Protein AF-A0A168G0G1-F1 (afdb_monomer_lite)

Structure (mmCIF, N/CA/C/O backbone):
data_AF-A0A168G0G1-F1
#
_entry.id   AF-A0A168G0G1-F1
#
loop_
_atom_site.group_PDB
_atom_site.id
_atom_site.type_symbol
_atom_site.label_atom_id
_atom_site.label_alt_id
_atom_site.label_comp_id
_atom_site.label_asym_id
_atom_site.label_entity_id
_atom_site.label_seq_id
_atom_sit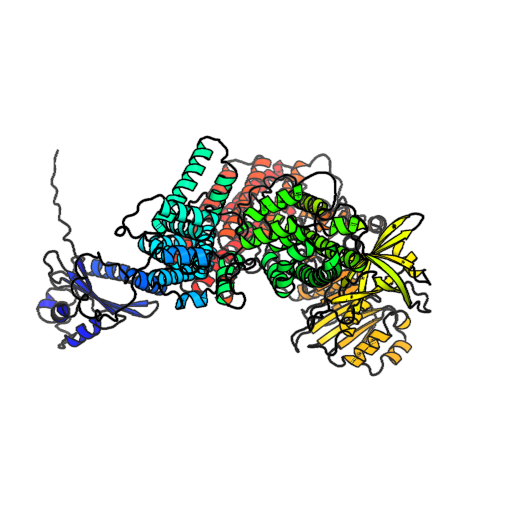e.pdbx_PDB_ins_code
_atom_site.Cartn_x
_atom_site.Cartn_y
_atom_site.Cartn_z
_atom_site.occupancy
_atom_site.B_iso_or_equiv
_atom_site.auth_seq_id
_atom_site.auth_comp_id
_atom_site.auth_asym_id
_atom_site.auth_atom_id
_atom_site.pdbx_PDB_model_num
ATOM 1 N N . MET A 1 1 ? 37.933 11.933 -66.669 1.00 27.14 1 MET A N 1
ATOM 2 C CA . MET A 1 1 ? 37.604 11.924 -68.113 1.00 27.14 1 MET A CA 1
ATOM 3 C C . MET A 1 1 ? 37.054 10.544 -68.442 1.00 27.14 1 MET A C 1
ATOM 5 O O . MET A 1 1 ? 37.749 9.592 -68.142 1.00 27.14 1 MET A O 1
ATOM 9 N N . THR A 1 2 ? 35.866 10.287 -68.979 1.00 25.62 2 THR A N 1
ATOM 10 C CA . THR A 1 2 ? 34.643 11.060 -69.248 1.00 25.62 2 THR A CA 1
ATOM 11 C C . THR A 1 2 ? 33.603 10.017 -69.683 1.00 25.62 2 THR A C 1
ATOM 13 O O . THR A 1 2 ? 33.910 9.177 -70.519 1.00 25.62 2 THR A O 1
ATOM 16 N N . ALA A 1 3 ? 32.422 10.091 -69.071 1.00 26.16 3 ALA A N 1
ATOM 17 C CA . ALA A 1 3 ? 31.083 9.671 -69.495 1.00 26.16 3 ALA A CA 1
ATOM 18 C C . ALA A 1 3 ? 30.875 8.621 -70.615 1.00 26.16 3 ALA A C 1
ATOM 20 O O . ALA A 1 3 ? 31.293 8.806 -71.754 1.00 26.16 3 ALA A O 1
ATOM 21 N N . LYS A 1 4 ? 29.937 7.698 -70.350 1.00 27.09 4 LYS A N 1
ATOM 22 C CA . LYS A 1 4 ? 28.613 7.762 -71.003 1.00 27.09 4 LYS A CA 1
ATOM 23 C C . LYS A 1 4 ? 27.512 7.196 -70.099 1.00 27.09 4 LYS A C 1
ATOM 25 O O . LYS A 1 4 ? 27.395 5.993 -69.898 1.00 27.09 4 LYS A O 1
ATOM 30 N N . SER A 1 5 ? 26.719 8.122 -69.563 1.00 26.33 5 SER A N 1
ATOM 31 C CA . SER A 1 5 ? 25.403 7.898 -68.977 1.00 26.33 5 SER A CA 1
ATOM 32 C C . SER A 1 5 ? 24.413 7.430 -70.046 1.00 26.33 5 SER A C 1
ATOM 34 O O . SER A 1 5 ? 24.292 8.067 -71.093 1.00 26.33 5 SER A O 1
ATOM 36 N N . ALA A 1 6 ? 23.641 6.395 -69.737 1.00 26.19 6 ALA A N 1
ATOM 37 C CA . ALA A 1 6 ? 22.281 6.256 -70.239 1.00 26.19 6 ALA A CA 1
ATOM 38 C C . ALA A 1 6 ? 21.349 6.387 -69.031 1.00 26.19 6 ALA A C 1
ATOM 40 O O . ALA A 1 6 ? 21.063 5.422 -68.331 1.00 26.19 6 ALA A O 1
ATOM 41 N N . THR A 1 7 ? 20.943 7.619 -68.743 1.00 27.58 7 THR A N 1
ATOM 42 C CA . THR A 1 7 ? 19.862 7.932 -67.815 1.00 27.58 7 THR A CA 1
ATOM 43 C C . THR A 1 7 ? 18.568 7.425 -68.451 1.00 27.58 7 THR A C 1
ATOM 45 O O . THR A 1 7 ? 18.030 8.057 -69.356 1.00 27.58 7 THR A O 1
ATOM 48 N N . GLN A 1 8 ? 18.083 6.257 -68.029 1.00 31.52 8 GLN A N 1
ATOM 49 C CA . GLN A 1 8 ? 16.680 5.900 -68.221 1.00 31.52 8 GLN A CA 1
ATOM 50 C C . GLN A 1 8 ? 15.910 6.650 -67.134 1.00 31.52 8 GLN A C 1
ATOM 52 O O . GLN A 1 8 ? 15.997 6.319 -65.955 1.00 31.52 8 GLN A O 1
ATOM 57 N N . THR A 1 9 ? 15.234 7.726 -67.520 1.00 31.45 9 THR A N 1
ATOM 58 C CA . THR A 1 9 ? 14.276 8.426 -66.667 1.00 31.45 9 THR A CA 1
ATOM 59 C C . THR A 1 9 ? 13.228 7.423 -66.180 1.00 31.45 9 THR A C 1
ATOM 61 O O . THR A 1 9 ? 12.534 6.796 -66.982 1.00 31.45 9 THR A O 1
ATOM 64 N N . ALA A 1 10 ? 13.135 7.230 -64.862 1.00 40.91 10 ALA A N 1
ATOM 65 C CA . ALA A 1 10 ? 12.029 6.506 -64.253 1.00 40.91 10 ALA A CA 1
ATOM 66 C C . ALA A 1 10 ? 10.748 7.299 -64.540 1.00 40.91 10 ALA A C 1
ATOM 68 O O . ALA A 1 10 ? 10.565 8.391 -64.010 1.00 40.91 10 ALA A O 1
ATOM 69 N N . LYS A 1 11 ? 9.907 6.778 -65.438 1.00 53.34 11 LYS A N 1
ATOM 70 C CA . LYS A 1 11 ? 8.572 7.321 -65.712 1.00 53.34 11 LYS A CA 1
ATOM 71 C C . LYS A 1 11 ? 7.777 7.345 -64.409 1.00 53.34 11 LYS A C 1
ATOM 73 O O . LYS A 1 11 ? 7.678 6.306 -63.753 1.00 53.34 11 LYS A O 1
ATOM 78 N N . SER A 1 12 ? 7.238 8.498 -64.031 1.00 69.75 12 SER A N 1
ATOM 79 C CA . SER A 1 12 ? 6.425 8.616 -62.820 1.00 69.75 12 SER A CA 1
ATOM 80 C C . SER A 1 12 ? 5.049 7.973 -63.041 1.00 69.75 12 SER A C 1
ATOM 82 O O . SER A 1 12 ? 4.397 8.198 -64.059 1.00 69.75 12 SER A O 1
ATOM 84 N N . LEU A 1 13 ? 4.636 7.104 -62.117 1.00 85.94 13 LEU A N 1
ATOM 85 C CA . LEU A 1 13 ? 3.293 6.519 -62.071 1.00 85.94 13 LEU A CA 1
ATOM 86 C C . LEU A 1 13 ? 2.493 7.258 -60.999 1.00 85.94 13 LEU A C 1
ATOM 88 O O . LEU A 1 13 ? 3.020 7.489 -59.908 1.00 85.94 13 LEU A O 1
ATOM 92 N N . SER A 1 14 ? 1.234 7.591 -61.279 1.00 87.75 14 SER A N 1
ATOM 93 C CA . SER A 1 14 ? 0.319 8.161 -60.287 1.00 87.75 14 SER A CA 1
ATOM 94 C C . SER A 1 14 ? -0.768 7.149 -59.910 1.00 87.75 14 SER A C 1
ATOM 96 O O . SER A 1 14 ? -1.278 6.417 -60.758 1.00 87.75 14 SER A O 1
ATOM 98 N N . PHE A 1 15 ? -1.103 7.083 -58.619 1.00 90.12 15 PHE A N 1
ATOM 99 C CA . PHE A 1 15 ? -2.137 6.201 -58.069 1.00 90.12 15 PHE A CA 1
ATOM 100 C C . PHE A 1 15 ? -3.303 7.056 -57.582 1.00 90.12 15 PHE A C 1
ATOM 102 O O . PHE A 1 15 ? -3.091 8.025 -56.851 1.00 90.12 15 PHE A O 1
ATOM 109 N N . ARG A 1 16 ? -4.526 6.736 -58.008 1.00 89.00 16 ARG A N 1
ATOM 110 C CA . ARG A 1 16 ? -5.733 7.507 -57.669 1.00 89.00 16 ARG A CA 1
ATOM 111 C C . ARG A 1 16 ? -6.898 6.572 -57.373 1.00 89.00 16 ARG A C 1
ATOM 113 O O . ARG A 1 16 ? -6.976 5.494 -57.951 1.00 89.00 16 ARG A O 1
ATOM 120 N N . THR A 1 17 ? -7.832 7.000 -56.532 1.00 89.62 17 THR A N 1
ATOM 121 C CA . THR A 1 17 ? -9.110 6.297 -56.357 1.00 89.62 17 THR A CA 1
ATOM 122 C C . THR A 1 17 ? -10.018 6.576 -57.558 1.00 89.62 17 THR A C 1
ATOM 124 O O . THR A 1 17 ? -10.165 7.721 -57.995 1.00 89.62 17 THR A O 1
ATOM 127 N N . ALA A 1 18 ? -10.615 5.528 -58.119 1.00 89.88 18 ALA A N 1
ATOM 128 C CA . ALA A 1 18 ? -11.538 5.605 -59.236 1.00 89.88 18 ALA A CA 1
ATOM 129 C C . ALA A 1 18 ? -12.870 6.215 -58.792 1.00 89.88 18 ALA A C 1
ATOM 131 O O . ALA A 1 18 ? -13.473 5.809 -57.804 1.00 89.88 18 ALA A O 1
ATOM 132 N N . THR A 1 19 ? -13.349 7.176 -59.569 1.00 91.31 19 THR A N 1
ATOM 133 C CA . THR A 1 19 ? -14.693 7.757 -59.443 1.00 91.31 19 THR A CA 1
ATOM 134 C C . THR A 1 19 ? -15.633 7.175 -60.501 1.00 91.31 19 THR A C 1
ATOM 136 O O . THR A 1 19 ? -15.188 6.512 -61.440 1.00 91.31 19 THR A O 1
ATOM 139 N N . LEU A 1 20 ? -16.931 7.487 -60.419 1.00 90.62 20 LEU A N 1
ATOM 140 C CA . LEU A 1 20 ? -17.934 7.027 -61.392 1.00 90.62 20 LEU A CA 1
ATOM 141 C C . LEU A 1 20 ? -17.609 7.401 -62.849 1.00 90.62 20 LEU A C 1
ATOM 143 O O . LEU A 1 20 ? -17.970 6.671 -63.766 1.00 90.62 20 LEU A O 1
ATOM 147 N N . THR A 1 21 ? -16.852 8.479 -63.082 1.00 90.69 21 THR A N 1
ATOM 148 C CA . THR A 1 21 ? -16.410 8.869 -64.434 1.00 90.69 21 THR A CA 1
ATOM 149 C C . THR A 1 21 ? -15.403 7.892 -65.046 1.00 90.69 21 THR A C 1
ATOM 151 O O . THR A 1 21 ? -15.191 7.910 -66.254 1.00 90.69 21 THR A O 1
ATOM 154 N N . HIS A 1 22 ? -14.781 7.033 -64.235 1.00 93.62 22 HIS A N 1
ATOM 155 C CA . HIS A 1 22 ? -13.780 6.063 -64.674 1.00 93.62 22 HIS A CA 1
ATOM 156 C C . HIS A 1 22 ? -14.367 4.679 -64.974 1.00 93.62 22 HIS A C 1
ATOM 158 O O . HIS A 1 22 ? -13.637 3.825 -65.468 1.00 93.62 22 HIS A O 1
ATOM 164 N N . VAL A 1 23 ? -15.661 4.444 -64.722 1.00 94.56 23 VAL A N 1
ATOM 165 C CA . VAL A 1 23 ? -16.312 3.126 -64.864 1.00 94.56 23 VAL A CA 1
ATOM 166 C C . VAL A 1 23 ? -16.059 2.504 -66.240 1.00 94.56 23 VAL A C 1
ATOM 168 O O . VAL A 1 23 ? -15.570 1.376 -66.327 1.00 94.56 23 VAL A O 1
ATOM 171 N N . ALA A 1 24 ? -16.303 3.260 -67.315 1.00 90.88 24 ALA A N 1
ATOM 172 C CA . ALA A 1 24 ? -16.098 2.783 -68.682 1.00 90.88 24 ALA A CA 1
ATOM 173 C C . ALA A 1 24 ? -14.617 2.471 -68.978 1.00 90.88 24 ALA A C 1
ATOM 175 O O . ALA A 1 24 ? -14.305 1.451 -69.592 1.00 90.88 24 ALA A O 1
ATOM 176 N N . ALA A 1 25 ? -13.692 3.311 -68.499 1.00 90.75 25 ALA A N 1
ATOM 177 C CA . ALA A 1 25 ? -12.255 3.139 -68.716 1.00 90.75 25 ALA A CA 1
ATOM 178 C C . ALA A 1 25 ? -11.681 1.951 -67.924 1.00 90.75 25 ALA A C 1
ATOM 180 O O . ALA A 1 25 ? -10.909 1.162 -68.467 1.00 90.75 25 ALA A O 1
ATOM 181 N N . VAL A 1 26 ? -12.092 1.781 -66.664 1.00 94.56 26 VAL A N 1
ATOM 182 C CA . VAL A 1 26 ? -11.693 0.655 -65.805 1.00 94.56 26 VAL A CA 1
ATOM 183 C C . VAL A 1 26 ? -12.243 -0.654 -66.355 1.00 94.56 26 VAL A C 1
ATOM 185 O O . VAL A 1 26 ? -11.495 -1.624 -66.463 1.00 94.56 26 VAL A O 1
ATOM 188 N N . ARG A 1 27 ? -13.508 -0.685 -66.793 1.00 93.69 27 ARG A N 1
ATOM 189 C CA . ARG A 1 27 ? -14.059 -1.857 -67.484 1.00 93.69 27 ARG A CA 1
ATOM 190 C C . ARG A 1 27 ? -13.256 -2.182 -68.737 1.00 93.69 27 ARG A C 1
ATOM 192 O O . ARG A 1 27 ? -12.849 -3.327 -68.900 1.00 93.69 27 ARG A O 1
ATOM 199 N N . ALA A 1 28 ? -13.006 -1.198 -69.604 1.00 89.31 28 ALA A N 1
ATOM 200 C CA . ALA A 1 28 ? -12.239 -1.410 -70.829 1.00 89.31 28 ALA A CA 1
ATOM 201 C C . ALA A 1 28 ? -10.836 -1.963 -70.530 1.00 89.31 28 ALA A C 1
ATOM 203 O O . ALA A 1 28 ? -10.389 -2.889 -71.205 1.00 89.31 28 ALA A O 1
ATOM 204 N N . LEU A 1 29 ? -10.176 -1.468 -69.477 1.00 92.62 29 LEU A N 1
ATOM 205 C CA . LEU A 1 29 ? -8.893 -1.989 -69.013 1.00 92.62 29 LEU A CA 1
ATOM 206 C C . LEU A 1 29 ? -9.009 -3.448 -68.545 1.00 92.62 29 LEU A C 1
ATOM 208 O O . LEU A 1 29 ? -8.246 -4.283 -69.025 1.00 92.62 29 LEU A O 1
ATOM 212 N N . VAL A 1 30 ? -9.949 -3.768 -67.649 1.00 91.56 30 VAL A N 1
ATOM 213 C CA . VAL A 1 30 ? -10.149 -5.131 -67.118 1.00 91.56 30 VAL A CA 1
ATOM 214 C C . VAL A 1 30 ? -10.479 -6.109 -68.245 1.00 91.56 30 VAL A C 1
ATOM 216 O O . VAL A 1 30 ? -9.885 -7.181 -68.322 1.00 91.56 30 VAL A O 1
ATOM 219 N N . VAL A 1 31 ? -11.370 -5.730 -69.162 1.00 87.81 31 VAL A N 1
ATOM 220 C CA . VAL A 1 31 ? -11.681 -6.533 -70.348 1.00 87.81 31 VAL A CA 1
ATOM 221 C C . VAL A 1 31 ? -10.423 -6.703 -71.191 1.00 87.81 31 VAL A C 1
ATOM 223 O O . VAL A 1 31 ? -10.058 -7.833 -71.479 1.00 87.81 31 VAL A O 1
ATOM 226 N N . SER A 1 32 ? -9.689 -5.634 -71.507 1.00 88.00 32 SER A N 1
ATOM 227 C CA . SER A 1 32 ? -8.469 -5.746 -72.317 1.00 88.00 32 SER A CA 1
ATOM 228 C C . SER A 1 32 ? -7.370 -6.585 -71.659 1.00 88.00 32 SER A C 1
ATOM 230 O O . SER A 1 32 ? -6.617 -7.231 -72.372 1.00 88.00 32 SER A O 1
ATOM 232 N N . ALA A 1 33 ? -7.279 -6.621 -70.325 1.00 86.62 33 ALA A N 1
ATOM 233 C CA . ALA A 1 33 ? -6.267 -7.378 -69.588 1.00 86.62 33 ALA A CA 1
ATOM 234 C C . ALA A 1 33 ? -6.498 -8.899 -69.624 1.00 86.62 33 ALA A C 1
ATOM 236 O O . ALA A 1 33 ? -5.539 -9.664 -69.523 1.00 86.62 33 ALA A O 1
ATOM 237 N N . PHE A 1 34 ? -7.752 -9.336 -69.776 1.00 82.81 34 PHE A N 1
ATOM 238 C CA . PHE A 1 34 ? -8.139 -10.745 -69.629 1.00 82.81 34 PHE A CA 1
ATOM 239 C C . PHE A 1 34 ? -8.947 -11.317 -70.814 1.00 82.81 34 PHE A C 1
ATOM 241 O O . PHE A 1 34 ? -9.057 -12.535 -70.929 1.00 82.81 34 PHE A O 1
ATOM 248 N N . ARG A 1 35 ? -9.536 -10.488 -71.687 1.00 82.12 35 ARG A N 1
ATOM 249 C CA . ARG A 1 35 ? -10.478 -10.869 -72.761 1.00 82.12 35 ARG A CA 1
ATOM 250 C C . ARG A 1 35 ? -10.161 -10.167 -74.091 1.00 82.12 35 ARG A C 1
ATOM 252 O O . ARG A 1 35 ? -9.553 -9.099 -74.134 1.00 82.12 35 ARG A O 1
ATOM 259 N N . GLY A 1 36 ? -10.626 -10.764 -75.191 1.00 78.88 36 GLY A N 1
ATOM 260 C CA . GLY A 1 36 ? -10.452 -10.243 -76.552 1.00 78.88 36 GLY A CA 1
ATOM 261 C C . GLY A 1 36 ? -9.007 -10.299 -77.061 1.00 78.88 36 GLY A C 1
ATOM 262 O O . GLY A 1 36 ? -8.073 -10.581 -76.308 1.00 78.88 36 GLY A O 1
ATOM 263 N N . ASP A 1 37 ? -8.809 -10.008 -78.349 1.00 76.38 37 ASP A N 1
ATOM 264 C CA . ASP A 1 37 ? -7.496 -10.142 -79.003 1.00 76.38 37 ASP A CA 1
ATOM 265 C C . ASP A 1 37 ? -6.418 -9.232 -78.396 1.00 76.38 37 ASP A C 1
ATOM 267 O O . ASP A 1 37 ? -5.247 -9.607 -78.358 1.00 76.38 37 ASP A O 1
ATOM 271 N N . ALA A 1 38 ? -6.803 -8.080 -77.835 1.00 78.88 38 ALA A N 1
ATOM 272 C CA . ALA A 1 38 ? -5.882 -7.172 -77.147 1.00 78.88 38 ALA A CA 1
ATOM 273 C C . ALA A 1 38 ? -5.214 -7.811 -75.913 1.00 78.88 38 ALA A C 1
ATOM 275 O O . ALA A 1 38 ? -4.056 -7.508 -75.621 1.00 78.88 38 ALA A O 1
ATOM 276 N N . SER A 1 39 ? -5.902 -8.731 -75.221 1.00 79.56 39 SER A N 1
ATOM 277 C CA . SER A 1 39 ? -5.350 -9.423 -74.049 1.00 79.56 39 SER A CA 1
ATOM 278 C C . SER A 1 39 ? -4.205 -10.371 -74.396 1.00 79.56 39 SER A C 1
ATOM 280 O O . SER A 1 39 ? -3.326 -10.573 -73.561 1.00 79.56 39 SER A O 1
ATOM 282 N N . ARG A 1 40 ? -4.148 -10.888 -75.636 1.00 81.50 40 ARG A N 1
ATOM 283 C CA . ARG A 1 40 ? -3.087 -11.802 -76.108 1.00 81.50 40 ARG A CA 1
ATOM 284 C C . ARG A 1 40 ? -1.696 -11.163 -76.119 1.00 81.50 40 ARG A C 1
ATOM 286 O O . ARG A 1 40 ? -0.701 -11.875 -76.187 1.00 81.50 40 ARG A O 1
ATOM 293 N N . ALA A 1 41 ? -1.619 -9.831 -76.060 1.00 80.12 41 ALA A N 1
ATOM 294 C CA . ALA A 1 41 ? -0.358 -9.108 -75.917 1.00 80.12 41 ALA A CA 1
ATOM 295 C C . ALA A 1 41 ? 0.223 -9.171 -74.487 1.00 80.12 41 ALA A C 1
ATOM 297 O O . ALA A 1 41 ? 1.375 -8.791 -74.290 1.00 80.12 41 ALA A O 1
ATOM 298 N N . GLY A 1 42 ? -0.563 -9.621 -73.502 1.00 76.69 42 GLY A N 1
ATOM 299 C CA . GLY A 1 42 ? -0.168 -9.819 -72.107 1.00 76.69 42 GLY A CA 1
ATOM 300 C C . GLY A 1 42 ? -0.154 -11.300 -71.711 1.00 76.69 42 GLY A C 1
ATOM 301 O O . GLY A 1 42 ? -0.610 -12.167 -72.451 1.00 76.69 42 GLY A O 1
ATOM 302 N N . TRP A 1 43 ? 0.359 -11.604 -70.518 1.00 79.00 43 TRP A N 1
ATOM 303 C CA . TRP A 1 43 ? 0.475 -12.977 -70.001 1.00 79.00 43 TRP A CA 1
ATOM 304 C C . TRP A 1 43 ? -0.737 -13.422 -69.165 1.00 79.00 43 TRP A C 1
ATOM 306 O O . TRP A 1 43 ? -0.803 -14.577 -68.756 1.00 79.00 43 TRP A O 1
ATOM 316 N N . THR A 1 44 ? -1.707 -12.530 -68.931 1.00 79.31 44 THR A N 1
ATOM 317 C CA . THR A 1 44 ? -2.944 -12.800 -68.172 1.00 79.31 44 THR A CA 1
ATOM 318 C C . THR A 1 44 ? -4.168 -13.062 -69.060 1.00 79.31 44 THR A C 1
ATOM 320 O O . THR A 1 44 ? -5.297 -12.928 -68.596 1.00 79.31 44 THR A O 1
ATOM 323 N N . THR A 1 45 ? -3.986 -13.379 -70.348 1.00 78.62 45 THR A N 1
ATOM 324 C CA . THR A 1 45 ? -5.116 -13.611 -71.262 1.00 78.62 45 THR A CA 1
ATOM 325 C C . THR A 1 45 ? -5.901 -14.870 -70.899 1.00 78.62 45 THR A C 1
ATOM 327 O O . THR A 1 45 ? -5.342 -15.932 -70.643 1.00 78.62 45 THR A O 1
ATOM 330 N N . GLU A 1 46 ? -7.222 -14.754 -70.926 1.00 83.38 46 GLU A N 1
ATOM 331 C CA . GLU A 1 46 ? -8.172 -15.857 -70.784 1.00 83.38 46 GLU A CA 1
ATOM 332 C C . GLU A 1 46 ? -9.140 -15.884 -71.988 1.00 83.38 46 GLU A C 1
ATOM 334 O O . GLU A 1 46 ? -10.225 -16.461 -71.910 1.00 83.38 46 GLU A O 1
ATOM 339 N N . ALA A 1 47 ? -8.774 -15.236 -73.104 1.00 77.31 47 ALA A N 1
ATOM 340 C CA . ALA A 1 47 ? -9.635 -15.067 -74.279 1.00 77.31 47 ALA A CA 1
ATOM 341 C C . ALA A 1 47 ? -10.073 -16.398 -74.920 1.00 77.31 47 ALA A C 1
ATOM 343 O O . ALA A 1 47 ? -11.111 -16.444 -75.572 1.00 77.31 47 ALA A O 1
ATOM 344 N N . ASP A 1 48 ? -9.305 -17.470 -74.702 1.00 77.12 48 ASP A N 1
ATOM 345 C CA . ASP A 1 48 ? -9.587 -18.818 -75.208 1.00 77.12 48 ASP A CA 1
ATOM 346 C C . ASP A 1 48 ? -10.396 -19.687 -74.215 1.00 77.12 48 ASP A C 1
ATOM 348 O O . ASP A 1 48 ? -10.761 -20.813 -74.546 1.00 77.12 48 ASP A O 1
ATOM 352 N N . LEU A 1 49 ? -10.674 -19.192 -72.999 1.00 76.56 49 LEU A N 1
ATOM 353 C CA . LEU A 1 49 ? -11.302 -19.967 -71.915 1.00 76.56 49 LEU A CA 1
ATOM 354 C C . LEU A 1 49 ? -12.743 -19.547 -71.608 1.00 76.56 49 LEU A C 1
ATOM 356 O O . LEU A 1 49 ? -13.549 -20.382 -71.200 1.00 76.56 49 LEU A O 1
ATOM 360 N N . PHE A 1 50 ? -13.081 -18.270 -71.796 1.00 71.81 50 PHE A N 1
ATOM 361 C CA . PHE A 1 50 ? -14.383 -17.722 -71.415 1.00 71.81 50 PHE A CA 1
ATOM 362 C C . PHE A 1 50 ? -14.849 -16.662 -72.420 1.00 71.81 50 PHE A C 1
ATOM 364 O O . PHE A 1 50 ? -14.085 -15.774 -72.794 1.00 71.81 50 PHE A O 1
ATOM 371 N N . THR A 1 51 ? -16.122 -16.726 -72.821 1.00 64.69 51 THR A N 1
ATOM 372 C CA . THR A 1 51 ? -16.747 -15.795 -73.784 1.00 64.69 51 THR A CA 1
ATOM 373 C C . THR A 1 51 ? -17.672 -14.765 -73.122 1.00 64.69 51 THR A C 1
ATOM 375 O O . THR A 1 51 ? -18.464 -14.124 -73.808 1.00 64.69 51 THR A O 1
ATOM 378 N N . ASP A 1 52 ? -17.618 -14.628 -71.794 1.00 72.81 52 ASP A N 1
ATOM 379 C CA . ASP A 1 52 ? -18.416 -13.679 -71.012 1.00 72.81 52 ASP A CA 1
ATOM 380 C C . ASP A 1 52 ? -17.704 -12.329 -70.792 1.00 72.81 52 ASP A C 1
ATOM 382 O O . ASP A 1 52 ? -16.499 -12.185 -71.018 1.00 72.81 52 ASP A O 1
ATOM 386 N N . GLU A 1 53 ? -18.447 -11.313 -70.336 1.00 65.44 53 GLU A N 1
ATOM 387 C CA . GLU A 1 53 ? -17.941 -9.935 -70.226 1.00 65.44 53 GLU A CA 1
ATOM 388 C C . GLU A 1 53 ? -16.929 -9.698 -69.080 1.00 65.44 53 GLU A C 1
ATOM 390 O O . GLU A 1 53 ? -16.409 -8.590 -68.975 1.00 65.44 53 GLU A O 1
ATOM 395 N N . ARG A 1 54 ? -16.603 -10.706 -68.248 1.00 77.06 54 ARG A N 1
ATOM 396 C CA . ARG A 1 54 ? -15.805 -10.664 -66.990 1.00 77.06 54 ARG A CA 1
ATOM 397 C C . ARG A 1 54 ? -16.302 -9.675 -65.924 1.00 77.06 54 ARG A C 1
ATOM 399 O O . ARG A 1 54 ? -16.404 -10.050 -64.760 1.00 77.06 54 ARG A O 1
ATOM 406 N N . ILE A 1 55 ? -16.602 -8.432 -66.290 1.00 88.56 55 ILE A N 1
ATOM 407 C CA . ILE A 1 55 ? -17.227 -7.417 -65.447 1.00 88.56 55 ILE A CA 1
ATOM 408 C C . ILE A 1 55 ? -18.061 -6.445 -66.301 1.00 88.56 55 ILE A C 1
ATOM 410 O O . ILE A 1 55 ? -17.615 -5.955 -67.340 1.00 88.56 55 ILE A O 1
ATOM 414 N N . SER A 1 56 ? -19.285 -6.154 -65.861 1.00 89.50 56 SER A N 1
ATOM 415 C CA . SER A 1 56 ? -20.143 -5.136 -66.478 1.00 89.50 56 SER A CA 1
ATOM 416 C C . SER A 1 56 ? -19.841 -3.743 -65.914 1.00 89.50 56 SER A C 1
ATOM 418 O O . SER A 1 56 ? -19.231 -3.615 -64.853 1.00 89.50 56 SER A O 1
ATOM 420 N N . GLU A 1 57 ? -20.297 -2.679 -66.584 1.00 89.12 57 GLU A N 1
ATOM 421 C CA . GLU A 1 57 ? -20.160 -1.304 -66.062 1.00 89.12 57 GLU A CA 1
ATOM 422 C C . GLU A 1 57 ? -20.864 -1.146 -64.714 1.00 89.12 57 GLU A C 1
ATOM 424 O O . GLU A 1 57 ? -20.269 -0.622 -63.778 1.00 89.12 57 GLU A O 1
ATOM 429 N N . ALA A 1 58 ? -22.060 -1.727 -64.576 1.00 87.81 58 ALA A N 1
ATOM 430 C CA . ALA A 1 58 ? -22.778 -1.795 -63.305 1.00 87.81 58 ALA A CA 1
ATOM 431 C C . ALA A 1 58 ? -21.982 -2.543 -62.215 1.00 87.81 58 ALA A C 1
ATOM 433 O O . ALA A 1 58 ? -22.050 -2.189 -61.043 1.00 87.81 58 ALA A O 1
ATOM 434 N N . GLY A 1 59 ? -21.197 -3.562 -62.587 1.00 88.25 59 GLY A N 1
ATOM 435 C CA . GLY A 1 59 ? -20.325 -4.289 -61.663 1.00 88.25 59 GLY A CA 1
ATOM 436 C C . GLY A 1 59 ? -19.131 -3.462 -61.179 1.00 88.25 59 GLY A C 1
ATOM 437 O O . GLY A 1 59 ? -18.778 -3.541 -60.007 1.00 88.25 59 GLY A O 1
ATOM 438 N N . VAL A 1 60 ? -18.528 -2.646 -62.049 1.00 91.81 60 VAL A N 1
ATOM 439 C CA . VAL A 1 60 ? -17.468 -1.699 -61.654 1.00 91.81 60 VAL A CA 1
ATOM 440 C C . VAL A 1 60 ? -18.050 -0.567 -60.806 1.00 91.81 60 VAL A C 1
ATOM 442 O O . VAL A 1 60 ? -17.483 -0.221 -59.774 1.00 91.81 60 VAL A O 1
ATOM 445 N N . GLU A 1 61 ? -19.203 -0.024 -61.198 1.00 93.00 61 GLU A N 1
ATOM 446 C CA . GLU A 1 61 ? -19.921 1.006 -60.445 1.00 93.00 61 GLU A CA 1
ATOM 447 C C . GLU A 1 61 ? -20.266 0.534 -59.027 1.00 93.00 61 GLU A C 1
ATOM 449 O O . GLU A 1 61 ? -19.950 1.228 -58.062 1.00 93.00 61 GLU A O 1
ATOM 454 N N . ALA A 1 62 ? -20.808 -0.679 -58.881 1.00 90.06 62 ALA A N 1
ATOM 455 C CA . ALA A 1 62 ? -21.124 -1.258 -57.577 1.00 90.06 62 ALA A CA 1
ATOM 456 C C . ALA A 1 62 ? -19.886 -1.399 -56.673 1.00 90.06 62 ALA A C 1
ATOM 458 O O . ALA A 1 62 ? -19.993 -1.240 -55.460 1.00 90.06 62 ALA A O 1
ATOM 459 N N . LYS A 1 63 ? -18.706 -1.667 -57.246 1.00 90.81 63 LYS A N 1
ATOM 460 C CA . LYS A 1 63 ? -17.438 -1.762 -56.502 1.00 90.81 63 LYS A CA 1
ATOM 461 C C . LYS A 1 63 ? -16.880 -0.403 -56.090 1.00 90.81 63 LYS A C 1
ATOM 463 O O . LYS A 1 63 ? -16.289 -0.303 -55.020 1.00 90.81 63 LYS A O 1
ATOM 468 N N . ILE A 1 64 ? -17.087 0.626 -56.915 1.00 90.19 64 ILE A N 1
ATOM 469 C CA . ILE A 1 64 ? -16.721 2.018 -56.606 1.00 90.19 64 ILE A CA 1
ATOM 470 C C . ILE A 1 64 ? -17.651 2.611 -55.537 1.00 90.19 64 ILE A C 1
ATOM 472 O O . ILE A 1 64 ? -17.207 3.399 -54.712 1.00 90.19 64 ILE A O 1
ATOM 476 N N . GLN A 1 65 ? -18.938 2.254 -55.548 1.00 84.88 65 GLN A N 1
ATOM 477 C CA . GLN A 1 65 ? -19.939 2.787 -54.612 1.00 84.88 65 GLN A CA 1
ATOM 478 C C . GLN A 1 65 ? -20.026 2.018 -53.286 1.00 84.88 65 GLN A C 1
ATOM 480 O O . GLN A 1 65 ? -20.728 2.449 -52.370 1.00 84.88 65 GLN A O 1
ATOM 485 N N . ARG A 1 66 ? -19.357 0.867 -53.174 1.00 82.50 66 ARG A N 1
ATOM 486 C CA . ARG A 1 66 ? -19.412 0.020 -51.983 1.00 82.50 66 ARG A CA 1
ATOM 487 C C . ARG A 1 66 ? -18.659 0.693 -50.808 1.00 82.50 66 ARG A C 1
ATOM 489 O O . ARG A 1 66 ? -17.481 0.988 -50.971 1.00 82.50 66 ARG A O 1
ATOM 496 N N . PRO A 1 67 ? -19.286 0.908 -49.629 1.00 69.00 67 PRO A N 1
ATOM 497 C CA . PRO A 1 67 ? -18.716 1.730 -48.545 1.00 69.00 67 PRO A CA 1
ATOM 498 C C . PRO A 1 67 ? -17.397 1.221 -47.947 1.00 69.00 67 PRO A C 1
ATOM 500 O O . PRO A 1 67 ? -16.606 2.005 -47.439 1.00 69.00 67 PRO A O 1
ATOM 503 N N . ASP A 1 68 ? -17.181 -0.091 -47.986 1.00 77.94 68 ASP A N 1
ATOM 504 C CA . ASP A 1 68 ? -16.014 -0.806 -47.463 1.00 77.94 68 ASP A CA 1
ATOM 505 C C . ASP A 1 68 ? -15.001 -1.177 -48.564 1.00 77.94 68 ASP A C 1
ATOM 507 O O . ASP A 1 68 ? -14.127 -2.011 -48.335 1.00 77.94 68 ASP A O 1
ATOM 511 N N . SER A 1 69 ? -15.122 -0.594 -49.762 1.00 83.00 69 SER A N 1
ATOM 512 C CA . SER A 1 69 ? -14.313 -0.915 -50.942 1.00 83.00 69 SER A CA 1
ATOM 513 C C . SER A 1 69 ? -13.746 0.340 -51.601 1.00 83.00 69 SER A C 1
ATOM 515 O O . SER A 1 69 ? -14.451 1.325 -51.797 1.00 83.00 69 SER A O 1
ATOM 517 N N . GLU A 1 70 ? -12.489 0.278 -52.035 1.00 86.25 70 GLU A N 1
ATOM 518 C CA . GLU A 1 70 ? -11.884 1.282 -52.907 1.00 86.25 70 GLU A CA 1
ATOM 519 C C . GLU A 1 70 ? -11.360 0.630 -54.188 1.00 86.25 70 GLU A C 1
ATOM 521 O O . GLU A 1 70 ? -10.733 -0.427 -54.164 1.00 86.25 70 GLU A O 1
ATOM 526 N N . VAL A 1 71 ? -11.578 1.279 -55.333 1.00 92.12 71 VAL A N 1
ATOM 527 C CA . VAL A 1 71 ? -10.960 0.879 -56.603 1.00 92.12 71 VAL A CA 1
ATOM 528 C C . VAL A 1 71 ? -9.831 1.851 -56.906 1.00 92.12 71 VAL A C 1
ATOM 530 O O . VAL A 1 71 ? -10.077 3.022 -57.168 1.00 92.12 71 VAL A O 1
ATOM 533 N N . ILE A 1 72 ? -8.592 1.380 -56.890 1.00 93.94 72 ILE A N 1
ATOM 534 C CA . ILE A 1 72 ? -7.400 2.156 -57.224 1.00 93.94 72 ILE A CA 1
ATOM 535 C C . ILE A 1 72 ? -7.091 2.005 -58.710 1.00 93.94 72 ILE A C 1
ATOM 537 O O . ILE A 1 72 ? -7.140 0.903 -59.252 1.00 93.94 72 ILE A O 1
ATOM 541 N N . ILE A 1 73 ? -6.737 3.109 -59.361 1.00 95.31 73 ILE A N 1
ATOM 542 C CA . ILE A 1 73 ? -6.268 3.185 -60.744 1.00 95.31 73 ILE A CA 1
ATOM 543 C C . ILE A 1 73 ? -4.836 3.720 -60.804 1.00 95.31 73 ILE A C 1
ATOM 545 O O . ILE A 1 73 ? -4.434 4.550 -59.990 1.00 95.31 73 ILE A O 1
ATOM 549 N N . VAL A 1 74 ? -4.075 3.243 -61.787 1.00 94.81 74 VAL A N 1
ATOM 550 C CA . VAL A 1 74 ? -2.700 3.666 -62.073 1.00 94.81 74 VAL A CA 1
ATOM 551 C C . VAL A 1 74 ? -2.681 4.419 -63.388 1.00 94.81 74 VAL A C 1
ATOM 553 O O . VAL A 1 74 ? -3.085 3.856 -64.407 1.00 94.81 74 VAL A O 1
ATOM 556 N N . LEU A 1 75 ? -2.185 5.651 -63.378 1.00 92.62 75 LEU A N 1
ATOM 557 C CA . LEU A 1 75 ? -2.055 6.492 -64.564 1.00 92.62 75 LEU A CA 1
ATOM 558 C C . LEU A 1 75 ? -0.579 6.786 -64.865 1.00 92.62 75 LEU A C 1
ATOM 560 O O . LEU A 1 75 ? 0.275 6.728 -63.975 1.00 92.62 75 LEU A O 1
ATOM 564 N N . ASP A 1 76 ? -0.277 7.090 -66.126 1.00 86.44 76 ASP A N 1
ATOM 565 C CA . ASP A 1 76 ? 1.005 7.687 -66.513 1.00 86.44 76 ASP A CA 1
ATOM 566 C C . ASP A 1 76 ? 0.964 9.223 -66.541 1.00 86.44 76 ASP A C 1
ATOM 568 O O . ASP A 1 76 ? -0.053 9.850 -66.253 1.00 86.44 76 ASP A O 1
ATOM 572 N N . GLU A 1 77 ? 2.095 9.833 -66.902 1.00 80.44 77 GLU A N 1
ATOM 573 C CA . GLU A 1 77 ? 2.302 11.289 -66.967 1.00 80.44 77 GLU A CA 1
ATOM 574 C C . GLU A 1 77 ? 1.353 12.027 -67.924 1.00 80.44 77 GLU A C 1
ATOM 576 O O . GLU A 1 77 ? 1.225 13.246 -67.832 1.00 80.44 77 GLU A O 1
ATOM 581 N N . ILE A 1 78 ? 0.691 11.312 -68.839 1.00 81.81 78 ILE A N 1
ATOM 582 C CA . ILE A 1 78 ? -0.305 11.867 -69.765 1.00 81.81 78 ILE A CA 1
ATOM 583 C C . ILE A 1 78 ? -1.734 11.410 -69.415 1.00 81.81 78 ILE A C 1
ATOM 585 O O . ILE A 1 78 ? -2.611 11.441 -70.274 1.00 81.81 78 ILE A O 1
ATOM 589 N N . GLU A 1 79 ? -1.968 10.995 -68.161 1.00 83.38 79 GLU A N 1
ATOM 590 C CA . GLU A 1 79 ? -3.257 10.541 -67.604 1.00 83.38 79 GLU A CA 1
ATOM 591 C C . GLU A 1 79 ? -3.853 9.308 -68.319 1.00 83.38 79 GLU A C 1
ATOM 593 O O . GLU A 1 79 ? -5.065 9.079 -68.307 1.00 83.38 79 GLU A O 1
ATOM 598 N N . THR A 1 80 ? -3.015 8.463 -68.931 1.00 87.06 80 THR A N 1
ATOM 599 C CA . THR A 1 80 ? -3.475 7.207 -69.542 1.00 87.06 80 THR A CA 1
ATOM 600 C C . THR A 1 80 ? -3.599 6.113 -68.488 1.00 87.06 80 THR A C 1
ATOM 602 O O . THR A 1 80 ? -2.655 5.844 -67.748 1.00 87.06 80 THR A O 1
ATOM 605 N N . LEU A 1 81 ? -4.744 5.426 -68.452 1.00 92.62 81 LEU A N 1
ATOM 606 C CA . LEU A 1 81 ? -5.007 4.334 -67.516 1.00 92.62 81 LEU A CA 1
ATOM 607 C C . LEU A 1 81 ? -4.180 3.080 -67.841 1.00 92.62 81 LEU A C 1
ATOM 609 O O . LEU A 1 81 ? -4.378 2.428 -68.866 1.00 92.62 81 LEU A O 1
ATOM 613 N N . LEU A 1 82 ? -3.265 2.726 -66.937 1.00 93.19 82 LEU A N 1
ATOM 614 C CA . LEU A 1 82 ? -2.325 1.616 -67.091 1.00 93.19 82 LEU A CA 1
ATOM 615 C C . LEU A 1 82 ? -2.643 0.400 -66.214 1.00 93.19 82 LEU A C 1
ATOM 617 O O . LEU A 1 82 ? -2.241 -0.712 -66.566 1.00 93.19 82 LEU A O 1
ATOM 621 N N . GLY A 1 83 ? -3.335 0.583 -65.089 1.00 93.50 83 GLY A N 1
ATOM 622 C CA . GLY A 1 83 ? -3.671 -0.498 -64.161 1.00 93.50 83 GLY A CA 1
ATOM 623 C C . GLY A 1 83 ? -4.836 -0.155 -63.234 1.00 93.50 83 GLY A C 1
ATOM 624 O O . GLY A 1 83 ? -5.156 1.017 -63.065 1.00 93.50 83 GLY A O 1
ATOM 625 N N . CYS A 1 84 ? -5.462 -1.162 -62.628 1.00 95.31 84 CYS A N 1
ATOM 626 C CA . CYS A 1 84 ? -6.445 -0.991 -61.562 1.00 95.31 84 CYS A CA 1
ATOM 627 C C . CYS A 1 84 ? -6.445 -2.167 -60.576 1.00 95.31 84 CYS A C 1
ATOM 629 O O . CYS A 1 84 ? -5.989 -3.257 -60.919 1.00 95.31 84 CYS A O 1
ATOM 631 N N . ALA A 1 85 ? -6.957 -1.949 -59.368 1.00 94.19 85 ALA A N 1
ATOM 632 C CA . ALA A 1 85 ? -7.217 -2.978 -58.364 1.00 94.19 85 ALA A CA 1
ATOM 633 C C . ALA A 1 85 ? -8.307 -2.516 -57.391 1.00 94.19 85 ALA A C 1
ATOM 635 O O . ALA A 1 85 ? -8.422 -1.333 -57.107 1.00 94.19 85 ALA A O 1
ATOM 636 N N . GLU A 1 86 ? -9.088 -3.447 -56.869 1.00 92.94 86 GLU A N 1
ATOM 637 C CA . GLU A 1 86 ? -10.050 -3.237 -55.788 1.00 92.94 86 GLU A CA 1
ATOM 638 C C . GLU A 1 86 ? -9.425 -3.665 -54.458 1.00 92.94 86 GLU A C 1
ATOM 640 O O . GLU A 1 86 ? -8.714 -4.670 -54.396 1.00 92.94 86 GLU A O 1
ATOM 645 N N . ILE A 1 87 ? -9.720 -2.932 -53.394 1.00 87.31 87 ILE A N 1
ATOM 646 C CA . ILE A 1 87 ? -9.343 -3.258 -52.025 1.00 87.31 87 ILE A CA 1
ATOM 647 C C . ILE A 1 87 ? -10.587 -3.165 -51.144 1.00 87.31 87 ILE A C 1
ATOM 649 O O . ILE A 1 87 ? -11.263 -2.144 -51.143 1.00 87.31 87 ILE A O 1
ATOM 653 N N . VAL A 1 88 ? -10.917 -4.245 -50.435 1.00 84.94 88 VAL A N 1
ATOM 654 C CA . VAL A 1 88 ? -12.125 -4.356 -49.606 1.00 84.94 88 VAL A CA 1
ATOM 655 C C . VAL A 1 88 ? -11.728 -4.629 -48.162 1.00 84.94 88 VAL A C 1
ATOM 657 O O . VAL A 1 88 ? -11.010 -5.593 -47.889 1.00 84.94 88 VAL A O 1
ATOM 660 N N . SER A 1 89 ? -12.207 -3.800 -47.240 1.00 75.81 89 SER A N 1
ATOM 661 C CA . SER A 1 89 ? -11.982 -3.961 -45.804 1.00 75.81 89 SER A CA 1
ATOM 662 C C . SER A 1 89 ? -12.962 -4.978 -45.213 1.00 75.81 89 SER A C 1
ATOM 664 O O . SER A 1 89 ? -14.174 -4.814 -45.322 1.00 75.81 89 SER A O 1
ATOM 666 N N . GLN A 1 90 ? -12.453 -6.038 -44.581 1.00 72.62 90 GLN A N 1
ATOM 667 C CA . GLN A 1 90 ? -13.244 -7.059 -43.883 1.00 72.62 90 GLN A CA 1
ATOM 668 C C . GLN A 1 90 ? -12.731 -7.220 -42.447 1.00 72.62 90 GLN A C 1
ATOM 670 O O . GLN A 1 90 ? -12.098 -8.214 -42.088 1.00 72.62 90 GLN A O 1
ATOM 675 N N . GLY A 1 91 ? -12.985 -6.208 -41.615 1.00 61.72 91 GLY A N 1
ATOM 676 C CA . GLY A 1 91 ? -12.510 -6.183 -40.230 1.00 61.72 91 GLY A CA 1
ATOM 677 C C . GLY A 1 91 ? -10.983 -6.110 -40.165 1.00 61.72 91 GLY A C 1
ATOM 678 O O . GLY A 1 91 ? -10.395 -5.119 -40.585 1.00 61.72 91 GLY A O 1
ATOM 679 N N . ALA A 1 92 ? -10.338 -7.161 -39.653 1.00 52.78 92 ALA A N 1
ATOM 680 C CA . ALA A 1 92 ? -8.880 -7.237 -39.505 1.00 52.78 92 ALA A CA 1
ATOM 681 C C . ALA A 1 92 ? -8.134 -7.703 -40.774 1.00 52.78 92 ALA A C 1
ATOM 683 O O . ALA A 1 92 ? -6.906 -7.767 -40.777 1.00 52.78 92 ALA A O 1
ATOM 684 N N . VAL A 1 93 ? -8.853 -8.061 -41.846 1.00 58.78 93 VAL A N 1
ATOM 685 C CA . VAL A 1 93 ? -8.266 -8.551 -43.102 1.00 58.78 93 VAL A CA 1
ATOM 686 C C . VAL A 1 93 ? -8.695 -7.657 -44.257 1.00 58.78 93 VAL A C 1
ATOM 688 O O . VAL A 1 93 ? -9.842 -7.222 -44.338 1.00 58.78 93 VAL A O 1
ATOM 691 N N . VAL A 1 94 ? -7.770 -7.411 -45.181 1.00 73.25 94 VAL A N 1
ATOM 692 C CA . VAL A 1 94 ? -8.039 -6.670 -46.410 1.00 73.25 94 VAL A CA 1
ATOM 693 C C . VAL A 1 94 ? -8.004 -7.623 -47.599 1.00 73.25 94 VAL A C 1
ATOM 695 O O . VAL A 1 94 ? -7.016 -8.323 -47.825 1.00 73.25 94 VAL A O 1
ATOM 698 N N . GLN A 1 95 ? -9.088 -7.652 -48.370 1.00 81.25 95 GLN A N 1
ATOM 699 C CA . GLN A 1 95 ? -9.197 -8.460 -49.578 1.00 81.25 95 GLN A CA 1
ATOM 700 C C . GLN A 1 95 ? -8.855 -7.614 -50.809 1.00 81.25 95 GLN A C 1
ATOM 702 O O . GLN A 1 95 ? -9.481 -6.588 -51.054 1.00 81.25 95 GLN A O 1
ATOM 707 N N . ILE A 1 96 ? -7.897 -8.071 -51.619 1.00 87.44 96 ILE A N 1
ATOM 708 C CA . ILE A 1 96 ? -7.552 -7.442 -52.901 1.00 87.44 96 ILE A CA 1
ATOM 709 C C . ILE A 1 96 ? -8.273 -8.181 -54.035 1.00 87.44 96 ILE A C 1
ATOM 711 O O . ILE A 1 96 ? -8.192 -9.406 -54.145 1.00 87.44 96 ILE A O 1
ATOM 715 N N . GLY A 1 97 ? -8.968 -7.431 -54.886 1.00 84.75 97 GLY A N 1
ATOM 716 C CA . GLY A 1 97 ? -9.733 -7.922 -56.032 1.00 84.75 97 GLY A CA 1
ATOM 717 C C . GLY A 1 97 ? -9.456 -7.112 -57.299 1.00 84.75 97 GLY A C 1
ATOM 718 O O . GLY A 1 97 ? -8.698 -6.151 -57.283 1.00 84.75 97 GLY A O 1
ATOM 719 N N . MET A 1 98 ? -10.051 -7.508 -58.428 1.00 90.31 98 MET A N 1
ATOM 720 C CA . MET A 1 98 ? -10.052 -6.741 -59.692 1.00 90.31 98 MET A CA 1
ATOM 721 C C . MET A 1 98 ? -8.679 -6.196 -60.148 1.00 90.31 98 MET A C 1
ATOM 723 O O . MET A 1 98 ? -8.587 -5.107 -60.715 1.00 90.31 98 MET A O 1
ATOM 727 N N . VAL A 1 99 ? -7.597 -6.942 -59.908 1.00 92.44 99 VAL A N 1
ATOM 728 C CA . VAL A 1 99 ? -6.248 -6.512 -60.296 1.00 92.44 99 VAL A CA 1
ATOM 729 C C . VAL A 1 99 ? -6.078 -6.683 -61.803 1.00 92.44 99 VAL A C 1
ATOM 731 O O . VAL A 1 99 ? -6.089 -7.805 -62.305 1.00 92.44 99 VAL A O 1
ATOM 734 N N . ALA A 1 100 ? -5.904 -5.583 -62.530 1.00 92.38 100 ALA A N 1
ATOM 735 C CA . ALA A 1 100 ? -5.683 -5.576 -63.971 1.00 92.38 100 ALA A CA 1
ATOM 736 C C . ALA A 1 100 ? -4.569 -4.594 -64.345 1.00 92.38 100 ALA A C 1
ATOM 738 O O . ALA A 1 100 ? -4.464 -3.507 -63.787 1.00 92.38 100 ALA A O 1
ATOM 739 N N . VAL A 1 101 ? -3.741 -4.964 -65.319 1.00 92.56 101 VAL A N 1
ATOM 740 C CA . VAL A 1 101 ? -2.710 -4.096 -65.908 1.00 92.56 101 VAL A CA 1
ATOM 741 C C . VAL A 1 101 ? -2.818 -4.207 -67.420 1.00 92.56 101 VAL A C 1
ATOM 743 O O . VAL A 1 101 ? -3.010 -5.310 -67.937 1.00 92.56 101 VAL A O 1
ATOM 746 N N . SER A 1 102 ? -2.675 -3.079 -68.117 1.00 91.06 102 SER A N 1
ATOM 747 C CA . SER A 1 102 ? -2.742 -3.005 -69.579 1.00 91.06 102 SER A CA 1
ATOM 748 C C . SER A 1 102 ? -1.822 -4.061 -70.216 1.00 91.06 102 SER A C 1
ATOM 750 O O . SER A 1 102 ? -0.634 -4.080 -69.873 1.00 91.06 102 SER A O 1
ATOM 752 N N . PRO A 1 103 ? -2.318 -4.927 -71.127 1.00 86.81 103 PRO A N 1
ATOM 753 C CA . PRO A 1 103 ? -1.576 -6.075 -71.667 1.00 86.81 103 PRO A CA 1
ATOM 754 C C . PRO A 1 103 ? -0.172 -5.739 -72.162 1.00 86.81 103 PRO A C 1
ATOM 756 O O . PRO A 1 103 ? 0.801 -6.389 -71.794 1.00 86.81 103 PRO A O 1
ATOM 759 N N . THR A 1 104 ? -0.048 -4.650 -72.921 1.00 86.69 104 THR A N 1
ATOM 760 C CA . THR A 1 104 ? 1.208 -4.197 -73.541 1.00 86.69 104 THR A CA 1
ATOM 761 C C . THR A 1 104 ? 2.201 -3.584 -72.548 1.00 86.69 104 THR A C 1
ATOM 763 O O . THR A 1 104 ? 3.318 -3.223 -72.922 1.00 86.69 104 THR A O 1
ATOM 766 N N . ARG A 1 105 ? 1.802 -3.432 -71.282 1.00 85.56 105 ARG A N 1
ATOM 767 C CA . ARG A 1 105 ? 2.607 -2.874 -70.187 1.00 85.56 105 ARG A CA 1
ATOM 768 C C . ARG A 1 105 ? 2.867 -3.883 -69.065 1.00 85.56 105 ARG A C 1
ATOM 770 O O . ARG A 1 105 ? 3.550 -3.559 -68.089 1.00 85.56 105 ARG A O 1
ATOM 777 N N . GLN A 1 106 ? 2.343 -5.101 -69.185 1.00 84.69 106 GLN A N 1
ATOM 778 C CA . GLN A 1 106 ? 2.621 -6.176 -68.238 1.00 84.69 106 GLN A CA 1
ATOM 779 C C . GLN A 1 106 ? 4.114 -6.542 -68.259 1.00 84.69 106 GLN A C 1
ATOM 781 O O . GLN A 1 106 ? 4.799 -6.374 -69.262 1.00 84.69 106 GLN A O 1
ATOM 786 N N . GLY A 1 107 ? 4.652 -6.975 -67.115 1.00 77.06 107 GLY A N 1
ATOM 787 C CA . GLY A 1 107 ? 6.095 -7.204 -66.948 1.00 77.06 107 GLY A CA 1
ATOM 788 C C . GLY A 1 107 ? 6.932 -5.931 -66.732 1.00 77.06 107 GLY A C 1
ATOM 789 O O . GLY A 1 107 ? 8.089 -6.032 -66.341 1.00 77.06 107 GLY A O 1
ATOM 790 N N . GLY A 1 108 ? 6.348 -4.735 -66.885 1.00 80.38 108 GLY A N 1
ATOM 791 C CA . GLY A 1 108 ? 7.015 -3.439 -66.679 1.00 80.38 108 GLY A CA 1
ATOM 792 C C . GLY A 1 108 ? 7.021 -2.905 -65.237 1.00 80.38 108 GLY A C 1
ATOM 793 O O . GLY A 1 108 ? 7.233 -1.715 -65.037 1.00 80.38 108 GLY A O 1
ATOM 794 N N . GLY A 1 109 ? 6.731 -3.737 -64.229 1.00 82.94 109 GLY A N 1
ATOM 795 C CA . GLY A 1 109 ? 6.753 -3.349 -62.806 1.00 82.94 109 GLY A CA 1
ATOM 796 C C . GLY A 1 109 ? 5.492 -2.655 -62.260 1.00 82.94 109 GLY A C 1
ATOM 797 O O . GLY A 1 109 ? 5.362 -2.532 -61.045 1.00 82.94 109 GLY A O 1
ATOM 798 N N . ILE A 1 110 ? 4.528 -2.286 -63.111 1.00 87.19 110 ILE A N 1
ATOM 799 C CA . ILE A 1 110 ? 3.289 -1.577 -62.718 1.00 87.19 110 ILE A CA 1
ATOM 800 C C . ILE A 1 110 ? 2.449 -2.384 -61.722 1.00 87.19 110 ILE A C 1
ATOM 802 O O . ILE A 1 110 ? 2.016 -1.846 -60.711 1.00 87.19 110 ILE A O 1
ATOM 806 N N . GLY A 1 111 ? 2.258 -3.686 -61.964 1.00 84.56 111 GLY A N 1
ATOM 807 C CA . GLY A 1 111 ? 1.508 -4.548 -61.044 1.00 84.56 111 GLY A CA 1
ATOM 808 C C . GLY A 1 111 ? 2.168 -4.651 -59.666 1.00 84.56 111 GLY A C 1
ATOM 809 O O . GLY A 1 111 ? 1.481 -4.617 -58.654 1.00 84.56 111 GLY A O 1
ATOM 810 N N . LYS A 1 112 ? 3.507 -4.688 -59.614 1.00 83.31 112 LYS A N 1
ATOM 811 C CA . LYS A 1 112 ? 4.256 -4.678 -58.349 1.00 83.31 112 LYS A CA 1
ATOM 812 C C . LYS A 1 112 ? 4.059 -3.355 -57.609 1.00 83.31 112 LYS A C 1
ATOM 814 O O . LYS A 1 112 ? 3.760 -3.377 -56.424 1.00 83.31 112 LYS A O 1
ATOM 819 N N . ALA A 1 113 ? 4.173 -2.229 -58.315 1.00 86.12 113 ALA A N 1
ATOM 820 C CA . ALA A 1 113 ? 3.962 -0.906 -57.736 1.00 86.12 113 ALA A CA 1
ATOM 821 C C . ALA A 1 113 ? 2.521 -0.722 -57.220 1.00 86.12 113 ALA A C 1
ATOM 823 O O . ALA A 1 113 ? 2.325 -0.176 -56.140 1.00 86.12 113 ALA A O 1
ATOM 824 N N . LEU A 1 114 ? 1.530 -1.253 -57.945 1.00 86.50 114 LEU A N 1
ATOM 825 C CA . LEU A 1 114 ? 0.129 -1.262 -57.525 1.00 86.50 114 LEU A CA 1
ATOM 826 C C . LEU A 1 114 ? -0.090 -2.098 -56.259 1.00 86.50 114 LEU A C 1
ATOM 828 O O . LEU A 1 114 ? -0.697 -1.603 -55.321 1.00 86.50 114 LEU A O 1
ATOM 832 N N . ILE A 1 115 ? 0.441 -3.322 -56.181 1.00 84.62 115 ILE A N 1
ATOM 833 C CA . ILE A 1 115 ? 0.317 -4.151 -54.970 1.00 84.62 115 ILE A CA 1
ATOM 834 C C . ILE A 1 115 ? 1.015 -3.504 -53.767 1.00 84.62 115 ILE A C 1
ATOM 836 O O . ILE A 1 115 ? 0.443 -3.494 -52.681 1.00 84.62 115 ILE A O 1
ATOM 840 N N . THR A 1 116 ? 2.204 -2.920 -53.948 1.00 82.56 116 THR A N 1
ATOM 841 C CA . THR A 1 116 ? 2.892 -2.181 -52.875 1.00 82.56 116 THR A CA 1
ATOM 842 C C . THR A 1 116 ? 2.052 -1.001 -52.383 1.00 82.56 116 THR A C 1
ATOM 844 O O . THR A 1 116 ? 1.877 -0.841 -51.180 1.00 82.56 116 THR A O 1
ATOM 847 N N . HIS A 1 117 ? 1.443 -0.235 -53.292 1.00 81.25 117 HIS A N 1
ATOM 848 C CA . HIS A 1 117 ? 0.550 0.859 -52.913 1.00 81.25 117 HIS A CA 1
ATOM 849 C C . HIS A 1 117 ? -0.675 0.369 -52.117 1.00 81.25 117 HIS A C 1
ATOM 851 O O . HIS A 1 117 ? -1.059 0.990 -51.130 1.00 81.25 117 HIS A O 1
ATOM 857 N N . LEU A 1 118 ? -1.266 -0.771 -52.492 1.00 81.00 118 LEU A N 1
ATOM 858 C CA . LEU A 1 118 ? -2.395 -1.361 -51.759 1.00 81.00 118 LEU A CA 1
ATOM 859 C C . LEU A 1 118 ? -1.999 -1.874 -50.366 1.00 81.00 118 LEU A C 1
ATOM 861 O O . LEU A 1 118 ? -2.797 -1.783 -49.437 1.00 81.00 118 LEU A O 1
ATOM 865 N N . GLN A 1 119 ? -0.773 -2.379 -50.198 1.00 74.69 119 GLN A N 1
ATOM 866 C CA . GLN A 1 119 ? -0.235 -2.764 -48.887 1.00 74.69 119 GLN A CA 1
ATOM 867 C C . GLN A 1 119 ? -0.079 -1.545 -47.965 1.00 74.69 119 GLN A C 1
ATOM 869 O O . GLN A 1 119 ? -0.459 -1.613 -46.798 1.00 74.69 119 GLN A O 1
ATOM 874 N N . ASP A 1 120 ? 0.391 -0.413 -48.494 1.00 72.75 120 ASP A N 1
ATOM 875 C CA . ASP A 1 120 ? 0.497 0.844 -47.738 1.00 72.75 120 ASP A CA 1
ATOM 876 C C . ASP A 1 120 ? -0.877 1.405 -47.329 1.00 72.75 120 ASP A C 1
ATOM 878 O O . ASP A 1 120 ? -1.018 2.013 -46.263 1.00 72.75 120 ASP A O 1
ATOM 882 N N . VAL A 1 121 ? -1.907 1.191 -48.155 1.00 66.25 121 VAL A N 1
ATOM 883 C CA . VAL A 1 121 ? -3.300 1.544 -47.830 1.00 66.25 121 VAL A CA 1
ATOM 884 C C . VAL A 1 121 ? -3.878 0.601 -46.763 1.00 66.25 121 VAL A C 1
ATOM 886 O O . VAL A 1 121 ? -4.533 1.076 -45.835 1.00 66.25 121 VAL A O 1
ATOM 889 N N . GLY A 1 122 ? -3.597 -0.705 -46.842 1.00 57.66 122 GLY A N 1
ATOM 890 C CA . GLY A 1 122 ? -4.090 -1.725 -45.905 1.00 57.66 122 GLY A CA 1
ATOM 891 C C . GLY A 1 122 ? -3.424 -1.738 -44.519 1.00 57.66 122 GLY A C 1
ATOM 892 O O . GLY A 1 122 ? -4.049 -2.171 -43.559 1.00 57.66 122 GLY A O 1
ATOM 893 N N . ASN A 1 123 ? -2.196 -1.222 -44.378 1.00 54.19 123 ASN A N 1
ATOM 894 C CA . ASN A 1 123 ? -1.433 -1.199 -43.115 1.00 54.19 123 ASN A CA 1
ATOM 895 C C . ASN A 1 123 ? -1.821 -0.061 -42.140 1.00 54.19 123 ASN A C 1
ATOM 897 O O . ASN A 1 123 ? -1.114 0.193 -41.163 1.00 54.19 123 ASN A O 1
ATOM 901 N N . ARG A 1 124 ? -2.918 0.665 -42.386 1.00 48.59 124 ARG A N 1
ATOM 902 C CA . ARG A 1 124 ? -3.394 1.737 -41.494 1.00 48.59 124 ARG A CA 1
ATOM 903 C C . ARG A 1 124 ? -4.368 1.152 -40.455 1.00 48.59 124 ARG A C 1
ATOM 905 O O . ARG A 1 124 ? -5.345 0.533 -40.870 1.00 48.59 124 ARG A O 1
ATOM 912 N N . PRO A 1 125 ? -4.160 1.346 -39.133 1.00 44.94 125 PRO A N 1
ATOM 913 C CA . PRO A 1 125 ? -4.998 0.727 -38.103 1.00 44.94 125 PRO A CA 1
ATOM 914 C C . PRO A 1 125 ? -6.478 1.141 -38.257 1.00 44.94 125 PRO A C 1
ATOM 916 O O . PRO A 1 125 ? -6.736 2.330 -38.475 1.00 44.94 125 PRO A O 1
ATOM 919 N N . PRO A 1 126 ? -7.453 0.213 -38.158 1.00 43.47 126 PRO A N 1
ATOM 920 C CA . PRO A 1 126 ? -8.849 0.502 -38.492 1.00 43.47 126 PRO A CA 1
ATOM 921 C C . PRO A 1 126 ? -9.514 1.540 -37.578 1.00 43.47 126 PRO A C 1
ATOM 923 O O . PRO A 1 126 ? -10.105 2.469 -38.109 1.00 43.47 126 PRO A O 1
ATOM 926 N N . GLU A 1 127 ? -9.342 1.480 -36.249 1.00 45.12 127 GLU A N 1
ATOM 927 C CA . GLU A 1 127 ? -10.157 2.283 -35.309 1.00 45.12 127 GLU A CA 1
ATOM 928 C C . GLU A 1 127 ? -9.554 3.644 -34.926 1.00 45.12 127 GLU A C 1
ATOM 930 O O . GLU A 1 127 ? -10.202 4.667 -35.134 1.00 45.12 127 GLU A O 1
ATOM 935 N N . LEU A 1 128 ? -8.284 3.732 -34.502 1.00 35.31 128 LEU A N 1
ATOM 936 C CA . LEU A 1 128 ? -7.631 5.046 -34.363 1.00 35.31 128 LEU A CA 1
ATOM 937 C C . LEU A 1 128 ? -7.462 5.702 -35.736 1.00 35.31 128 LEU A C 1
ATOM 939 O O . LEU A 1 128 ? -7.466 6.916 -35.850 1.00 35.31 128 LEU A O 1
ATOM 943 N N . GLY A 1 129 ? -7.356 4.910 -36.803 1.00 35.09 129 GLY A N 1
ATOM 944 C CA . GLY A 1 129 ? -7.394 5.413 -38.161 1.00 35.09 129 GLY A CA 1
ATOM 945 C C . GLY A 1 129 ? -8.779 5.874 -38.582 1.00 35.09 129 GLY A C 1
ATOM 946 O O . GLY A 1 129 ? -8.795 6.752 -39.412 1.00 35.09 129 GLY A O 1
ATOM 947 N N . GLU A 1 130 ? -9.904 5.359 -38.082 1.00 37.97 130 GLU A N 1
ATOM 948 C CA . GLU A 1 130 ? -11.261 5.877 -38.350 1.00 37.97 130 GLU A CA 1
ATOM 949 C C . GLU A 1 130 ? -11.599 7.094 -37.494 1.00 37.97 130 GLU A C 1
ATOM 951 O O . GLU A 1 130 ? -12.228 8.018 -37.996 1.00 37.97 130 GLU A O 1
ATOM 956 N N . VAL A 1 131 ? -11.117 7.166 -36.252 1.00 35.12 131 VAL A N 1
ATOM 957 C CA . VAL A 1 131 ? -11.264 8.358 -35.408 1.00 35.12 131 VAL A CA 1
ATOM 958 C C . VAL A 1 131 ? -10.288 9.454 -35.842 1.00 35.12 131 VAL A C 1
ATOM 960 O O . VAL A 1 131 ? -10.704 10.587 -36.078 1.00 35.12 131 VAL A O 1
ATOM 963 N N . LEU A 1 132 ? -9.027 9.126 -36.132 1.00 34.03 132 LEU A N 1
ATOM 964 C CA . LEU A 1 132 ? -8.092 10.044 -36.784 1.00 34.03 132 LEU A CA 1
ATOM 965 C C . LEU A 1 132 ? -8.410 10.257 -38.265 1.00 34.03 132 LEU A C 1
ATOM 967 O O . LEU A 1 132 ? -7.977 11.272 -38.774 1.00 34.03 132 LEU A O 1
ATOM 971 N N . ARG A 1 133 ? -9.163 9.396 -38.975 1.00 36.19 133 ARG A N 1
ATOM 972 C CA . ARG A 1 133 ? -9.788 9.715 -40.284 1.00 36.19 133 ARG A CA 1
ATOM 973 C C . ARG A 1 133 ? -11.074 10.499 -40.084 1.00 36.19 133 ARG A C 1
ATOM 975 O O . ARG A 1 133 ? -11.397 11.261 -40.960 1.00 36.19 133 ARG A O 1
ATOM 982 N N . SER A 1 134 ? -11.767 10.471 -38.958 1.00 33.69 134 SER A N 1
ATOM 983 C CA . SER A 1 134 ? -12.822 11.454 -38.682 1.00 33.69 134 SER A CA 1
ATOM 984 C C . SER A 1 134 ? -12.215 12.831 -38.356 1.00 33.69 134 SER A C 1
ATOM 986 O O . SER A 1 134 ? -12.790 13.853 -38.717 1.00 33.69 134 SER A O 1
ATOM 988 N N . LEU A 1 135 ? -10.984 12.858 -37.818 1.00 32.09 135 LEU A N 1
ATOM 989 C CA . LEU A 1 135 ? -10.158 14.055 -37.595 1.00 32.09 135 LEU A CA 1
ATOM 990 C C . LEU A 1 135 ? -9.276 14.445 -38.814 1.00 32.09 135 LEU A C 1
ATOM 992 O O . LEU A 1 135 ? -8.918 15.607 -38.945 1.00 32.09 135 LEU A O 1
ATOM 996 N N . LYS A 1 136 ? -8.959 13.523 -39.745 1.00 30.28 136 LYS A N 1
ATOM 997 C CA . LYS A 1 136 ? -8.186 13.747 -41.000 1.00 30.28 136 LYS A CA 1
ATOM 998 C C . LYS A 1 136 ? -9.044 13.727 -42.278 1.00 30.28 136 LYS A C 1
ATOM 1000 O O . LYS A 1 136 ? -8.609 14.239 -43.295 1.00 30.28 136 LYS A O 1
ATOM 1005 N N . MET A 1 137 ? -10.263 13.197 -42.270 1.00 28.88 137 MET A N 1
ATOM 1006 C CA . MET A 1 137 ? -11.315 13.489 -43.267 1.00 28.88 137 MET A CA 1
ATOM 1007 C C . MET A 1 137 ? -12.043 14.782 -42.900 1.00 28.88 137 MET A C 1
ATOM 1009 O O . MET A 1 137 ? -12.625 15.416 -43.772 1.00 28.88 137 MET A O 1
ATOM 1013 N N . ALA A 1 138 ? -11.886 15.256 -41.660 1.00 28.14 138 ALA A N 1
ATOM 1014 C CA . ALA A 1 138 ? -11.841 16.681 -41.364 1.00 28.14 138 ALA A CA 1
ATOM 1015 C C . ALA A 1 138 ? -10.459 17.261 -41.734 1.00 28.14 138 ALA A C 1
ATOM 1017 O O . ALA A 1 138 ? -9.804 17.920 -40.933 1.00 28.14 138 ALA A O 1
ATOM 1018 N N . HIS A 1 139 ? -9.977 17.036 -42.962 1.00 28.88 139 HIS A N 1
ATOM 1019 C CA . HIS A 1 139 ? -9.018 17.984 -43.518 1.00 28.88 139 HIS A CA 1
ATOM 1020 C C . HIS A 1 139 ? -9.794 19.265 -43.770 1.00 28.88 139 HIS A C 1
ATOM 1022 O O . HIS A 1 139 ? -10.547 19.363 -44.736 1.00 28.88 139 HIS A O 1
ATOM 1028 N N . TRP A 1 140 ? -9.609 20.203 -42.840 1.00 30.22 140 TRP A N 1
ATOM 1029 C CA . TRP A 1 140 ? -9.485 21.633 -43.089 1.00 30.22 140 TRP A CA 1
ATOM 1030 C C . TRP A 1 140 ? -9.014 21.846 -44.541 1.00 30.22 140 TRP A C 1
ATOM 1032 O O . TRP A 1 140 ? -7.813 21.754 -44.813 1.00 30.22 140 TRP A O 1
ATOM 1042 N N . PRO A 1 141 ? -9.915 21.985 -45.534 1.00 23.97 141 PRO A N 1
ATOM 1043 C CA . PRO A 1 141 ? -9.475 22.059 -46.916 1.00 23.97 141 PRO A CA 1
ATOM 1044 C C . PRO A 1 141 ? -8.849 23.433 -47.049 1.00 23.97 141 PRO A C 1
ATOM 1046 O O . PRO A 1 141 ? -9.440 24.381 -46.539 1.00 23.97 141 PRO A O 1
ATOM 1049 N N . SER A 1 142 ? -7.686 23.558 -47.702 1.00 33.53 142 SER A N 1
ATOM 1050 C CA . SER A 1 142 ? -7.049 24.853 -47.981 1.00 33.53 142 SER A CA 1
ATOM 1051 C C . SER A 1 142 ? -8.128 25.880 -48.344 1.00 33.53 142 SER A C 1
ATOM 1053 O O . SER A 1 142 ? -8.736 25.793 -49.417 1.00 33.53 142 SER A O 1
ATOM 1055 N N . ALA A 1 143 ? -8.444 26.759 -47.390 1.00 29.52 143 ALA A N 1
ATOM 1056 C CA . ALA A 1 143 ? -9.778 27.343 -47.228 1.00 29.52 143 ALA A CA 1
ATOM 1057 C C . ALA A 1 143 ? -10.017 28.530 -48.170 1.00 29.52 143 ALA A C 1
ATOM 1059 O O . ALA A 1 143 ? -10.552 29.558 -47.773 1.00 29.52 143 ALA A O 1
ATOM 1060 N N . ALA A 1 144 ? -9.577 28.414 -49.424 1.00 29.28 144 ALA A N 1
ATOM 1061 C CA . ALA A 1 144 ? -9.480 29.543 -50.332 1.00 29.28 144 ALA A CA 1
ATOM 1062 C C . ALA A 1 144 ? -10.525 29.560 -51.454 1.00 29.28 144 ALA A C 1
ATOM 1064 O O . ALA A 1 144 ? -10.866 30.653 -51.886 1.00 29.28 144 ALA A O 1
ATOM 1065 N N . GLN A 1 145 ? -11.041 28.437 -51.979 1.00 31.81 145 GLN A N 1
ATOM 1066 C CA . GLN A 1 145 ? -11.733 28.529 -53.287 1.00 31.81 145 GLN A CA 1
ATOM 1067 C C . GLN A 1 145 ? -13.028 27.741 -53.498 1.00 31.81 145 GLN A C 1
ATOM 1069 O O . GLN A 1 145 ? -13.636 27.882 -54.554 1.00 31.81 145 GLN A O 1
ATOM 1074 N N . THR A 1 146 ? -13.560 27.045 -52.492 1.00 30.22 146 THR A N 1
ATOM 1075 C CA . THR A 1 146 ? -14.930 26.487 -52.588 1.00 30.22 146 THR A CA 1
ATOM 1076 C C . THR A 1 146 ? -15.788 26.836 -51.365 1.00 30.22 146 THR A C 1
ATOM 1078 O O . THR A 1 146 ? -16.682 26.098 -50.981 1.00 30.22 146 THR A O 1
ATOM 1081 N N . PHE A 1 147 ? -15.551 28.014 -50.772 1.00 28.38 147 PHE A N 1
ATOM 1082 C CA . PHE A 1 147 ? -16.505 28.715 -49.892 1.00 28.38 147 PHE A CA 1
ATOM 1083 C C . PHE A 1 147 ? -17.443 29.660 -50.678 1.00 28.38 147 PHE A C 1
ATOM 1085 O O . PHE A 1 147 ? -18.228 30.399 -50.094 1.00 28.38 147 PHE A O 1
ATOM 1092 N N . GLY A 1 148 ? -17.400 29.622 -52.017 1.00 31.38 148 GLY A N 1
ATOM 1093 C CA . GLY A 1 148 ? -18.172 30.511 -52.892 1.00 31.38 148 GLY A CA 1
ATOM 1094 C C . GLY A 1 148 ? -19.614 30.087 -53.209 1.00 31.38 148 GLY A C 1
ATOM 1095 O O . GLY A 1 148 ? -20.338 30.888 -53.787 1.00 31.38 148 GLY A O 1
ATOM 1096 N N . ALA A 1 149 ? -20.068 28.875 -52.863 1.00 30.59 149 ALA A N 1
ATOM 1097 C CA . ALA A 1 149 ? -21.379 28.383 -53.334 1.00 30.59 149 ALA A CA 1
ATOM 1098 C C . ALA A 1 149 ? -22.337 27.858 -52.248 1.00 30.59 149 ALA A C 1
ATOM 1100 O O . ALA A 1 149 ? -23.535 27.759 -52.501 1.00 30.59 149 ALA A O 1
ATOM 1101 N N . ILE A 1 150 ? -21.872 27.618 -51.015 1.00 30.12 150 ILE A N 1
ATOM 1102 C CA . ILE A 1 150 ? -22.745 27.320 -49.853 1.00 30.12 150 ILE A CA 1
ATOM 1103 C C . ILE A 1 150 ? -22.969 28.602 -49.016 1.00 30.12 150 ILE A C 1
ATOM 1105 O O . ILE A 1 150 ? -23.346 28.579 -47.853 1.00 30.12 150 ILE A O 1
ATOM 1109 N N . ALA A 1 151 ? -22.783 29.762 -49.651 1.00 28.64 151 ALA A N 1
ATOM 1110 C CA . ALA A 1 151 ? -23.103 31.086 -49.126 1.00 28.64 151 ALA A CA 1
ATOM 1111 C C . ALA A 1 151 ? -24.561 31.519 -49.408 1.00 28.64 151 ALA A C 1
ATOM 1113 O O . ALA A 1 151 ? -24.906 32.668 -49.149 1.00 28.64 151 ALA A O 1
ATOM 1114 N N . HIS A 1 152 ? -25.437 30.640 -49.928 1.00 31.20 152 HIS A N 1
ATOM 1115 C CA . HIS A 1 152 ? -26.760 31.066 -50.422 1.00 31.20 152 HIS A CA 1
ATOM 1116 C C . HIS A 1 152 ? -28.013 30.393 -49.830 1.00 31.20 152 HIS A C 1
ATOM 1118 O O . HIS A 1 152 ? -29.112 30.776 -50.227 1.00 31.20 152 HIS A O 1
ATOM 1124 N N . ALA A 1 153 ? -27.913 29.468 -48.863 1.00 27.45 153 ALA A N 1
ATOM 1125 C CA . ALA A 1 153 ? -29.101 28.745 -48.364 1.00 27.45 153 ALA A CA 1
ATOM 1126 C C . ALA A 1 153 ? -29.386 28.812 -46.847 1.00 27.45 153 ALA A C 1
ATOM 1128 O O . ALA A 1 153 ? -30.429 28.319 -46.427 1.00 27.45 153 ALA A O 1
ATOM 1129 N N . ALA A 1 154 ? -28.549 29.455 -46.024 1.00 27.50 154 ALA A N 1
ATOM 1130 C CA . ALA A 1 154 ? -28.797 29.585 -44.575 1.00 27.50 154 ALA A CA 1
ATOM 1131 C C . ALA A 1 154 ? -28.905 31.042 -44.078 1.00 27.50 154 ALA A C 1
ATOM 1133 O O . ALA A 1 154 ? -28.817 31.305 -42.883 1.00 27.50 154 ALA A O 1
ATOM 1134 N N . LEU A 1 155 ? -29.143 31.991 -44.989 1.00 27.41 155 LEU A N 1
ATOM 1135 C CA . LEU A 1 155 ? -29.532 33.363 -44.663 1.00 27.41 155 LEU A CA 1
ATOM 1136 C C . LEU A 1 155 ? -31.047 33.522 -44.847 1.00 27.41 155 LEU A C 1
ATOM 1138 O O . LEU A 1 155 ? -31.533 33.862 -45.925 1.00 27.41 155 LEU A O 1
ATOM 1142 N N . ARG A 1 156 ? -31.804 33.321 -43.767 1.00 24.00 156 ARG A N 1
ATOM 1143 C CA . ARG A 1 156 ? -32.958 34.183 -43.488 1.00 24.00 156 ARG A CA 1
ATOM 1144 C C . ARG A 1 156 ? -32.741 34.811 -42.113 1.00 24.00 156 ARG A C 1
ATOM 1146 O O . ARG A 1 156 ? -32.538 34.070 -41.154 1.00 24.00 156 ARG A O 1
ATOM 1153 N N . PRO A 1 157 ? -32.750 36.148 -42.015 1.00 27.09 157 PRO A N 1
ATOM 1154 C CA . PRO A 1 157 ? -32.560 36.837 -40.755 1.00 27.09 157 PRO A CA 1
ATOM 1155 C C . PRO A 1 157 ? -33.806 36.621 -39.897 1.00 27.09 157 PRO A C 1
ATOM 1157 O O . PRO A 1 157 ? -34.897 37.053 -40.261 1.00 27.09 157 PRO A O 1
ATOM 1160 N N . THR A 1 158 ? -33.655 35.977 -38.745 1.00 24.02 158 THR A N 1
ATOM 1161 C CA . THR A 1 158 ? -34.435 36.417 -37.589 1.00 24.02 158 THR A CA 1
ATOM 1162 C C . THR A 1 158 ? -33.620 37.516 -36.942 1.00 24.02 158 THR A C 1
ATOM 1164 O O . THR A 1 158 ? -32.564 37.274 -36.358 1.00 24.02 158 THR A O 1
ATOM 1167 N N . GLU A 1 159 ? -34.081 38.738 -37.175 1.00 28.48 159 GLU A N 1
ATOM 1168 C CA . GLU A 1 159 ? -33.577 39.958 -36.575 1.00 28.48 159 GLU A CA 1
ATOM 1169 C C . GLU A 1 159 ? -33.487 39.848 -35.042 1.00 28.48 159 GLU A C 1
ATOM 1171 O O . GLU A 1 159 ? -34.216 39.099 -34.396 1.00 28.48 159 GLU A O 1
ATOM 1176 N N . SER A 1 160 ? -32.600 40.683 -34.497 1.00 29.58 160 SER A N 1
ATOM 1177 C CA . SER A 1 160 ? -32.344 40.983 -33.084 1.00 29.58 160 SER A CA 1
ATOM 1178 C C . SER A 1 160 ? -31.434 40.020 -32.308 1.00 29.58 160 SER A C 1
ATOM 1180 O O . SER A 1 160 ? -31.878 39.200 -31.515 1.00 29.58 160 SER A O 1
ATOM 1182 N N . CYS A 1 161 ? -30.126 40.261 -32.402 1.00 26.50 161 CYS A N 1
ATOM 1183 C CA . CYS A 1 161 ? -29.329 40.423 -31.187 1.00 26.50 161 CYS A CA 1
ATOM 1184 C C . CYS A 1 161 ? -28.323 41.554 -31.423 1.00 26.50 161 CYS A C 1
ATOM 1186 O O . CYS A 1 161 ? -27.258 41.389 -32.008 1.00 26.50 161 CYS A O 1
ATOM 1188 N N . SER A 1 162 ? -28.756 42.759 -31.071 1.00 28.19 162 SER A N 1
ATOM 1189 C CA . SER A 1 162 ? -27.969 43.981 -31.125 1.00 28.19 162 SER A CA 1
ATOM 1190 C C . SER A 1 162 ? -26.856 43.968 -30.077 1.00 28.19 162 SER A C 1
ATOM 1192 O O . SER A 1 162 ? -27.143 43.680 -28.920 1.00 28.19 162 SER A O 1
ATOM 1194 N N . LYS A 1 163 ? -25.668 44.437 -30.481 1.00 30.52 163 LYS A N 1
ATOM 1195 C CA . LYS A 1 163 ? -24.651 45.105 -29.648 1.00 30.52 163 LYS A CA 1
ATOM 1196 C C . LYS A 1 163 ? -24.162 44.310 -28.425 1.00 30.52 163 LYS A C 1
ATOM 1198 O O . LYS A 1 163 ? -24.714 44.454 -27.339 1.00 30.52 163 LYS A O 1
ATOM 1203 N N . GLY A 1 164 ? -23.038 43.607 -28.575 1.00 32.59 164 GLY A N 1
ATOM 1204 C CA . GLY A 1 164 ? -22.144 43.331 -27.446 1.00 32.59 164 GLY A CA 1
ATOM 1205 C C . GLY A 1 164 ? -21.466 44.639 -27.039 1.00 32.59 164 GLY A C 1
ATOM 1206 O O . GLY A 1 164 ? -20.428 45.004 -27.580 1.00 32.59 164 GLY A O 1
ATOM 1207 N N . SER A 1 165 ? -22.136 45.425 -26.195 1.00 33.16 165 SER A N 1
ATOM 1208 C CA . SER A 1 165 ? -21.563 46.616 -25.571 1.00 33.16 165 SER A CA 1
ATOM 1209 C C . SER A 1 165 ? -20.555 46.195 -24.495 1.00 33.16 165 SER A C 1
ATOM 1211 O O . SER A 1 165 ? -20.455 45.023 -24.130 1.00 33.16 165 SER A O 1
ATOM 1213 N N . SER A 1 166 ? -19.875 47.172 -23.897 1.00 37.09 166 SER A N 1
ATOM 1214 C CA . SER A 1 166 ? -19.120 47.042 -22.641 1.00 37.09 166 SER A CA 1
ATOM 1215 C C . SER A 1 166 ? -19.852 46.290 -21.507 1.00 37.09 166 SER A C 1
ATOM 1217 O O . SER A 1 166 ? -19.236 45.980 -20.488 1.00 37.09 166 SER A O 1
ATOM 1219 N N . ASP A 1 167 ? -21.150 45.993 -21.653 1.00 32.56 167 ASP A N 1
ATOM 1220 C CA . ASP A 1 167 ? -21.897 45.128 -20.749 1.00 32.56 167 ASP A CA 1
ATOM 1221 C C . ASP A 1 167 ? -21.451 43.663 -20.774 1.00 32.56 167 ASP A C 1
ATOM 1223 O O . ASP A 1 167 ? -21.589 43.035 -19.736 1.00 32.56 167 ASP A O 1
ATOM 1227 N N . ASP A 1 168 ? -20.882 43.101 -21.849 1.00 38.50 168 ASP A N 1
ATOM 1228 C CA . ASP A 1 168 ? -20.438 41.691 -21.828 1.00 38.50 168 ASP A CA 1
ATOM 1229 C C . ASP A 1 168 ? -19.162 41.501 -20.987 1.00 38.50 168 ASP A C 1
ATOM 1231 O O . ASP A 1 168 ? -19.078 40.559 -20.201 1.00 38.50 168 ASP A O 1
ATOM 1235 N N . ILE A 1 169 ? -18.239 42.470 -21.008 1.00 37.59 169 ILE A N 1
ATOM 1236 C CA . ILE A 1 169 ? -17.079 42.530 -20.096 1.00 37.59 169 ILE A CA 1
ATOM 1237 C C . ILE A 1 169 ? -17.541 42.822 -18.657 1.00 37.59 169 ILE A C 1
ATOM 1239 O O . ILE A 1 169 ? -17.066 42.200 -17.706 1.00 37.59 169 ILE A O 1
ATOM 1243 N N . ALA A 1 170 ? -18.550 43.682 -18.471 1.00 33.88 170 ALA A N 1
ATOM 1244 C CA . ALA A 1 170 ? -19.165 43.907 -17.161 1.00 33.88 170 ALA A CA 1
ATOM 1245 C C . ALA A 1 170 ? -20.008 42.707 -16.672 1.00 33.88 170 ALA A C 1
ATOM 1247 O O . ALA A 1 170 ? -20.216 42.546 -15.468 1.00 33.88 170 ALA A O 1
ATOM 1248 N N . ARG A 1 171 ? -20.490 41.843 -17.572 1.00 36.03 171 ARG A N 1
ATOM 1249 C CA . ARG A 1 171 ? -21.229 40.608 -17.279 1.00 36.03 171 ARG A CA 1
ATOM 1250 C C . ARG A 1 171 ? -20.271 39.470 -16.937 1.00 36.03 171 ARG A C 1
ATOM 1252 O O . ARG A 1 171 ? -20.562 38.747 -15.991 1.00 36.03 171 ARG A O 1
ATOM 1259 N N . VAL A 1 172 ? -19.097 39.411 -17.571 1.00 39.28 172 VAL A N 1
ATOM 1260 C CA . VAL A 1 172 ? -17.945 38.589 -17.153 1.00 39.28 172 VAL A CA 1
ATOM 1261 C C . VAL A 1 172 ? -17.422 39.055 -15.784 1.00 39.28 172 VAL A C 1
ATOM 1263 O O . VAL A 1 172 ? -17.267 38.232 -14.888 1.00 39.28 172 VAL A O 1
ATOM 1266 N N . SER A 1 173 ? -17.327 40.369 -15.539 1.00 33.28 173 SER A N 1
ATOM 1267 C CA . SER A 1 173 ? -17.009 40.954 -14.220 1.00 33.28 173 SER A CA 1
ATOM 1268 C C . SER A 1 173 ? -18.105 40.712 -13.150 1.00 33.28 173 SER A C 1
ATOM 1270 O O . SER A 1 173 ? -17.832 40.575 -11.954 1.00 33.28 173 SER A O 1
ATOM 1272 N N . ARG A 1 174 ? -19.380 40.580 -13.553 1.00 34.44 174 ARG A N 1
ATOM 1273 C CA . ARG A 1 174 ? -20.478 40.133 -12.666 1.00 34.44 174 ARG A CA 1
ATOM 1274 C C . ARG A 1 174 ? -20.524 38.613 -12.477 1.00 34.44 174 ARG A C 1
ATOM 1276 O O . ARG A 1 174 ? -21.071 38.178 -11.464 1.00 34.44 174 ARG A O 1
ATOM 1283 N N . MET A 1 175 ? -19.968 37.821 -13.397 1.00 33.03 175 MET A N 1
ATOM 1284 C CA . MET A 1 175 ? -19.775 36.369 -13.258 1.00 33.03 175 MET A CA 1
ATOM 1285 C C . MET A 1 175 ? -18.535 36.036 -12.418 1.00 33.03 175 MET A C 1
ATOM 1287 O O . MET A 1 175 ? -18.554 35.032 -11.713 1.00 33.03 175 MET A O 1
ATOM 1291 N N . THR A 1 176 ? -17.550 36.939 -12.332 1.00 34.12 176 THR A N 1
ATOM 1292 C CA . THR A 1 176 ? -16.504 36.938 -11.290 1.00 34.12 176 THR A CA 1
ATOM 1293 C C . THR A 1 176 ? -17.023 37.382 -9.919 1.00 34.12 176 THR A C 1
ATOM 1295 O O . THR A 1 176 ? -16.242 37.732 -9.033 1.00 34.12 176 THR A O 1
ATOM 1298 N N . LYS A 1 177 ? -18.342 37.318 -9.676 1.00 31.86 177 LYS A N 1
ATOM 1299 C CA . LYS A 1 177 ? -18.856 37.221 -8.312 1.00 31.86 177 LYS A CA 1
ATOM 1300 C C . LYS A 1 177 ? -18.363 35.904 -7.712 1.00 31.86 177 LYS A C 1
ATOM 1302 O O . LYS A 1 177 ? -19.092 34.921 -7.623 1.00 31.86 177 LYS A O 1
ATOM 1307 N N . SER A 1 178 ? -17.178 35.972 -7.116 1.00 37.34 178 SER A N 1
ATOM 1308 C CA . SER A 1 178 ? -16.960 35.441 -5.781 1.00 37.34 178 SER A CA 1
ATOM 1309 C C . SER A 1 178 ? -17.961 36.116 -4.827 1.00 37.34 178 SER A C 1
ATOM 1311 O O . SER A 1 178 ? -17.599 36.913 -3.962 1.00 37.34 178 SER A O 1
ATOM 1313 N N . SER A 1 179 ? -19.259 35.842 -4.996 1.00 33.22 179 SER A N 1
ATOM 1314 C CA . SER A 1 179 ? -20.175 35.884 -3.871 1.00 33.22 179 SER A CA 1
ATOM 1315 C C . SER A 1 179 ? -19.539 34.995 -2.818 1.00 33.22 179 SER A C 1
ATOM 1317 O O . SER A 1 179 ? -19.192 33.849 -3.114 1.00 33.22 179 SER A O 1
ATOM 1319 N N . GLU A 1 180 ? -19.297 35.563 -1.645 1.00 40.59 180 GLU A N 1
ATOM 1320 C CA . GLU A 1 180 ? -18.749 34.878 -0.487 1.00 40.59 180 GLU A CA 1
ATOM 1321 C C . GLU A 1 180 ? -19.248 33.423 -0.417 1.00 40.59 180 GLU A C 1
ATOM 1323 O O . GLU A 1 180 ? -20.416 33.168 -0.140 1.00 40.59 180 GLU A O 1
ATOM 1328 N N . GLY A 1 181 ? -18.361 32.458 -0.688 1.00 41.06 181 GLY A N 1
ATOM 1329 C CA . GLY A 1 181 ? -18.561 31.077 -0.246 1.00 41.06 181 GLY A CA 1
ATOM 1330 C C . GLY A 1 181 ? -18.774 29.960 -1.273 1.00 41.06 181 GLY A C 1
ATOM 1331 O O . GLY A 1 181 ? -19.013 28.849 -0.809 1.00 41.06 181 GLY A O 1
ATOM 1332 N N . PHE A 1 182 ? -18.646 30.146 -2.594 1.00 38.09 182 PHE A N 1
ATOM 1333 C CA . PHE A 1 182 ? -18.748 29.003 -3.529 1.00 38.09 182 PHE A CA 1
ATOM 1334 C C . PHE A 1 182 ? -17.400 28.483 -4.061 1.00 38.09 182 PHE A C 1
ATOM 1336 O O . PHE A 1 182 ? -16.545 29.246 -4.504 1.00 38.09 182 PHE A O 1
ATOM 1343 N N . LEU A 1 183 ? -17.219 27.157 -3.972 1.00 44.88 183 LEU A N 1
ATOM 1344 C CA . LEU A 1 183 ? -16.128 26.389 -4.585 1.00 44.88 183 LEU A CA 1
ATOM 1345 C C . LEU A 1 183 ? -16.331 26.331 -6.117 1.00 44.88 183 LEU A C 1
ATOM 1347 O O . LEU A 1 183 ? -17.467 26.384 -6.582 1.00 44.88 183 LEU A O 1
ATOM 1351 N N . ALA A 1 184 ? -15.245 26.181 -6.885 1.00 48.47 184 ALA A N 1
ATOM 1352 C CA . ALA A 1 184 ? -15.275 25.929 -8.330 1.00 48.47 184 ALA A CA 1
ATOM 1353 C C . ALA A 1 184 ? -16.150 24.699 -8.677 1.00 48.47 184 ALA A C 1
ATOM 1355 O O . ALA A 1 184 ? -16.270 23.795 -7.840 1.00 48.47 184 ALA A O 1
ATOM 1356 N N . PRO A 1 185 ? -16.765 24.648 -9.876 1.00 51.97 185 PRO A N 1
ATOM 1357 C CA . PRO A 1 185 ? -17.675 23.572 -10.251 1.00 51.97 185 PRO A CA 1
ATOM 1358 C C . PRO A 1 185 ? -16.964 22.213 -10.324 1.00 51.97 185 PRO A C 1
ATOM 1360 O O . PRO A 1 185 ? -15.848 22.087 -10.823 1.00 51.97 185 PRO A O 1
ATOM 1363 N N . VAL A 1 186 ? -17.642 21.185 -9.820 1.00 58.28 186 VAL A N 1
ATOM 1364 C CA . VAL A 1 186 ? -17.234 19.779 -9.923 1.00 58.28 186 VAL A CA 1
ATOM 1365 C C . VAL A 1 186 ? -17.422 19.321 -11.376 1.00 58.28 186 VAL A C 1
ATOM 1367 O O . VAL A 1 186 ? -18.542 19.372 -11.879 1.00 58.28 186 VAL A O 1
ATOM 1370 N N . VAL A 1 187 ? -16.352 18.868 -12.042 1.00 63.19 187 VAL A N 1
ATOM 1371 C CA . VAL A 1 187 ? -16.367 18.544 -13.485 1.00 63.19 187 VAL A CA 1
ATOM 1372 C C . VAL A 1 187 ? -17.206 17.299 -13.780 1.00 63.19 187 VAL A C 1
ATOM 1374 O O . VAL A 1 187 ? -16.961 16.233 -13.213 1.00 63.19 187 VAL A O 1
ATOM 1377 N N . ARG A 1 188 ? -18.162 17.397 -14.711 1.00 72.38 188 ARG A N 1
ATOM 1378 C CA . ARG A 1 188 ? -18.964 16.269 -15.219 1.00 72.38 188 ARG A CA 1
ATOM 1379 C C . ARG A 1 188 ? -18.543 15.911 -16.642 1.00 72.38 188 ARG A C 1
ATOM 1381 O O . ARG A 1 188 ? -19.207 16.284 -17.610 1.00 72.38 188 ARG A O 1
ATOM 1388 N N . PHE A 1 189 ? -17.455 15.153 -16.772 1.00 74.81 189 PHE A N 1
ATOM 1389 C CA . PHE A 1 189 ? -16.818 14.858 -18.064 1.00 74.81 189 PHE A CA 1
ATOM 1390 C C . PHE A 1 189 ? -17.791 14.312 -19.122 1.00 74.81 189 PHE A C 1
ATOM 1392 O O . PHE A 1 189 ? -17.802 14.801 -20.250 1.00 74.81 189 PHE A O 1
ATOM 1399 N N . ARG A 1 190 ? -18.673 13.368 -18.759 1.00 73.38 190 ARG A N 1
ATOM 1400 C CA . ARG A 1 190 ? -19.652 12.800 -19.706 1.00 73.38 190 ARG A CA 1
ATOM 1401 C C . ARG A 1 190 ? -20.663 13.831 -20.212 1.00 73.38 190 ARG A C 1
ATOM 1403 O O . ARG A 1 190 ? -21.063 13.789 -21.371 1.00 73.38 190 ARG A O 1
ATOM 1410 N N . HIS A 1 191 ? -21.091 14.752 -19.351 1.00 78.75 191 HIS A N 1
ATOM 1411 C CA . HIS A 1 191 ? -22.049 15.786 -19.735 1.00 78.75 191 HIS A CA 1
ATOM 1412 C C . HIS A 1 191 ? -21.429 16.751 -20.754 1.00 78.75 191 HIS A C 1
ATOM 1414 O O . HIS A 1 191 ? -22.038 17.017 -21.792 1.00 78.75 191 HIS A O 1
ATOM 1420 N N . LEU A 1 192 ? -20.190 17.183 -20.498 1.00 80.56 192 LEU A N 1
ATOM 1421 C CA . LEU A 1 192 ? -19.461 18.140 -21.334 1.00 80.56 192 LEU A CA 1
ATOM 1422 C C . LEU A 1 192 ? -19.258 17.656 -22.776 1.00 80.56 192 LEU A C 1
ATOM 1424 O O . LEU A 1 192 ? -19.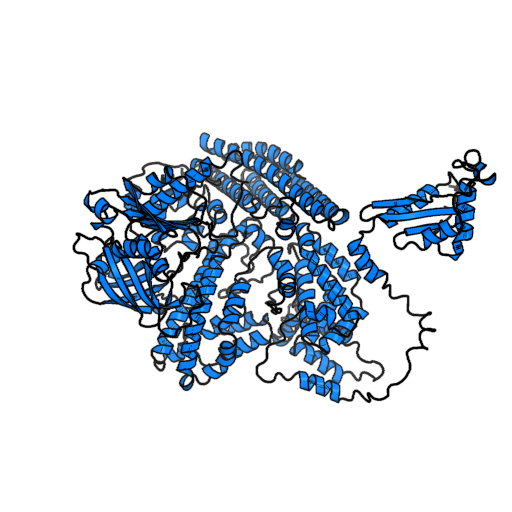343 18.452 -23.706 1.00 80.56 192 LEU A O 1
ATOM 1428 N N . GLN A 1 193 ? -19.097 16.349 -23.005 1.00 76.75 193 GLN A N 1
ATOM 1429 C CA . GLN A 1 193 ? -18.999 15.796 -24.366 1.00 76.75 193 GLN A CA 1
ATOM 1430 C C . GLN A 1 193 ? -20.233 16.095 -25.239 1.00 76.75 193 GLN A C 1
ATOM 1432 O O . GLN A 1 193 ? -20.135 16.089 -26.464 1.00 76.75 193 GLN A O 1
ATOM 1437 N N . THR A 1 194 ? -21.386 16.389 -24.626 1.00 76.56 194 THR A N 1
ATOM 1438 C CA . THR A 1 194 ? -22.653 16.653 -25.330 1.00 76.56 194 THR A CA 1
ATOM 1439 C C . THR A 1 194 ? -23.173 18.084 -25.172 1.00 76.56 194 THR A C 1
ATOM 1441 O O . THR A 1 194 ? -23.959 18.522 -26.009 1.00 76.56 194 THR A O 1
ATOM 1444 N N . SER A 1 195 ? -22.741 18.825 -24.145 1.00 78.56 195 SER A N 1
ATOM 1445 C CA . SER A 1 195 ? -23.280 20.154 -23.810 1.00 78.56 195 SER A CA 1
ATOM 1446 C C . SER A 1 195 ? -22.476 21.338 -24.358 1.00 78.56 195 SER A C 1
ATOM 1448 O O . SER A 1 195 ? -23.000 22.452 -24.415 1.00 78.56 195 SER A O 1
ATOM 1450 N N . ILE A 1 196 ? -21.231 21.126 -24.798 1.00 79.56 196 ILE A N 1
ATOM 1451 C CA . ILE A 1 196 ? -20.402 22.198 -25.364 1.00 79.56 196 ILE A CA 1
ATOM 1452 C C . ILE A 1 196 ? -20.988 22.667 -26.698 1.00 79.56 196 ILE A C 1
ATOM 1454 O O . ILE A 1 196 ? -21.104 21.899 -27.654 1.00 79.56 196 ILE A O 1
ATOM 1458 N N . SER A 1 197 ? -21.324 23.957 -26.762 1.00 75.06 197 SER A N 1
ATOM 1459 C CA . SER A 1 197 ? -21.927 24.577 -27.949 1.00 75.06 197 SER A CA 1
ATOM 1460 C C . SER A 1 197 ? -20.913 24.824 -29.075 1.00 75.06 197 SER A C 1
ATOM 1462 O O . SER A 1 197 ? -21.267 24.747 -30.249 1.00 75.06 197 SER A O 1
ATOM 1464 N N . ASN A 1 198 ? -19.642 25.086 -28.743 1.00 80.38 198 ASN A N 1
ATOM 1465 C CA . ASN A 1 198 ? -18.572 25.248 -29.730 1.00 80.38 198 ASN A CA 1
ATOM 1466 C C . ASN A 1 198 ? -18.140 23.876 -30.287 1.00 80.38 198 ASN A C 1
ATOM 1468 O O . ASN A 1 198 ? -17.573 23.053 -29.567 1.00 80.38 198 ASN A O 1
ATOM 1472 N N . SER A 1 199 ? -18.399 23.634 -31.576 1.00 77.12 199 SER A N 1
ATOM 1473 C CA . SER A 1 199 ? -18.151 22.329 -32.206 1.00 77.12 199 SER A CA 1
ATOM 1474 C C . SER A 1 199 ? -16.677 21.898 -32.204 1.00 77.12 199 SER A C 1
ATOM 1476 O O . SER A 1 199 ? -16.406 20.734 -31.911 1.00 77.12 199 SER A O 1
ATOM 1478 N N . SER A 1 200 ? -15.738 22.824 -32.427 1.00 78.31 200 SER A N 1
ATOM 1479 C CA . SER A 1 200 ? -14.297 22.543 -32.447 1.00 78.31 200 SER A CA 1
ATOM 1480 C C . SER A 1 200 ? -13.760 22.252 -31.044 1.00 78.31 200 SER A C 1
ATOM 1482 O O . SER A 1 200 ? -13.022 21.289 -30.848 1.00 78.31 200 SER A O 1
ATOM 1484 N N . ALA A 1 201 ? -14.196 23.015 -30.033 1.00 80.38 201 ALA A N 1
ATOM 1485 C CA . ALA A 1 201 ? -13.841 22.749 -28.637 1.00 80.38 201 ALA A CA 1
ATOM 1486 C C . ALA A 1 201 ? -14.402 21.398 -28.161 1.00 80.38 201 ALA A C 1
ATOM 1488 O O . ALA A 1 201 ? -13.715 20.645 -27.473 1.00 80.38 201 ALA A O 1
ATOM 1489 N N . ARG A 1 202 ? -15.630 21.050 -28.569 1.00 85.50 202 ARG A N 1
ATOM 1490 C CA . ARG A 1 202 ? -16.243 19.750 -28.266 1.00 85.50 202 ARG A CA 1
ATOM 1491 C C . ARG A 1 202 ? -15.470 18.592 -28.900 1.00 85.50 202 ARG A C 1
ATOM 1493 O O . ARG A 1 202 ? -15.207 17.605 -28.221 1.00 85.50 202 ARG A O 1
ATOM 1500 N N . GLN A 1 203 ? -15.101 18.707 -30.177 1.00 81.69 203 GLN A N 1
ATOM 1501 C CA . GLN A 1 203 ? -14.298 17.694 -30.871 1.00 81.69 203 GLN A CA 1
ATOM 1502 C C . GLN A 1 203 ? -12.926 17.521 -30.217 1.00 81.69 203 GLN A C 1
ATOM 1504 O O . GLN A 1 203 ? -12.517 16.389 -29.965 1.00 81.69 203 GLN A O 1
ATOM 1509 N N . CYS A 1 204 ? -12.262 18.622 -29.853 1.00 85.38 204 CYS A N 1
ATOM 1510 C CA . CYS A 1 204 ? -10.994 18.548 -29.137 1.00 85.38 204 CYS A CA 1
ATOM 1511 C C . CYS A 1 204 ? -11.148 17.883 -27.761 1.00 85.38 204 CYS A C 1
ATOM 1513 O O . CYS A 1 204 ? -10.314 17.061 -27.392 1.00 85.38 204 CYS A O 1
ATOM 1515 N N . LEU A 1 205 ? -12.216 18.183 -27.007 1.00 85.31 205 LEU A N 1
ATOM 1516 C CA . LEU A 1 205 ? -12.475 17.528 -25.720 1.00 85.31 205 LEU A CA 1
ATOM 1517 C C . LEU A 1 205 ? -12.645 16.009 -25.880 1.00 85.31 205 LEU A C 1
ATOM 1519 O O . LEU A 1 205 ? -12.125 15.254 -25.062 1.00 85.31 205 LEU A O 1
ATOM 1523 N N . ILE A 1 206 ? -13.359 15.562 -26.918 1.00 83.06 206 ILE A N 1
ATOM 1524 C CA . ILE A 1 206 ? -13.565 14.135 -27.209 1.00 83.06 206 ILE A CA 1
ATOM 1525 C C . ILE A 1 206 ? -12.233 13.459 -27.556 1.00 83.06 206 ILE A C 1
ATOM 1527 O O . ILE A 1 206 ? -11.904 12.450 -26.938 1.00 83.06 206 ILE A O 1
ATOM 1531 N N . ALA A 1 207 ? -11.444 14.047 -28.460 1.00 80.00 207 ALA A N 1
ATOM 1532 C CA . ALA A 1 207 ? -10.141 13.509 -28.857 1.00 80.00 207 ALA A CA 1
ATOM 1533 C C . ALA A 1 207 ? -9.181 13.388 -27.661 1.00 80.00 207 ALA A C 1
ATOM 1535 O O . ALA A 1 207 ? -8.546 12.356 -27.447 1.00 80.00 207 ALA A O 1
ATOM 1536 N N . VAL A 1 208 ? -9.125 14.422 -26.819 1.00 83.88 208 VAL A N 1
ATOM 1537 C CA . VAL A 1 208 ? -8.331 14.410 -25.586 1.00 83.88 208 VAL A CA 1
ATOM 1538 C C . VAL A 1 208 ? -8.830 13.328 -24.618 1.00 83.88 208 VAL A C 1
ATOM 1540 O O . VAL A 1 208 ? -8.021 12.588 -24.060 1.00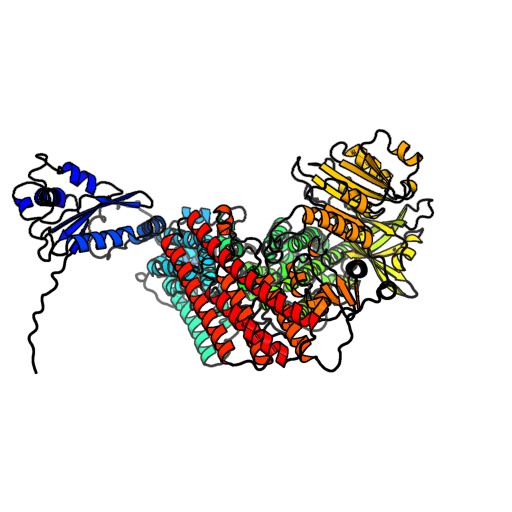 83.88 208 VAL A O 1
ATOM 1543 N N . ALA A 1 209 ? -10.147 13.195 -24.434 1.00 79.75 209 ALA A N 1
ATOM 1544 C CA . ALA A 1 209 ? -10.734 12.181 -23.556 1.00 79.75 209 ALA A CA 1
ATOM 1545 C C . ALA A 1 209 ? -10.456 10.743 -24.032 1.00 79.75 209 ALA A C 1
ATOM 1547 O O . ALA A 1 209 ? -10.309 9.844 -23.201 1.00 79.75 209 ALA A O 1
ATOM 1548 N N . GLU A 1 210 ? -10.363 10.521 -25.343 1.00 79.56 210 GLU A N 1
ATOM 1549 C CA . GLU A 1 210 ? -10.024 9.234 -25.960 1.00 79.56 210 GLU A CA 1
ATOM 1550 C C . GLU A 1 210 ? -8.537 8.889 -25.819 1.00 79.56 210 GLU A C 1
ATOM 1552 O O . GLU A 1 210 ? -8.177 7.767 -25.464 1.00 79.56 210 GLU A O 1
ATOM 1557 N N . VAL A 1 211 ? -7.649 9.870 -25.981 1.00 82.44 211 VAL A N 1
ATOM 1558 C CA . VAL A 1 211 ? -6.218 9.680 -25.704 1.00 82.44 211 VAL A CA 1
ATOM 1559 C C . VAL A 1 211 ? -5.997 9.345 -24.234 1.00 82.44 211 VAL A C 1
ATOM 1561 O O . VAL A 1 211 ? -5.305 8.377 -23.916 1.00 82.44 211 VAL A O 1
ATOM 1564 N N . VAL A 1 212 ? -6.641 10.087 -23.326 1.00 77.81 212 VAL A N 1
ATOM 1565 C CA . VAL A 1 212 ? -6.631 9.751 -21.897 1.00 77.81 212 VAL A CA 1
ATOM 1566 C C . VAL A 1 212 ? -7.224 8.360 -21.681 1.00 77.81 212 VAL A C 1
ATOM 1568 O O . VAL A 1 212 ? -6.717 7.623 -20.837 1.00 77.81 212 VAL A O 1
ATOM 1571 N N . HIS A 1 213 ? -8.227 7.954 -22.473 1.00 76.62 213 HIS A N 1
ATOM 1572 C CA . HIS A 1 213 ? -8.826 6.631 -22.369 1.00 76.62 213 HIS A CA 1
ATOM 1573 C C . HIS A 1 213 ? -7.797 5.508 -22.595 1.00 76.62 213 HIS A C 1
ATOM 1575 O O . HIS A 1 213 ? -7.681 4.600 -21.769 1.00 76.62 213 HIS A O 1
ATOM 1581 N N . HIS A 1 214 ? -7.011 5.589 -23.664 1.00 78.69 214 HIS A N 1
ATOM 1582 C CA . HIS A 1 214 ? -6.041 4.548 -24.030 1.00 78.69 214 HIS A CA 1
ATOM 1583 C C . HIS A 1 214 ? -4.664 4.698 -23.378 1.00 78.69 214 HIS A C 1
ATOM 1585 O O . HIS A 1 214 ? -3.802 3.829 -23.540 1.00 78.69 214 HIS A O 1
ATOM 1591 N N . LEU A 1 215 ? -4.465 5.764 -22.602 1.00 78.38 215 LEU A N 1
ATOM 1592 C CA . LEU A 1 215 ? -3.200 6.073 -21.947 1.00 78.38 215 LEU A CA 1
ATOM 1593 C C . LEU A 1 215 ? -2.684 4.919 -21.074 1.00 78.38 215 LEU A C 1
ATOM 1595 O O . LEU A 1 215 ? -1.481 4.715 -20.993 1.00 78.38 215 LEU A O 1
ATOM 1599 N N . GLY A 1 216 ? -3.583 4.124 -20.487 1.00 77.25 216 GLY A N 1
ATOM 1600 C CA . GLY A 1 216 ? -3.253 2.961 -19.655 1.00 77.25 216 GLY A CA 1
ATOM 1601 C C . GLY A 1 216 ? -2.488 1.872 -20.322 1.00 77.25 216 GLY A C 1
ATOM 1602 O O . GLY A 1 216 ? -1.325 1.626 -20.000 1.00 77.25 216 GLY A O 1
ATOM 1603 N N . ARG A 1 217 ? -3.139 1.266 -21.295 1.00 80.81 217 ARG A N 1
ATOM 1604 C CA . ARG A 1 217 ? -2.529 0.255 -22.134 1.00 80.81 217 ARG A CA 1
ATOM 1605 C C . ARG A 1 217 ? -1.262 0.787 -22.811 1.00 80.81 217 ARG A C 1
ATOM 1607 O O . ARG A 1 217 ? -0.280 0.063 -22.924 1.00 80.81 217 ARG A O 1
ATOM 1614 N N . ALA A 1 218 ? -1.241 2.064 -23.213 1.00 81.94 218 ALA A N 1
ATOM 1615 C CA . ALA A 1 218 ? -0.052 2.668 -23.816 1.00 81.94 218 ALA A CA 1
ATOM 1616 C C . ALA A 1 218 ? 1.110 2.769 -22.816 1.00 81.94 218 ALA A C 1
ATOM 1618 O O . ALA A 1 218 ? 2.235 2.414 -23.155 1.00 81.94 218 ALA A O 1
ATOM 1619 N N . THR A 1 219 ? 0.845 3.184 -21.574 1.00 80.56 219 THR A N 1
ATOM 1620 C CA . THR A 1 219 ? 1.831 3.189 -20.486 1.00 80.56 219 THR A CA 1
ATOM 1621 C C . THR A 1 219 ? 2.313 1.782 -20.153 1.00 80.56 219 THR A C 1
ATOM 1623 O O . THR A 1 219 ? 3.500 1.615 -19.910 1.00 80.56 219 THR A O 1
ATOM 1626 N N . GLN A 1 220 ? 1.451 0.762 -20.190 1.00 82.75 220 GLN A N 1
ATOM 1627 C CA . GLN A 1 220 ? 1.856 -0.623 -19.914 1.00 82.75 220 GLN A CA 1
ATOM 1628 C C . GLN A 1 220 ? 2.900 -1.164 -20.897 1.00 82.75 220 GLN A C 1
ATOM 1630 O O . GLN A 1 220 ? 3.706 -2.030 -20.546 1.00 82.75 220 GLN A O 1
ATOM 1635 N N . LEU A 1 221 ? 2.890 -0.640 -22.121 1.00 84.81 221 LEU A N 1
ATOM 1636 C CA . LEU A 1 221 ? 3.837 -0.965 -23.182 1.00 84.81 221 LEU A CA 1
ATOM 1637 C C . LEU A 1 221 ? 4.978 0.058 -23.319 1.00 84.81 221 LEU A C 1
ATOM 1639 O O . LEU A 1 221 ? 5.813 -0.122 -24.196 1.00 84.81 221 LEU A O 1
ATOM 1643 N N . GLY A 1 222 ? 4.992 1.149 -22.546 1.00 81.88 222 GLY A N 1
ATOM 1644 C CA . GLY A 1 222 ? 5.996 2.217 -22.690 1.00 81.88 222 GLY A CA 1
ATOM 1645 C C . GLY A 1 222 ? 5.795 3.178 -23.850 1.00 81.88 222 GLY A C 1
ATOM 1646 O O . GLY A 1 222 ? 6.697 3.945 -24.177 1.00 81.88 222 GLY A O 1
ATOM 1647 N N . GLN A 1 223 ? 4.625 3.149 -24.484 1.00 85.62 223 GLN A N 1
ATOM 1648 C CA . GLN A 1 223 ? 4.334 3.825 -25.754 1.00 85.62 223 GLN A CA 1
ATOM 1649 C C . GLN A 1 223 ? 3.377 5.016 -25.579 1.00 85.62 223 GLN A C 1
ATOM 1651 O O . GLN A 1 223 ? 2.825 5.560 -26.535 1.00 85.62 223 GLN A O 1
ATOM 1656 N N . HIS A 1 224 ? 3.174 5.464 -24.339 1.00 84.06 224 HIS A N 1
ATOM 1657 C CA . HIS A 1 224 ? 2.352 6.632 -24.007 1.00 84.06 224 HIS A CA 1
ATOM 1658 C C . HIS A 1 224 ? 2.893 7.934 -24.610 1.00 84.06 224 HIS A C 1
ATOM 1660 O O . HIS A 1 224 ? 2.089 8.792 -24.960 1.00 84.06 224 HIS A O 1
ATOM 1666 N N . ARG A 1 225 ? 4.219 8.093 -24.773 1.00 85.94 225 ARG A N 1
ATOM 1667 C CA . ARG A 1 225 ? 4.802 9.277 -25.440 1.00 85.94 225 ARG A CA 1
ATOM 1668 C C . ARG A 1 225 ? 4.343 9.367 -26.893 1.00 85.94 225 ARG A C 1
ATOM 1670 O O . ARG A 1 225 ? 3.795 10.393 -27.274 1.00 85.94 225 ARG A O 1
ATOM 1677 N N . THR A 1 226 ? 4.446 8.267 -27.637 1.00 84.69 226 THR A N 1
ATOM 1678 C CA . THR A 1 226 ? 3.988 8.169 -29.030 1.00 84.69 226 THR A CA 1
ATOM 1679 C C . THR A 1 226 ? 2.496 8.463 -29.167 1.00 84.69 226 THR A C 1
ATOM 1681 O O . THR A 1 226 ? 2.087 9.181 -30.077 1.00 84.69 226 THR A O 1
ATOM 1684 N N . LEU A 1 227 ? 1.671 7.974 -28.234 1.00 84.88 227 LEU A N 1
ATOM 1685 C CA . LEU A 1 227 ? 0.236 8.275 -28.224 1.00 84.88 227 LEU A CA 1
ATOM 1686 C C . LEU A 1 227 ? -0.049 9.775 -28.004 1.00 84.88 227 LEU A C 1
ATOM 1688 O O . LEU A 1 227 ? -0.955 10.329 -28.621 1.00 84.88 227 LEU A O 1
ATOM 1692 N N . ILE A 1 228 ? 0.709 10.433 -27.123 1.00 85.94 228 ILE A N 1
ATOM 1693 C CA . ILE A 1 228 ? 0.547 11.862 -26.815 1.00 85.94 228 ILE A CA 1
ATOM 1694 C C . ILE A 1 228 ? 1.090 12.744 -27.946 1.00 85.94 228 ILE A C 1
ATOM 1696 O O . ILE A 1 228 ? 0.473 13.755 -28.261 1.00 85.94 228 ILE A O 1
ATOM 1700 N N . GLU A 1 229 ? 2.199 12.365 -28.581 1.00 87.69 229 GLU A N 1
ATOM 1701 C CA . GLU A 1 229 ? 2.728 13.043 -29.776 1.00 87.69 229 GLU A CA 1
ATOM 1702 C C . GLU A 1 229 ? 1.706 13.013 -30.919 1.00 87.69 229 GLU A C 1
ATOM 1704 O O . GLU A 1 229 ? 1.446 14.039 -31.539 1.00 87.69 229 GLU A O 1
ATOM 1709 N N . ALA A 1 230 ? 1.026 11.879 -31.120 1.00 83.94 230 ALA A N 1
ATOM 1710 C CA . ALA A 1 230 ? -0.042 11.778 -32.112 1.00 83.94 230 ALA A CA 1
ATOM 1711 C C . ALA A 1 230 ? -1.231 12.718 -31.827 1.00 83.94 230 ALA A C 1
ATOM 1713 O O . ALA A 1 230 ? -1.884 13.169 -32.765 1.00 83.94 230 ALA A O 1
ATOM 1714 N N . LEU A 1 231 ? -1.520 13.021 -30.554 1.00 86.94 231 LEU A N 1
ATOM 1715 C CA . LEU A 1 231 ? -2.497 14.049 -30.180 1.00 86.94 231 LEU A CA 1
ATOM 1716 C C . LEU A 1 231 ? -1.952 15.456 -30.440 1.00 86.94 231 LEU A C 1
ATOM 1718 O O . LEU A 1 231 ? -2.683 16.289 -30.970 1.00 86.94 231 LEU A O 1
ATOM 1722 N N . ASP A 1 232 ? -0.697 15.721 -30.071 1.00 89.88 232 ASP A N 1
ATOM 1723 C CA . ASP A 1 232 ? -0.040 17.019 -30.268 1.00 89.88 232 ASP A CA 1
ATOM 1724 C C . ASP A 1 232 ? -0.084 17.460 -31.735 1.00 89.88 232 ASP A C 1
ATOM 1726 O O . ASP A 1 232 ? -0.437 18.604 -32.017 1.00 89.88 232 ASP A O 1
ATOM 1730 N N . ASP A 1 233 ? 0.142 16.521 -32.658 1.00 84.75 233 ASP A N 1
ATOM 1731 C CA . ASP A 1 233 ? 0.064 16.735 -34.109 1.00 84.75 233 ASP A CA 1
ATOM 1732 C C . ASP A 1 233 ? -1.326 17.196 -34.595 1.00 84.75 233 ASP A C 1
ATOM 1734 O O . ASP A 1 233 ? -1.455 17.737 -35.695 1.00 84.75 233 ASP A O 1
ATOM 1738 N N . THR A 1 234 ? -2.384 16.981 -33.802 1.00 82.00 234 THR A N 1
ATOM 1739 C CA . THR A 1 234 ? -3.756 17.429 -34.114 1.00 82.00 234 THR A CA 1
ATOM 1740 C C . THR A 1 234 ? -4.117 18.774 -33.487 1.00 82.00 234 THR A C 1
ATOM 1742 O O . THR A 1 234 ? -5.119 19.378 -33.871 1.00 82.00 234 THR A O 1
ATOM 1745 N N . LEU A 1 235 ? -3.322 19.254 -32.528 1.00 85.50 235 LEU A N 1
ATOM 1746 C CA . LEU A 1 235 ? -3.554 20.518 -31.842 1.00 85.50 235 LEU A CA 1
ATOM 1747 C C . LEU A 1 235 ? -3.044 21.675 -32.706 1.00 85.50 235 LEU A C 1
ATOM 1749 O O . LEU A 1 235 ? -1.863 21.755 -33.045 1.00 85.50 235 LEU A O 1
ATOM 1753 N N . SER A 1 236 ? -3.938 22.602 -33.038 1.00 86.50 236 SER A N 1
ATOM 1754 C CA . SER A 1 236 ? -3.669 23.740 -33.912 1.00 86.50 236 SER A CA 1
ATOM 1755 C C . SER A 1 236 ? -3.980 25.071 -33.229 1.00 86.50 236 SER A C 1
ATOM 1757 O O . SER A 1 236 ? -4.480 25.152 -32.107 1.00 86.50 236 SER A O 1
ATOM 1759 N N . HIS A 1 237 ? -3.695 26.153 -33.940 1.00 84.25 237 HIS A N 1
ATOM 1760 C CA . HIS A 1 237 ? -4.107 27.489 -33.535 1.00 84.25 237 HIS A CA 1
ATOM 1761 C C . HIS A 1 237 ? -5.640 27.621 -33.415 1.00 84.25 237 HIS A C 1
ATOM 1763 O O . HIS A 1 237 ? -6.154 28.296 -32.528 1.00 84.25 237 HIS A O 1
ATOM 1769 N N . GLU A 1 238 ? -6.396 26.945 -34.281 1.00 82.88 238 GLU A N 1
ATOM 1770 C CA . GLU A 1 238 ? -7.862 27.009 -34.282 1.00 82.88 238 GLU A CA 1
ATOM 1771 C C . GLU A 1 238 ? -8.463 26.270 -33.085 1.00 82.88 238 GLU A C 1
ATOM 1773 O O . GLU A 1 238 ? -9.438 26.736 -32.491 1.00 82.88 238 GLU A O 1
ATOM 1778 N N . THR A 1 239 ? -7.877 25.131 -32.695 1.00 87.25 239 THR A N 1
ATOM 1779 C CA . THR A 1 239 ? -8.309 24.409 -31.490 1.00 87.25 239 THR A CA 1
ATOM 1780 C C . THR A 1 239 ? -8.002 25.213 -30.232 1.00 87.25 239 THR A C 1
ATOM 1782 O O . THR A 1 239 ? -8.835 25.257 -29.325 1.00 87.25 239 THR A O 1
ATOM 1785 N N . LEU A 1 240 ? -6.860 25.905 -30.204 1.00 88.50 240 LEU A N 1
ATOM 1786 C CA . LEU A 1 240 ? -6.446 26.770 -29.102 1.00 88.50 240 LEU A CA 1
ATOM 1787 C C . LEU A 1 240 ? -7.467 27.891 -28.858 1.00 88.50 240 LEU A C 1
ATOM 1789 O O . LEU A 1 240 ? -7.938 28.059 -27.731 1.00 88.50 240 LEU A O 1
ATOM 1793 N N . GLU A 1 241 ? -7.885 28.592 -29.915 1.00 85.94 241 GLU A N 1
ATOM 1794 C CA . GLU A 1 241 ? -8.890 29.661 -29.822 1.00 85.94 241 GLU A CA 1
ATOM 1795 C C . GLU A 1 241 ? -10.289 29.155 -29.471 1.00 85.94 241 GLU A C 1
ATOM 1797 O O . GLU A 1 241 ? -11.002 29.756 -28.658 1.00 85.94 241 GLU A O 1
ATOM 1802 N N . ALA A 1 242 ? -10.689 28.017 -30.042 1.00 84.50 242 ALA A N 1
ATOM 1803 C CA . ALA A 1 242 ? -11.974 27.405 -29.732 1.00 84.50 242 ALA A CA 1
ATOM 1804 C C . ALA A 1 242 ? -12.071 27.020 -28.246 1.00 84.50 242 ALA A C 1
ATOM 1806 O O . ALA A 1 242 ? -13.101 27.264 -27.608 1.00 84.50 242 ALA A O 1
ATOM 1807 N N . ILE A 1 243 ? -10.997 26.453 -27.685 1.00 87.62 243 ILE A N 1
ATOM 1808 C CA . ILE A 1 243 ? -10.911 26.086 -26.267 1.00 87.62 243 ILE A CA 1
ATOM 1809 C C . ILE A 1 243 ? -10.901 27.325 -25.381 1.00 87.62 243 ILE A C 1
ATOM 1811 O O . ILE A 1 243 ? -11.623 27.344 -24.383 1.00 87.62 243 ILE A O 1
ATOM 1815 N N . ALA A 1 244 ? -10.126 28.354 -25.732 1.00 84.75 244 ALA A N 1
ATOM 1816 C CA . ALA A 1 244 ? -10.077 29.603 -24.978 1.00 84.75 244 ALA A CA 1
ATOM 1817 C C . ALA A 1 244 ? -11.468 30.246 -24.883 1.00 84.75 244 ALA A C 1
ATOM 1819 O O . ALA A 1 244 ? -11.959 30.525 -23.789 1.00 84.75 244 ALA A O 1
ATOM 1820 N N . SER A 1 245 ? -12.151 30.367 -26.022 1.00 81.75 245 SER A N 1
ATOM 1821 C CA . SER A 1 245 ? -13.504 30.924 -26.109 1.00 81.75 245 SER A CA 1
ATOM 1822 C C . SER A 1 245 ? -14.517 30.130 -25.279 1.00 81.75 245 SER A C 1
ATOM 1824 O O . SER A 1 245 ? -15.305 30.707 -24.530 1.00 81.75 245 SER A O 1
ATOM 1826 N N . ALA A 1 246 ? -14.488 28.795 -25.370 1.00 81.44 246 ALA A N 1
ATOM 1827 C CA . ALA A 1 246 ? -15.376 27.937 -24.586 1.00 81.44 246 ALA A CA 1
ATOM 1828 C C . ALA A 1 246 ? -15.077 28.009 -23.076 1.00 81.44 246 ALA A C 1
ATOM 1830 O O . ALA A 1 246 ? -16.001 28.010 -22.267 1.00 81.44 246 ALA A O 1
ATOM 1831 N N . SER A 1 247 ? -13.801 28.113 -22.701 1.00 83.06 247 SER A N 1
ATOM 1832 C CA . SER A 1 247 ? -13.347 28.171 -21.305 1.00 83.06 247 SER A CA 1
ATOM 1833 C C . SER A 1 247 ? -13.701 29.490 -20.616 1.00 83.06 247 SER A C 1
ATOM 1835 O O . SER A 1 247 ? -13.995 29.488 -19.426 1.00 83.06 247 SER A O 1
ATOM 1837 N N . ILE A 1 248 ? -13.713 30.605 -21.354 1.00 78.75 248 ILE A N 1
ATOM 1838 C CA . ILE A 1 248 ? -14.178 31.909 -20.848 1.00 78.75 248 ILE A CA 1
ATOM 1839 C C . ILE A 1 248 ? -15.693 31.888 -20.599 1.00 78.75 248 ILE A C 1
ATOM 1841 O O . ILE A 1 248 ? -16.178 32.498 -19.647 1.00 78.75 248 ILE A O 1
ATOM 1845 N N . ALA A 1 249 ? -16.445 31.183 -21.448 1.00 75.38 249 ALA A N 1
ATOM 1846 C CA . ALA A 1 249 ? -17.898 31.087 -21.338 1.00 75.38 249 ALA A CA 1
ATOM 1847 C C . ALA A 1 249 ? -18.364 30.116 -20.236 1.00 75.38 249 ALA A C 1
ATOM 1849 O O . ALA A 1 249 ? -19.449 30.304 -19.682 1.00 75.38 249 ALA A O 1
ATOM 1850 N N . ASP A 1 250 ? -17.568 29.089 -19.918 1.00 75.50 250 ASP A N 1
ATOM 1851 C CA . ASP A 1 250 ? -17.925 28.041 -18.960 1.00 75.50 250 ASP A CA 1
ATOM 1852 C C . ASP A 1 250 ? -16.710 27.535 -18.157 1.00 75.50 250 ASP A C 1
ATOM 1854 O O . ASP A 1 250 ? -15.811 26.848 -18.658 1.00 75.50 250 ASP A O 1
ATOM 1858 N N . ASN A 1 251 ? -16.731 27.813 -16.851 1.00 72.75 251 ASN A N 1
ATOM 1859 C CA . ASN A 1 251 ? -15.694 27.392 -15.912 1.00 72.75 251 ASN A CA 1
ATOM 1860 C C . ASN A 1 251 ? -15.603 25.863 -15.741 1.00 72.75 251 ASN A C 1
ATOM 1862 O O . ASN A 1 251 ? -14.539 25.361 -15.369 1.00 72.75 251 ASN A O 1
ATOM 1866 N N . GLU A 1 252 ? -16.677 25.104 -15.992 1.00 75.81 252 GLU A N 1
ATOM 1867 C CA . GLU A 1 252 ? -16.652 23.635 -15.944 1.00 75.81 252 GLU A CA 1
ATOM 1868 C C . GLU A 1 252 ? -15.847 23.068 -17.128 1.00 75.81 252 GLU A C 1
ATOM 1870 O O . GLU A 1 252 ? -15.050 22.146 -16.938 1.00 75.81 252 GLU A O 1
ATOM 1875 N N . ILE A 1 253 ? -15.960 23.679 -18.318 1.00 81.56 253 ILE A N 1
ATOM 1876 C CA . ILE A 1 253 ? -15.141 23.356 -19.504 1.00 81.56 253 ILE A CA 1
ATOM 1877 C C . ILE A 1 253 ? -13.670 23.699 -19.254 1.00 81.56 253 ILE A C 1
ATOM 1879 O O . ILE A 1 253 ? -12.793 22.861 -19.477 1.00 81.56 253 ILE A O 1
ATOM 1883 N N . CYS A 1 254 ? -13.400 24.909 -18.752 1.00 80.00 254 CYS A N 1
ATOM 1884 C CA . CYS A 1 254 ? -12.047 25.359 -18.412 1.00 80.00 254 CYS A CA 1
ATOM 1885 C C . CYS A 1 254 ? -11.366 24.388 -17.428 1.00 80.00 254 CYS A C 1
ATOM 1887 O O . CYS A 1 254 ? -10.227 23.955 -17.625 1.00 80.00 254 CYS A O 1
ATOM 1889 N N . SER A 1 255 ? -12.111 23.957 -16.405 1.00 75.19 255 SER A N 1
ATOM 1890 C CA . SER A 1 255 ? -11.654 22.964 -15.428 1.00 75.19 255 SER A CA 1
ATOM 1891 C C . SER A 1 255 ? -11.361 21.603 -16.071 1.00 75.19 255 SER A C 1
ATOM 1893 O O . SER A 1 255 ? -10.357 20.977 -15.734 1.00 75.19 255 SER A O 1
ATOM 1895 N N . ALA A 1 256 ? -12.192 21.145 -17.015 1.00 77.31 256 ALA A N 1
ATOM 1896 C CA . ALA A 1 256 ? -11.999 19.866 -17.701 1.00 77.31 256 ALA A CA 1
ATOM 1897 C C . ALA A 1 256 ? -10.708 19.835 -18.538 1.00 77.31 256 ALA A C 1
ATOM 1899 O O . ALA A 1 256 ? -9.903 18.913 -18.386 1.00 77.31 256 ALA A O 1
ATOM 1900 N N . PHE A 1 257 ? -10.462 20.859 -19.365 1.00 84.69 257 PHE A N 1
ATOM 1901 C CA . PHE A 1 257 ? -9.225 20.949 -20.151 1.00 84.69 257 PHE A CA 1
ATOM 1902 C C . PHE A 1 257 ? -7.984 21.108 -19.271 1.00 84.69 257 PHE A C 1
ATOM 1904 O O . PHE A 1 257 ? -6.950 20.500 -19.552 1.00 84.69 257 PHE A O 1
ATOM 1911 N N . SER A 1 258 ? -8.096 21.863 -18.174 1.00 78.75 258 SER A N 1
ATOM 1912 C CA . SER A 1 258 ? -7.012 22.016 -17.199 1.00 78.75 258 SER A CA 1
ATOM 1913 C C . SER A 1 258 ? -6.589 20.657 -16.630 1.00 78.75 258 SER A C 1
ATOM 1915 O O . SER A 1 258 ? -5.394 20.347 -16.585 1.00 78.75 258 SER A O 1
ATOM 1917 N N . VAL A 1 259 ? -7.558 19.801 -16.277 1.00 72.81 259 VAL A N 1
ATOM 1918 C CA . VAL A 1 259 ? -7.303 18.435 -15.790 1.00 72.81 259 VAL A CA 1
ATOM 1919 C C . VAL A 1 259 ? -6.679 17.560 -16.877 1.00 72.81 259 VAL A C 1
ATOM 1921 O O . VAL A 1 259 ? -5.661 16.908 -16.624 1.00 72.81 259 VAL A O 1
ATOM 1924 N N . TYR A 1 260 ? -7.245 17.545 -18.085 1.00 80.44 260 TYR A N 1
ATOM 1925 C CA . TYR A 1 260 ? -6.760 16.665 -19.143 1.00 80.44 260 TYR A CA 1
ATOM 1926 C C . TYR A 1 260 ? -5.352 17.007 -19.628 1.00 80.44 260 TYR A C 1
ATOM 1928 O O . TYR A 1 260 ? -4.487 16.131 -19.624 1.00 80.44 260 TYR A O 1
ATOM 1936 N N . PHE A 1 261 ? -5.077 18.263 -19.984 1.00 83.81 261 PHE A N 1
ATOM 1937 C CA . PHE A 1 261 ? -3.750 18.642 -20.478 1.00 83.81 261 PHE A CA 1
ATOM 1938 C C . PHE A 1 261 ? -2.667 18.475 -19.414 1.00 83.81 261 PHE A C 1
ATOM 1940 O O . PHE A 1 261 ? -1.550 18.057 -19.719 1.00 83.81 261 PHE A O 1
ATOM 1947 N N . THR A 1 262 ? -3.005 18.714 -18.146 1.00 73.88 262 THR A N 1
ATOM 1948 C CA . THR A 1 262 ? -2.084 18.434 -17.042 1.00 73.88 262 THR A CA 1
ATOM 1949 C C . THR A 1 262 ? -1.815 16.935 -16.915 1.00 73.88 262 THR A C 1
ATOM 1951 O O . THR A 1 262 ? -0.657 16.548 -16.781 1.00 73.88 262 THR A O 1
ATOM 1954 N N . THR A 1 263 ? -2.842 16.085 -17.021 1.00 73.25 263 THR A N 1
ATOM 1955 C CA . THR A 1 263 ? -2.696 14.617 -16.974 1.00 73.25 263 THR A CA 1
ATOM 1956 C C . THR A 1 263 ? -1.796 14.100 -18.095 1.00 73.25 263 THR A C 1
ATOM 1958 O O . THR A 1 263 ? -0.871 13.331 -17.831 1.00 73.25 263 THR A O 1
ATOM 1961 N N . LEU A 1 264 ? -2.021 14.564 -19.326 1.00 79.31 264 LEU A N 1
ATOM 1962 C CA . LEU A 1 264 ? -1.230 14.179 -20.495 1.00 79.31 264 LEU A CA 1
ATOM 1963 C C . LEU A 1 264 ? 0.230 14.596 -20.351 1.00 79.31 264 LEU A C 1
ATOM 1965 O O . LEU A 1 264 ? 1.126 13.786 -20.556 1.00 79.31 264 LEU A O 1
ATOM 1969 N N . GLU A 1 265 ? 0.493 15.819 -19.905 1.00 78.50 265 GLU A N 1
ATOM 1970 C CA . GLU A 1 265 ? 1.862 16.247 -19.643 1.00 78.50 265 GLU A CA 1
ATOM 1971 C C . GLU A 1 265 ? 2.538 15.423 -18.533 1.00 78.50 265 GLU A C 1
ATOM 1973 O O . GLU A 1 265 ? 3.708 15.052 -18.657 1.00 78.50 265 GLU A O 1
ATOM 1978 N N . GLN A 1 266 ? 1.821 15.111 -17.443 1.00 73.12 266 GLN A N 1
ATOM 1979 C CA . GLN A 1 266 ? 2.376 14.280 -16.371 1.00 73.12 266 GLN A CA 1
ATOM 1980 C C . GLN A 1 266 ? 2.744 12.879 -16.870 1.00 73.12 266 GLN A C 1
ATOM 1982 O O . GLN A 1 266 ? 3.767 12.340 -16.437 1.00 73.12 266 GLN A O 1
ATOM 1987 N N . ALA A 1 267 ? 1.925 12.312 -17.758 1.00 75.25 267 ALA A N 1
ATOM 1988 C CA . ALA A 1 267 ? 2.187 11.031 -18.396 1.00 75.25 267 ALA A CA 1
ATOM 1989 C C . ALA A 1 267 ? 3.356 11.122 -19.384 1.00 75.25 267 ALA A C 1
ATOM 1991 O O . ALA A 1 267 ? 4.230 10.266 -19.372 1.00 75.25 267 ALA A O 1
ATOM 1992 N N . TYR A 1 268 ? 3.441 12.190 -20.176 1.00 79.50 268 TYR A N 1
ATOM 1993 C CA . TYR A 1 268 ? 4.528 12.392 -21.134 1.00 79.50 268 TYR A CA 1
ATOM 1994 C C . TYR A 1 268 ? 5.905 12.470 -20.460 1.00 79.50 268 TYR A C 1
ATOM 1996 O O . TYR A 1 268 ? 6.880 11.861 -20.906 1.00 79.50 268 TYR A O 1
ATOM 2004 N N . ALA A 1 269 ? 5.968 13.161 -19.319 1.00 71.19 269 ALA A N 1
ATOM 2005 C CA . ALA A 1 269 ? 7.170 13.247 -18.500 1.00 71.19 269 ALA A CA 1
ATOM 2006 C C . ALA A 1 269 ? 7.555 11.906 -17.841 1.00 71.19 269 ALA A C 1
ATOM 2008 O O . ALA A 1 269 ? 8.610 11.814 -17.216 1.00 71.19 269 ALA A O 1
ATOM 2009 N N . TRP A 1 270 ? 6.718 10.868 -17.922 1.00 70.75 270 TRP A N 1
ATOM 2010 C CA . TRP A 1 270 ? 7.001 9.542 -17.383 1.00 70.75 270 TRP A CA 1
ATOM 2011 C C . TRP A 1 270 ? 7.757 8.652 -18.403 1.00 70.75 270 TRP A C 1
ATOM 2013 O O . TRP A 1 270 ? 7.544 8.793 -19.606 1.00 70.75 270 TRP A O 1
ATOM 2023 N N . PRO A 1 271 ? 8.654 7.745 -17.963 1.00 62.69 271 PRO A N 1
ATOM 2024 C CA . PRO A 1 271 ? 9.314 7.765 -16.665 1.00 62.69 271 PRO A CA 1
ATOM 2025 C C . PRO A 1 271 ? 10.203 9.013 -16.565 1.00 62.69 271 PRO A C 1
ATOM 2027 O O . PRO A 1 271 ? 10.946 9.345 -17.482 1.00 62.69 271 PRO A O 1
ATOM 2030 N N . ARG A 1 272 ? 10.180 9.694 -15.414 1.00 55.28 272 ARG A N 1
ATOM 2031 C CA . ARG A 1 272 ? 10.887 10.976 -15.182 1.00 55.28 272 ARG A CA 1
ATOM 2032 C C . ARG A 1 272 ? 12.415 10.832 -15.036 1.00 55.28 272 ARG A C 1
ATOM 2034 O O . ARG A 1 272 ? 13.020 11.487 -14.191 1.00 55.28 272 ARG A O 1
ATOM 2041 N N . LYS A 1 273 ? 13.024 9.861 -15.728 1.00 50.31 273 LYS A N 1
ATOM 2042 C CA . LYS A 1 273 ? 14.481 9.643 -15.809 1.00 50.31 273 LYS A CA 1
ATOM 2043 C C . LYS A 1 273 ? 15.121 10.629 -16.789 1.00 50.31 273 LYS A C 1
ATOM 2045 O O . LYS A 1 273 ? 16.209 11.120 -16.505 1.00 50.31 273 LYS A O 1
ATOM 2050 N N . ASP A 1 274 ? 14.401 10.953 -17.857 1.00 52.12 274 ASP A N 1
ATOM 2051 C CA . ASP A 1 274 ? 14.874 11.807 -18.940 1.00 52.12 274 ASP A CA 1
ATOM 2052 C C . ASP A 1 274 ? 14.322 13.224 -18.770 1.00 52.12 274 ASP A C 1
ATOM 2054 O O . ASP A 1 274 ? 13.171 13.419 -18.368 1.00 52.12 274 ASP A O 1
ATOM 2058 N N . VAL A 1 275 ? 15.135 14.234 -19.082 1.00 58.09 275 VAL A N 1
ATOM 2059 C CA . VAL A 1 275 ? 14.655 15.616 -19.186 1.00 58.09 275 VAL A CA 1
ATOM 2060 C C . VAL A 1 275 ? 13.997 15.761 -20.554 1.00 58.09 275 VAL A C 1
ATOM 2062 O O . VAL A 1 275 ? 14.664 16.091 -21.530 1.00 58.09 275 VAL A O 1
ATOM 2065 N N . VAL A 1 276 ? 12.699 15.471 -20.627 1.00 67.19 276 VAL A N 1
ATOM 2066 C CA . VAL A 1 276 ? 11.904 15.621 -21.853 1.00 67.19 276 VAL A CA 1
ATOM 2067 C C . VAL A 1 276 ? 11.034 16.869 -21.740 1.00 67.19 276 VAL A C 1
ATOM 2069 O O . VAL A 1 276 ? 10.388 17.088 -20.714 1.00 67.19 276 VAL A O 1
ATOM 2072 N N . SER A 1 277 ? 11.028 17.703 -22.778 1.00 76.12 277 SER A N 1
ATOM 2073 C CA . SER A 1 277 ? 10.098 18.827 -22.892 1.00 76.12 277 SER A CA 1
ATOM 2074 C C . SER A 1 277 ? 8.736 18.340 -23.373 1.00 76.12 277 SER A C 1
ATOM 2076 O O . SER A 1 277 ? 8.675 17.567 -24.327 1.00 76.12 277 SER A O 1
ATOM 2078 N N . THR A 1 278 ? 7.662 18.825 -22.749 1.00 81.50 278 THR A N 1
ATOM 2079 C CA . THR A 1 278 ? 6.287 18.633 -23.227 1.00 81.50 278 THR A CA 1
ATOM 2080 C C . THR A 1 278 ? 6.179 19.027 -24.708 1.00 81.50 278 THR A C 1
ATOM 2082 O O . THR A 1 278 ? 6.777 20.043 -25.086 1.00 81.50 278 THR A O 1
ATOM 2085 N N . PRO A 1 279 ? 5.432 18.273 -25.539 1.00 89.69 279 PRO A N 1
ATOM 2086 C CA . PRO A 1 279 ? 5.155 18.653 -26.919 1.00 89.69 279 PRO A CA 1
ATOM 2087 C C . PRO A 1 279 ? 4.575 20.070 -27.002 1.00 89.69 279 PRO A C 1
ATOM 2089 O O . PRO A 1 279 ? 3.868 20.524 -26.094 1.00 89.69 279 PRO A O 1
ATOM 2092 N N . LYS A 1 280 ? 4.961 20.808 -28.048 1.00 90.50 280 LYS A N 1
ATOM 2093 C CA . LYS A 1 280 ? 4.791 22.264 -28.090 1.00 90.50 280 LYS A CA 1
ATOM 2094 C C . LYS A 1 280 ? 3.319 22.664 -28.087 1.00 90.50 280 LYS A C 1
ATOM 2096 O O . LYS A 1 280 ? 2.951 23.550 -27.317 1.00 90.50 280 LYS A O 1
ATOM 2101 N N . SER A 1 281 ? 2.493 22.035 -28.918 1.00 91.25 281 SER A N 1
ATOM 2102 C CA . SER A 1 281 ? 1.091 22.429 -29.046 1.00 91.25 281 SER A CA 1
ATOM 2103 C C . SER A 1 281 ? 0.321 22.125 -27.759 1.00 91.25 281 SER A C 1
ATOM 2105 O O . SER A 1 281 ? -0.411 22.982 -27.269 1.00 91.25 281 SER A O 1
ATOM 2107 N N . LEU A 1 282 ? 0.557 20.970 -27.138 1.00 90.00 282 LEU A N 1
ATOM 2108 C CA . LEU A 1 282 ? 0.015 20.571 -25.843 1.00 90.00 282 LEU A CA 1
ATOM 2109 C C . LEU A 1 282 ? 0.424 21.555 -24.741 1.00 90.00 282 LEU A C 1
ATOM 2111 O O . LEU A 1 282 ? -0.409 21.948 -23.921 1.00 90.00 282 LEU A O 1
ATOM 2115 N N . HIS A 1 283 ? 1.692 21.973 -24.726 1.00 88.06 283 HIS A N 1
ATOM 2116 C CA . HIS A 1 283 ? 2.190 22.964 -23.778 1.00 88.06 283 HIS A CA 1
ATOM 2117 C C . HIS A 1 283 ? 1.488 24.317 -23.953 1.00 88.06 283 HIS A C 1
ATOM 2119 O O . HIS A 1 283 ? 0.987 24.877 -22.978 1.00 88.06 283 HIS A O 1
ATOM 2125 N N . ASP A 1 284 ? 1.391 24.810 -25.188 1.00 92.31 284 ASP A N 1
ATOM 2126 C CA . ASP A 1 284 ? 0.766 26.097 -25.500 1.00 92.31 284 ASP A CA 1
ATOM 2127 C C . ASP A 1 284 ? -0.729 26.096 -25.113 1.00 92.31 284 ASP A C 1
ATOM 2129 O O . ASP A 1 284 ? -1.193 26.998 -24.410 1.00 92.31 284 ASP A O 1
ATOM 2133 N N . HIS A 1 285 ? -1.471 25.036 -25.461 1.00 92.00 285 HIS A N 1
ATOM 2134 C CA . HIS A 1 285 ? -2.883 24.868 -25.085 1.00 92.00 285 HIS A CA 1
ATOM 2135 C C . HIS A 1 285 ? -3.076 24.841 -23.568 1.00 92.00 285 HIS A C 1
ATOM 2137 O O . HIS A 1 285 ? -4.005 25.451 -23.031 1.00 92.00 285 HIS A O 1
ATOM 2143 N N . LYS A 1 286 ? -2.176 24.162 -22.853 1.00 89.00 286 LYS A N 1
ATOM 2144 C CA . LYS A 1 286 ? -2.201 24.134 -21.396 1.00 89.00 286 LYS A CA 1
ATOM 2145 C C . LYS A 1 286 ? -2.013 25.530 -20.801 1.00 89.00 286 LYS A C 1
ATOM 2147 O O . LYS A 1 286 ? -2.768 25.895 -19.901 1.00 89.00 286 LYS A O 1
ATOM 2152 N N . LEU A 1 287 ? -1.019 26.293 -21.261 1.00 87.81 287 LEU A N 1
ATOM 2153 C CA . LEU A 1 287 ? -0.742 27.637 -20.740 1.00 87.81 287 LEU A CA 1
ATOM 2154 C C . LEU A 1 287 ? -1.949 28.564 -20.903 1.00 87.81 287 LEU A C 1
ATOM 2156 O O . LEU A 1 287 ? -2.305 29.268 -19.959 1.00 87.81 287 LEU A O 1
ATOM 2160 N N . VAL A 1 288 ? -2.608 28.511 -22.063 1.00 90.44 288 VAL A N 1
ATOM 2161 C CA . VAL A 1 288 ? -3.836 29.272 -22.337 1.00 90.44 288 VAL A CA 1
ATOM 2162 C C . VAL A 1 288 ? -4.927 28.938 -21.328 1.00 90.44 288 VAL A C 1
ATOM 2164 O O . VAL A 1 288 ? -5.488 29.835 -20.699 1.00 90.44 288 VAL A O 1
ATOM 2167 N N . VAL A 1 289 ? -5.181 27.647 -21.105 1.00 87.62 289 VAL A N 1
ATOM 2168 C CA . VAL A 1 289 ? -6.178 27.210 -20.124 1.00 87.62 289 VAL A CA 1
ATOM 2169 C C . VAL A 1 289 ? -5.802 27.664 -18.709 1.00 87.62 289 VAL A C 1
ATOM 2171 O O . VAL A 1 289 ? -6.674 28.138 -17.990 1.00 87.62 289 VAL A O 1
ATOM 2174 N N . GLN A 1 290 ? -4.525 27.611 -18.302 1.00 82.75 290 GLN A N 1
ATOM 2175 C CA . GLN A 1 290 ? -4.101 28.091 -16.974 1.00 82.75 290 GLN A CA 1
ATOM 2176 C C . GLN A 1 290 ? -4.275 29.605 -16.799 1.00 82.75 290 GLN A C 1
ATOM 2178 O O . GLN A 1 290 ? -4.680 30.050 -15.722 1.00 82.75 290 GLN A O 1
ATOM 2183 N N . MET A 1 291 ? -4.006 30.392 -17.845 1.00 84.88 291 MET A N 1
ATOM 2184 C CA . MET A 1 291 ? -4.224 31.841 -17.824 1.00 84.88 291 MET A CA 1
ATOM 2185 C C . MET A 1 291 ? -5.700 32.198 -17.635 1.00 84.88 291 MET A C 1
ATOM 2187 O O . MET A 1 291 ? -6.005 33.143 -16.914 1.00 84.88 291 MET A O 1
ATOM 2191 N N . ILE A 1 292 ? -6.608 31.427 -18.240 1.00 82.38 292 ILE A N 1
ATOM 2192 C CA . ILE A 1 292 ? -8.058 31.622 -18.100 1.00 82.38 292 ILE A CA 1
ATOM 2193 C C . ILE A 1 292 ? -8.555 31.112 -16.743 1.00 82.38 292 ILE A C 1
ATOM 2195 O O . ILE A 1 292 ? -9.404 31.728 -16.109 1.00 82.38 292 ILE A O 1
ATOM 2199 N N . TYR A 1 293 ? -8.011 29.988 -16.282 1.00 77.44 293 TYR A N 1
ATOM 2200 C CA . TYR A 1 293 ? -8.483 29.278 -15.097 1.00 77.44 293 TYR A CA 1
ATOM 2201 C C . TYR A 1 293 ? -8.194 30.006 -13.772 1.00 77.44 293 TYR A C 1
ATOM 2203 O O . TYR A 1 293 ? -8.941 29.863 -12.803 1.00 77.44 293 TYR A O 1
ATOM 2211 N N . HIS A 1 294 ? -7.093 30.756 -13.687 1.00 73.50 294 HIS A N 1
ATOM 2212 C CA . HIS A 1 294 ? -6.656 31.392 -12.446 1.00 73.50 294 HIS A CA 1
ATOM 2213 C C . HIS A 1 294 ? -7.022 32.865 -12.370 1.00 73.50 294 HIS A C 1
ATOM 2215 O O . HIS A 1 294 ? -6.452 33.645 -13.115 1.00 73.50 294 HIS A O 1
ATOM 2221 N N . ASP A 1 295 ? -7.800 33.272 -11.361 1.00 70.88 295 ASP A N 1
ATOM 2222 C CA . ASP A 1 295 ? -8.202 34.675 -11.153 1.00 70.88 295 ASP A CA 1
ATOM 2223 C C . ASP A 1 295 ? -7.045 35.675 -11.316 1.00 70.88 295 ASP A C 1
ATOM 2225 O O . ASP A 1 295 ? -7.153 36.631 -12.075 1.00 70.88 295 ASP A O 1
ATOM 2229 N N . LYS A 1 296 ? -5.900 35.435 -10.657 1.00 74.88 296 LYS A N 1
ATOM 2230 C CA . LYS A 1 296 ? -4.729 36.328 -10.743 1.00 74.88 296 LYS A CA 1
ATOM 2231 C C . LYS A 1 296 ? -4.132 36.415 -12.151 1.00 74.88 296 LYS A C 1
ATOM 2233 O O . LYS A 1 296 ? -3.633 37.471 -12.514 1.00 74.88 296 LYS A O 1
ATOM 2238 N N . LEU A 1 297 ? -4.137 35.317 -12.906 1.00 80.81 297 LEU A N 1
ATOM 2239 C CA . LEU A 1 297 ? -3.643 35.291 -14.285 1.00 80.81 297 LEU A CA 1
ATOM 2240 C C . LEU A 1 297 ? -4.684 35.870 -15.251 1.00 80.81 297 LEU A C 1
ATOM 2242 O O . LEU A 1 297 ? -4.329 36.611 -16.160 1.00 80.81 297 LEU A O 1
ATOM 2246 N N . PHE A 1 298 ? -5.965 35.609 -15.002 1.00 79.25 298 PHE A N 1
ATOM 2247 C CA . PHE A 1 298 ? -7.076 36.135 -15.778 1.00 79.25 298 PHE A CA 1
ATOM 2248 C C . PHE A 1 298 ? -7.160 37.660 -15.668 1.00 79.25 298 PHE A C 1
ATOM 2250 O O . PHE A 1 298 ? -7.373 38.325 -16.676 1.00 79.25 298 PHE A O 1
ATOM 2257 N N . MET A 1 299 ? -6.891 38.237 -14.488 1.00 77.75 299 MET A N 1
ATOM 2258 C CA . MET A 1 299 ? -6.784 39.695 -14.337 1.00 77.75 299 MET A CA 1
ATOM 2259 C C . MET A 1 299 ? -5.683 40.295 -15.224 1.00 77.75 299 MET A C 1
ATOM 2261 O O . MET A 1 299 ? -5.895 41.354 -15.795 1.00 77.75 299 MET A O 1
ATOM 2265 N N . ILE A 1 300 ? -4.553 39.602 -15.429 1.00 82.25 300 ILE A N 1
ATOM 2266 C CA . ILE A 1 300 ? -3.501 40.065 -16.356 1.00 82.25 300 ILE A CA 1
ATOM 2267 C C . ILE A 1 300 ? -4.034 40.123 -17.792 1.00 82.25 300 ILE A C 1
ATOM 2269 O O . ILE A 1 300 ? -3.698 41.049 -18.530 1.00 82.25 300 ILE A O 1
ATOM 2273 N N . LEU A 1 301 ? -4.880 39.164 -18.191 1.00 78.19 301 LEU A N 1
ATOM 2274 C CA . LEU A 1 301 ? -5.532 39.191 -19.503 1.00 78.19 301 LEU A CA 1
ATOM 2275 C C . LEU A 1 301 ? -6.460 40.399 -19.629 1.00 78.19 301 LEU A C 1
ATOM 2277 O O . LEU A 1 301 ? -6.374 41.116 -20.622 1.00 78.19 301 LEU A O 1
ATOM 2281 N N . ILE A 1 302 ? -7.294 40.648 -18.614 1.00 74.00 302 ILE A N 1
ATOM 2282 C CA . ILE A 1 302 ? -8.206 41.799 -18.581 1.00 74.00 302 ILE A CA 1
ATOM 2283 C C . ILE A 1 302 ? -7.409 43.107 -18.680 1.00 74.00 302 ILE A C 1
ATOM 2285 O O . ILE A 1 302 ? -7.637 43.889 -19.603 1.00 74.00 302 ILE A O 1
ATOM 2289 N N . ASP A 1 303 ? -6.405 43.303 -17.825 1.00 75.50 303 ASP A N 1
ATOM 2290 C CA . ASP A 1 303 ? -5.562 44.505 -17.825 1.00 75.50 303 ASP A CA 1
ATOM 2291 C C . ASP A 1 303 ? -4.868 44.716 -19.187 1.00 75.50 303 ASP A C 1
ATOM 2293 O O . ASP A 1 303 ? -4.752 45.839 -19.690 1.00 75.50 303 ASP A O 1
ATOM 2297 N N . SER A 1 304 ? -4.435 43.626 -19.829 1.00 73.19 304 SER A N 1
ATOM 2298 C CA . SER A 1 304 ? -3.799 43.657 -21.153 1.00 73.19 304 SER A CA 1
ATOM 2299 C C . SER A 1 304 ? -4.781 44.033 -22.267 1.00 73.19 304 SER A C 1
ATOM 2301 O O . SER A 1 304 ? -4.397 44.741 -23.204 1.00 73.19 304 SER A O 1
ATOM 2303 N N . THR A 1 305 ? -6.048 43.613 -22.164 1.00 67.44 305 THR A N 1
ATOM 2304 C CA . THR A 1 305 ? -7.111 44.038 -23.092 1.00 67.44 305 THR A CA 1
ATOM 2305 C C . THR A 1 305 ? -7.505 45.503 -22.912 1.00 67.44 305 THR A C 1
ATOM 2307 O O . THR A 1 305 ? -7.785 46.172 -23.900 1.00 67.44 305 THR A O 1
ATOM 2310 N N . GLU A 1 306 ? -7.471 46.035 -21.686 1.00 64.44 306 GLU A N 1
ATOM 2311 C CA . GLU A 1 306 ? -7.804 47.441 -21.409 1.00 64.44 306 GLU A CA 1
ATOM 2312 C C . GLU A 1 306 ? -6.691 48.414 -21.839 1.00 64.44 306 GLU A C 1
ATOM 2314 O O . GLU A 1 306 ? -6.957 49.544 -22.256 1.00 64.44 306 GLU A O 1
ATOM 2319 N N . THR A 1 307 ? -5.429 47.984 -21.759 1.00 61.12 307 THR A N 1
ATOM 2320 C CA . THR A 1 307 ? -4.252 48.800 -22.113 1.00 61.12 307 THR A CA 1
ATOM 2321 C C . THR A 1 307 ? -3.906 48.770 -23.603 1.00 61.12 307 THR A C 1
ATOM 2323 O O . THR A 1 307 ? -3.352 49.739 -24.135 1.00 61.12 307 THR A O 1
ATOM 2326 N N . SER A 1 308 ? -4.251 47.689 -24.301 1.00 54.62 308 SER A N 1
ATOM 2327 C CA . SER A 1 308 ? -4.057 47.546 -25.742 1.00 54.62 308 SER A CA 1
ATOM 2328 C C . SER A 1 308 ? -5.271 48.142 -26.461 1.00 54.62 308 SER A C 1
ATOM 2330 O O . SER A 1 308 ? -6.357 47.589 -26.380 1.00 54.62 308 SER A O 1
ATOM 2332 N N . LYS A 1 309 ? -5.129 49.265 -27.178 1.00 47.00 309 LYS A N 1
ATOM 2333 C CA . LYS A 1 309 ? -6.191 49.834 -28.041 1.00 47.00 309 LYS A CA 1
ATOM 2334 C C . LYS A 1 309 ? -6.483 48.915 -29.244 1.00 47.00 309 LYS A C 1
ATOM 2336 O O . LYS A 1 309 ? -6.150 49.260 -30.375 1.00 47.00 309 LYS A O 1
ATOM 2341 N N . ILE A 1 310 ? -7.026 47.729 -28.993 1.00 47.22 310 ILE A N 1
ATOM 2342 C CA . ILE A 1 310 ? -7.362 46.716 -29.994 1.00 47.22 310 ILE A CA 1
ATOM 2343 C C . ILE A 1 310 ? -8.562 47.240 -30.795 1.00 47.22 310 ILE A C 1
ATOM 2345 O O . ILE A 1 310 ? -9.542 47.705 -30.212 1.00 47.22 310 ILE A O 1
ATOM 2349 N N . SER A 1 311 ? -8.453 47.265 -32.127 1.00 40.53 311 SER A N 1
ATOM 2350 C CA . SER A 1 311 ? -9.516 47.780 -32.997 1.00 40.53 311 SER A CA 1
ATOM 2351 C C . SER A 1 311 ? -10.713 46.821 -33.014 1.00 40.53 311 SER A C 1
ATOM 2353 O O . SER A 1 311 ? -10.533 45.616 -32.877 1.00 40.53 311 SER A O 1
ATOM 2355 N N . GLU A 1 312 ? -11.938 47.320 -33.222 1.00 38.53 312 GLU A N 1
ATOM 2356 C CA . GLU A 1 312 ? -13.156 46.484 -33.307 1.00 38.53 312 GLU A CA 1
ATOM 2357 C C . GLU A 1 312 ? -13.117 45.437 -34.447 1.00 38.53 312 GLU A C 1
ATOM 2359 O O . GLU A 1 312 ? -13.934 44.522 -34.448 1.00 38.53 312 GLU A O 1
ATOM 2364 N N . ASN A 1 313 ? -12.165 45.532 -35.389 1.00 37.66 313 ASN A N 1
ATOM 2365 C CA . ASN A 1 313 ? -11.930 44.524 -36.433 1.00 37.66 313 ASN A CA 1
ATOM 2366 C C . ASN A 1 313 ? -10.860 43.478 -36.060 1.00 37.66 313 ASN A C 1
ATOM 2368 O O . ASN A 1 313 ? -10.755 42.466 -36.747 1.00 37.66 313 ASN A O 1
ATOM 2372 N N . ASP A 1 314 ? -10.103 43.693 -34.982 1.00 41.22 314 ASP A N 1
ATOM 2373 C CA . ASP A 1 314 ? -9.154 42.738 -34.395 1.00 41.22 314 ASP A CA 1
ATOM 2374 C C . ASP A 1 314 ? -9.814 42.023 -33.205 1.00 41.22 314 ASP A C 1
ATOM 2376 O O . ASP A 1 314 ? -9.269 41.995 -32.099 1.00 41.22 314 ASP A O 1
ATOM 2380 N N . CYS A 1 315 ? -11.039 41.510 -33.380 1.00 39.03 315 CYS A N 1
ATOM 2381 C CA . CYS A 1 315 ? -11.732 40.767 -32.328 1.00 39.03 315 CYS A CA 1
ATOM 2382 C C . CYS A 1 315 ? -10.853 39.609 -31.818 1.00 39.03 315 CYS A C 1
ATOM 2384 O O . CYS A 1 315 ? -10.722 38.583 -32.472 1.00 39.03 315 CYS A O 1
ATOM 2386 N N . CYS A 1 316 ? -10.266 39.843 -30.641 1.00 49.56 316 CYS A N 1
ATOM 2387 C CA . CYS A 1 316 ? -9.515 38.967 -29.747 1.00 49.56 316 CYS A CA 1
ATOM 2388 C C . CYS A 1 316 ? -9.479 37.477 -30.120 1.00 49.56 316 CYS A C 1
ATOM 2390 O O . CYS A 1 316 ? -10.391 36.722 -29.785 1.00 49.56 316 CYS A O 1
ATOM 2392 N N . GLU A 1 317 ? -8.333 37.038 -30.631 1.00 69.19 317 GLU A N 1
ATOM 2393 C CA . GLU A 1 317 ? -7.827 35.691 -30.374 1.00 69.19 317 GLU A CA 1
ATOM 2394 C C . GLU A 1 317 ? -7.443 35.611 -28.884 1.00 69.19 317 GLU A C 1
ATOM 2396 O O . GLU A 1 317 ? -6.306 35.878 -28.478 1.00 69.19 317 GLU A O 1
ATOM 2401 N N . ALA A 1 318 ? -8.446 35.390 -28.027 1.00 71.69 318 ALA A N 1
ATOM 2402 C CA . ALA A 1 318 ? -8.285 35.366 -26.575 1.00 71.69 318 ALA A CA 1
ATOM 2403 C C . ALA A 1 318 ? -7.255 34.311 -26.141 1.00 71.69 318 ALA A C 1
ATOM 2405 O O . ALA A 1 318 ? -6.543 34.513 -25.153 1.00 71.69 318 ALA A O 1
ATOM 2406 N N . GLY A 1 319 ? -7.140 33.216 -26.894 1.00 80.44 319 GLY A N 1
ATOM 2407 C CA . GLY A 1 319 ? -6.110 32.210 -26.689 1.00 80.44 319 GLY A CA 1
ATOM 2408 C C . GLY A 1 319 ? -4.705 32.728 -27.008 1.00 80.44 319 GLY A C 1
ATOM 2409 O O . GLY A 1 319 ? -3.801 32.553 -26.197 1.00 80.44 319 GLY A O 1
ATOM 2410 N N . CYS A 1 320 ? -4.503 33.433 -28.116 1.00 84.06 320 CYS A N 1
ATOM 2411 C CA . CYS A 1 320 ? -3.226 34.026 -28.506 1.00 84.06 320 CYS A CA 1
ATOM 2412 C C . CYS A 1 320 ? -2.766 35.106 -27.539 1.00 84.06 320 CYS A C 1
ATOM 2414 O O . CYS A 1 320 ? -1.583 35.158 -27.189 1.00 84.06 320 CYS A O 1
ATOM 2416 N N . LEU A 1 321 ? -3.690 35.945 -27.061 1.00 82.19 321 LEU A N 1
ATOM 2417 C CA . LEU A 1 321 ? -3.385 36.912 -26.012 1.00 82.19 321 LEU A CA 1
ATOM 2418 C C . LEU A 1 321 ? -2.960 36.192 -24.727 1.00 82.19 321 LEU A C 1
ATOM 2420 O O . LEU A 1 321 ? -1.924 36.526 -24.150 1.00 82.19 321 LEU A O 1
ATOM 2424 N N . ALA A 1 322 ? -3.704 35.160 -24.322 1.00 85.75 322 ALA A N 1
ATOM 2425 C CA . ALA A 1 322 ? -3.357 34.358 -23.158 1.00 85.75 322 ALA A CA 1
ATOM 2426 C C . ALA A 1 322 ? -1.993 33.674 -23.294 1.00 85.75 322 ALA A C 1
ATOM 2428 O O . ALA A 1 322 ? -1.177 33.728 -22.373 1.00 85.75 322 ALA A O 1
ATOM 2429 N N . LEU A 1 323 ? -1.701 33.100 -24.459 1.00 90.38 323 LEU A N 1
ATOM 2430 C CA . LEU A 1 323 ? -0.426 32.459 -24.748 1.00 90.38 323 LEU A CA 1
ATOM 2431 C C . LEU A 1 323 ? 0.730 33.466 -24.739 1.00 90.38 323 LEU A C 1
ATOM 2433 O O . LEU A 1 323 ? 1.812 33.169 -24.227 1.00 90.38 323 LEU A O 1
ATOM 2437 N N . ARG A 1 324 ? 0.525 34.668 -25.285 1.00 90.50 324 ARG A N 1
ATOM 2438 C CA . ARG A 1 324 ? 1.520 35.746 -25.275 1.00 90.50 324 ARG A CA 1
ATOM 2439 C C . ARG A 1 324 ? 1.864 36.169 -23.848 1.00 90.50 324 ARG A C 1
ATOM 2441 O O . ARG A 1 324 ? 3.047 36.203 -23.506 1.00 90.50 324 ARG A O 1
ATOM 2448 N N . GLU A 1 325 ? 0.858 36.467 -23.029 1.00 88.81 325 GLU A N 1
ATOM 2449 C CA . GLU A 1 325 ? 1.064 36.897 -21.641 1.00 88.81 325 GLU A CA 1
ATOM 2450 C C . GLU A 1 325 ? 1.692 35.787 -20.790 1.00 88.81 325 GLU A C 1
ATOM 2452 O O . GLU A 1 325 ? 2.631 36.038 -20.027 1.00 88.81 325 GLU A O 1
ATOM 2457 N N . ALA A 1 326 ? 1.281 34.532 -21.001 1.00 89.25 326 ALA A N 1
ATOM 2458 C CA . ALA A 1 326 ? 1.943 33.385 -20.392 1.00 89.25 326 ALA A CA 1
ATOM 2459 C C . ALA A 1 326 ? 3.435 33.343 -20.759 1.00 89.25 326 ALA A C 1
ATOM 2461 O O . ALA A 1 326 ? 4.295 33.306 -19.879 1.00 89.25 326 ALA A O 1
ATOM 2462 N N . ASN A 1 327 ? 3.772 33.429 -22.048 1.00 89.12 327 ASN A N 1
ATOM 2463 C CA . ASN A 1 327 ? 5.160 33.406 -22.511 1.00 89.12 327 ASN A CA 1
ATOM 2464 C C . ASN A 1 327 ? 6.001 34.572 -21.965 1.00 89.12 327 ASN A C 1
ATOM 2466 O O . ASN A 1 327 ? 7.182 34.381 -21.668 1.00 89.12 327 ASN A O 1
ATOM 2470 N N . LEU A 1 328 ? 5.421 35.762 -21.776 1.00 89.19 328 LEU A N 1
ATOM 2471 C CA . LEU A 1 328 ? 6.103 36.898 -21.143 1.00 89.19 328 LEU A CA 1
ATOM 2472 C C . LEU A 1 328 ? 6.456 36.613 -19.675 1.00 89.19 328 LEU A C 1
ATOM 2474 O O . LEU A 1 328 ? 7.580 36.899 -19.240 1.00 89.19 328 LEU A O 1
ATOM 2478 N N . LEU A 1 329 ? 5.539 35.999 -18.924 1.00 84.00 329 LEU A N 1
ATOM 2479 C CA . LEU A 1 329 ? 5.789 35.561 -17.549 1.00 84.00 329 LEU A CA 1
ATOM 2480 C C . LEU A 1 329 ? 6.886 34.485 -17.493 1.00 84.00 329 LEU A C 1
ATOM 2482 O O . LEU A 1 329 ? 7.831 34.610 -16.707 1.00 84.00 329 LEU A O 1
ATOM 2486 N N . LEU A 1 330 ? 6.823 33.468 -18.361 1.00 81.75 330 LEU A N 1
ATOM 2487 C CA . LEU A 1 330 ? 7.831 32.399 -18.418 1.00 81.75 330 LEU A CA 1
ATOM 2488 C C . LEU A 1 330 ? 9.208 32.922 -18.845 1.00 81.75 330 LEU A C 1
ATOM 2490 O O . LEU A 1 330 ? 10.224 32.507 -18.281 1.00 81.75 330 LEU A O 1
ATOM 2494 N N . LYS A 1 331 ? 9.258 33.863 -19.793 1.00 84.00 331 LYS A N 1
ATOM 2495 C CA . LYS A 1 331 ? 10.496 34.520 -20.224 1.00 84.00 331 LYS A CA 1
ATOM 2496 C C . LYS A 1 331 ? 11.128 35.310 -19.084 1.00 84.00 331 LYS A C 1
ATOM 2498 O O . LYS A 1 331 ? 12.304 35.114 -18.804 1.00 84.00 331 LYS A O 1
ATOM 2503 N N . THR A 1 332 ? 10.336 36.106 -18.363 1.00 80.50 332 THR A N 1
ATOM 2504 C CA . THR A 1 332 ? 10.804 36.839 -17.173 1.00 80.50 332 THR A CA 1
ATOM 2505 C C . THR A 1 332 ? 11.419 35.886 -16.145 1.00 80.50 332 THR A C 1
ATOM 2507 O O . THR A 1 332 ? 12.464 36.177 -15.559 1.00 80.50 332 THR A O 1
ATOM 2510 N N . ALA A 1 333 ? 10.798 34.719 -15.950 1.00 72.50 333 ALA A N 1
ATOM 2511 C CA . ALA A 1 333 ? 11.316 33.706 -15.044 1.00 72.50 333 ALA A CA 1
ATOM 2512 C C . ALA A 1 333 ? 12.628 33.076 -15.532 1.00 72.50 333 ALA A C 1
ATOM 2514 O O . ALA A 1 333 ? 13.563 32.875 -14.751 1.00 72.50 333 ALA A O 1
ATOM 2515 N N . SER A 1 334 ? 12.702 32.780 -16.830 1.00 73.69 334 SER A N 1
ATOM 2516 C CA . SER A 1 334 ? 13.904 32.268 -17.482 1.00 73.69 334 SER A CA 1
ATOM 2517 C C . SER A 1 334 ? 15.060 33.262 -17.370 1.00 73.69 334 SER A C 1
ATOM 2519 O O . SER A 1 334 ? 16.153 32.876 -16.958 1.00 73.69 334 SER A O 1
ATOM 2521 N N . ASP A 1 335 ? 14.824 34.541 -17.653 1.00 79.50 335 ASP A N 1
ATOM 2522 C CA . ASP A 1 335 ? 15.838 35.597 -17.602 1.00 79.50 335 ASP A CA 1
ATOM 2523 C C . ASP A 1 335 ? 16.388 35.772 -16.178 1.00 79.50 335 ASP A C 1
ATOM 2525 O O . ASP A 1 335 ? 17.603 35.831 -15.981 1.00 79.50 335 ASP A O 1
ATOM 2529 N N . ALA A 1 336 ? 15.519 35.747 -15.160 1.00 73.94 336 ALA A N 1
ATOM 2530 C CA . ALA A 1 336 ? 15.931 35.781 -13.756 1.00 73.94 336 ALA A CA 1
ATOM 2531 C C . ALA A 1 336 ? 16.799 34.565 -13.372 1.00 73.94 336 ALA A C 1
ATOM 2533 O O . ALA A 1 336 ? 17.850 34.717 -12.741 1.00 73.94 336 ALA A O 1
ATOM 2534 N N . LYS A 1 337 ? 16.418 33.359 -13.823 1.00 69.12 337 LYS A N 1
ATOM 2535 C CA . LYS A 1 337 ? 17.201 32.128 -13.622 1.00 69.12 337 LYS A CA 1
ATOM 2536 C C . LYS A 1 337 ? 18.582 32.219 -14.279 1.00 69.12 337 LYS A C 1
ATOM 2538 O O . LYS A 1 337 ? 19.575 31.873 -13.637 1.00 69.12 337 LYS A O 1
ATOM 2543 N N . HIS A 1 338 ? 18.663 32.695 -15.523 1.00 74.81 338 HIS A N 1
ATOM 2544 C CA . HIS A 1 338 ? 19.934 32.890 -16.233 1.00 74.81 338 HIS A CA 1
ATOM 2545 C C . HIS A 1 338 ? 20.802 33.963 -15.562 1.00 74.81 338 HIS A C 1
ATOM 2547 O O . HIS A 1 338 ? 22.011 33.777 -15.422 1.00 74.81 338 HIS A O 1
ATOM 2553 N N . GLY A 1 339 ? 20.184 35.035 -15.064 1.00 76.19 339 GLY A N 1
ATOM 2554 C CA . GLY A 1 339 ? 20.842 36.098 -14.306 1.00 76.19 339 GLY A CA 1
ATOM 2555 C C . GLY A 1 339 ? 21.228 35.729 -12.868 1.00 76.19 339 GLY A C 1
ATOM 2556 O O . GLY A 1 339 ? 21.805 36.563 -12.176 1.00 76.19 339 GLY A O 1
ATOM 2557 N N . ARG A 1 340 ? 20.919 34.506 -12.400 1.00 75.81 340 ARG A N 1
ATOM 2558 C CA . ARG A 1 340 ? 21.089 34.052 -11.002 1.00 75.81 340 ARG A CA 1
ATOM 2559 C C . ARG A 1 340 ? 20.458 35.000 -9.969 1.00 75.81 340 ARG A C 1
ATOM 2561 O O . ARG A 1 340 ? 20.918 35.066 -8.830 1.00 75.81 340 ARG A O 1
ATOM 2568 N N . ALA A 1 341 ? 19.405 35.715 -10.360 1.00 77.00 341 ALA A N 1
ATOM 2569 C CA . ALA A 1 341 ? 18.658 36.617 -9.497 1.00 77.00 341 ALA A CA 1
ATOM 2570 C C . ALA A 1 341 ? 17.310 35.972 -9.128 1.00 77.00 341 ALA A C 1
ATOM 2572 O O . ALA A 1 341 ? 16.638 35.429 -10.008 1.00 77.00 341 ALA A O 1
ATOM 2573 N N . PRO A 1 342 ? 16.890 35.994 -7.853 1.00 69.31 342 PRO A N 1
ATOM 2574 C CA . PRO A 1 342 ? 15.574 35.492 -7.479 1.00 69.31 342 PRO A CA 1
ATOM 2575 C C . PRO A 1 342 ? 14.476 36.399 -8.051 1.00 69.31 342 PRO A C 1
ATOM 2577 O O . PRO A 1 342 ? 14.594 37.626 -8.007 1.00 69.31 342 PRO A O 1
ATOM 2580 N N . LEU A 1 343 ? 13.393 35.808 -8.568 1.00 71.12 343 LEU A N 1
ATOM 2581 C CA . LEU A 1 343 ? 12.182 36.578 -8.855 1.00 71.12 343 LEU A CA 1
ATOM 2582 C C . LEU A 1 343 ? 11.584 37.104 -7.543 1.00 71.12 343 LEU A C 1
ATOM 2584 O O . LEU A 1 343 ? 11.628 36.392 -6.539 1.00 71.12 343 LEU A O 1
ATOM 2588 N N . PRO A 1 344 ? 10.964 38.298 -7.552 1.00 77.25 344 PRO A N 1
ATOM 2589 C CA . PRO A 1 344 ? 10.086 38.714 -6.464 1.00 77.25 344 PRO A CA 1
ATOM 2590 C C . PRO A 1 344 ? 9.007 37.654 -6.211 1.00 77.25 344 PRO A C 1
ATOM 2592 O O . PRO A 1 344 ? 8.447 37.127 -7.176 1.00 77.25 344 PRO A O 1
ATOM 2595 N N . ASP A 1 345 ? 8.689 37.383 -4.941 1.00 66.69 345 ASP A N 1
ATOM 2596 C CA . ASP A 1 345 ? 7.752 36.320 -4.535 1.00 66.69 345 ASP A CA 1
ATOM 2597 C C . ASP A 1 345 ? 6.412 36.397 -5.283 1.00 66.69 345 ASP A C 1
ATOM 2599 O O . ASP A 1 345 ? 5.902 35.387 -5.756 1.00 66.69 345 ASP A O 1
ATOM 2603 N N . GLU A 1 346 ? 5.886 37.606 -5.492 1.00 70.00 346 GLU A N 1
ATOM 2604 C CA . GLU A 1 346 ? 4.637 37.836 -6.224 1.00 70.00 346 GLU A CA 1
ATOM 2605 C C . GLU A 1 346 ? 4.710 37.400 -7.699 1.00 70.00 346 GLU A C 1
ATOM 2607 O O . GLU A 1 346 ? 3.791 36.759 -8.209 1.00 70.00 346 GLU A O 1
ATOM 2612 N N . LYS A 1 347 ? 5.825 37.678 -8.389 1.00 70.25 347 LYS A N 1
ATOM 2613 C CA . LYS A 1 347 ? 6.034 37.238 -9.780 1.00 70.25 347 LYS A CA 1
ATOM 2614 C C . LYS A 1 347 ? 6.328 35.746 -9.859 1.00 70.25 347 LYS A C 1
ATOM 2616 O O . LYS A 1 347 ? 5.865 35.081 -10.782 1.00 70.25 347 LYS A O 1
ATOM 2621 N N . GLN A 1 348 ? 7.072 35.215 -8.891 1.00 67.44 348 GLN A N 1
ATOM 2622 C CA . GLN A 1 348 ? 7.313 33.780 -8.780 1.00 67.44 348 GLN A CA 1
ATOM 2623 C C . GLN A 1 348 ? 5.999 33.018 -8.564 1.00 67.44 348 GLN A C 1
ATOM 2625 O O . GLN A 1 348 ? 5.819 31.951 -9.146 1.00 67.44 348 GLN A O 1
ATOM 2630 N N . ASP A 1 349 ? 5.068 33.572 -7.788 1.00 65.88 349 ASP A N 1
ATOM 2631 C CA . ASP A 1 349 ? 3.744 32.994 -7.565 1.00 65.88 349 ASP A CA 1
ATOM 2632 C C . ASP A 1 349 ? 2.913 32.934 -8.856 1.00 65.88 349 ASP A C 1
ATOM 2634 O O . ASP A 1 349 ? 2.320 31.895 -9.135 1.00 65.88 349 ASP A O 1
ATOM 2638 N N . LEU A 1 350 ? 2.912 33.988 -9.681 1.00 73.00 350 LEU A N 1
ATOM 2639 C CA . LEU A 1 350 ? 2.239 33.974 -10.991 1.00 73.00 350 LEU A CA 1
ATOM 2640 C C . LEU A 1 350 ? 2.849 32.928 -11.936 1.00 73.00 350 LEU A C 1
ATOM 2642 O O . LEU A 1 350 ? 2.137 32.163 -12.582 1.00 73.00 350 LEU A O 1
ATOM 2646 N N . VAL A 1 351 ? 4.179 32.837 -11.962 1.00 69.44 351 VAL A N 1
ATOM 2647 C CA . VAL A 1 351 ? 4.917 31.833 -12.741 1.00 69.44 351 VAL A CA 1
ATOM 2648 C C . VAL A 1 351 ? 4.603 30.411 -12.260 1.00 69.44 351 VAL A C 1
ATOM 2650 O O . VAL A 1 351 ? 4.470 29.505 -13.078 1.00 69.44 351 VAL A O 1
ATOM 2653 N N . ASN A 1 352 ? 4.433 30.203 -10.952 1.00 64.88 352 ASN A N 1
ATOM 2654 C CA . ASN A 1 352 ? 4.046 28.907 -10.391 1.00 64.88 352 ASN A CA 1
ATOM 2655 C C . ASN A 1 352 ? 2.607 28.508 -10.768 1.00 64.88 352 ASN A C 1
ATOM 2657 O O . ASN A 1 352 ? 2.340 27.317 -10.907 1.00 64.88 352 ASN A O 1
ATOM 2661 N N . LEU A 1 353 ? 1.693 29.471 -10.951 1.00 68.69 353 LEU A N 1
ATOM 2662 C CA . LEU A 1 353 ? 0.339 29.199 -11.455 1.00 68.69 353 LEU A CA 1
ATOM 2663 C C . LEU A 1 353 ? 0.360 28.722 -12.920 1.00 68.69 353 LEU A C 1
ATOM 2665 O O . LEU A 1 353 ? -0.418 27.846 -13.279 1.00 68.69 353 LEU A O 1
ATOM 2669 N N . LEU A 1 354 ? 1.281 29.237 -13.746 1.00 66.94 354 LEU A N 1
ATOM 2670 C CA . LEU A 1 354 ? 1.478 28.806 -15.140 1.00 66.94 354 LEU A CA 1
ATOM 2671 C C . LEU A 1 354 ? 2.192 27.457 -15.261 1.00 66.94 354 LEU A C 1
ATOM 2673 O O . LEU A 1 354 ? 1.715 26.550 -15.943 1.00 66.94 354 LEU A O 1
ATOM 2677 N N . TYR A 1 355 ? 3.318 27.299 -14.557 1.00 57.75 355 TYR A N 1
ATOM 2678 C CA . TYR A 1 355 ? 4.070 26.044 -14.449 1.00 57.75 355 TYR A CA 1
ATOM 2679 C C . TYR A 1 355 ? 3.393 25.043 -13.511 1.00 57.75 355 TYR A C 1
ATOM 2681 O O . TYR A 1 355 ? 4.050 24.204 -12.896 1.00 57.75 355 TYR A O 1
ATOM 2689 N N . ARG A 1 356 ? 2.063 24.976 -13.530 1.00 54.16 356 ARG A N 1
ATOM 2690 C CA . ARG A 1 356 ? 1.310 23.781 -13.123 1.00 54.16 356 ARG A CA 1
ATOM 2691 C C . ARG A 1 356 ? 1.656 22.535 -13.947 1.00 54.16 356 ARG A C 1
ATOM 2693 O O . ARG A 1 356 ? 0.939 21.543 -13.975 1.00 54.16 356 ARG A O 1
ATOM 2700 N N . THR A 1 357 ? 2.777 22.558 -14.658 1.00 39.97 357 THR A N 1
ATOM 2701 C CA . THR A 1 357 ? 3.554 21.422 -15.109 1.00 39.97 357 THR A CA 1
ATOM 2702 C C . THR A 1 357 ? 4.423 20.913 -13.944 1.00 39.97 357 THR A C 1
ATOM 2704 O O . THR A 1 357 ? 5.406 21.538 -13.546 1.00 39.97 357 THR A O 1
ATOM 2707 N N . CYS A 1 358 ? 4.092 19.723 -13.436 1.00 38.38 358 CYS A N 1
ATOM 2708 C CA . CYS A 1 358 ? 5.023 18.774 -12.799 1.00 38.38 358 CYS A CA 1
ATOM 2709 C C . CYS A 1 358 ? 5.155 18.704 -11.268 1.00 38.38 358 CYS A C 1
ATOM 2711 O O . CYS A 1 358 ? 5.813 17.759 -10.820 1.00 38.38 358 CYS A O 1
ATOM 2713 N N . VAL A 1 359 ? 4.533 19.560 -10.445 1.00 39.22 359 VAL A N 1
ATOM 2714 C CA . VAL A 1 359 ? 4.622 19.404 -8.975 1.00 39.22 359 VAL A CA 1
ATOM 2715 C C . VAL A 1 359 ? 3.322 19.824 -8.265 1.00 39.22 359 VAL A C 1
ATOM 2717 O O . VAL A 1 359 ? 3.081 21.006 -8.067 1.00 39.22 359 VAL A O 1
ATOM 2720 N N . GLN A 1 360 ? 2.541 18.836 -7.808 1.00 44.78 360 GLN A N 1
ATOM 2721 C CA . GLN A 1 360 ? 1.496 18.964 -6.769 1.00 44.78 360 GLN A CA 1
ATOM 2722 C C . GLN A 1 360 ? 0.178 19.678 -7.122 1.00 44.78 360 GLN A C 1
ATOM 2724 O O . GLN A 1 360 ? -0.416 20.287 -6.234 1.00 44.78 360 GLN A O 1
ATOM 2729 N N . ASP A 1 361 ? -0.362 19.544 -8.336 1.00 37.97 361 ASP A N 1
ATOM 2730 C CA . ASP A 1 361 ? -1.789 19.843 -8.510 1.00 37.97 361 ASP A CA 1
ATOM 2731 C C . ASP A 1 361 ? -2.617 18.751 -7.834 1.00 37.97 361 ASP A C 1
ATOM 2733 O O . ASP A 1 361 ? -2.779 17.635 -8.328 1.00 37.97 361 ASP A O 1
ATOM 2737 N N . TRP A 1 362 ? -3.144 19.088 -6.663 1.00 44.22 362 TRP A N 1
ATOM 2738 C CA . TRP A 1 362 ? -4.166 18.306 -5.990 1.00 44.22 362 TRP A CA 1
ATOM 2739 C C . TRP A 1 362 ? -5.485 18.504 -6.732 1.00 44.22 362 TRP A C 1
ATOM 2741 O O . TRP A 1 362 ? -6.333 19.289 -6.317 1.00 44.22 362 TRP A O 1
ATOM 2751 N N . PHE A 1 363 ? -5.586 17.819 -7.873 1.00 47.84 363 PHE A N 1
ATOM 2752 C CA . PHE A 1 363 ? -6.774 17.125 -8.347 1.00 47.84 363 PHE A CA 1
ATOM 2753 C C . PHE A 1 363 ? -8.100 17.830 -8.025 1.00 47.84 363 PHE A C 1
ATOM 2755 O O . PHE A 1 363 ? -8.726 17.590 -6.988 1.00 47.84 363 PHE A O 1
ATOM 2762 N N . LEU A 1 364 ? -8.550 18.684 -8.949 1.00 43.97 364 LEU A N 1
ATOM 2763 C CA . LEU A 1 364 ? -9.945 19.117 -8.973 1.00 43.97 364 LEU A CA 1
ATOM 2764 C C . LEU A 1 364 ? -10.819 17.875 -9.088 1.00 43.97 364 LEU A C 1
ATOM 2766 O O . LEU A 1 364 ? -10.647 17.045 -9.980 1.00 43.97 364 LEU A O 1
ATOM 2770 N N . GLN A 1 365 ? -11.724 17.731 -8.135 1.00 48.88 365 GLN A N 1
ATOM 2771 C CA . GLN A 1 365 ? -12.561 16.556 -8.047 1.00 48.88 365 GLN A CA 1
ATOM 2772 C C . GLN A 1 365 ? -13.650 16.635 -9.116 1.00 48.88 365 GLN A C 1
ATOM 2774 O O . GLN A 1 365 ? -14.452 17.570 -9.125 1.00 48.88 365 GLN A O 1
ATOM 2779 N N . GLY A 1 366 ? -13.656 15.658 -10.024 1.00 50.84 366 GLY A N 1
ATOM 2780 C CA . GLY A 1 366 ? -14.794 15.412 -10.902 1.00 50.84 366 GLY A CA 1
ATOM 2781 C C . GLY A 1 366 ? -16.004 14.933 -10.102 1.00 50.84 366 GLY A C 1
ATOM 2782 O O . GLY A 1 366 ? -15.914 14.635 -8.907 1.00 50.84 366 GLY A O 1
ATOM 2783 N N . ASN A 1 367 ? -17.163 14.862 -10.746 1.00 55.53 367 ASN A N 1
ATOM 2784 C CA . ASN A 1 367 ? -18.366 14.373 -10.092 1.00 55.53 367 ASN A CA 1
ATOM 2785 C C . ASN A 1 367 ? -18.194 12.886 -9.775 1.00 55.53 367 ASN A C 1
ATOM 2787 O O . ASN A 1 367 ? -18.285 12.054 -10.667 1.00 55.53 367 ASN A O 1
ATOM 2791 N N . TYR A 1 368 ? -17.986 12.537 -8.504 1.00 52.19 368 TYR A N 1
ATOM 2792 C CA . TYR A 1 368 ? -17.784 11.144 -8.085 1.00 52.19 368 TYR A CA 1
ATOM 2793 C C . TYR A 1 368 ? -18.990 10.229 -8.325 1.00 52.19 368 TYR A C 1
ATOM 2795 O O . TYR A 1 368 ? -18.834 9.011 -8.314 1.00 52.19 368 TYR A O 1
ATOM 2803 N N . SER A 1 369 ? -20.182 10.789 -8.563 1.00 53.38 369 SER A N 1
ATOM 2804 C CA . SER A 1 369 ? -21.338 10.003 -9.018 1.00 53.38 369 SER A CA 1
ATOM 2805 C C . SER A 1 369 ? -21.286 9.652 -10.513 1.00 53.38 369 SER A C 1
ATOM 2807 O O . SER A 1 369 ? -22.030 8.783 -10.962 1.00 53.38 369 SER A O 1
ATOM 2809 N N . ASP A 1 370 ? -20.398 10.283 -11.289 1.00 57.81 370 ASP A N 1
ATOM 2810 C CA . ASP A 1 370 ? -20.154 9.966 -12.693 1.00 57.81 370 ASP A CA 1
ATOM 2811 C C . ASP A 1 370 ? -19.020 8.936 -12.835 1.00 57.81 370 ASP A C 1
ATOM 2813 O O . ASP A 1 370 ? -17.843 9.206 -12.590 1.00 57.81 370 ASP A O 1
ATOM 2817 N N . SER A 1 371 ? -19.386 7.742 -13.303 1.00 58.50 371 SER A N 1
ATOM 2818 C CA . SER A 1 371 ? -18.459 6.642 -13.599 1.00 58.50 371 SER A CA 1
ATOM 2819 C C . SER A 1 371 ? -17.310 7.014 -14.548 1.00 58.50 371 SER A C 1
ATOM 2821 O O . SER A 1 371 ? -16.230 6.444 -14.423 1.00 58.50 371 SER A O 1
ATOM 2823 N N . GLU A 1 372 ? -17.508 7.948 -15.487 1.00 59.62 372 GLU A N 1
ATOM 2824 C CA . GLU A 1 372 ? -16.439 8.337 -16.415 1.00 59.62 372 GLU A CA 1
ATOM 2825 C C . GLU A 1 372 ? -15.461 9.304 -15.747 1.00 59.62 372 GLU A C 1
ATOM 2827 O O . GLU A 1 372 ? -14.255 9.158 -15.909 1.00 59.62 372 GLU A O 1
ATOM 2832 N N . SER A 1 373 ? -15.955 10.209 -14.899 1.00 56.69 373 SER A N 1
ATOM 2833 C CA . SER A 1 373 ? -15.113 11.080 -14.072 1.00 56.69 373 SER A CA 1
ATOM 2834 C C . SER A 1 373 ? -14.138 10.279 -13.200 1.00 56.69 373 SER A C 1
ATOM 2836 O O . SER A 1 373 ? -12.977 10.658 -13.082 1.00 56.69 373 SER A O 1
ATOM 2838 N N . HIS A 1 374 ? -14.574 9.133 -12.664 1.00 55.25 374 HIS A N 1
ATOM 2839 C CA . HIS A 1 374 ? -13.716 8.190 -11.937 1.00 55.25 374 HIS A CA 1
ATOM 2840 C C . HIS A 1 374 ? -12.573 7.663 -12.815 1.00 55.25 374 HIS A C 1
ATOM 2842 O O . HIS A 1 374 ? -11.417 7.747 -12.418 1.00 55.25 374 HIS A O 1
ATOM 2848 N N . ARG A 1 375 ? -12.879 7.181 -14.026 1.00 58.22 375 ARG A N 1
ATOM 2849 C CA . ARG A 1 375 ? -11.877 6.639 -14.959 1.00 58.22 375 ARG A CA 1
ATOM 2850 C C . ARG A 1 375 ? -10.917 7.715 -15.461 1.00 58.22 375 ARG A C 1
ATOM 2852 O O . ARG A 1 375 ? -9.729 7.470 -15.597 1.00 58.22 375 ARG A O 1
ATOM 2859 N N . GLN A 1 376 ? -11.416 8.909 -15.756 1.00 55.31 376 GLN A N 1
ATOM 2860 C CA . GLN A 1 376 ? -10.626 10.009 -16.320 1.00 55.31 376 GLN A CA 1
ATOM 2861 C C . GLN A 1 376 ? -9.688 10.642 -15.279 1.00 55.31 376 GLN A C 1
ATOM 2863 O O . GLN A 1 376 ? -8.540 10.949 -15.584 1.00 55.31 376 GLN A O 1
ATOM 2868 N N . PHE A 1 377 ? -10.149 10.759 -14.031 1.00 53.91 377 PHE A N 1
ATOM 2869 C CA . PHE A 1 377 ? -9.330 11.109 -12.865 1.00 53.91 377 PHE A CA 1
ATOM 2870 C C . PHE A 1 377 ? -8.303 10.024 -12.529 1.00 53.91 377 PHE A C 1
ATOM 2872 O O . PHE A 1 377 ? -7.183 10.293 -12.094 1.00 53.91 377 PHE A O 1
ATOM 2879 N N . GLY A 1 378 ? -8.747 8.785 -12.711 1.00 50.88 378 GLY A N 1
ATOM 2880 C CA . GLY A 1 378 ? -8.080 7.575 -12.315 1.00 50.88 378 GLY A CA 1
ATOM 2881 C C . GLY A 1 378 ? -6.902 7.218 -13.187 1.00 50.88 378 GLY A C 1
ATOM 2882 O O . GLY A 1 378 ? -5.867 6.909 -12.630 1.00 50.88 378 GLY A O 1
ATOM 2883 N N . ARG A 1 379 ? -7.005 7.291 -14.518 1.00 53.56 379 ARG A N 1
ATOM 2884 C CA . ARG A 1 379 ? -6.101 6.576 -15.432 1.00 53.56 379 ARG A CA 1
ATOM 2885 C C . ARG A 1 379 ? -4.620 6.678 -15.051 1.00 53.56 379 ARG A C 1
ATOM 2887 O O . ARG A 1 379 ? -4.106 5.662 -14.618 1.00 53.56 379 ARG A O 1
ATOM 2894 N N . LEU A 1 380 ? -3.914 7.814 -15.026 1.00 47.22 380 LEU A N 1
ATOM 2895 C CA . LEU A 1 380 ? -2.469 7.769 -14.674 1.00 47.22 380 LEU A CA 1
ATOM 2896 C C . LEU A 1 380 ? -2.177 7.213 -13.254 1.00 47.22 380 LEU A C 1
ATOM 2898 O O . LEU A 1 380 ? -1.132 6.620 -13.029 1.00 47.22 380 LEU A O 1
ATOM 2902 N N . HIS A 1 381 ? -3.096 7.352 -12.297 1.00 47.88 381 HIS A N 1
ATOM 2903 C CA . HIS A 1 381 ? -2.959 6.882 -10.910 1.00 47.88 381 HIS A CA 1
ATOM 2904 C C . HIS A 1 381 ? -3.520 5.453 -10.666 1.00 47.88 381 HIS A C 1
ATOM 2906 O O . HIS A 1 381 ? -3.100 4.765 -9.733 1.00 47.88 381 HIS A O 1
ATOM 2912 N N . GLU A 1 382 ? -4.445 4.997 -11.515 1.00 47.22 382 GLU A N 1
ATOM 2913 C CA . GLU A 1 382 ? -5.174 3.720 -11.501 1.00 47.22 382 GLU A CA 1
ATOM 2914 C C . GLU A 1 382 ? -4.539 2.692 -12.441 1.00 47.22 382 GLU A C 1
ATOM 2916 O O . GLU A 1 382 ? -4.470 1.537 -12.054 1.00 47.22 382 GLU A O 1
ATOM 2921 N N . ILE A 1 383 ? -3.953 3.103 -13.574 1.00 42.16 383 ILE A N 1
ATOM 2922 C CA . ILE A 1 383 ? -3.027 2.291 -14.401 1.00 42.16 383 ILE A CA 1
ATOM 2923 C C . ILE A 1 383 ? -1.844 1.811 -13.546 1.00 42.16 383 ILE A C 1
ATOM 2925 O O . ILE A 1 383 ? -1.278 0.743 -13.745 1.00 42.16 383 ILE A O 1
ATOM 2929 N N . ILE A 1 384 ? -1.481 2.627 -12.557 1.00 43.81 384 ILE A N 1
ATOM 2930 C CA . ILE A 1 384 ? -0.416 2.394 -11.584 1.00 43.81 384 ILE A CA 1
ATOM 2931 C C . ILE A 1 384 ? -0.974 1.788 -10.265 1.00 43.81 384 ILE A C 1
ATOM 2933 O O . ILE A 1 384 ? -0.229 1.526 -9.321 1.00 43.81 384 ILE A O 1
ATOM 2937 N N . HIS A 1 385 ? -2.293 1.553 -10.189 1.00 49.06 385 HIS A N 1
ATOM 2938 C CA . HIS A 1 385 ? -3.040 1.016 -9.044 1.00 49.06 385 HIS A CA 1
ATOM 2939 C C . HIS A 1 385 ? -2.508 1.446 -7.674 1.00 49.06 385 HIS A C 1
ATOM 2941 O O . HIS A 1 385 ? -2.342 0.650 -6.747 1.00 49.06 385 HIS A O 1
ATOM 2947 N N . THR A 1 386 ? -2.338 2.755 -7.498 1.00 44.50 386 THR A N 1
ATOM 2948 C CA . THR A 1 386 ? -2.352 3.319 -6.155 1.00 44.50 386 THR A CA 1
ATOM 2949 C C . THR A 1 386 ? -3.795 3.649 -5.830 1.00 44.50 386 THR A C 1
ATOM 2951 O O . THR A 1 386 ? -4.330 4.685 -6.217 1.00 44.50 386 THR A O 1
ATOM 2954 N N . ALA A 1 387 ? -4.480 2.740 -5.137 1.00 42.56 387 ALA A N 1
ATOM 2955 C CA . ALA A 1 387 ? -5.661 3.124 -4.376 1.00 42.56 387 ALA A CA 1
ATOM 2956 C C . ALA A 1 387 ? -5.166 4.115 -3.309 1.00 42.56 387 ALA A C 1
ATOM 2958 O O . ALA A 1 387 ? -4.682 3.740 -2.240 1.00 42.56 387 ALA A O 1
ATOM 2959 N N . GLY A 1 388 ? -5.106 5.391 -3.683 1.00 50.06 388 GLY A N 1
ATOM 2960 C CA . GLY A 1 388 ? -4.408 6.396 -2.904 1.00 50.06 388 GLY A CA 1
ATOM 2961 C C . GLY A 1 388 ? -5.179 6.679 -1.631 1.00 50.06 388 GLY A C 1
ATOM 2962 O O . GLY A 1 388 ? -6.339 7.075 -1.700 1.00 50.06 388 GLY A O 1
ATOM 2963 N N . THR A 1 389 ? -4.491 6.593 -0.490 1.00 51.19 389 THR A N 1
ATOM 2964 C CA . THR A 1 389 ? -4.918 7.122 0.819 1.00 51.19 389 THR A CA 1
ATOM 2965 C C . THR A 1 389 ? -5.719 8.415 0.692 1.00 51.19 389 THR A C 1
ATOM 2967 O O . THR A 1 389 ? -6.713 8.618 1.369 1.00 51.19 389 THR A O 1
ATOM 2970 N N . GLN A 1 390 ? -5.261 9.306 -0.178 1.00 54.03 390 GLN A N 1
ATOM 2971 C CA . GLN A 1 390 ? -5.800 10.643 -0.360 1.00 54.03 390 GLN A CA 1
ATOM 2972 C C . GLN A 1 390 ? -7.252 10.633 -0.830 1.00 54.03 390 GLN A C 1
ATOM 2974 O O . GLN A 1 390 ? -8.061 11.354 -0.263 1.00 54.03 390 GLN A O 1
ATOM 2979 N N . ARG A 1 391 ? -7.572 9.810 -1.834 1.00 53.56 391 ARG A N 1
ATOM 2980 C CA . ARG A 1 391 ? -8.885 9.767 -2.482 1.00 53.56 391 ARG A CA 1
ATOM 2981 C C . ARG A 1 391 ? -9.964 9.340 -1.495 1.00 53.56 391 ARG A C 1
ATOM 2983 O O . ARG A 1 391 ? -10.941 10.038 -1.277 1.00 53.56 391 ARG A O 1
ATOM 2990 N N . SER A 1 392 ? -9.705 8.225 -0.854 1.00 55.28 392 SER A N 1
ATOM 2991 C CA . SER A 1 392 ? -10.527 7.594 0.161 1.00 55.28 392 SER A CA 1
ATOM 2992 C C . SER A 1 392 ? -10.744 8.441 1.410 1.00 55.28 392 SER A C 1
ATOM 2994 O O . SER A 1 392 ? -11.876 8.701 1.815 1.00 55.28 392 SER A O 1
ATOM 2996 N N . VAL A 1 393 ? -9.660 9.011 1.950 1.00 57.88 393 VAL A N 1
ATOM 2997 C CA . VAL A 1 393 ? -9.748 10.004 3.027 1.00 57.88 393 VAL A CA 1
ATOM 2998 C C . VAL A 1 393 ? -10.591 11.195 2.561 1.00 57.88 393 VAL A C 1
ATOM 3000 O O . VAL A 1 393 ? -11.447 11.673 3.293 1.00 57.88 393 VAL A O 1
ATOM 3003 N N . GLN A 1 394 ? -10.406 11.687 1.339 1.00 58.41 394 GLN A N 1
ATOM 3004 C CA . GLN A 1 394 ? -11.162 12.833 0.847 1.00 58.41 394 GLN A CA 1
ATOM 3005 C C . GLN A 1 394 ? -12.657 12.521 0.677 1.00 58.41 394 GLN A C 1
ATOM 3007 O O . GLN A 1 394 ? -13.478 13.308 1.142 1.00 58.41 394 GLN A O 1
ATOM 3012 N N . GLU A 1 395 ? -13.015 11.366 0.113 1.00 58.66 395 GLU A N 1
ATOM 3013 C CA . GLU A 1 395 ? -14.400 10.899 -0.038 1.00 58.66 395 GLU A CA 1
ATOM 3014 C C . GLU A 1 395 ? -15.102 10.761 1.327 1.00 58.66 395 GLU A C 1
ATOM 3016 O O . GLU A 1 395 ? -16.202 11.290 1.517 1.00 58.66 395 GLU A O 1
ATOM 3021 N N . LEU A 1 396 ? -14.441 10.150 2.317 1.00 60.75 396 LEU A N 1
ATOM 3022 C CA . LEU A 1 396 ? -14.971 10.017 3.679 1.00 60.75 396 LEU A CA 1
ATOM 3023 C C . LEU A 1 396 ? -15.243 11.375 4.334 1.00 60.75 396 LEU A C 1
ATOM 3025 O O . LEU A 1 396 ? -16.301 11.592 4.932 1.00 60.75 396 LEU A O 1
ATOM 3029 N N . PHE A 1 397 ? -14.309 12.320 4.222 1.00 59.12 397 PHE A N 1
ATOM 3030 C CA . PHE A 1 397 ? -14.483 13.649 4.811 1.00 59.12 397 PHE A CA 1
ATOM 3031 C C . PHE A 1 397 ? -15.526 14.488 4.069 1.00 59.12 397 PHE A C 1
ATOM 3033 O O . PHE A 1 397 ? -16.231 15.278 4.707 1.00 59.12 397 PHE A O 1
ATOM 3040 N N . GLN A 1 398 ? -15.669 14.286 2.756 1.00 59.50 398 GLN A N 1
ATOM 3041 C CA . GLN A 1 398 ? -16.685 14.961 1.959 1.00 59.50 398 GLN A CA 1
ATOM 3042 C C . GLN A 1 398 ? -18.106 14.577 2.348 1.00 59.50 398 GLN A C 1
ATOM 3044 O O . GLN A 1 398 ? -18.982 15.436 2.444 1.00 59.50 398 GLN A O 1
ATOM 3049 N N . GLN A 1 399 ? -18.312 13.299 2.648 1.00 58.28 399 GLN A N 1
ATOM 3050 C CA . GLN A 1 399 ? -19.590 12.794 3.140 1.00 58.28 399 GLN A CA 1
ATOM 3051 C C . GLN A 1 399 ? -19.894 13.275 4.569 1.00 58.28 399 GLN A C 1
ATOM 3053 O O . GLN A 1 399 ? -21.058 13.427 4.934 1.00 58.28 399 GLN A O 1
ATOM 3058 N N . SER A 1 400 ? -18.859 13.531 5.379 1.00 55.41 400 SER A N 1
ATOM 3059 C CA . SER A 1 400 ? -19.004 13.679 6.834 1.00 55.41 400 SER A CA 1
ATOM 3060 C C . SER A 1 400 ? -19.091 15.123 7.345 1.00 55.41 400 SER A C 1
ATOM 3062 O O . SER A 1 400 ? -19.711 15.346 8.386 1.00 55.41 400 SER A O 1
ATOM 3064 N N . ALA A 1 401 ? -18.444 16.105 6.693 1.00 55.47 401 ALA A N 1
ATOM 3065 C CA . ALA A 1 401 ? -18.261 17.425 7.320 1.00 55.47 401 ALA A CA 1
ATOM 3066 C C . ALA A 1 401 ? -18.095 18.644 6.387 1.00 55.47 401 ALA A C 1
ATOM 3068 O O . ALA A 1 401 ? -17.926 19.752 6.900 1.00 55.47 401 ALA A O 1
ATOM 3069 N N . THR A 1 402 ? -18.154 18.516 5.055 1.00 60.34 402 THR A N 1
ATOM 3070 C CA . THR A 1 402 ? -17.818 19.630 4.133 1.00 60.34 402 THR A CA 1
ATOM 3071 C C . THR A 1 402 ? -18.609 20.910 4.390 1.00 60.34 402 THR A C 1
ATOM 3073 O O . THR A 1 402 ? -18.015 21.983 4.473 1.00 60.34 402 THR A O 1
ATOM 3076 N N . ALA A 1 403 ? -19.925 20.810 4.592 1.00 61.34 403 ALA A N 1
ATOM 3077 C CA . ALA A 1 403 ? -20.770 21.978 4.848 1.00 61.34 403 ALA A CA 1
ATOM 3078 C C . ALA A 1 403 ? -20.445 22.681 6.184 1.00 61.34 403 ALA A C 1
ATOM 3080 O O . ALA A 1 403 ? -20.583 23.899 6.286 1.00 61.34 403 ALA A O 1
ATOM 3081 N N . MET A 1 404 ? -19.988 21.944 7.206 1.00 63.28 404 MET A N 1
ATOM 3082 C CA . MET A 1 404 ? -19.564 22.536 8.483 1.00 63.28 404 MET A CA 1
ATOM 3083 C C . MET A 1 404 ? -18.138 23.094 8.416 1.00 63.28 404 MET A C 1
ATOM 3085 O O . MET A 1 404 ? -17.893 24.182 8.933 1.00 63.28 404 MET A O 1
ATOM 3089 N N . LEU A 1 405 ? -17.215 22.418 7.721 1.00 66.81 405 LEU A N 1
ATOM 3090 C CA . LEU A 1 405 ? -15.852 22.919 7.496 1.00 66.81 405 LEU A CA 1
ATOM 3091 C C . LEU A 1 405 ? -15.851 24.262 6.744 1.00 66.81 405 LEU A C 1
ATOM 3093 O O . LEU A 1 405 ? -15.010 25.113 7.018 1.00 66.81 405 LEU A O 1
ATOM 3097 N N . GLN A 1 406 ? -16.829 24.495 5.864 1.00 67.31 406 GLN A N 1
ATOM 3098 C CA . GLN A 1 406 ? -17.027 25.785 5.190 1.00 67.31 406 GLN A CA 1
ATOM 3099 C C . GLN A 1 406 ? -17.449 26.918 6.143 1.00 67.31 406 GLN A C 1
ATOM 3101 O O . GLN A 1 406 ? -17.070 28.070 5.933 1.00 67.31 406 GLN A O 1
ATOM 3106 N N . ARG A 1 407 ? -18.217 26.611 7.198 1.00 75.06 407 ARG A N 1
ATOM 3107 C CA . ARG A 1 407 ? -18.697 27.593 8.193 1.00 75.06 407 ARG A CA 1
ATOM 3108 C C . ARG A 1 407 ? -17.691 27.845 9.314 1.00 75.06 407 ARG A C 1
ATOM 3110 O O . ARG A 1 407 ? -17.781 28.863 10.003 1.00 75.06 407 ARG A O 1
ATOM 3117 N N . LEU A 1 408 ? -16.715 26.951 9.466 1.00 78.94 408 LEU A N 1
ATOM 3118 C CA . LEU A 1 408 ? -15.737 26.971 10.546 1.00 78.94 408 LEU A CA 1
ATOM 3119 C C . LEU A 1 408 ? -15.022 28.323 10.724 1.00 78.94 408 LEU A C 1
ATOM 3121 O O . LEU A 1 408 ? -14.969 28.785 11.861 1.00 78.94 408 LEU A O 1
ATOM 3125 N N . PRO A 1 409 ? -14.541 29.032 9.678 1.00 81.44 409 PRO A N 1
ATOM 3126 C CA . PRO A 1 409 ? -13.893 30.329 9.882 1.00 81.44 409 PRO A CA 1
ATOM 3127 C C . PRO A 1 409 ? -14.781 31.366 10.584 1.00 81.44 409 PRO A C 1
ATOM 3129 O O . PRO A 1 409 ? -14.282 32.191 11.344 1.00 81.44 409 PRO A O 1
ATOM 3132 N N . ALA A 1 410 ? -16.094 31.344 10.332 1.00 81.69 410 ALA A N 1
ATOM 3133 C CA . ALA A 1 410 ? -17.036 32.243 10.994 1.00 81.69 410 ALA A CA 1
ATOM 3134 C C . ALA A 1 410 ? -17.273 31.834 12.455 1.00 81.69 410 ALA A C 1
ATOM 3136 O O . ALA A 1 410 ? -17.278 32.696 13.331 1.00 81.69 410 ALA A O 1
ATOM 3137 N N . MET A 1 411 ? -17.390 30.529 12.722 1.00 87.12 411 MET A N 1
ATOM 3138 C CA . MET A 1 411 ? -17.516 29.985 14.080 1.00 87.12 411 MET A CA 1
ATOM 3139 C C . MET A 1 411 ? -16.282 30.316 14.930 1.00 87.12 411 MET A C 1
ATOM 3141 O O . MET A 1 411 ? -16.418 30.766 16.063 1.00 87.12 411 MET A O 1
ATOM 3145 N N . LEU A 1 412 ? -15.079 30.177 14.361 1.00 84.00 412 LEU A N 1
ATOM 3146 C CA . LEU A 1 412 ? -13.816 30.463 15.047 1.00 84.00 412 LEU A CA 1
ATOM 3147 C C . LEU A 1 412 ? -13.624 31.953 15.376 1.00 84.00 412 LEU A C 1
ATOM 3149 O O . LEU A 1 412 ? -12.973 32.288 16.359 1.00 84.00 412 LEU A O 1
ATOM 3153 N N . ARG A 1 413 ? -14.205 32.878 14.604 1.00 85.44 413 ARG A N 1
ATOM 3154 C CA . ARG A 1 413 ? -14.179 34.307 14.970 1.00 85.44 413 ARG A CA 1
ATOM 3155 C C . ARG A 1 413 ? -15.017 34.614 16.213 1.00 85.44 413 ARG A C 1
ATOM 3157 O O . ARG A 1 413 ? -14.707 35.567 16.916 1.00 85.44 413 ARG A O 1
ATOM 3164 N N . ASN A 1 414 ? -16.019 33.783 16.501 1.00 87.00 414 ASN A N 1
ATOM 3165 C CA . ASN A 1 414 ? -16.966 33.953 17.601 1.00 87.00 414 ASN A CA 1
ATOM 3166 C C . ASN A 1 414 ? -16.993 32.721 18.531 1.00 87.00 414 ASN A C 1
ATOM 3168 O O . ASN A 1 414 ? -18.071 32.301 18.962 1.00 87.00 414 ASN A O 1
ATOM 3172 N N . VAL A 1 415 ? -15.821 32.137 18.837 1.00 85.62 415 VAL A N 1
ATOM 3173 C CA . VAL A 1 415 ? -15.675 30.862 19.584 1.00 85.62 415 VAL A CA 1
ATOM 3174 C C . VAL A 1 415 ? -16.510 30.813 20.860 1.00 85.62 415 VAL A C 1
ATOM 3176 O O . VAL A 1 415 ? -17.129 29.791 21.126 1.00 85.62 415 VAL A O 1
ATOM 3179 N N . THR A 1 416 ? -16.584 31.910 21.615 1.00 85.56 416 THR A N 1
ATOM 3180 C CA . THR A 1 416 ? -17.341 31.983 22.877 1.00 85.56 416 THR A CA 1
ATOM 3181 C C . THR A 1 416 ? -18.834 31.707 22.698 1.00 85.56 416 THR A C 1
ATOM 3183 O O . THR A 1 416 ? -19.456 31.088 23.552 1.00 85.56 416 THR A O 1
ATOM 3186 N N . THR A 1 417 ? -19.419 32.147 21.582 1.00 88.62 417 THR A N 1
ATOM 3187 C CA . THR A 1 417 ? -20.843 31.934 21.268 1.00 88.62 417 THR A CA 1
ATOM 3188 C C . THR A 1 417 ? -21.093 30.671 20.447 1.00 88.62 417 THR A C 1
ATOM 3190 O O . THR A 1 417 ? -22.192 30.129 20.486 1.00 88.62 417 THR A O 1
ATOM 3193 N N . ALA A 1 418 ? -20.077 30.191 19.724 1.00 90.00 418 ALA A N 1
ATOM 3194 C CA . ALA A 1 418 ? -20.158 29.028 18.841 1.00 90.00 418 ALA A CA 1
ATOM 3195 C C . ALA A 1 418 ? -19.562 27.750 19.464 1.00 90.00 418 ALA A C 1
ATOM 3197 O O . ALA A 1 418 ? -19.381 26.754 18.765 1.00 90.00 418 ALA A O 1
ATOM 3198 N N . GLU A 1 419 ? -19.236 27.755 20.761 1.00 91.62 419 GLU A N 1
ATOM 3199 C CA . GLU A 1 419 ? -18.523 26.660 21.429 1.00 91.62 419 GLU A CA 1
ATOM 3200 C C . GLU A 1 419 ? -19.211 25.299 21.236 1.00 91.62 419 GLU A C 1
ATOM 3202 O O . GLU A 1 419 ? -18.556 24.312 20.895 1.00 91.62 419 GLU A O 1
ATOM 3207 N N . GLY A 1 420 ? -20.535 25.249 21.414 1.00 90.12 420 GLY A N 1
ATOM 3208 C CA . GLY A 1 420 ? -21.317 24.021 21.252 1.00 90.12 420 GLY A CA 1
ATOM 3209 C C . GLY A 1 420 ? -21.260 23.461 19.829 1.00 90.12 420 GLY A C 1
ATOM 3210 O O . GLY A 1 420 ? -21.086 22.255 19.650 1.00 90.12 420 GLY A O 1
ATOM 3211 N N . ASP A 1 421 ? -21.331 24.335 18.825 1.00 88.12 421 ASP A N 1
ATOM 3212 C CA . ASP A 1 421 ? -21.253 23.953 17.413 1.00 88.12 421 ASP A CA 1
ATOM 3213 C C . ASP A 1 421 ? -19.840 23.488 17.032 1.00 88.12 421 ASP A C 1
ATOM 3215 O O . ASP A 1 421 ? -19.675 22.542 16.261 1.00 88.12 421 ASP A O 1
ATOM 3219 N N . ILE A 1 422 ? -18.800 24.114 17.597 1.00 88.50 422 ILE A N 1
ATOM 3220 C CA . ILE A 1 422 ? -17.403 23.704 17.397 1.00 88.50 422 ILE A CA 1
ATOM 3221 C C . ILE A 1 422 ? -17.156 22.330 18.037 1.00 88.50 422 ILE A C 1
ATOM 3223 O O . ILE A 1 422 ? -16.533 21.464 17.419 1.00 88.50 422 ILE A O 1
ATOM 3227 N N . ALA A 1 423 ? -17.667 22.095 19.250 1.00 89.88 423 ALA A N 1
ATOM 3228 C CA . ALA A 1 423 ? -17.581 20.791 19.903 1.00 89.88 423 ALA A CA 1
ATOM 3229 C C . ALA A 1 423 ? -18.284 19.703 19.073 1.00 89.88 423 ALA A C 1
ATOM 3231 O O . ALA A 1 423 ? -17.707 18.642 18.832 1.00 89.88 423 ALA A O 1
ATOM 3232 N N . TYR A 1 424 ? -19.483 20.001 18.561 1.00 85.56 424 TYR A N 1
ATOM 3233 C CA . TYR A 1 424 ? -20.228 19.110 17.672 1.00 85.56 424 TYR A CA 1
ATOM 3234 C C . TYR A 1 424 ? -19.475 18.806 16.367 1.00 85.56 424 TYR A C 1
ATOM 3236 O O . TYR A 1 424 ? -19.463 17.665 15.903 1.00 85.56 424 TYR A O 1
ATOM 3244 N N . LEU A 1 425 ? -18.791 19.796 15.786 1.00 84.25 425 LEU A N 1
ATOM 3245 C CA . LEU A 1 425 ? -17.937 19.572 14.622 1.00 84.25 425 LEU A CA 1
ATOM 3246 C C . LEU A 1 425 ? -16.813 18.576 14.935 1.00 84.25 425 LEU A C 1
ATOM 3248 O O . LEU A 1 425 ? -16.601 17.646 14.157 1.00 84.25 425 LEU A O 1
ATOM 3252 N N . PHE A 1 426 ? -16.109 18.733 16.061 1.00 86.88 426 PHE A N 1
ATOM 3253 C CA . PHE A 1 426 ? -15.069 17.778 16.452 1.00 86.88 426 PHE A CA 1
ATOM 3254 C C . PHE A 1 426 ? -15.640 16.382 16.657 1.00 86.88 426 PHE A C 1
ATOM 3256 O O . PHE A 1 426 ? -15.111 15.435 16.087 1.00 86.88 426 PHE A O 1
ATOM 3263 N N . GLU A 1 427 ? -16.747 16.266 17.389 1.00 84.81 427 GLU A N 1
ATOM 3264 C CA . GLU A 1 427 ? -17.508 15.027 17.576 1.00 84.81 427 GLU A CA 1
ATOM 3265 C C . GLU A 1 427 ? -17.817 14.335 16.229 1.00 84.81 427 GLU A C 1
ATOM 3267 O O . GLU A 1 427 ? -17.590 13.133 16.082 1.00 84.81 427 GLU A O 1
ATOM 3272 N N . LYS A 1 428 ? -18.244 15.082 15.201 1.00 79.25 428 LYS A N 1
ATOM 3273 C CA . LYS A 1 428 ? -18.487 14.536 13.854 1.00 79.25 428 LYS A CA 1
ATOM 3274 C C . LYS A 1 428 ? -17.213 14.143 13.112 1.00 79.25 428 LYS A C 1
ATOM 3276 O O . LYS A 1 428 ? -17.175 13.079 12.491 1.00 79.25 428 LYS A O 1
ATOM 3281 N N . LEU A 1 429 ? -16.164 14.960 13.190 1.00 81.00 429 LEU A N 1
ATOM 3282 C CA . LEU A 1 429 ? -14.887 14.670 12.538 1.00 81.00 429 LEU A CA 1
ATOM 3283 C C . LEU A 1 429 ? -14.228 13.400 13.089 1.00 81.00 429 LEU A C 1
ATOM 3285 O O . LEU A 1 429 ? -13.547 12.716 12.330 1.00 81.00 429 LEU A O 1
ATOM 3289 N N . GLN A 1 430 ? -14.456 13.040 14.359 1.00 85.31 430 GLN A N 1
ATOM 3290 C CA . GLN A 1 430 ? -13.922 11.800 14.940 1.00 85.31 430 GLN A CA 1
ATOM 3291 C C . GLN A 1 430 ? -14.296 10.556 14.120 1.00 85.31 430 GLN A C 1
ATOM 3293 O O . GLN A 1 430 ? -13.443 9.691 13.921 1.00 85.31 430 GLN A O 1
ATOM 3298 N N . ILE A 1 431 ? -15.530 10.467 13.606 1.00 79.62 431 ILE A N 1
ATOM 3299 C CA . ILE A 1 431 ? -15.969 9.334 12.774 1.00 79.62 431 ILE A CA 1
ATOM 3300 C C . ILE A 1 431 ? -15.182 9.314 11.461 1.00 79.62 431 ILE A C 1
ATOM 3302 O O . ILE A 1 431 ? -14.564 8.301 11.139 1.00 79.62 431 ILE A O 1
ATOM 3306 N N . GLY A 1 432 ? -15.140 10.444 10.745 1.00 78.38 432 GLY A N 1
ATOM 3307 C CA . GLY A 1 432 ? -14.421 10.560 9.473 1.00 78.38 432 GLY A CA 1
ATOM 3308 C C . GLY A 1 432 ? -12.927 10.251 9.605 1.00 78.38 432 GLY A C 1
ATOM 3309 O O . GLY A 1 432 ? -12.393 9.477 8.817 1.00 78.38 432 GLY A O 1
ATOM 3310 N N . VAL A 1 433 ? -12.265 10.770 10.649 1.00 82.12 433 VAL A N 1
ATOM 3311 C CA . VAL A 1 433 ? -10.852 10.468 10.953 1.00 82.12 433 VAL A CA 1
ATOM 3312 C C . VAL A 1 433 ? -10.663 8.979 11.262 1.00 82.12 433 VAL A C 1
ATOM 3314 O O . VAL A 1 433 ? -9.694 8.376 10.804 1.00 82.12 433 VAL A O 1
ATOM 3317 N N . SER A 1 434 ? -11.579 8.365 12.016 1.00 82.62 434 SER A N 1
ATOM 3318 C CA . SER A 1 434 ? -11.466 6.955 12.409 1.00 82.62 434 SER A CA 1
ATOM 3319 C C . SER A 1 434 ? -11.693 5.992 11.239 1.00 82.62 434 SER A C 1
ATOM 3321 O O . SER A 1 434 ? -11.012 4.969 11.168 1.00 82.62 434 SER A O 1
ATOM 3323 N N . LEU A 1 435 ? -12.605 6.322 10.318 1.00 78.50 435 LEU A N 1
ATOM 3324 C CA . LEU A 1 435 ? -12.798 5.593 9.059 1.00 78.50 435 LEU A CA 1
ATOM 3325 C C . LEU A 1 435 ? -11.584 5.770 8.139 1.00 78.50 435 LEU A C 1
ATOM 3327 O O . LEU A 1 435 ? -11.037 4.794 7.637 1.00 78.50 435 LEU A O 1
ATOM 3331 N N . ALA A 1 436 ? -11.087 7.002 8.005 1.00 76.62 436 ALA A N 1
ATOM 3332 C CA . ALA A 1 436 ? -9.898 7.312 7.216 1.00 76.62 436 ALA A CA 1
ATOM 3333 C C . ALA A 1 436 ? -8.656 6.561 7.718 1.00 76.62 436 ALA A C 1
ATOM 3335 O O . ALA A 1 436 ? -7.817 6.134 6.926 1.00 76.62 436 ALA A O 1
ATOM 3336 N N . ARG A 1 437 ? -8.542 6.378 9.038 1.00 79.69 437 ARG A N 1
ATOM 3337 C CA . ARG A 1 437 ? -7.477 5.594 9.673 1.00 79.69 437 ARG A CA 1
ATOM 3338 C C . ARG A 1 437 ? -7.556 4.112 9.303 1.00 79.69 437 ARG A C 1
ATOM 3340 O O . ARG A 1 437 ? -6.516 3.505 9.065 1.00 79.69 437 ARG A O 1
ATOM 3347 N N . GLU A 1 438 ? -8.758 3.538 9.277 1.00 74.75 438 GLU A N 1
ATOM 3348 C CA . GLU A 1 438 ? -8.988 2.146 8.868 1.00 74.75 438 GLU A CA 1
ATOM 3349 C C . GLU A 1 438 ? -8.676 1.950 7.387 1.00 74.75 438 GLU A C 1
ATOM 3351 O O . GLU A 1 438 ? -7.893 1.078 7.025 1.00 74.75 438 GLU A O 1
ATOM 3356 N N . GLU A 1 439 ? -9.188 2.828 6.534 1.00 73.06 439 GLU A N 1
ATOM 3357 C CA . GLU A 1 439 ? -8.979 2.730 5.097 1.00 73.06 439 GLU A CA 1
ATOM 3358 C C . GLU A 1 439 ? -7.511 2.926 4.701 1.00 73.06 439 GLU A C 1
ATOM 3360 O O . GLU A 1 439 ? -6.964 2.147 3.925 1.00 73.06 439 GLU A O 1
ATOM 3365 N N . LEU A 1 440 ? -6.817 3.894 5.310 1.00 71.25 440 LEU A N 1
ATOM 3366 C CA . LEU A 1 440 ? -5.377 4.094 5.125 1.00 71.25 440 LEU A CA 1
ATOM 3367 C C . LEU A 1 440 ? -4.577 2.807 5.371 1.00 71.25 440 LEU A C 1
ATOM 3369 O O . LEU A 1 440 ? -3.560 2.586 4.701 1.00 71.25 440 LEU A O 1
ATOM 3373 N N . PHE A 1 441 ? -5.031 2.005 6.332 1.00 67.31 441 PHE A N 1
ATOM 3374 C CA . PHE A 1 441 ? -4.425 0.744 6.709 1.00 67.31 441 PHE A CA 1
ATOM 3375 C C . PHE A 1 441 ? -4.788 -0.402 5.750 1.00 67.31 441 PHE A C 1
ATOM 3377 O O . PHE A 1 441 ? -3.900 -1.147 5.343 1.00 67.31 441 PHE A O 1
ATOM 3384 N N . GLU A 1 442 ? -6.054 -0.515 5.346 1.00 63.56 442 GLU A N 1
ATOM 3385 C CA . GLU A 1 442 ? -6.500 -1.527 4.376 1.00 63.56 442 GLU A CA 1
ATOM 3386 C C . GLU A 1 442 ? -5.977 -1.292 2.960 1.00 63.56 442 GLU A C 1
ATOM 3388 O O . GLU A 1 442 ? -5.923 -2.217 2.154 1.00 63.56 442 GLU A O 1
ATOM 3393 N N . MET A 1 443 ? -5.594 -0.058 2.648 1.00 61.53 443 MET A N 1
ATOM 3394 C CA . MET A 1 443 ? -5.012 0.308 1.370 1.00 61.53 443 MET A CA 1
ATOM 3395 C C . MET A 1 443 ? -3.584 -0.197 1.246 1.00 61.53 443 MET A C 1
ATOM 3397 O O . MET A 1 443 ? -2.624 0.444 1.698 1.00 61.53 443 MET A O 1
ATOM 3401 N N . VAL A 1 444 ? -3.446 -1.319 0.560 1.00 60.06 444 VAL A N 1
ATOM 3402 C CA . VAL A 1 444 ? -2.168 -1.941 0.257 1.00 60.06 444 VAL A CA 1
ATOM 3403 C C . VAL A 1 444 ? -1.925 -1.761 -1.256 1.00 60.06 444 VAL A C 1
ATOM 3405 O O . VAL A 1 444 ? -2.852 -1.842 -2.059 1.00 60.06 444 VAL A O 1
ATOM 3408 N N . VAL A 1 445 ? -0.705 -1.387 -1.638 1.00 63.72 445 VAL A N 1
ATOM 3409 C CA . VAL A 1 445 ? -0.258 -1.237 -3.036 1.00 63.72 445 VAL A CA 1
ATOM 3410 C C . VAL A 1 445 ? 1.025 -2.043 -3.189 1.00 63.72 445 VAL A C 1
ATOM 3412 O O . VAL A 1 445 ? 1.765 -2.162 -2.205 1.00 63.72 445 VAL A O 1
ATOM 3415 N N . ASP A 1 446 ? 1.309 -2.554 -4.388 1.00 75.75 446 ASP A N 1
ATOM 3416 C CA . ASP A 1 446 ? 2.647 -3.067 -4.690 1.00 75.75 446 ASP A CA 1
ATOM 3417 C C . ASP A 1 446 ? 3.618 -1.882 -4.685 1.00 75.75 446 ASP A C 1
ATOM 3419 O O . ASP A 1 446 ? 3.545 -0.991 -5.526 1.00 75.75 446 ASP A O 1
ATOM 3423 N N . GLU A 1 447 ? 4.505 -1.831 -3.699 1.00 76.19 447 GLU A N 1
ATOM 3424 C CA . GLU A 1 447 ? 5.379 -0.689 -3.448 1.00 76.19 447 GLU A CA 1
ATOM 3425 C C . GLU A 1 447 ? 6.402 -0.459 -4.544 1.00 76.19 447 GLU A C 1
ATOM 3427 O O . GLU A 1 447 ? 6.824 0.678 -4.769 1.00 76.19 447 GLU A O 1
ATOM 3432 N N . VAL A 1 448 ? 6.850 -1.534 -5.189 1.00 76.44 448 VAL A N 1
ATOM 3433 C CA . VAL A 1 448 ? 7.846 -1.412 -6.247 1.00 76.44 448 VAL A CA 1
ATOM 3434 C C . VAL A 1 448 ? 7.182 -0.828 -7.478 1.00 76.44 448 VAL A C 1
ATOM 3436 O O . VAL A 1 448 ? 7.682 0.171 -7.993 1.00 76.44 448 VAL A O 1
ATOM 3439 N N . VAL A 1 449 ? 6.019 -1.369 -7.861 1.00 76.38 449 VAL A N 1
ATOM 3440 C CA . VAL A 1 449 ? 5.185 -0.786 -8.919 1.00 76.38 449 VAL A CA 1
ATOM 3441 C C . VAL A 1 449 ? 4.896 0.664 -8.570 1.00 76.38 449 VAL A C 1
ATOM 3443 O O . VAL A 1 449 ? 5.267 1.546 -9.336 1.00 76.38 449 VAL A O 1
ATOM 3446 N N . TRP A 1 450 ? 4.363 0.931 -7.375 1.00 71.75 450 TRP A N 1
ATOM 3447 C CA . TRP A 1 450 ? 4.044 2.273 -6.903 1.00 71.75 450 TRP A CA 1
ATOM 3448 C C . TRP A 1 450 ? 5.220 3.232 -7.051 1.00 71.75 450 TRP A C 1
ATOM 3450 O O . TRP A 1 450 ? 5.108 4.220 -7.759 1.00 71.75 450 TRP A O 1
ATOM 3460 N N . GLY A 1 451 ? 6.366 2.982 -6.421 1.00 66.44 451 GLY A N 1
ATOM 3461 C CA . GLY A 1 451 ? 7.420 3.997 -6.394 1.00 66.44 451 GLY A CA 1
ATOM 3462 C C . GLY A 1 451 ? 8.256 4.082 -7.673 1.00 66.44 451 GLY A C 1
ATOM 3463 O O . GLY A 1 451 ? 8.764 5.159 -7.984 1.00 66.44 451 GLY A O 1
ATOM 3464 N N . GLN A 1 452 ? 8.356 3.013 -8.471 1.00 68.38 452 GLN A N 1
ATOM 3465 C CA . GLN A 1 452 ? 8.992 3.106 -9.791 1.00 68.38 452 GLN A CA 1
ATOM 3466 C C . GLN A 1 452 ? 8.115 3.845 -10.810 1.00 68.38 452 GLN A C 1
ATOM 3468 O O . GLN A 1 452 ? 8.648 4.466 -11.733 1.00 68.38 452 GLN A O 1
ATOM 3473 N N . THR A 1 453 ? 6.793 3.818 -10.632 1.00 63.31 453 THR A N 1
ATOM 3474 C CA . THR A 1 453 ? 5.848 4.453 -11.555 1.00 63.31 453 THR A CA 1
ATOM 3475 C C . THR A 1 453 ? 5.339 5.823 -11.067 1.00 63.31 453 THR A C 1
ATOM 3477 O O . THR A 1 453 ? 5.011 6.678 -11.887 1.00 63.31 453 THR A O 1
ATOM 3480 N N . PHE A 1 454 ? 5.353 6.102 -9.759 1.00 56.31 454 PHE A N 1
ATOM 3481 C CA . PHE A 1 454 ? 4.936 7.383 -9.179 1.00 56.31 454 PHE A CA 1
ATOM 3482 C C . PHE A 1 454 ? 5.968 8.502 -9.423 1.00 56.31 454 PHE A C 1
ATOM 3484 O O . PHE A 1 454 ? 7.177 8.289 -9.534 1.00 56.31 454 PHE A O 1
ATOM 3491 N N . ALA A 1 455 ? 5.486 9.742 -9.512 1.00 46.81 455 ALA A N 1
ATOM 3492 C CA . ALA A 1 455 ? 6.258 10.922 -9.897 1.00 46.81 455 ALA A CA 1
ATOM 3493 C C . ALA A 1 455 ? 7.544 11.161 -9.062 1.00 46.81 455 ALA A C 1
ATOM 3495 O O . ALA A 1 455 ? 7.488 11.389 -7.855 1.00 46.81 455 ALA A O 1
ATOM 3496 N N . LYS A 1 456 ? 8.709 11.221 -9.734 1.00 43.94 456 LYS A N 1
ATOM 3497 C CA . LYS A 1 456 ? 10.037 11.525 -9.146 1.00 43.94 456 LYS A CA 1
ATOM 3498 C C . LYS A 1 456 ? 10.259 12.978 -8.705 1.00 43.94 456 LYS A C 1
ATOM 3500 O O . LYS A 1 456 ? 11.163 13.231 -7.913 1.00 43.94 456 LYS A O 1
ATOM 3505 N N . TYR A 1 457 ? 9.495 13.941 -9.224 1.00 37.62 457 TYR A N 1
ATOM 3506 C CA . TYR A 1 457 ? 9.695 15.356 -8.893 1.00 37.62 457 TYR A CA 1
ATOM 3507 C C . TYR A 1 457 ? 8.817 15.777 -7.727 1.00 37.62 457 TYR A C 1
ATOM 3509 O O . TYR A 1 457 ? 7.780 16.410 -7.898 1.00 37.62 457 TYR A O 1
ATOM 3517 N N . SER A 1 458 ? 9.314 15.514 -6.530 1.00 40.75 458 SER A N 1
ATOM 3518 C CA . SER A 1 458 ? 9.033 16.401 -5.416 1.00 40.75 458 SER A CA 1
ATOM 3519 C C . SER A 1 458 ? 10.335 17.053 -5.017 1.00 40.75 458 SER A C 1
ATOM 3521 O O . SER A 1 458 ? 11.290 16.369 -4.646 1.00 40.75 458 SER A O 1
ATOM 3523 N N . LYS A 1 459 ? 10.402 18.382 -5.118 1.00 36.78 459 LYS A N 1
ATOM 3524 C CA . LYS A 1 459 ? 11.542 19.124 -4.579 1.00 36.78 459 LYS A CA 1
ATOM 3525 C C . LYS A 1 459 ? 11.754 18.731 -3.104 1.00 36.78 459 LYS A C 1
ATOM 3527 O O . LYS A 1 459 ? 10.763 18.541 -2.393 1.00 36.78 459 LYS A O 1
ATOM 3532 N N . PRO A 1 460 ? 13.011 18.628 -2.634 1.00 34.25 460 PRO A N 1
ATOM 3533 C CA . PRO A 1 460 ? 13.287 18.495 -1.212 1.00 34.25 460 PRO A CA 1
ATOM 3534 C C . PRO A 1 460 ? 12.658 19.672 -0.479 1.00 34.25 460 PRO A C 1
ATOM 3536 O O . PRO A 1 460 ? 12.807 20.827 -0.884 1.00 34.25 460 PRO A O 1
ATOM 3539 N N . VAL A 1 461 ? 11.926 19.365 0.584 1.00 38.91 461 VAL A N 1
ATOM 3540 C CA . VAL A 1 461 ? 11.361 20.381 1.467 1.00 38.91 461 VAL A CA 1
ATOM 3541 C C . VAL A 1 461 ? 12.186 20.399 2.748 1.00 38.91 461 VAL A C 1
ATOM 3543 O O . VAL A 1 461 ? 12.750 19.378 3.133 1.00 38.91 461 VAL A O 1
ATOM 3546 N N . GLY A 1 462 ? 12.367 21.589 3.320 1.00 39.66 462 GLY A N 1
ATOM 3547 C CA . GLY A 1 462 ? 13.354 21.866 4.361 1.00 39.66 462 GLY A CA 1
ATOM 3548 C C . GLY A 1 462 ? 13.207 21.058 5.661 1.00 39.66 462 GLY A C 1
ATOM 3549 O O . GLY A 1 462 ? 12.355 20.191 5.823 1.00 39.66 462 GLY A O 1
ATOM 3550 N N . LEU A 1 463 ? 14.061 21.388 6.635 1.00 33.50 463 LEU A N 1
ATOM 3551 C CA . LEU A 1 463 ? 14.308 20.652 7.891 1.00 33.50 463 LEU A CA 1
ATOM 3552 C C . LEU A 1 463 ? 13.088 20.375 8.805 1.00 33.50 463 LEU A C 1
ATOM 3554 O O . LEU A 1 463 ? 13.239 19.653 9.793 1.00 33.50 463 LEU A O 1
ATOM 3558 N N . SER A 1 464 ? 11.904 20.911 8.498 1.00 35.94 464 SER A N 1
ATOM 3559 C CA . SER A 1 464 ? 10.687 20.820 9.318 1.00 35.94 464 SER A CA 1
ATOM 3560 C C . SER A 1 464 ? 9.431 20.339 8.576 1.00 35.94 464 SER A C 1
ATOM 3562 O O . SER A 1 464 ? 8.355 20.350 9.163 1.00 35.94 464 SER A O 1
ATOM 3564 N N . THR A 1 465 ? 9.520 19.923 7.310 1.00 45.44 465 THR A N 1
ATOM 3565 C CA . THR A 1 465 ? 8.342 19.823 6.428 1.00 45.44 465 THR A CA 1
ATOM 3566 C C . THR A 1 465 ? 7.991 18.380 6.025 1.00 45.44 465 THR A C 1
ATOM 3568 O O . THR A 1 465 ? 8.858 17.621 5.600 1.00 45.44 465 THR A O 1
ATOM 3571 N N . VAL A 1 466 ? 6.705 17.994 6.101 1.00 45.59 466 VAL A N 1
ATOM 3572 C CA . VAL A 1 466 ? 6.199 16.687 5.610 1.00 45.59 466 VAL A CA 1
ATOM 3573 C C . VAL A 1 466 ? 6.382 16.625 4.098 1.00 45.59 466 VAL A C 1
ATOM 3575 O O . VAL A 1 466 ? 5.754 17.407 3.406 1.00 45.59 466 VAL A O 1
ATOM 3578 N N . GLY A 1 467 ? 7.226 15.754 3.546 1.00 47.06 467 GLY A N 1
ATOM 3579 C CA . GLY A 1 467 ? 7.408 15.639 2.088 1.00 47.06 467 GLY A CA 1
ATOM 3580 C C . GLY A 1 467 ? 6.096 15.533 1.291 1.00 47.06 467 GLY A C 1
ATOM 3581 O O . GLY A 1 467 ? 5.061 15.180 1.848 1.00 47.06 467 GLY A O 1
ATOM 3582 N N . ALA A 1 468 ? 6.121 15.868 0.000 1.00 48.72 468 ALA A N 1
ATOM 3583 C CA . ALA A 1 468 ? 4.937 15.868 -0.863 1.00 48.72 468 ALA A CA 1
ATOM 3584 C C . ALA A 1 468 ? 4.437 14.441 -1.150 1.00 48.72 468 ALA A C 1
ATOM 3586 O O . ALA A 1 468 ? 4.736 13.835 -2.179 1.00 48.72 468 ALA A O 1
ATOM 3587 N N . GLY A 1 469 ? 3.729 13.871 -0.179 1.00 53.72 469 GLY A N 1
ATOM 3588 C CA . GLY A 1 469 ? 3.147 12.533 -0.220 1.00 53.72 469 GLY A CA 1
ATOM 3589 C C . GLY A 1 469 ? 1.672 12.538 0.182 1.00 53.72 469 GLY A C 1
ATOM 3590 O O . GLY A 1 469 ? 1.027 13.582 0.219 1.00 53.72 469 GLY A O 1
ATOM 3591 N N . GLY A 1 470 ? 1.147 11.357 0.527 1.00 56.19 470 GLY A N 1
ATOM 3592 C CA . GLY A 1 470 ? -0.231 11.120 0.990 1.00 56.19 470 GLY A CA 1
ATOM 3593 C C . GLY A 1 470 ? -0.803 12.206 1.910 1.00 56.19 470 GLY A C 1
ATOM 3594 O O . GLY A 1 470 ? -1.881 12.735 1.660 1.00 56.19 470 GLY A O 1
ATOM 3595 N N . ALA A 1 471 ? -0.048 12.562 2.949 1.00 60.25 471 ALA A N 1
ATOM 3596 C CA . ALA A 1 471 ? -0.462 13.502 3.989 1.00 60.25 471 ALA A CA 1
ATOM 3597 C C . ALA A 1 471 ? -0.347 14.997 3.627 1.00 60.25 471 ALA A C 1
ATOM 3599 O O . ALA A 1 471 ? -0.685 15.839 4.458 1.00 60.25 471 ALA A O 1
ATOM 3600 N N . ASP A 1 472 ? 0.122 15.358 2.431 1.00 61.81 472 ASP A N 1
ATOM 3601 C CA . ASP A 1 472 ? 0.195 16.759 1.980 1.00 61.81 472 ASP A CA 1
ATOM 3602 C C . ASP A 1 472 ? -1.077 17.187 1.220 1.00 61.81 472 ASP A C 1
ATOM 3604 O O . ASP A 1 472 ? -1.067 18.171 0.490 1.00 61.81 472 ASP A O 1
ATOM 3608 N N . CYS A 1 473 ? -2.182 16.441 1.382 1.00 66.31 473 CYS A N 1
ATOM 3609 C CA . CYS A 1 473 ? -3.442 16.704 0.688 1.00 66.31 473 CYS A CA 1
ATOM 3610 C C . CYS A 1 473 ? -4.232 17.858 1.307 1.00 66.31 473 CYS A C 1
ATOM 3612 O O . CYS A 1 473 ? -4.113 18.091 2.518 1.00 66.31 473 CYS A O 1
ATOM 3614 N N . PRO A 1 474 ? -5.114 18.516 0.526 1.00 66.50 474 PRO A N 1
ATOM 3615 C CA . PRO A 1 474 ? -6.084 19.486 1.016 1.00 66.50 474 PRO A CA 1
ATOM 3616 C C . PRO A 1 474 ? -6.695 19.150 2.370 1.00 66.50 474 PRO A C 1
ATOM 3618 O O . PRO A 1 474 ? -6.677 19.980 3.274 1.00 66.50 474 PRO A O 1
ATOM 3621 N N . MET A 1 475 ? -7.176 17.917 2.543 1.00 72.19 475 MET A N 1
ATOM 3622 C CA . MET A 1 475 ? -7.858 17.516 3.768 1.00 72.19 475 MET A CA 1
ATOM 3623 C C . MET A 1 475 ? -6.923 17.436 4.970 1.00 72.19 475 MET A C 1
ATOM 3625 O O . MET A 1 475 ? -7.254 17.992 6.012 1.00 72.19 475 MET A O 1
ATOM 3629 N N . PHE A 1 476 ? -5.740 16.830 4.841 1.00 74.94 476 PHE A N 1
ATOM 3630 C CA . PHE A 1 476 ? -4.759 16.808 5.933 1.00 74.94 476 PHE A CA 1
ATOM 3631 C C . PHE A 1 476 ? -4.343 18.228 6.339 1.00 74.94 476 PHE A C 1
ATOM 3633 O O . PHE A 1 476 ? -4.230 18.515 7.527 1.00 74.94 476 PHE A O 1
ATOM 3640 N N . ARG A 1 477 ? -4.179 19.142 5.373 1.00 77.88 477 ARG A N 1
ATOM 3641 C CA . ARG A 1 477 ? -3.840 20.544 5.659 1.00 77.88 477 ARG A CA 1
ATOM 3642 C C . ARG A 1 477 ? -4.997 21.329 6.281 1.00 77.88 477 ARG A C 1
ATOM 3644 O O . ARG A 1 477 ? -4.755 22.158 7.152 1.00 77.88 477 ARG A O 1
ATOM 3651 N N . ILE A 1 478 ? -6.242 21.063 5.876 1.00 77.19 478 ILE A N 1
ATOM 3652 C CA . ILE A 1 478 ? -7.431 21.611 6.546 1.00 77.19 478 ILE A CA 1
ATOM 3653 C C . ILE A 1 478 ? -7.452 21.130 7.999 1.00 77.19 478 ILE A C 1
ATOM 3655 O O . ILE A 1 478 ? -7.583 21.955 8.893 1.00 77.19 478 ILE A O 1
ATOM 3659 N N . LEU A 1 479 ? -7.255 19.832 8.258 1.00 79.56 479 LEU A N 1
ATOM 3660 C CA . LEU A 1 479 ? -7.236 19.279 9.619 1.00 79.56 479 LEU A CA 1
ATOM 3661 C C . LEU A 1 479 ? -6.095 19.847 10.468 1.00 79.56 479 LEU A C 1
ATOM 3663 O O . LEU A 1 479 ? -6.314 20.154 11.637 1.00 79.56 479 LEU A O 1
ATOM 3667 N N . ASP A 1 480 ? -4.911 20.042 9.883 1.00 79.81 480 ASP A N 1
ATOM 3668 C CA . ASP A 1 480 ? -3.794 20.729 10.537 1.00 79.81 480 ASP A CA 1
ATOM 3669 C C . ASP A 1 480 ? -4.174 22.169 10.916 1.00 79.81 480 ASP A C 1
ATOM 3671 O O . ASP A 1 480 ? -3.920 22.600 12.043 1.00 79.81 480 ASP A O 1
ATOM 3675 N N . ALA A 1 481 ? -4.829 22.899 10.005 1.00 78.62 481 ALA A N 1
ATOM 3676 C CA . ALA A 1 481 ? -5.318 24.251 10.262 1.00 78.62 481 ALA A CA 1
ATOM 3677 C C . ALA A 1 481 ? -6.390 24.281 11.366 1.00 78.62 481 ALA A C 1
ATOM 3679 O O . ALA A 1 481 ? -6.355 25.169 12.213 1.00 78.62 481 ALA A O 1
ATOM 3680 N N . VAL A 1 482 ? -7.298 23.296 11.401 1.00 77.31 482 VAL A N 1
ATOM 3681 C CA . VAL A 1 482 ? -8.316 23.161 12.459 1.00 77.31 482 VAL A CA 1
ATOM 3682 C C . VAL A 1 482 ? -7.683 22.818 13.817 1.00 77.31 482 VAL A C 1
ATOM 3684 O O . VAL A 1 482 ? -8.109 23.340 14.846 1.00 77.31 482 VAL A O 1
ATOM 3687 N N . CYS A 1 483 ? -6.677 21.940 13.847 1.00 74.81 483 CYS A N 1
ATOM 3688 C CA . CYS A 1 483 ? -6.043 21.468 15.083 1.00 74.81 483 CYS A CA 1
ATOM 3689 C C . CYS A 1 483 ? -5.160 22.539 15.764 1.00 74.81 483 CYS A C 1
ATOM 3691 O O . CYS A 1 483 ? -5.005 22.533 16.990 1.00 74.81 483 CYS A O 1
ATOM 3693 N N . GLY A 1 484 ? -4.577 23.462 14.990 1.00 69.88 484 GLY A N 1
ATOM 3694 C CA . GLY A 1 484 ? -3.703 24.529 15.496 1.00 69.88 484 GLY A CA 1
ATOM 3695 C C . GLY A 1 484 ? -2.334 24.042 16.018 1.00 69.88 484 GLY A C 1
ATOM 3696 O O . GLY A 1 484 ? -2.026 22.852 15.996 1.00 69.88 484 GLY A O 1
ATOM 3697 N N . LYS A 1 485 ? -1.481 24.968 16.490 1.00 66.25 485 LYS A N 1
ATOM 3698 C CA . LYS A 1 485 ? -0.075 24.716 16.905 1.00 66.25 485 LYS A CA 1
ATOM 3699 C C . LYS A 1 485 ? 0.056 24.235 18.354 1.00 66.25 485 LYS A C 1
ATOM 3701 O O . LYS A 1 485 ? -0.599 24.800 19.211 1.00 66.25 485 LYS A O 1
ATOM 3706 N N . ALA A 1 486 ? 0.944 23.281 18.653 1.00 56.72 486 ALA A N 1
ATOM 3707 C CA . ALA A 1 486 ? 1.098 22.711 20.002 1.00 56.72 486 ALA A CA 1
ATOM 3708 C C . ALA A 1 486 ? 1.837 23.592 21.043 1.00 56.72 486 ALA A C 1
ATOM 3710 O O . ALA A 1 486 ? 1.578 23.412 22.230 1.00 56.72 486 ALA A O 1
ATOM 3711 N N . GLU A 1 487 ? 2.719 24.521 20.641 1.00 57.19 487 GLU A N 1
ATOM 3712 C CA . GLU A 1 487 ? 3.485 25.394 21.558 1.00 57.19 487 GLU A CA 1
ATOM 3713 C C . GLU A 1 487 ? 3.299 26.888 21.225 1.00 57.19 487 GLU A C 1
ATOM 3715 O O . GLU A 1 487 ? 3.539 27.311 20.090 1.00 57.19 487 GLU A O 1
ATOM 3720 N N . ASP A 1 488 ? 2.931 27.691 22.230 1.00 52.84 488 ASP A N 1
ATOM 3721 C CA . ASP A 1 488 ? 3.012 29.157 22.203 1.00 52.84 488 ASP A CA 1
ATOM 3722 C C . ASP A 1 488 ? 4.450 29.563 22.555 1.00 52.84 488 ASP A C 1
ATOM 3724 O O . ASP A 1 488 ? 4.851 29.508 23.717 1.00 52.84 488 ASP A O 1
ATOM 3728 N N . GLY A 1 489 ? 5.274 29.953 21.578 1.00 48.69 489 GLY A N 1
ATOM 3729 C CA . GLY A 1 489 ? 6.572 30.523 21.953 1.00 48.69 489 GLY A CA 1
ATOM 3730 C C . GLY A 1 489 ? 7.523 30.927 20.843 1.00 48.69 489 GLY A C 1
ATOM 3731 O O . GLY A 1 489 ? 8.104 32.005 20.931 1.00 48.69 489 GLY A O 1
ATOM 3732 N N . ARG A 1 490 ? 7.725 30.120 19.795 1.00 41.53 490 ARG A N 1
ATOM 3733 C CA . ARG A 1 490 ? 8.647 30.484 18.702 1.00 41.53 490 ARG A CA 1
ATOM 3734 C C . ARG A 1 490 ? 8.230 29.862 17.376 1.00 41.53 490 ARG A C 1
ATOM 3736 O O . ARG A 1 490 ? 8.481 28.688 17.134 1.00 41.53 490 ARG A O 1
ATOM 3743 N N . GLY A 1 491 ? 7.690 30.690 16.487 1.00 50.19 491 GLY A N 1
ATOM 3744 C CA . GLY A 1 491 ? 7.756 30.435 15.054 1.00 50.19 491 GLY A CA 1
ATOM 3745 C C . GLY A 1 491 ? 6.416 30.414 14.338 1.00 50.19 491 GLY A C 1
ATOM 3746 O O . GLY A 1 491 ? 5.486 29.666 14.644 1.00 50.19 491 GLY A O 1
ATOM 3747 N N . ASP A 1 492 ? 6.385 31.171 13.256 1.00 58.84 492 ASP A N 1
ATOM 3748 C CA . ASP A 1 492 ? 5.381 31.129 12.208 1.00 58.84 492 ASP A CA 1
ATOM 3749 C C . ASP A 1 492 ? 5.336 29.761 11.478 1.00 58.84 492 ASP A C 1
ATOM 3751 O O . ASP A 1 492 ? 4.520 29.542 10.602 1.00 58.84 492 ASP A O 1
ATOM 3755 N N . THR A 1 493 ? 6.134 28.769 11.895 1.00 63.47 493 THR A N 1
ATOM 3756 C CA . THR A 1 493 ? 6.511 27.563 11.142 1.00 63.47 493 THR A CA 1
ATOM 3757 C C . THR A 1 493 ? 5.357 26.728 10.588 1.00 63.47 493 THR A C 1
ATOM 3759 O O . THR A 1 493 ? 5.435 26.367 9.422 1.00 63.47 493 THR A O 1
ATOM 3762 N N . LEU A 1 494 ? 4.289 26.431 11.349 1.00 70.31 494 LEU A N 1
ATOM 3763 C CA . LEU A 1 494 ? 3.132 25.702 10.789 1.00 70.31 494 LEU A CA 1
ATOM 3764 C C . LEU A 1 494 ? 2.320 26.575 9.818 1.00 70.31 494 LEU A C 1
ATOM 3766 O O . LEU A 1 494 ? 1.794 26.053 8.845 1.00 70.31 494 LEU A O 1
ATOM 3770 N N . HIS A 1 495 ? 2.229 27.889 10.043 1.00 71.56 495 HIS A N 1
ATOM 3771 C CA . HIS A 1 495 ? 1.552 28.798 9.112 1.00 71.56 495 HIS A CA 1
ATOM 3772 C C . HIS A 1 495 ? 2.391 29.029 7.861 1.00 71.56 495 HIS A C 1
ATOM 3774 O O . HIS A 1 495 ? 1.852 28.952 6.769 1.00 71.56 495 HIS A O 1
ATOM 3780 N N . THR A 1 496 ? 3.704 29.211 7.995 1.00 69.62 496 THR A N 1
ATOM 3781 C CA . THR A 1 496 ? 4.649 29.241 6.878 1.00 69.62 496 THR A CA 1
ATOM 3782 C C . THR A 1 496 ? 4.632 27.917 6.113 1.00 69.62 496 THR A C 1
ATOM 3784 O O . THR A 1 496 ? 4.638 27.931 4.888 1.00 69.62 496 THR A O 1
ATOM 3787 N N . GLU A 1 497 ? 4.558 26.771 6.805 1.00 71.69 497 GLU A N 1
ATOM 3788 C CA . GLU A 1 497 ? 4.380 25.453 6.180 1.00 71.69 497 GLU A CA 1
ATOM 3789 C C . GLU A 1 497 ? 3.048 25.392 5.428 1.00 71.69 497 GLU A C 1
ATOM 3791 O O . GLU A 1 497 ? 3.044 25.045 4.254 1.00 71.69 497 GLU A O 1
ATOM 3796 N N . LEU A 1 498 ? 1.924 25.740 6.061 1.00 74.50 498 LEU A N 1
ATOM 3797 C CA . LEU A 1 498 ? 0.605 25.707 5.429 1.00 74.50 498 LEU A CA 1
ATOM 3798 C C . LEU A 1 498 ? 0.517 26.681 4.252 1.00 74.50 498 LEU A C 1
ATOM 3800 O O . LEU A 1 498 ? 0.049 26.281 3.192 1.00 74.50 498 LEU A O 1
ATOM 3804 N N . ASP A 1 499 ? 0.999 27.916 4.377 1.00 71.50 499 ASP A N 1
ATOM 3805 C CA . ASP A 1 499 ? 1.049 28.860 3.263 1.00 71.50 499 ASP A CA 1
ATOM 3806 C C . ASP A 1 499 ? 1.891 28.294 2.120 1.00 71.50 499 ASP A C 1
ATOM 3808 O O . ASP A 1 499 ? 1.374 28.178 1.014 1.00 71.50 499 ASP A O 1
ATOM 3812 N N . MET A 1 500 ? 3.122 27.844 2.392 1.00 68.50 500 MET A N 1
ATOM 3813 C CA . MET A 1 500 ? 4.009 27.232 1.396 1.00 68.50 500 MET A CA 1
ATOM 3814 C C . MET A 1 500 ? 3.375 26.010 0.712 1.00 68.50 500 MET A C 1
ATOM 3816 O O . MET A 1 500 ? 3.498 25.850 -0.501 1.00 68.50 500 MET A O 1
ATOM 3820 N N . ARG A 1 501 ? 2.708 25.130 1.467 1.00 67.25 501 ARG A N 1
ATOM 3821 C CA . ARG A 1 501 ? 2.136 23.879 0.939 1.00 67.25 501 ARG A CA 1
ATOM 3822 C C . ARG A 1 501 ? 0.856 24.092 0.164 1.00 67.25 501 ARG A C 1
ATOM 3824 O O . ARG A 1 501 ? 0.674 23.505 -0.897 1.00 67.25 501 ARG A O 1
ATOM 3831 N N . THR A 1 502 ? 0.010 24.992 0.644 1.00 65.06 502 THR A N 1
ATOM 3832 C CA . THR A 1 502 ? -1.256 25.311 -0.014 1.00 65.06 502 THR A CA 1
ATOM 3833 C C . THR A 1 502 ? -1.081 26.135 -1.286 1.00 65.06 502 THR A C 1
ATOM 3835 O O . THR A 1 502 ? -2.053 26.273 -2.025 1.00 65.06 502 THR A O 1
ATOM 3838 N N . ARG A 1 503 ? 0.130 26.638 -1.604 1.00 61.25 503 ARG A N 1
ATOM 3839 C CA . ARG A 1 503 ? 0.392 27.367 -2.865 1.00 61.25 503 ARG A CA 1
ATOM 3840 C C . ARG A 1 503 ? 0.020 26.564 -4.111 1.00 61.25 503 ARG A C 1
ATOM 3842 O O . ARG A 1 503 ? -0.373 27.167 -5.103 1.00 61.25 503 ARG A O 1
ATOM 3849 N N . HIS A 1 504 ? 0.087 25.237 -4.024 1.00 53.59 504 HIS A N 1
ATOM 3850 C CA . HIS A 1 504 ? -0.204 24.305 -5.117 1.00 53.59 504 HIS A CA 1
ATOM 3851 C C . HIS A 1 504 ? -1.635 23.735 -5.060 1.00 53.59 504 HIS A C 1
ATOM 3853 O O . HIS A 1 504 ? -2.016 22.910 -5.880 1.00 53.59 504 HIS A O 1
ATOM 3859 N N . PHE A 1 505 ? -2.458 24.147 -4.089 1.00 58.34 505 PHE A N 1
ATOM 3860 C CA . PHE A 1 505 ? -3.844 23.684 -3.998 1.00 58.34 505 PHE A CA 1
ATOM 3861 C C . PHE A 1 505 ? -4.765 24.494 -4.915 1.00 58.34 505 PHE A C 1
ATOM 3863 O O . PHE A 1 505 ? -4.438 25.630 -5.274 1.00 58.34 505 PHE A O 1
ATOM 3870 N N . PRO A 1 506 ? -5.954 23.963 -5.260 1.00 55.47 506 PRO A N 1
ATOM 3871 C CA . PRO A 1 506 ? -7.014 24.766 -5.855 1.00 55.47 506 PRO A CA 1
ATOM 3872 C C . PRO A 1 506 ? -7.218 26.079 -5.069 1.00 55.47 506 PRO A C 1
ATOM 3874 O O . PRO A 1 506 ? -7.275 26.028 -3.833 1.00 55.47 506 PRO A O 1
ATOM 3877 N N . PRO A 1 507 ? -7.340 27.248 -5.740 1.00 53.50 507 PRO A N 1
ATOM 3878 C CA . PRO A 1 507 ? -7.441 28.556 -5.076 1.00 53.50 507 PRO A CA 1
ATOM 3879 C C . PRO A 1 507 ? -8.509 28.611 -3.977 1.00 53.50 507 PRO A C 1
ATOM 3881 O O . PRO A 1 507 ? -8.317 29.218 -2.923 1.00 53.50 507 PRO A O 1
ATOM 3884 N N . THR A 1 508 ? -9.608 27.895 -4.190 1.00 56.53 508 THR A N 1
ATOM 3885 C CA . THR A 1 508 ? -10.732 27.772 -3.264 1.00 56.53 508 THR A CA 1
ATOM 3886 C C . THR A 1 508 ? -10.362 27.066 -1.955 1.00 56.53 508 THR A C 1
ATOM 3888 O O . THR A 1 508 ? -10.681 27.551 -0.868 1.00 56.53 508 THR A O 1
ATOM 3891 N N . ILE A 1 509 ? -9.631 25.954 -2.041 1.00 64.50 509 ILE A N 1
ATOM 3892 C CA . ILE A 1 509 ? -9.134 25.188 -0.891 1.00 64.50 509 ILE A CA 1
ATOM 3893 C C . ILE A 1 509 ? -8.075 25.997 -0.138 1.00 64.50 509 ILE A C 1
ATOM 3895 O O . ILE A 1 509 ? -8.126 26.089 1.091 1.00 64.50 509 ILE A O 1
ATOM 3899 N N . ARG A 1 510 ? -7.141 26.623 -0.867 1.00 71.00 510 ARG A N 1
ATOM 3900 C CA . ARG A 1 510 ? -6.122 27.506 -0.280 1.00 71.00 510 ARG A CA 1
ATOM 3901 C C . ARG A 1 510 ? -6.773 28.634 0.523 1.00 71.00 510 ARG A C 1
ATOM 3903 O O . ARG A 1 510 ? -6.424 28.834 1.686 1.00 71.00 510 ARG A O 1
ATOM 3910 N N . GLY A 1 511 ? -7.759 29.317 -0.063 1.00 66.31 511 GLY A N 1
ATOM 3911 C CA . GLY A 1 511 ? -8.491 30.402 0.590 1.00 66.31 511 GLY A CA 1
ATOM 3912 C C . GLY A 1 511 ? -9.218 29.966 1.866 1.00 66.31 511 GLY A C 1
ATOM 3913 O O . GLY A 1 511 ? -9.207 30.699 2.855 1.00 66.31 511 GLY A O 1
ATOM 3914 N N . LEU A 1 512 ? -9.807 28.764 1.889 1.00 72.25 512 LEU A N 1
ATOM 3915 C CA . LEU A 1 512 ? -10.419 28.210 3.101 1.00 72.25 512 LEU A CA 1
ATOM 3916 C C . LEU A 1 512 ? -9.379 27.976 4.206 1.00 72.25 512 LEU A C 1
ATOM 3918 O O . LEU A 1 512 ? -9.585 28.423 5.333 1.00 72.25 512 LEU A O 1
ATOM 3922 N N . ILE A 1 513 ? -8.258 27.320 3.889 1.00 76.31 513 ILE A N 1
ATOM 3923 C CA . ILE A 1 513 ? -7.193 27.035 4.865 1.00 76.31 513 ILE A CA 1
ATOM 3924 C C . ILE A 1 513 ? -6.646 28.334 5.460 1.00 76.31 513 ILE A C 1
ATOM 3926 O O . ILE A 1 513 ? -6.515 28.439 6.678 1.00 76.31 513 ILE A O 1
ATOM 3930 N N . HIS A 1 514 ? -6.394 29.344 4.624 1.00 77.56 514 HIS A N 1
ATOM 3931 C CA . HIS A 1 514 ? -5.912 30.658 5.062 1.00 77.56 514 HIS A CA 1
ATOM 3932 C C . HIS A 1 514 ? -6.902 31.347 6.009 1.00 77.56 514 HIS A C 1
ATOM 3934 O O . HIS A 1 514 ? -6.496 31.896 7.030 1.00 77.56 514 HIS A O 1
ATOM 3940 N N . LYS A 1 515 ? -8.210 31.260 5.730 1.00 78.06 515 LYS A N 1
ATOM 3941 C CA . LYS A 1 515 ? -9.260 31.806 6.607 1.00 78.06 515 LYS A CA 1
ATOM 3942 C C . LYS A 1 515 ? -9.365 31.080 7.951 1.00 78.06 515 LYS A C 1
ATOM 3944 O O . LYS A 1 515 ? -9.658 31.736 8.945 1.00 78.06 515 LYS A O 1
ATOM 3949 N N . ILE A 1 516 ? -9.158 29.760 7.988 1.00 80.06 516 ILE A N 1
ATOM 3950 C CA . ILE A 1 516 ? -9.116 28.981 9.241 1.00 80.06 516 ILE A CA 1
ATOM 3951 C C . ILE A 1 516 ? -7.881 29.382 10.052 1.00 80.06 516 ILE A C 1
ATOM 3953 O O . ILE A 1 516 ? -7.995 29.684 11.233 1.00 80.06 516 ILE A O 1
ATOM 3957 N N . VAL A 1 517 ? -6.720 29.441 9.395 1.00 79.88 517 VAL A N 1
ATOM 3958 C CA . VAL A 1 517 ? -5.436 29.843 9.986 1.00 79.88 517 VAL A CA 1
ATOM 3959 C C . VAL A 1 517 ? -5.485 31.247 10.593 1.00 79.88 517 VAL A C 1
ATOM 3961 O O . VAL A 1 517 ? -4.923 31.459 11.662 1.00 79.88 517 VAL A O 1
ATOM 3964 N N . ALA A 1 518 ? -6.147 32.196 9.927 1.00 78.44 518 ALA A N 1
ATOM 3965 C CA . ALA A 1 518 ? -6.272 33.573 10.399 1.00 78.44 518 ALA A CA 1
ATOM 3966 C C . ALA A 1 518 ? -7.289 33.750 11.545 1.00 78.44 518 ALA A C 1
ATOM 3968 O O . ALA A 1 518 ? -7.371 34.832 12.127 1.00 78.44 518 ALA A O 1
ATOM 3969 N N . ALA A 1 519 ? -8.099 32.733 11.851 1.00 80.94 519 ALA A N 1
ATOM 3970 C CA . ALA A 1 519 ? -9.089 32.795 12.918 1.00 80.94 519 ALA A CA 1
ATOM 3971 C C . ALA A 1 519 ? -8.484 32.412 14.292 1.00 80.94 519 ALA A C 1
ATOM 3973 O O . ALA A 1 519 ? -7.441 31.759 14.348 1.00 80.94 519 ALA A O 1
ATOM 3974 N N . PRO A 1 520 ? -9.128 32.786 15.417 1.00 80.88 520 PRO A N 1
ATOM 3975 C CA . PRO A 1 520 ? -8.714 32.361 16.755 1.00 80.88 520 PRO A CA 1
ATOM 3976 C C . PRO A 1 520 ? -8.540 30.839 16.902 1.00 80.88 520 PRO A C 1
ATOM 3978 O O . PRO A 1 520 ? -9.389 30.048 16.490 1.00 80.88 520 PRO A O 1
ATOM 3981 N N . SER A 1 521 ? -7.441 30.433 17.541 1.00 81.19 521 SER A N 1
ATOM 3982 C CA . SER A 1 521 ? -7.083 29.028 17.771 1.00 81.19 521 SER A CA 1
ATOM 3983 C C . SER A 1 521 ? -7.943 28.391 18.868 1.00 81.19 521 SER A C 1
ATOM 3985 O O . SER A 1 521 ? -7.938 28.848 20.014 1.00 81.19 521 SER A O 1
ATOM 3987 N N . VAL A 1 522 ? -8.606 27.270 18.550 1.00 84.69 522 VAL A N 1
ATOM 3988 C CA . VAL A 1 522 ? -9.340 26.448 19.536 1.00 84.69 522 VAL A CA 1
ATOM 3989 C C . VAL A 1 522 ? -8.409 25.974 20.648 1.00 84.69 522 VAL A C 1
ATOM 3991 O O . VAL A 1 522 ? -8.765 26.018 21.822 1.00 84.69 522 VAL A O 1
ATOM 3994 N N . ARG A 1 523 ? -7.192 25.549 20.296 1.00 83.94 523 ARG A N 1
ATOM 3995 C CA . ARG A 1 523 ? -6.215 25.064 21.271 1.00 83.94 523 ARG A CA 1
ATOM 3996 C C . ARG A 1 523 ? -5.811 26.159 22.256 1.00 83.94 523 ARG A C 1
ATOM 3998 O O . ARG A 1 523 ? -5.747 25.886 23.449 1.00 83.94 523 ARG A O 1
ATOM 4005 N N . SER A 1 524 ? -5.572 27.378 21.773 1.00 82.00 524 SER A N 1
ATOM 4006 C CA . SER A 1 524 ? -5.216 28.520 22.626 1.00 82.00 524 SER A CA 1
ATOM 4007 C C . SER A 1 524 ? -6.398 28.931 23.509 1.00 82.00 524 SER A C 1
ATOM 4009 O O . SER A 1 524 ? -6.216 29.224 24.688 1.00 82.00 524 SER A O 1
ATOM 4011 N N . TYR A 1 525 ? -7.626 28.866 22.982 1.00 86.31 525 TYR A N 1
ATOM 4012 C CA . TYR A 1 525 ? -8.839 29.084 23.770 1.00 86.31 525 TYR A CA 1
ATOM 4013 C C . TYR A 1 525 ? -8.993 28.051 24.901 1.00 86.31 525 TYR A C 1
ATOM 4015 O O . TYR A 1 525 ? -9.235 28.434 26.044 1.00 86.31 525 TYR A O 1
ATOM 4023 N N . ILE A 1 526 ? -8.753 26.762 24.629 1.00 88.06 526 ILE A N 1
ATOM 4024 C CA . ILE A 1 526 ? -8.725 25.705 25.657 1.00 88.06 526 ILE A CA 1
ATOM 4025 C C . ILE A 1 526 ? -7.593 25.946 26.666 1.00 88.06 526 ILE A C 1
ATOM 4027 O O . ILE A 1 526 ? -7.822 25.870 27.871 1.00 88.06 526 ILE A O 1
ATOM 4031 N N . ALA A 1 527 ? -6.386 26.275 26.197 1.00 84.38 527 ALA A N 1
ATOM 4032 C CA . ALA A 1 527 ? -5.222 26.525 27.050 1.00 84.38 527 ALA A CA 1
ATOM 4033 C C . ALA A 1 527 ? -5.413 27.728 27.991 1.00 84.38 527 ALA A C 1
ATOM 4035 O O . ALA A 1 527 ? -4.866 27.731 29.090 1.00 84.38 527 ALA A O 1
ATOM 4036 N N . SER A 1 528 ? -6.231 28.713 27.603 1.00 87.44 528 SER A N 1
ATOM 4037 C CA . SER A 1 528 ? -6.597 29.846 28.464 1.00 87.44 528 SER A CA 1
ATOM 4038 C C . SER A 1 528 ? -7.473 29.464 29.667 1.00 87.44 528 SER A C 1
ATOM 4040 O O . SER A 1 528 ? -7.698 30.295 30.542 1.00 87.44 528 SER A O 1
ATOM 4042 N N . GLY A 1 529 ? -8.012 28.238 29.700 1.00 88.25 529 GLY A N 1
ATOM 4043 C CA . GLY A 1 529 ? -8.974 27.785 30.710 1.00 88.25 529 GLY A CA 1
ATOM 4044 C C . GLY A 1 529 ? -10.407 28.285 30.490 1.00 88.25 529 GLY A C 1
ATOM 4045 O O . GLY A 1 529 ? -11.282 27.977 31.291 1.00 88.25 529 GLY A O 1
ATOM 4046 N N . SER A 1 530 ? -10.660 29.032 29.409 1.00 88.25 530 SER A N 1
ATOM 4047 C CA . SER A 1 530 ? -11.976 29.625 29.120 1.00 88.25 530 SER A CA 1
ATOM 4048 C C . SER A 1 530 ? -12.968 28.659 28.464 1.00 88.25 530 SER A C 1
ATOM 4050 O O . SER A 1 530 ? -14.162 28.938 28.461 1.00 88.25 530 SER A O 1
ATOM 4052 N N . ALA A 1 531 ? -12.489 27.558 27.876 1.00 90.88 531 ALA A N 1
ATOM 4053 C CA . ALA A 1 531 ? -13.336 26.581 27.196 1.00 90.88 531 ALA A CA 1
ATOM 4054 C C . ALA A 1 531 ? -14.070 25.672 28.190 1.00 90.88 531 ALA A C 1
ATOM 4056 O O . ALA A 1 531 ? -13.482 25.177 29.154 1.00 90.88 531 ALA A O 1
ATOM 4057 N N . GLY A 1 532 ? -15.330 25.362 27.906 1.00 93.25 532 GLY A N 1
ATOM 4058 C CA . GLY A 1 532 ? -16.097 24.373 28.645 1.00 93.25 532 GLY A CA 1
ATOM 4059 C C . GLY A 1 532 ? -15.561 22.937 28.497 1.00 93.25 532 GLY A C 1
ATOM 4060 O O . GLY A 1 532 ? -14.750 22.616 27.612 1.00 93.25 532 GLY A O 1
ATOM 4061 N N . PRO A 1 533 ? -16.031 22.016 29.362 1.00 91.69 533 PRO A N 1
ATOM 4062 C CA . PRO A 1 533 ? -15.547 20.636 29.402 1.00 91.69 533 PRO A CA 1
ATOM 4063 C C . PRO A 1 533 ? -15.877 19.852 28.126 1.00 91.69 533 PRO A C 1
ATOM 4065 O O . PRO A 1 533 ? -15.075 19.023 27.698 1.00 91.69 533 PRO A O 1
ATOM 4068 N N . ARG A 1 534 ? -17.017 20.137 27.478 1.00 91.62 534 ARG A N 1
ATOM 4069 C CA . ARG A 1 534 ? -17.431 19.451 26.244 1.00 91.62 534 ARG A CA 1
ATOM 4070 C C . ARG A 1 534 ? -16.486 19.754 25.081 1.00 91.62 534 ARG A C 1
ATOM 4072 O O . ARG A 1 534 ? -15.998 18.817 24.454 1.00 91.62 534 ARG A O 1
ATOM 4079 N N . LEU A 1 535 ? -16.188 21.033 24.820 1.00 92.25 535 LEU A N 1
ATOM 4080 C CA . LEU A 1 535 ? -15.246 21.422 23.766 1.00 92.25 535 LEU A CA 1
ATOM 4081 C C . LEU A 1 535 ? -13.848 20.858 24.047 1.00 92.25 535 LEU A C 1
ATOM 4083 O O . LEU A 1 535 ? -13.234 20.261 23.163 1.00 92.25 535 LEU A O 1
ATOM 4087 N N . SER A 1 536 ? -13.376 20.988 25.289 1.00 91.94 536 SER A N 1
ATOM 4088 C CA . SER A 1 536 ? -12.066 20.478 25.709 1.00 91.94 536 SER A CA 1
ATOM 4089 C C . SER A 1 536 ? -11.937 18.964 25.506 1.00 91.94 536 SER A C 1
ATOM 4091 O O . SER A 1 536 ? -10.922 18.488 24.992 1.00 91.94 536 SER A O 1
ATOM 4093 N N . GLY A 1 537 ? -12.974 18.205 25.873 1.00 91.94 537 GLY A N 1
ATOM 4094 C CA . GLY A 1 537 ? -13.043 16.760 25.674 1.00 91.94 537 GLY A CA 1
ATOM 4095 C C . GLY A 1 537 ? -13.071 16.373 24.195 1.00 91.94 537 GLY A C 1
ATOM 4096 O O . GLY A 1 537 ? -12.221 15.601 23.748 1.00 91.94 537 GLY A O 1
ATOM 4097 N N . ALA A 1 538 ? -13.990 16.956 23.418 1.00 91.00 538 ALA A N 1
ATOM 4098 C CA . ALA A 1 538 ? -14.146 16.664 21.992 1.00 91.00 538 ALA A CA 1
ATOM 4099 C C . ALA A 1 538 ? -12.868 16.966 21.190 1.00 91.00 538 ALA A C 1
ATOM 4101 O O . ALA A 1 538 ? -12.456 16.159 20.353 1.00 91.00 538 ALA A O 1
ATOM 4102 N N . PHE A 1 539 ? -12.203 18.088 21.488 1.00 90.44 539 PHE A N 1
ATOM 4103 C CA . PHE A 1 539 ? -10.933 18.460 20.868 1.00 90.44 539 PHE A CA 1
ATOM 4104 C C . PHE A 1 539 ? -9.807 17.476 21.212 1.00 90.44 539 PHE A C 1
ATOM 4106 O O . PHE A 1 539 ? -9.043 17.083 20.329 1.00 90.44 539 PHE A O 1
ATOM 4113 N N . ARG A 1 540 ? -9.711 17.030 22.473 1.00 90.62 540 ARG A N 1
ATOM 4114 C CA . ARG A 1 540 ? -8.670 16.080 22.900 1.00 90.62 540 ARG A CA 1
ATOM 4115 C C . ARG A 1 540 ? -8.811 14.727 22.203 1.00 90.62 540 ARG A C 1
ATOM 4117 O O . ARG A 1 540 ? -7.812 14.185 21.732 1.00 90.62 540 ARG A O 1
ATOM 4124 N N . VAL A 1 541 ? -10.040 14.221 22.082 1.00 91.50 541 VAL A N 1
ATOM 4125 C CA . VAL A 1 541 ? -10.329 12.976 21.352 1.00 91.50 541 VAL A CA 1
ATOM 4126 C C . VAL A 1 541 ? -10.005 13.128 19.867 1.00 91.50 541 VAL A C 1
ATOM 4128 O O . VAL A 1 541 ? -9.313 12.286 19.297 1.00 91.50 541 VAL A O 1
ATOM 4131 N N . PHE A 1 542 ? -10.430 14.228 19.240 1.00 89.31 542 PHE A N 1
ATOM 4132 C CA . PHE A 1 542 ? -10.088 14.519 17.847 1.00 89.31 542 PHE A CA 1
ATOM 4133 C C . PHE A 1 542 ? -8.566 14.566 17.624 1.00 89.31 542 PHE A C 1
ATOM 4135 O O . PHE A 1 542 ? -8.061 13.938 16.694 1.00 89.31 542 PHE A O 1
ATOM 4142 N N . GLN A 1 543 ? -7.819 15.245 18.501 1.00 88.31 543 GLN A N 1
ATOM 4143 C CA . GLN A 1 543 ? -6.360 15.337 18.415 1.00 88.31 543 GLN A CA 1
ATOM 4144 C C . GLN A 1 543 ? -5.680 13.965 18.517 1.00 88.31 543 GLN A C 1
ATOM 4146 O O . GLN A 1 543 ? -4.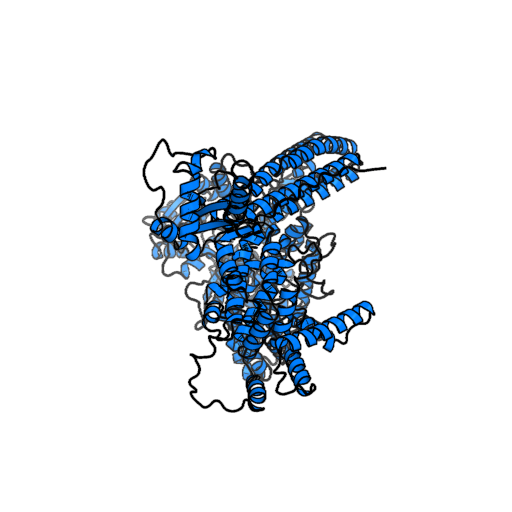698 13.715 17.817 1.00 88.31 543 GLN A O 1
ATOM 4151 N N . GLN A 1 544 ? -6.180 13.077 19.378 1.00 89.88 544 GLN A N 1
ATOM 4152 C CA . GLN A 1 544 ? -5.676 11.711 19.492 1.00 89.88 544 GLN A CA 1
ATOM 4153 C C . GLN A 1 544 ? -5.909 10.900 18.214 1.00 89.88 544 GLN A C 1
ATOM 4155 O O . GLN A 1 544 ? -4.966 10.315 17.684 1.00 89.88 544 GLN A O 1
ATOM 4160 N N . LEU A 1 545 ? -7.135 10.911 17.685 1.00 87.94 545 LEU A N 1
ATOM 4161 C CA . LEU A 1 545 ? -7.466 10.195 16.451 1.00 87.94 545 LEU A CA 1
ATOM 4162 C C . LEU A 1 545 ? -6.651 10.717 15.262 1.00 87.94 545 LEU A C 1
ATOM 4164 O O . LEU A 1 545 ? -6.172 9.934 14.442 1.00 87.94 545 LEU A O 1
ATOM 4168 N N . LEU A 1 546 ? -6.447 12.036 15.190 1.00 86.69 546 LEU A N 1
ATOM 4169 C CA . LEU A 1 546 ? -5.627 12.650 14.152 1.00 86.69 546 LEU A CA 1
ATOM 4170 C C . LEU A 1 546 ? -4.147 12.261 14.300 1.00 86.69 546 LEU A C 1
ATOM 4172 O O . LEU A 1 546 ? -3.511 11.926 13.304 1.00 86.69 546 LEU A O 1
ATOM 4176 N N . TYR A 1 547 ? -3.602 12.240 15.523 1.00 88.12 547 TYR A N 1
ATOM 4177 C CA . TYR A 1 547 ? -2.243 11.745 15.784 1.00 88.12 547 TYR A CA 1
ATOM 4178 C C . TYR A 1 547 ? -2.064 10.306 15.284 1.00 88.12 547 TYR A C 1
ATOM 4180 O O . TYR A 1 547 ? -1.077 9.998 14.618 1.00 88.12 547 TYR A O 1
ATOM 4188 N N . GLU A 1 548 ? -3.039 9.437 15.542 1.00 85.31 548 GLU A N 1
ATOM 4189 C CA . GLU A 1 548 ? -3.001 8.052 15.074 1.00 85.31 548 GLU A CA 1
ATOM 4190 C C . GLU A 1 548 ? -3.106 7.924 13.559 1.00 85.31 548 GLU A C 1
ATOM 4192 O O . GLU A 1 548 ? -2.387 7.114 12.979 1.00 85.31 548 GLU A O 1
ATOM 4197 N N . LEU A 1 549 ? -3.936 8.738 12.899 1.00 83.62 549 LEU A N 1
ATOM 4198 C CA . LEU A 1 549 ? -3.971 8.798 11.436 1.00 83.62 549 LEU A CA 1
ATOM 4199 C C . LEU A 1 549 ? -2.575 9.122 10.868 1.00 83.62 549 LEU A C 1
ATOM 4201 O O . LEU A 1 549 ? -2.125 8.482 9.915 1.00 83.62 549 LEU A O 1
ATOM 4205 N N . TYR A 1 550 ? -1.858 10.065 11.488 1.00 83.00 550 TYR A N 1
ATOM 4206 C CA . TYR A 1 550 ? -0.484 10.407 11.116 1.00 83.00 550 TYR A CA 1
ATOM 4207 C C . TYR A 1 550 ? 0.533 9.298 11.442 1.00 83.00 550 TYR A C 1
ATOM 4209 O O . TYR A 1 550 ? 1.406 9.039 10.612 1.00 83.00 550 TYR A O 1
ATOM 4217 N N . GLU A 1 551 ? 0.426 8.605 12.585 1.00 83.44 551 GLU A N 1
ATOM 4218 C CA . GLU A 1 551 ? 1.293 7.451 12.898 1.00 83.44 551 GLU A CA 1
ATOM 4219 C C . GLU A 1 551 ? 1.081 6.320 11.883 1.00 83.44 551 GLU A C 1
ATOM 4221 O O . GLU A 1 551 ? 2.047 5.739 11.386 1.00 83.44 551 GLU A O 1
ATOM 4226 N N . MET A 1 552 ? -0.172 6.031 11.518 1.00 80.25 552 MET A N 1
ATOM 4227 C CA . MET A 1 552 ? -0.488 5.027 10.501 1.00 80.25 552 MET A CA 1
ATOM 4228 C C . MET A 1 552 ? 0.059 5.432 9.131 1.00 80.25 552 MET A C 1
ATOM 4230 O O . MET A 1 552 ? 0.634 4.599 8.428 1.00 80.25 552 MET A O 1
ATOM 4234 N N . HIS A 1 553 ? -0.019 6.719 8.777 1.00 78.88 553 HIS A N 1
ATOM 4235 C CA . HIS A 1 553 ? 0.597 7.232 7.554 1.00 78.88 553 HIS A CA 1
ATOM 4236 C C . HIS A 1 553 ? 2.122 7.082 7.598 1.00 78.88 553 HIS A C 1
ATOM 4238 O O . HIS A 1 553 ? 2.718 6.651 6.613 1.00 78.88 553 HIS A O 1
ATOM 4244 N N . ARG A 1 554 ? 2.763 7.374 8.738 1.00 81.00 554 ARG A N 1
ATOM 4245 C CA . ARG A 1 554 ? 4.210 7.196 8.926 1.00 81.00 554 ARG A CA 1
ATOM 4246 C C . ARG A 1 554 ? 4.634 5.744 8.740 1.00 81.00 554 ARG A C 1
ATOM 4248 O O . ARG A 1 554 ? 5.579 5.489 8.000 1.00 81.00 554 ARG A O 1
ATOM 4255 N N . LYS A 1 555 ? 3.918 4.799 9.356 1.00 79.25 555 LYS A N 1
ATOM 4256 C CA . LYS A 1 555 ? 4.173 3.358 9.202 1.00 79.25 555 LYS A CA 1
ATOM 4257 C C . LYS A 1 555 ? 3.979 2.905 7.754 1.00 79.25 555 LYS A C 1
ATOM 4259 O O . LYS A 1 555 ? 4.826 2.190 7.230 1.00 79.25 555 LYS A O 1
ATOM 4264 N N . LYS A 1 556 ? 2.930 3.381 7.074 1.00 76.12 556 LYS A N 1
ATOM 4265 C CA . LYS A 1 556 ? 2.704 3.102 5.646 1.00 76.12 556 LYS A CA 1
ATOM 4266 C C . LYS A 1 556 ? 3.820 3.663 4.763 1.00 76.12 556 LYS A C 1
ATOM 4268 O O . LYS A 1 556 ? 4.294 2.967 3.874 1.00 76.12 556 LYS A O 1
ATOM 4273 N N . ALA A 1 557 ? 4.280 4.884 5.030 1.00 73.88 557 ALA A N 1
ATOM 4274 C CA . ALA A 1 557 ? 5.348 5.525 4.266 1.00 73.88 557 ALA A CA 1
ATOM 4275 C C . ALA A 1 557 ? 6.686 4.767 4.343 1.00 73.88 557 ALA A C 1
ATOM 4277 O O . ALA A 1 557 ? 7.510 4.914 3.446 1.00 73.88 557 ALA A O 1
ATOM 4278 N N . MET A 1 558 ? 6.903 3.917 5.357 1.00 75.38 558 MET A N 1
ATOM 4279 C CA . MET A 1 558 ? 8.091 3.050 5.422 1.00 75.38 558 MET A CA 1
ATOM 4280 C C . MET A 1 558 ? 8.163 2.031 4.299 1.00 75.38 558 MET A C 1
ATOM 4282 O O . MET A 1 558 ? 9.255 1.648 3.891 1.00 75.38 558 MET A O 1
ATOM 4286 N N . ARG A 1 559 ? 7.019 1.664 3.729 1.00 74.62 559 ARG A N 1
ATOM 4287 C CA . ARG A 1 559 ? 6.949 0.737 2.605 1.00 74.62 559 ARG A CA 1
ATOM 4288 C C . ARG A 1 559 ? 7.599 1.316 1.328 1.00 74.62 559 ARG A C 1
ATOM 4290 O O . ARG A 1 559 ? 8.121 0.559 0.519 1.00 74.62 559 ARG A O 1
ATOM 4297 N N . ILE A 1 560 ? 7.713 2.650 1.208 1.00 69.88 560 ILE A N 1
ATOM 4298 C CA . ILE A 1 560 ? 8.404 3.357 0.098 1.00 69.88 560 ILE A CA 1
ATOM 4299 C C . ILE A 1 560 ? 9.891 2.981 -0.004 1.00 69.88 560 ILE A C 1
ATOM 4301 O O . ILE A 1 560 ? 10.504 3.107 -1.064 1.00 69.88 560 ILE A O 1
ATOM 4305 N N . VAL A 1 561 ? 10.493 2.495 1.082 1.00 72.06 561 VAL A N 1
ATOM 4306 C CA . VAL A 1 561 ? 11.884 2.025 1.074 1.00 72.06 561 VAL A CA 1
ATOM 4307 C C . VAL A 1 561 ? 12.096 0.954 0.003 1.00 72.06 561 VAL A C 1
ATOM 4309 O O . VAL A 1 561 ? 13.119 0.979 -0.674 1.00 72.06 561 VAL A O 1
ATOM 4312 N N . LEU A 1 562 ? 11.118 0.070 -0.213 1.00 77.25 562 LEU A N 1
ATOM 4313 C CA . LEU A 1 562 ? 11.190 -0.963 -1.248 1.00 77.25 562 LEU A CA 1
ATOM 4314 C C . LEU A 1 562 ? 11.389 -0.360 -2.644 1.00 77.25 562 LEU A C 1
ATOM 4316 O O . LEU A 1 562 ? 12.181 -0.870 -3.433 1.00 77.25 562 LEU A O 1
ATOM 4320 N N . SER A 1 563 ? 10.746 0.771 -2.928 1.00 72.19 563 SER A N 1
ATOM 4321 C CA . SER A 1 563 ? 10.882 1.476 -4.201 1.00 72.19 563 SER A CA 1
ATOM 4322 C C . SER A 1 563 ? 12.273 2.086 -4.393 1.00 72.19 563 SER A C 1
ATOM 4324 O O . SER A 1 563 ? 12.845 1.999 -5.480 1.00 72.19 563 SER A O 1
ATOM 4326 N N . LEU A 1 564 ? 12.853 2.661 -3.331 1.00 71.19 564 LEU A N 1
ATOM 4327 C CA . LEU A 1 564 ? 14.230 3.177 -3.351 1.00 71.19 564 LEU A CA 1
ATOM 4328 C C . LEU A 1 564 ? 15.238 2.067 -3.649 1.00 71.19 564 LEU A C 1
ATOM 4330 O O . LEU A 1 564 ? 16.153 2.250 -4.451 1.00 71.19 564 LEU A O 1
ATOM 4334 N N . ARG A 1 565 ? 15.033 0.894 -3.046 1.00 73.56 565 ARG A N 1
ATOM 4335 C CA . ARG A 1 565 ? 15.868 -0.291 -3.275 1.00 73.56 565 ARG A CA 1
ATOM 4336 C C . ARG A 1 565 ? 15.703 -0.859 -4.684 1.00 73.56 565 ARG A C 1
ATOM 4338 O O . ARG A 1 565 ? 16.676 -1.324 -5.263 1.00 73.56 565 ARG A O 1
ATOM 4345 N N . ALA A 1 566 ? 14.525 -0.704 -5.283 1.00 69.44 566 ALA A N 1
ATOM 4346 C CA . ALA A 1 566 ? 14.268 -1.013 -6.688 1.00 69.44 566 ALA A CA 1
ATOM 4347 C C . ALA A 1 566 ? 14.854 0.029 -7.676 1.00 69.44 566 ALA A C 1
ATOM 4349 O O . ALA A 1 566 ? 14.466 0.076 -8.840 1.00 69.44 566 ALA A O 1
ATOM 4350 N N . GLY A 1 567 ? 15.779 0.896 -7.247 1.00 64.00 567 GLY A N 1
ATOM 4351 C CA . GLY A 1 567 ? 16.488 1.831 -8.130 1.00 64.00 567 GLY A CA 1
ATOM 4352 C C . GLY A 1 567 ? 15.819 3.199 -8.296 1.00 64.00 567 GLY A C 1
ATOM 4353 O O . GLY A 1 567 ? 16.215 3.991 -9.161 1.00 64.00 567 GLY A O 1
ATOM 4354 N N . GLN A 1 568 ? 14.819 3.529 -7.474 1.00 65.06 568 GLN A N 1
ATOM 4355 C CA . GLN A 1 568 ? 14.324 4.899 -7.385 1.00 65.06 568 GLN A CA 1
ATOM 4356 C C . GLN A 1 568 ? 15.362 5.773 -6.666 1.00 65.06 568 GLN A C 1
ATOM 4358 O O . GLN A 1 568 ? 15.650 5.588 -5.490 1.00 65.06 568 GLN A O 1
ATOM 4363 N N . LEU A 1 569 ? 15.918 6.760 -7.373 1.00 55.19 569 LEU A N 1
ATOM 4364 C CA . LEU A 1 569 ? 16.943 7.643 -6.804 1.00 55.19 569 LEU A CA 1
ATOM 4365 C C . LEU A 1 569 ? 16.374 8.581 -5.728 1.00 55.19 569 LEU A C 1
ATOM 4367 O O . LEU A 1 569 ? 17.077 8.896 -4.769 1.00 55.19 569 LEU A O 1
ATOM 4371 N N . TYR A 1 570 ? 15.120 9.028 -5.900 1.00 52.00 570 TYR A N 1
ATOM 4372 C CA . TYR A 1 570 ? 14.483 10.120 -5.152 1.00 52.00 570 TYR A CA 1
ATOM 4373 C C . TYR A 1 570 ? 13.052 9.761 -4.755 1.00 52.00 570 TYR A C 1
ATOM 4375 O O . TYR A 1 570 ? 12.268 9.362 -5.616 1.00 52.00 570 TYR A O 1
ATOM 4383 N N . THR A 1 571 ? 12.678 9.960 -3.490 1.00 51.94 571 THR A N 1
ATOM 4384 C CA . THR A 1 571 ? 11.264 9.898 -3.080 1.00 51.94 571 THR A CA 1
ATOM 4385 C C . THR A 1 571 ? 10.525 11.201 -3.388 1.00 51.94 571 THR A C 1
ATOM 4387 O O . THR A 1 571 ? 11.130 12.266 -3.530 1.00 51.94 571 THR A O 1
ATOM 4390 N N . SER A 1 572 ? 9.191 11.151 -3.331 1.00 48.62 572 SER A N 1
ATOM 4391 C CA . SER A 1 572 ? 8.331 12.338 -3.351 1.00 48.62 572 SER A CA 1
ATOM 4392 C C . SER A 1 572 ? 8.479 13.243 -2.102 1.00 48.62 572 SER A C 1
ATOM 4394 O O . SER A 1 572 ? 7.836 14.283 -1.978 1.00 48.62 572 SER A O 1
ATOM 4396 N N . SER A 1 573 ? 9.337 12.890 -1.145 1.00 48.41 573 SER A N 1
ATOM 4397 C CA . SER A 1 573 ? 9.757 13.774 -0.052 1.00 48.41 573 SER A CA 1
ATOM 4398 C C . SER A 1 573 ? 11.100 14.459 -0.321 1.00 48.41 573 SER A C 1
ATOM 4400 O O . SER A 1 573 ? 11.591 15.185 0.540 1.00 48.41 573 SER A O 1
ATOM 4402 N N . GLY A 1 574 ? 11.698 14.227 -1.495 1.00 49.34 574 GLY A N 1
ATOM 4403 C CA . GLY A 1 574 ? 13.046 14.669 -1.835 1.00 49.34 574 GLY A CA 1
ATOM 4404 C C . GLY A 1 574 ? 14.129 13.938 -1.045 1.00 49.34 574 GLY A C 1
ATOM 4405 O O . GLY A 1 574 ? 15.229 14.465 -0.887 1.00 49.34 574 GLY A O 1
ATOM 4406 N N . THR A 1 575 ? 13.836 12.738 -0.527 1.00 52.88 575 THR A N 1
ATOM 4407 C CA . THR A 1 575 ? 14.845 11.910 0.133 1.00 52.88 575 THR A CA 1
ATOM 4408 C C . THR A 1 575 ? 15.806 11.413 -0.935 1.00 52.88 575 THR A C 1
ATOM 4410 O O . THR A 1 575 ? 15.499 10.517 -1.717 1.00 52.88 575 THR A O 1
ATOM 4413 N N . GLN A 1 576 ? 16.948 12.090 -0.972 1.00 51.44 576 GLN A N 1
ATOM 4414 C CA . GLN A 1 576 ? 18.073 11.877 -1.857 1.00 51.44 576 GLN A CA 1
ATOM 4415 C C . GLN A 1 576 ? 19.231 11.304 -1.063 1.00 51.44 576 GLN A C 1
ATOM 4417 O O . GLN A 1 576 ? 19.590 11.866 -0.029 1.00 51.44 576 GLN A O 1
ATOM 4422 N N . SER A 1 577 ? 19.834 10.218 -1.550 1.00 46.16 577 SER A N 1
ATOM 4423 C CA . SER A 1 577 ? 21.185 9.822 -1.123 1.00 46.16 577 SER A CA 1
ATOM 4424 C C . SER A 1 577 ? 21.342 9.541 0.382 1.00 46.16 577 SER A C 1
ATOM 4426 O O . SER A 1 577 ? 22.451 9.592 0.919 1.00 46.16 577 SER A O 1
ATOM 4428 N N . ALA A 1 578 ? 20.248 9.253 1.097 1.00 49.56 578 ALA A N 1
ATOM 4429 C CA . ALA A 1 578 ? 20.317 8.873 2.500 1.00 49.56 578 ALA A CA 1
ATOM 4430 C C . ALA A 1 578 ? 20.943 7.477 2.603 1.00 49.56 578 ALA A C 1
ATOM 4432 O O . ALA A 1 578 ? 20.426 6.529 2.023 1.00 49.56 578 ALA A O 1
ATOM 4433 N N . LYS A 1 579 ? 22.018 7.333 3.390 1.00 55.16 579 LYS A N 1
ATOM 4434 C CA . LYS A 1 579 ? 22.619 6.016 3.688 1.00 55.16 579 LYS A CA 1
ATOM 4435 C C . LYS A 1 579 ? 21.614 5.031 4.314 1.00 55.16 579 LYS A C 1
ATOM 4437 O O . LYS A 1 579 ? 21.805 3.830 4.206 1.00 55.16 579 LYS A O 1
ATOM 4442 N N . SER A 1 580 ? 20.579 5.552 4.985 1.00 65.12 580 SER A N 1
ATOM 4443 C CA . SER A 1 580 ? 19.444 4.806 5.557 1.00 65.12 580 SER A CA 1
ATOM 4444 C C . SER A 1 580 ? 18.127 5.555 5.288 1.00 65.12 580 SER A C 1
ATOM 4446 O O . SER A 1 580 ? 17.708 6.402 6.091 1.00 65.12 580 SER A O 1
ATOM 4448 N N . PRO A 1 581 ? 17.489 5.332 4.126 1.00 67.75 581 PRO A N 1
ATOM 4449 C CA . PRO A 1 581 ? 16.245 6.008 3.774 1.00 67.75 581 PRO A CA 1
ATOM 4450 C C . PRO A 1 581 ? 15.095 5.760 4.758 1.00 67.75 581 PRO A C 1
ATOM 4452 O O . PRO A 1 581 ? 14.327 6.681 5.032 1.00 67.75 581 PRO A O 1
ATOM 4455 N N . GLU A 1 582 ? 15.022 4.567 5.349 1.00 72.06 582 GLU A N 1
ATOM 4456 C CA . GLU A 1 582 ? 14.064 4.154 6.383 1.00 72.06 582 GLU A CA 1
ATOM 4457 C C . GLU A 1 582 ? 14.099 5.146 7.552 1.00 72.06 582 GLU A C 1
ATOM 4459 O O . GLU A 1 582 ? 13.105 5.784 7.912 1.00 72.06 582 GLU A O 1
ATOM 4464 N N . ARG A 1 583 ? 15.303 5.340 8.103 1.00 71.38 583 ARG A N 1
ATOM 4465 C CA . ARG A 1 583 ? 15.543 6.207 9.254 1.00 71.38 583 ARG A CA 1
ATOM 4466 C C . ARG A 1 583 ? 15.284 7.664 8.906 1.00 71.38 583 ARG A C 1
ATOM 4468 O O . ARG A 1 583 ? 14.744 8.401 9.728 1.00 71.38 583 ARG A O 1
ATOM 4475 N N . HIS A 1 584 ? 15.655 8.090 7.701 1.00 72.44 584 HIS A N 1
ATOM 4476 C CA . HIS A 1 584 ? 15.395 9.449 7.244 1.00 72.44 584 HIS A CA 1
ATOM 4477 C C . HIS A 1 584 ? 13.891 9.736 7.141 1.00 72.44 584 HIS A C 1
ATOM 4479 O O . HIS A 1 584 ? 13.421 10.701 7.742 1.00 72.44 584 HIS A O 1
ATOM 4485 N N . ILE A 1 585 ? 13.131 8.893 6.433 1.00 72.19 585 ILE A N 1
ATOM 4486 C CA . ILE A 1 585 ? 11.681 9.063 6.258 1.00 72.19 585 ILE A CA 1
ATOM 4487 C C . ILE A 1 585 ? 10.983 9.022 7.626 1.00 72.19 585 ILE A C 1
ATOM 4489 O O . ILE A 1 585 ? 10.185 9.910 7.932 1.00 72.19 585 ILE A O 1
ATOM 4493 N N . SER A 1 586 ? 11.335 8.051 8.478 1.00 75.69 586 SER A N 1
ATOM 4494 C CA . SER A 1 586 ? 10.764 7.913 9.821 1.00 75.69 586 SER A CA 1
ATOM 4495 C C . SER A 1 586 ? 11.021 9.165 10.663 1.00 75.69 586 SER A C 1
ATOM 4497 O O . SER A 1 586 ? 10.083 9.765 11.182 1.00 75.69 586 SER A O 1
ATOM 4499 N N . ASN A 1 587 ? 12.272 9.636 10.722 1.00 76.00 587 ASN A N 1
ATOM 4500 C CA . ASN A 1 587 ? 12.642 10.819 11.499 1.00 76.00 587 ASN A CA 1
ATOM 4501 C C . ASN A 1 587 ? 11.955 12.097 11.005 1.00 76.00 587 ASN A C 1
ATOM 4503 O O . ASN A 1 587 ? 11.538 12.918 11.822 1.00 76.00 587 ASN A O 1
ATOM 4507 N N . THR A 1 588 ? 11.858 12.292 9.688 1.00 73.75 588 THR A N 1
ATOM 4508 C CA . THR A 1 588 ? 11.222 13.480 9.100 1.00 73.75 588 THR A CA 1
ATOM 4509 C C . THR A 1 588 ? 9.738 13.534 9.455 1.00 73.75 588 THR A C 1
ATOM 4511 O O . THR A 1 588 ? 9.249 14.569 9.911 1.00 73.75 588 THR A O 1
ATOM 4514 N N . LEU A 1 589 ? 9.030 12.409 9.332 1.00 76.88 589 LEU A N 1
ATOM 4515 C CA . LEU A 1 589 ? 7.615 12.325 9.690 1.00 76.88 589 LEU A CA 1
ATOM 4516 C C . LEU A 1 589 ? 7.399 12.460 11.203 1.00 76.88 589 LEU A C 1
ATOM 4518 O O . LEU A 1 589 ? 6.542 13.236 11.617 1.00 76.88 589 LEU A O 1
ATOM 4522 N N . SER A 1 590 ? 8.225 11.820 12.036 1.00 79.12 590 SER A N 1
ATOM 4523 C CA . SER A 1 590 ? 8.153 11.969 13.498 1.00 79.12 590 SER A CA 1
ATOM 4524 C C . SER A 1 590 ? 8.370 13.418 13.953 1.00 79.12 590 SER A C 1
ATOM 4526 O O . SER A 1 590 ? 7.669 13.903 14.841 1.00 79.12 590 SER A O 1
ATOM 4528 N N . LYS A 1 591 ? 9.292 14.160 13.319 1.00 76.88 591 LYS A N 1
ATOM 4529 C CA . LYS A 1 591 ? 9.480 15.599 13.583 1.00 76.88 591 LYS A CA 1
ATOM 4530 C C . LYS A 1 591 ? 8.244 16.412 13.205 1.00 76.88 591 LYS A C 1
ATOM 4532 O O . LYS A 1 591 ? 7.814 17.255 13.987 1.00 76.88 591 LYS A O 1
ATOM 4537 N N . ALA A 1 592 ? 7.657 16.143 12.043 1.00 75.00 592 ALA A N 1
ATOM 4538 C CA . ALA A 1 592 ? 6.451 16.834 11.601 1.00 75.00 592 ALA A CA 1
ATOM 4539 C C . ALA A 1 592 ? 5.237 16.559 12.506 1.00 75.00 592 ALA A C 1
ATOM 4541 O O . ALA A 1 592 ? 4.410 17.447 12.729 1.00 75.00 592 ALA A O 1
ATOM 4542 N N . MET A 1 593 ? 5.142 15.351 13.061 1.00 81.19 593 MET A N 1
ATOM 4543 C CA . MET A 1 593 ? 4.132 14.999 14.059 1.00 81.19 593 MET A CA 1
ATOM 4544 C C . MET A 1 593 ? 4.375 15.717 15.388 1.00 81.19 593 MET A C 1
ATOM 4546 O O . MET A 1 593 ? 3.428 16.232 15.979 1.00 81.19 593 MET A O 1
ATOM 4550 N N . ALA A 1 594 ? 5.630 15.834 15.829 1.00 80.00 594 ALA A N 1
ATOM 4551 C CA . ALA A 1 594 ? 5.968 16.586 17.036 1.00 80.00 594 ALA A CA 1
ATOM 4552 C C . ALA A 1 594 ? 5.556 18.069 16.939 1.00 80.00 594 ALA A C 1
ATOM 4554 O O . ALA A 1 594 ? 5.069 18.616 17.923 1.00 80.00 594 ALA A O 1
ATOM 4555 N N . VAL A 1 595 ? 5.675 18.694 15.758 1.00 77.06 595 VAL A N 1
ATOM 4556 C CA . VAL A 1 595 ? 5.206 20.076 15.509 1.00 77.06 595 VAL A CA 1
ATOM 4557 C C . VAL A 1 595 ? 3.686 20.212 15.688 1.00 77.06 595 VAL A C 1
ATOM 4559 O O . VAL A 1 595 ? 3.213 21.209 16.229 1.00 77.06 595 VAL A O 1
ATOM 4562 N N . ARG A 1 596 ? 2.914 19.211 15.247 1.00 79.56 596 ARG A N 1
ATOM 4563 C CA . ARG A 1 596 ? 1.439 19.227 15.286 1.00 79.56 596 ARG A CA 1
ATOM 4564 C C . ARG A 1 596 ? 0.876 18.890 16.660 1.00 79.56 596 ARG A C 1
ATOM 4566 O O . ARG A 1 596 ? -0.095 19.493 17.101 1.00 79.56 596 ARG A O 1
ATOM 4573 N N . PHE A 1 597 ? 1.467 17.901 17.322 1.00 81.44 597 PHE A N 1
ATOM 4574 C CA . PHE A 1 597 ? 0.837 17.238 18.463 1.00 81.44 597 PHE A CA 1
ATOM 4575 C C . PHE A 1 597 ? 1.637 17.323 19.762 1.00 81.44 597 PHE A C 1
ATOM 4577 O O . PHE A 1 597 ? 1.167 16.805 20.777 1.00 81.44 597 PHE A O 1
ATOM 4584 N N . GLY A 1 598 ? 2.835 17.912 19.729 1.00 79.56 598 GLY A N 1
ATOM 4585 C CA . GLY A 1 598 ? 3.793 17.854 20.827 1.00 79.56 598 GLY A CA 1
ATOM 4586 C C . GLY A 1 598 ? 4.433 16.470 20.988 1.00 79.56 598 GLY A C 1
ATOM 4587 O O . GLY A 1 598 ? 3.987 15.465 20.417 1.00 79.56 598 GLY A O 1
ATOM 4588 N N . ARG A 1 599 ? 5.511 16.417 21.777 1.00 80.62 599 ARG A N 1
ATOM 4589 C CA . ARG A 1 599 ? 6.230 15.167 22.080 1.00 80.62 599 ARG A CA 1
ATOM 4590 C C . ARG A 1 599 ? 5.631 14.389 23.243 1.00 80.62 599 ARG A C 1
ATOM 4592 O O . ARG A 1 599 ? 5.803 13.179 23.278 1.00 80.62 599 ARG A O 1
ATOM 4599 N N . ASP A 1 600 ? 4.945 15.062 24.163 1.00 80.50 600 ASP A N 1
ATOM 4600 C CA . ASP A 1 600 ? 4.374 14.430 25.350 1.00 80.50 600 ASP A CA 1
ATOM 4601 C C . ASP A 1 600 ? 3.096 13.639 25.001 1.00 80.50 600 ASP A C 1
ATOM 4603 O O . ASP A 1 600 ? 2.081 14.242 24.629 1.00 80.50 600 ASP A O 1
ATOM 4607 N N . PRO A 1 601 ? 3.095 12.297 25.129 1.00 75.62 601 PRO A N 1
ATOM 4608 C CA . PRO A 1 601 ? 1.903 11.489 24.899 1.00 75.62 601 PRO A CA 1
ATOM 4609 C C . PRO A 1 601 ? 0.771 11.785 25.892 1.00 75.62 601 PRO A C 1
ATOM 4611 O O . PRO A 1 601 ? -0.391 11.548 25.557 1.00 75.62 601 PRO A O 1
ATOM 4614 N N . ALA A 1 602 ? 1.071 12.299 27.095 1.00 76.94 602 ALA A N 1
ATOM 4615 C CA . ALA A 1 602 ? 0.075 12.569 28.133 1.00 76.94 602 ALA A CA 1
ATOM 4616 C C . ALA A 1 602 ? -0.959 13.618 27.695 1.00 76.94 602 ALA A C 1
ATOM 4618 O O . ALA A 1 602 ? -2.142 13.479 28.001 1.00 76.94 602 ALA A O 1
ATOM 4619 N N . MET A 1 603 ? -0.543 14.590 26.878 1.00 74.62 603 MET A N 1
ATOM 4620 C CA . MET A 1 603 ? -1.401 15.637 26.299 1.00 74.62 603 MET A CA 1
ATOM 4621 C C . MET A 1 603 ? -2.560 15.090 25.449 1.00 74.62 603 MET A C 1
ATOM 4623 O O . MET A 1 603 ? -3.530 15.800 25.186 1.00 74.62 603 MET A O 1
ATOM 4627 N N . ARG A 1 604 ? -2.457 13.837 24.987 1.00 83.19 604 ARG A N 1
ATOM 4628 C CA . ARG A 1 604 ? -3.435 13.180 24.109 1.00 83.19 604 ARG A CA 1
ATOM 4629 C C . ARG A 1 604 ? -4.224 12.074 24.804 1.00 83.19 604 ARG A C 1
ATOM 4631 O O . ARG A 1 604 ? -5.064 11.459 24.162 1.00 83.19 604 ARG A O 1
ATOM 4638 N N . ARG A 1 605 ? -3.964 11.789 26.083 1.00 89.88 605 ARG A N 1
ATOM 4639 C CA . ARG A 1 605 ? -4.706 10.752 26.811 1.00 89.88 605 ARG A CA 1
ATOM 4640 C C . ARG A 1 605 ? -6.069 11.279 27.242 1.00 89.88 605 ARG A C 1
ATOM 4642 O O . ARG A 1 605 ? -6.196 12.412 27.707 1.00 89.88 605 ARG A O 1
ATOM 4649 N N . ILE A 1 606 ? -7.085 10.440 27.117 1.00 93.00 606 ILE A N 1
ATOM 4650 C CA . ILE A 1 606 ? -8.446 10.743 27.542 1.00 93.00 606 ILE A CA 1
ATOM 4651 C C . ILE A 1 606 ? -8.598 10.256 28.982 1.00 93.00 606 ILE A C 1
ATOM 4653 O O . ILE A 1 606 ? -8.357 9.079 29.252 1.00 93.00 606 ILE A O 1
ATOM 4657 N N . PRO A 1 607 ? -8.920 11.136 29.941 1.00 93.88 607 PRO A N 1
ATOM 4658 C CA . PRO A 1 607 ? -9.198 10.698 31.298 1.00 93.88 607 PRO A CA 1
ATOM 4659 C C . PRO A 1 607 ? -10.413 9.764 31.319 1.00 93.88 607 PRO A C 1
ATOM 4661 O O . PRO A 1 607 ? -11.365 9.950 30.558 1.00 93.88 607 PRO A O 1
ATOM 4664 N N . ALA A 1 608 ? -10.356 8.747 32.170 1.00 95.56 608 ALA A N 1
ATOM 4665 C CA . ALA A 1 608 ? -11.423 7.772 32.307 1.00 95.56 608 ALA A CA 1
ATOM 4666 C C . ALA A 1 608 ? -11.476 7.215 33.734 1.00 95.56 608 ALA A C 1
ATOM 4668 O O . ALA A 1 608 ? -10.535 7.344 34.525 1.00 95.56 608 ALA A O 1
ATOM 4669 N N . THR A 1 609 ? -12.582 6.557 34.052 1.00 96.50 609 THR A N 1
ATOM 4670 C CA . THR A 1 609 ? -12.771 5.830 35.308 1.00 96.50 609 THR A CA 1
ATOM 4671 C C . THR A 1 609 ? -12.847 4.339 35.008 1.00 96.50 609 THR A C 1
ATOM 4673 O O . THR A 1 609 ? -13.687 3.904 34.225 1.00 96.50 609 THR A O 1
ATOM 4676 N N . ALA A 1 610 ? -11.954 3.553 35.606 1.00 95.62 610 ALA A N 1
ATOM 4677 C CA . ALA A 1 610 ? -11.963 2.101 35.505 1.00 95.62 610 ALA A CA 1
ATOM 4678 C C . ALA A 1 610 ? -12.864 1.514 36.599 1.00 95.62 610 ALA A C 1
ATOM 4680 O O . ALA A 1 610 ? -12.675 1.807 37.777 1.00 95.62 610 ALA A O 1
ATOM 4681 N N . VAL A 1 611 ? -13.836 0.692 36.205 1.00 95.19 611 VAL A N 1
ATOM 4682 C CA . VAL A 1 611 ? -14.851 0.078 37.068 1.00 95.19 611 VAL A CA 1
ATOM 4683 C C . VAL A 1 611 ? -14.753 -1.449 36.954 1.00 95.19 611 VAL A C 1
ATOM 4685 O O . VAL A 1 611 ? -14.992 -1.989 35.868 1.00 95.19 611 VAL A O 1
ATOM 4688 N N . PRO A 1 612 ? -14.411 -2.171 38.035 1.00 90.69 612 PRO A N 1
ATOM 4689 C CA . PRO A 1 612 ? -14.446 -3.634 38.049 1.00 90.69 612 PRO A CA 1
ATOM 4690 C C . PRO A 1 612 ? -15.882 -4.161 37.873 1.00 90.69 612 PRO A C 1
ATOM 4692 O O . PRO A 1 612 ? -16.774 -3.769 38.621 1.00 90.69 612 PRO A O 1
ATOM 4695 N N . MET A 1 613 ? -16.126 -5.032 36.882 1.00 85.25 613 MET A N 1
ATOM 4696 C CA . MET A 1 613 ? -17.478 -5.528 36.549 1.00 85.25 613 MET A CA 1
ATOM 4697 C C . MET A 1 613 ? -17.754 -6.948 37.060 1.00 85.25 613 MET A C 1
ATOM 4699 O O . MET A 1 613 ? -18.852 -7.231 37.534 1.00 85.25 613 MET A O 1
ATOM 4703 N N . GLN A 1 614 ? -16.780 -7.858 36.950 1.00 68.31 614 GLN A N 1
ATOM 4704 C CA . GLN A 1 614 ? -16.892 -9.238 37.436 1.00 68.31 614 GLN A CA 1
ATOM 4705 C C . GLN A 1 614 ? -15.551 -9.729 38.000 1.00 68.31 614 GLN A C 1
ATOM 4707 O O . GLN A 1 614 ? -14.580 -9.894 37.261 1.00 68.31 614 GLN A O 1
ATOM 4712 N N . LEU A 1 615 ? -15.540 -10.023 39.302 1.00 58.12 615 LEU A N 1
ATOM 4713 C CA . LEU A 1 615 ? -14.538 -10.833 39.998 1.00 58.12 615 LEU A CA 1
ATOM 4714 C C . LEU A 1 615 ? -15.184 -12.208 40.230 1.00 58.12 615 LEU A C 1
ATOM 4716 O O . LEU A 1 615 ? -15.970 -12.372 41.159 1.00 58.12 615 LEU A O 1
ATOM 4720 N N . LYS A 1 616 ? -14.978 -13.195 39.348 1.00 50.50 616 LYS A N 1
ATOM 4721 C CA . LYS A 1 616 ? -15.563 -14.531 39.582 1.00 50.50 616 LYS A CA 1
ATOM 4722 C C . LYS A 1 616 ? -14.877 -15.208 40.773 1.00 50.50 616 LYS A C 1
ATOM 4724 O O . LYS A 1 616 ? -13.650 -15.228 40.837 1.00 50.50 616 LYS A O 1
ATOM 4729 N N . ASN A 1 617 ? -15.685 -15.885 41.596 1.00 44.19 617 ASN A N 1
ATOM 4730 C CA . ASN A 1 617 ? -15.321 -16.822 42.677 1.00 44.19 617 ASN A CA 1
ATOM 4731 C C . ASN A 1 617 ? -14.580 -18.099 42.204 1.00 44.19 617 ASN A C 1
ATOM 4733 O O . ASN A 1 617 ? -14.700 -19.159 42.815 1.00 44.19 617 ASN A O 1
ATOM 4737 N N . SER A 1 618 ? -13.833 -18.041 41.103 1.00 46.47 618 SER A N 1
ATOM 4738 C CA . SER A 1 618 ? -12.781 -19.025 40.829 1.00 46.47 618 SER A CA 1
ATOM 4739 C C . SER A 1 618 ? -11.455 -18.446 41.352 1.00 46.47 618 SER A C 1
ATOM 4741 O O . SER A 1 618 ? -11.404 -17.251 41.650 1.00 46.47 618 SER A O 1
ATOM 4743 N N . PRO A 1 619 ? -10.366 -19.220 41.467 1.00 49.25 619 PRO A N 1
ATOM 4744 C CA . PRO A 1 619 ? -9.022 -18.684 41.721 1.00 49.25 619 PRO A CA 1
ATOM 4745 C C . PRO A 1 619 ? -8.502 -17.851 40.518 1.00 49.25 619 PRO A C 1
ATOM 4747 O O . PRO A 1 619 ? -7.413 -18.084 39.999 1.00 49.25 619 PRO A O 1
ATOM 4750 N N . SER A 1 620 ? -9.321 -16.928 40.001 1.00 52.16 620 SER A N 1
ATOM 4751 C CA . SER A 1 620 ? -9.268 -16.392 38.645 1.00 52.16 620 SER A CA 1
ATOM 4752 C C . SER A 1 620 ? -8.158 -15.362 38.504 1.00 52.16 620 SER A C 1
ATOM 4754 O O . SER A 1 620 ? -8.270 -14.231 38.964 1.00 52.16 620 SER A O 1
ATOM 4756 N N . GLU A 1 621 ? -7.128 -15.707 37.743 1.00 70.00 621 GLU A N 1
ATOM 4757 C CA . GLU A 1 621 ? -6.107 -14.782 37.252 1.00 70.00 621 GLU A CA 1
ATOM 4758 C C . GLU A 1 621 ? -6.669 -13.727 36.264 1.00 70.00 621 GLU A C 1
ATOM 4760 O O . GLU A 1 621 ? -5.901 -13.197 35.471 1.00 70.00 621 GLU A O 1
ATOM 4765 N N . SER A 1 622 ? -7.979 -13.456 36.166 1.00 79.00 622 SER A N 1
ATOM 4766 C CA . SER A 1 622 ? -8.551 -12.547 35.149 1.00 79.00 622 SER A CA 1
ATOM 4767 C C . SER A 1 622 ? -9.808 -11.805 35.615 1.00 79.00 622 SER A C 1
ATOM 4769 O O . SER A 1 622 ? -10.594 -12.357 36.378 1.00 79.00 622 SER A O 1
ATOM 4771 N N . ALA A 1 623 ? -10.005 -10.580 35.116 1.00 84.00 623 ALA A N 1
ATOM 4772 C CA . ALA A 1 623 ? -11.107 -9.680 35.465 1.00 84.00 623 ALA A CA 1
ATOM 4773 C C . ALA A 1 623 ? -11.637 -8.914 34.237 1.00 84.00 623 ALA A C 1
ATOM 4775 O O . ALA A 1 623 ? -10.869 -8.577 33.330 1.00 84.00 623 ALA A O 1
ATOM 4776 N N . ILE A 1 624 ? -12.938 -8.601 34.234 1.00 90.00 624 ILE A N 1
ATOM 4777 C CA . ILE A 1 624 ? -13.559 -7.686 33.260 1.00 90.00 624 ILE A CA 1
ATOM 4778 C C . ILE A 1 624 ? -13.626 -6.291 33.877 1.00 90.00 624 ILE A C 1
ATOM 4780 O O . ILE A 1 624 ? -14.187 -6.113 34.962 1.00 90.00 624 ILE A O 1
ATOM 4784 N N . ILE A 1 625 ? -13.075 -5.306 33.171 1.00 93.38 625 ILE A N 1
ATOM 4785 C CA . ILE A 1 625 ? -13.026 -3.908 33.605 1.00 93.38 625 ILE A CA 1
ATOM 4786 C C . ILE A 1 625 ? -13.750 -3.048 32.578 1.00 93.38 625 ILE A C 1
ATOM 4788 O O . ILE A 1 625 ? -13.433 -3.110 31.390 1.00 93.38 625 ILE A O 1
ATOM 4792 N N . ARG A 1 626 ? -14.687 -2.217 33.035 1.00 95.69 626 ARG A N 1
ATOM 4793 C CA . ARG A 1 626 ? -15.308 -1.178 32.213 1.00 95.69 626 ARG A CA 1
ATOM 4794 C C . ARG A 1 626 ? -14.528 0.124 32.357 1.00 95.69 626 ARG A C 1
ATOM 4796 O O . ARG A 1 626 ? -14.187 0.522 33.463 1.00 95.69 626 ARG A O 1
ATOM 4803 N N . LEU A 1 627 ? -14.239 0.783 31.247 1.00 96.88 627 LEU A N 1
ATOM 4804 C CA . LEU A 1 627 ? -13.570 2.076 31.185 1.00 96.88 627 LEU A CA 1
ATOM 4805 C C . LEU A 1 627 ? -14.609 3.118 30.776 1.00 96.88 627 LEU A C 1
ATOM 4807 O O . LEU A 1 627 ? -15.047 3.122 29.629 1.00 96.88 627 LEU A O 1
ATOM 4811 N N . ASP A 1 628 ? -15.017 3.968 31.714 1.00 96.00 628 ASP A N 1
ATOM 4812 C CA . ASP A 1 628 ? -15.970 5.057 31.494 1.00 96.00 628 ASP A CA 1
ATOM 4813 C C . ASP A 1 628 ? -15.200 6.333 31.120 1.00 96.00 628 ASP A C 1
ATOM 4815 O O . ASP A 1 628 ? -14.441 6.860 31.935 1.00 96.00 628 ASP A O 1
ATOM 4819 N N . PHE A 1 629 ? -15.341 6.800 29.876 1.00 95.00 629 PHE A N 1
ATOM 4820 C CA . PHE A 1 629 ? -14.573 7.928 29.344 1.00 95.00 629 PHE A CA 1
ATOM 4821 C C . PHE A 1 629 ? -15.162 9.271 29.783 1.00 95.00 629 PHE A C 1
ATOM 4823 O O . PHE A 1 629 ? -16.374 9.474 29.714 1.00 95.00 629 PHE A O 1
ATOM 4830 N N . ASP A 1 630 ? -14.303 10.230 30.139 1.00 93.25 630 ASP A N 1
ATOM 4831 C CA . ASP A 1 630 ? -14.741 11.596 30.461 1.00 93.25 630 ASP A CA 1
ATOM 4832 C C . ASP A 1 630 ? -15.247 12.354 29.211 1.00 93.25 630 ASP A C 1
ATOM 4834 O O . ASP A 1 630 ? -15.988 13.329 29.326 1.00 93.25 630 ASP A O 1
ATOM 4838 N N . ALA A 1 631 ? -14.859 11.909 28.010 1.00 91.94 631 ALA A N 1
ATOM 4839 C CA . ALA A 1 631 ? -15.350 12.409 26.729 1.00 91.94 631 ALA A CA 1
ATOM 4840 C C . ALA A 1 631 ? -15.613 11.234 25.771 1.00 91.94 631 ALA A C 1
ATOM 4842 O O . ALA A 1 631 ? -14.787 10.320 25.720 1.00 91.94 631 ALA A O 1
ATOM 4843 N N . PRO A 1 632 ? -16.715 11.240 24.993 1.00 90.69 632 PRO A N 1
ATOM 4844 C CA . PRO A 1 632 ? -17.000 10.170 24.045 1.00 90.69 632 PRO A CA 1
ATOM 4845 C C . PRO A 1 632 ? -15.882 9.958 23.026 1.00 90.69 632 PRO A C 1
ATOM 4847 O O . PRO A 1 632 ? -15.345 10.922 22.480 1.00 90.69 632 PRO A O 1
ATOM 4850 N N . MET A 1 633 ? -15.582 8.693 22.735 1.00 90.94 633 MET A N 1
ATOM 4851 C CA . MET A 1 633 ? -14.547 8.294 21.781 1.00 90.94 633 MET A CA 1
ATOM 4852 C C . MET A 1 633 ? -15.091 7.327 20.741 1.00 90.94 633 MET A C 1
ATOM 4854 O O . MET A 1 633 ? -15.854 6.417 21.067 1.00 90.94 633 MET A O 1
ATOM 4858 N N . VAL A 1 634 ? -14.661 7.482 19.489 1.00 88.75 634 VAL A N 1
ATOM 4859 C CA . VAL A 1 634 ? -15.006 6.546 18.414 1.00 88.75 634 VAL A CA 1
ATOM 4860 C C . VAL A 1 634 ? -14.123 5.297 18.497 1.00 88.75 634 VAL A C 1
ATOM 4862 O O . VAL A 1 634 ? -12.925 5.362 18.222 1.00 88.75 634 VAL A O 1
ATOM 4865 N N . VAL A 1 635 ? -14.716 4.171 18.901 1.00 89.25 635 VAL A N 1
ATOM 4866 C CA . VAL A 1 635 ? -14.020 2.902 19.187 1.00 89.25 635 VAL A CA 1
ATOM 4867 C C . VAL A 1 635 ? -14.913 1.719 18.798 1.00 89.25 635 VAL A C 1
ATOM 4869 O O . VAL A 1 635 ? -16.137 1.812 18.895 1.00 89.25 635 VAL A O 1
ATOM 4872 N N . ALA A 1 636 ? -14.314 0.606 18.374 1.00 89.00 636 ALA A N 1
ATOM 4873 C CA . ALA A 1 636 ? -15.001 -0.655 18.091 1.00 89.00 636 ALA A CA 1
ATOM 4874 C C . ALA A 1 636 ? -14.441 -1.824 18.926 1.00 89.00 636 ALA A C 1
ATOM 4876 O O . ALA A 1 636 ? -13.336 -1.754 19.468 1.00 89.00 636 ALA A O 1
ATOM 4877 N N . ALA A 1 637 ? -15.195 -2.927 19.014 1.00 89.38 637 ALA A N 1
ATOM 4878 C CA . ALA A 1 637 ? -14.659 -4.182 19.542 1.00 89.38 637 ALA A CA 1
ATOM 4879 C C . ALA A 1 637 ? -13.465 -4.646 18.688 1.00 89.38 637 ALA A C 1
ATOM 4881 O O . ALA A 1 637 ? -13.531 -4.624 17.461 1.00 89.38 637 ALA A O 1
ATOM 4882 N N . GLY A 1 638 ? -12.379 -5.045 19.350 1.00 89.44 638 GLY A N 1
ATOM 4883 C CA . GLY A 1 638 ? -11.112 -5.426 18.725 1.00 89.44 638 GLY A CA 1
ATOM 4884 C C . GLY A 1 638 ? -10.105 -4.284 18.552 1.00 89.44 638 GLY A C 1
ATOM 4885 O O . GLY A 1 638 ? -8.924 -4.556 18.334 1.00 89.44 638 GLY A O 1
ATOM 4886 N N . ASP A 1 639 ? -10.508 -3.021 18.722 1.00 89.25 639 ASP A N 1
ATOM 4887 C CA . ASP A 1 639 ? -9.546 -1.916 18.789 1.00 89.25 639 ASP A CA 1
ATOM 4888 C C . ASP A 1 639 ? -8.637 -2.096 20.028 1.00 89.25 639 ASP A C 1
ATOM 4890 O O . ASP A 1 639 ? -9.076 -2.524 21.102 1.00 89.25 639 ASP A O 1
ATOM 4894 N N . GLY A 1 640 ? -7.348 -1.779 19.888 1.00 89.19 640 GLY A N 1
ATOM 4895 C CA . GLY A 1 640 ? -6.401 -1.797 21.005 1.00 89.19 640 GLY A CA 1
ATOM 4896 C C . GLY A 1 640 ? -6.473 -0.495 21.800 1.00 89.19 640 GLY A C 1
ATOM 4897 O O . GLY A 1 640 ? -6.320 0.580 21.223 1.00 89.19 640 GLY A O 1
ATOM 4898 N N . ILE A 1 641 ? -6.647 -0.573 23.119 1.00 90.69 641 ILE A N 1
ATOM 4899 C CA . ILE A 1 641 ? -6.668 0.578 24.026 1.00 90.69 641 ILE A CA 1
ATOM 4900 C C . ILE A 1 641 ? -5.501 0.506 25.017 1.00 90.69 641 ILE A C 1
ATOM 4902 O O . ILE A 1 641 ? -5.312 -0.469 25.743 1.00 90.69 641 ILE A O 1
ATOM 4906 N N . LEU A 1 642 ? -4.680 1.548 25.023 1.00 90.62 642 LEU A N 1
ATOM 4907 C CA . LEU A 1 642 ? -3.643 1.807 26.008 1.00 90.62 642 LEU A CA 1
ATOM 4908 C C . LEU A 1 642 ? -4.310 2.308 27.287 1.00 90.62 642 LEU A C 1
ATOM 4910 O O . LEU A 1 642 ? -4.972 3.341 27.277 1.00 90.62 642 LEU A O 1
ATOM 4914 N N . VAL A 1 643 ? -4.109 1.598 28.390 1.00 92.00 643 VAL A N 1
ATOM 4915 C CA . VAL A 1 643 ? -4.553 2.006 29.723 1.00 92.00 643 VAL A CA 1
ATOM 4916 C C . VAL A 1 643 ? -3.325 2.382 30.531 1.00 92.00 643 VAL A C 1
ATOM 4918 O O . VAL A 1 643 ? -2.438 1.551 30.755 1.00 92.00 643 VAL A O 1
ATOM 4921 N N . THR A 1 644 ? -3.273 3.639 30.962 1.00 91.44 644 THR A N 1
ATOM 4922 C CA . THR A 1 644 ? -2.228 4.158 31.835 1.00 91.44 644 THR A CA 1
ATOM 4923 C C . THR A 1 644 ? -2.756 4.305 33.257 1.00 91.44 644 THR A C 1
ATOM 4925 O O . THR A 1 644 ? -3.721 5.037 33.499 1.00 91.44 644 THR A O 1
ATOM 4928 N N . VAL A 1 645 ? -2.071 3.652 34.194 1.00 89.94 645 VAL A N 1
ATOM 4929 C CA . VAL A 1 645 ? -2.285 3.774 35.641 1.00 89.94 645 VAL A CA 1
ATOM 4930 C C . VAL A 1 645 ? -1.160 4.597 36.263 1.00 89.94 645 VAL A C 1
ATOM 4932 O O . VAL A 1 645 ? -0.022 4.553 35.787 1.00 89.94 645 VAL A O 1
ATOM 4935 N N . HIS A 1 646 ? -1.475 5.354 37.310 1.00 84.38 646 HIS A N 1
ATOM 4936 C CA . HIS A 1 646 ? -0.476 6.031 38.132 1.00 84.38 646 HIS A CA 1
ATOM 4937 C C . HIS A 1 646 ? -0.184 5.180 39.368 1.00 84.38 646 HIS A C 1
ATOM 4939 O O . HIS A 1 646 ? -1.110 4.772 40.065 1.00 84.38 646 HIS A O 1
ATOM 4945 N N . SER A 1 647 ? 1.092 4.916 39.627 1.00 71.44 647 SER A N 1
ATOM 4946 C CA . SER A 1 647 ? 1.577 4.284 40.853 1.00 71.44 647 SER A CA 1
ATOM 4947 C C . SER A 1 647 ? 2.535 5.243 41.549 1.00 71.44 647 SER A C 1
ATOM 4949 O O . SER A 1 647 ? 3.409 5.807 40.893 1.00 71.44 647 SER A O 1
ATOM 4951 N N . ASP A 1 648 ? 2.405 5.392 42.867 1.00 72.56 648 ASP A N 1
ATOM 4952 C CA . ASP A 1 648 ? 3.269 6.281 43.655 1.00 72.56 648 ASP A CA 1
ATOM 4953 C C . ASP A 1 648 ? 4.749 5.846 43.632 1.00 72.56 648 ASP A C 1
ATOM 4955 O O . ASP A 1 648 ? 5.639 6.683 43.742 1.00 72.56 648 ASP A O 1
ATOM 4959 N N . GLU A 1 649 ? 5.028 4.554 43.419 1.00 68.12 649 GLU A N 1
ATOM 4960 C CA . GLU A 1 649 ? 6.391 3.995 43.395 1.00 68.12 649 GLU A CA 1
ATOM 4961 C C . GLU A 1 649 ? 7.026 3.970 41.994 1.00 68.12 649 GLU A C 1
ATOM 4963 O O . GLU A 1 649 ? 8.238 4.124 41.853 1.00 68.12 649 GLU A O 1
ATOM 4968 N N . LEU A 1 650 ? 6.227 3.752 40.943 1.00 63.38 650 LEU A N 1
ATOM 4969 C CA . LEU A 1 650 ? 6.714 3.496 39.574 1.00 63.38 650 LEU A CA 1
ATOM 4970 C C . LEU A 1 650 ? 6.271 4.554 38.555 1.00 63.38 650 LEU A C 1
ATOM 4972 O O . LEU A 1 650 ? 6.545 4.417 37.358 1.00 63.38 650 LEU A O 1
ATOM 4976 N N . GLY A 1 651 ? 5.566 5.589 39.011 1.00 79.75 651 GLY A N 1
ATOM 4977 C CA . GLY A 1 651 ? 4.984 6.622 38.166 1.00 79.75 651 GLY A CA 1
ATOM 4978 C C . GLY A 1 651 ? 3.928 6.071 37.206 1.00 79.75 651 GLY A C 1
ATOM 4979 O O . GLY A 1 651 ? 3.205 5.116 37.500 1.00 79.75 651 GLY A O 1
ATOM 4980 N N . TYR A 1 652 ? 3.822 6.690 36.030 1.00 82.94 652 TYR A N 1
ATOM 4981 C CA . TYR A 1 652 ? 2.861 6.291 35.004 1.00 82.94 652 TYR A CA 1
ATOM 4982 C C . TYR A 1 652 ? 3.300 5.018 34.278 1.00 82.94 652 TYR A C 1
ATOM 4984 O O . TYR A 1 652 ? 4.323 4.998 33.596 1.00 82.94 652 TYR A O 1
ATOM 4992 N N . GLN A 1 653 ? 2.470 3.980 34.347 1.00 86.12 653 GLN A N 1
ATOM 4993 C CA . GLN A 1 653 ? 2.698 2.699 33.681 1.00 86.12 653 GLN A CA 1
ATOM 4994 C C . GLN A 1 653 ? 1.565 2.428 32.691 1.00 86.12 653 GLN A C 1
ATOM 4996 O O . GLN A 1 653 ? 0.394 2.578 33.031 1.00 86.12 653 GLN A O 1
ATOM 5001 N N . THR A 1 654 ? 1.901 2.042 31.457 1.00 86.06 654 THR A N 1
ATOM 5002 C CA . THR A 1 654 ? 0.925 1.870 30.365 1.00 86.06 654 THR A CA 1
ATOM 5003 C C . THR A 1 654 ? 0.931 0.442 29.845 1.00 86.06 654 THR A C 1
ATOM 5005 O O . THR A 1 654 ? 1.993 -0.160 29.694 1.00 86.06 654 THR A O 1
ATOM 5008 N N . ARG A 1 655 ? -0.250 -0.097 29.534 1.00 86.19 655 ARG A N 1
ATOM 5009 C CA . ARG A 1 655 ? -0.394 -1.392 28.862 1.00 86.19 655 ARG A CA 1
ATOM 5010 C C . ARG A 1 655 ? -1.548 -1.380 27.868 1.00 86.19 655 ARG A C 1
ATOM 5012 O O . ARG A 1 655 ? -2.558 -0.734 28.119 1.00 86.19 655 ARG A O 1
ATOM 5019 N N . THR A 1 656 ? -1.398 -2.112 26.770 1.00 87.75 656 THR A N 1
ATOM 5020 C CA . THR A 1 656 ? -2.450 -2.297 25.764 1.00 87.75 656 THR A CA 1
ATOM 5021 C C . THR A 1 656 ? -3.390 -3.439 26.144 1.00 87.75 656 THR A C 1
ATOM 5023 O O . THR A 1 656 ? -2.938 -4.491 26.602 1.00 87.75 656 THR A O 1
ATOM 5026 N N . TYR A 1 657 ? -4.685 -3.237 25.918 1.00 89.25 657 TYR A N 1
ATOM 5027 C CA . TYR A 1 657 ? -5.742 -4.237 26.040 1.00 89.25 657 TYR A CA 1
ATOM 5028 C C . TYR A 1 657 ? -6.646 -4.193 24.809 1.00 89.25 657 TYR A C 1
ATOM 5030 O O . TYR A 1 657 ? -6.832 -3.134 24.216 1.00 89.25 657 TYR A O 1
ATOM 5038 N N . SER A 1 658 ? -7.243 -5.321 24.440 1.00 90.75 658 SER A N 1
ATOM 5039 C CA . SER A 1 658 ? -8.267 -5.354 23.393 1.00 90.75 658 SER A CA 1
ATOM 5040 C C . SER A 1 658 ? -9.605 -4.888 23.960 1.00 90.75 658 SER A C 1
ATOM 5042 O O . SER A 1 658 ? -10.023 -5.340 25.031 1.00 90.75 658 SER A O 1
ATOM 5044 N N . VAL A 1 659 ? -10.308 -4.032 23.224 1.00 93.06 659 VAL A N 1
ATOM 5045 C CA . VAL A 1 659 ? -11.699 -3.696 23.531 1.00 93.06 659 VAL A CA 1
ATOM 5046 C C . VAL A 1 659 ? -12.573 -4.916 23.257 1.00 93.06 659 VAL A C 1
ATOM 5048 O O . VAL A 1 659 ? -12.648 -5.411 22.136 1.00 93.06 659 VAL A O 1
ATOM 5051 N N . THR A 1 660 ? -13.235 -5.408 24.298 1.00 92.69 660 THR A N 1
ATOM 5052 C CA . THR A 1 660 ? -14.117 -6.581 24.237 1.00 92.69 660 THR A CA 1
ATOM 5053 C C . THR A 1 660 ? -15.576 -6.207 24.058 1.00 92.69 660 THR A C 1
ATOM 5055 O O . THR A 1 660 ? -16.315 -6.986 23.485 1.00 92.69 660 THR A O 1
ATOM 5058 N N . ARG A 1 661 ? -16.005 -5.016 24.491 1.00 91.19 661 ARG A N 1
ATOM 5059 C CA . ARG A 1 661 ? -17.377 -4.525 24.304 1.00 91.19 661 ARG A CA 1
ATOM 5060 C C . ARG A 1 661 ? -17.402 -3.004 24.279 1.00 91.19 661 ARG A C 1
ATOM 5062 O O . ARG A 1 661 ? -16.557 -2.359 24.891 1.00 91.19 661 ARG A O 1
ATOM 5069 N N . THR A 1 662 ? -18.391 -2.436 23.600 1.00 91.19 662 THR A N 1
ATOM 5070 C CA . THR A 1 662 ? -18.591 -0.987 23.459 1.00 91.19 662 THR A CA 1
ATOM 5071 C C . THR A 1 662 ? -19.995 -0.582 23.896 1.00 91.19 662 THR A C 1
ATOM 5073 O O . THR A 1 662 ? -20.967 -1.222 23.488 1.00 91.19 662 THR A O 1
ATOM 5076 N N . CYS A 1 663 ? -20.113 0.521 24.632 1.00 87.44 663 CYS A N 1
ATOM 5077 C CA . CYS A 1 663 ? -21.387 1.126 25.014 1.00 87.44 663 CYS A CA 1
ATOM 5078 C C . CYS A 1 663 ? -21.606 2.431 24.238 1.00 87.44 663 CYS A C 1
ATOM 5080 O O . CYS A 1 663 ? -20.890 3.415 24.449 1.00 87.44 663 CYS A O 1
ATOM 5082 N N . ALA A 1 664 ? -22.615 2.448 23.364 1.00 80.00 664 ALA A N 1
ATOM 5083 C CA . ALA A 1 664 ? -22.929 3.601 22.525 1.00 80.00 664 ALA A CA 1
ATOM 5084 C C . ALA A 1 664 ? -23.411 4.817 23.336 1.00 80.00 664 ALA A C 1
ATOM 5086 O O . ALA A 1 664 ? -24.021 4.680 24.404 1.00 80.00 664 ALA A O 1
ATOM 5087 N N . VAL A 1 665 ? -23.164 6.011 22.796 1.00 78.62 665 VAL A N 1
ATOM 5088 C CA . VAL A 1 665 ? -23.823 7.248 23.237 1.00 78.62 665 VAL A CA 1
ATOM 5089 C C . VAL A 1 665 ? -25.191 7.345 22.543 1.00 78.62 665 VAL A C 1
ATOM 5091 O O . VAL A 1 665 ? -25.226 7.273 21.312 1.00 78.62 665 VAL A O 1
ATOM 5094 N N . PRO A 1 666 ? -26.309 7.495 23.281 1.00 67.81 666 PRO A N 1
ATOM 5095 C CA . PRO A 1 666 ? -27.612 7.791 22.681 1.00 67.81 666 PRO A CA 1
ATOM 5096 C C . PRO A 1 666 ? -27.525 9.042 21.786 1.00 67.81 666 PRO A C 1
ATOM 5098 O O . PRO A 1 666 ? -26.799 9.973 22.119 1.00 67.81 666 PRO A O 1
ATOM 5101 N N . ASP A 1 667 ? -28.220 9.052 20.646 1.00 63.81 667 ASP A N 1
ATOM 5102 C CA . ASP A 1 667 ? -28.296 10.172 19.682 1.00 63.81 667 ASP A CA 1
ATOM 5103 C C . ASP A 1 667 ? -27.044 10.466 18.827 1.00 63.81 667 ASP A C 1
ATOM 5105 O O . ASP A 1 667 ? -27.066 11.353 17.967 1.00 63.81 667 ASP A O 1
ATOM 5109 N N . PHE A 1 668 ? -25.957 9.703 18.976 1.00 66.62 668 PHE A N 1
ATOM 5110 C CA . PHE A 1 668 ? -24.820 9.806 18.059 1.00 66.62 668 PHE A CA 1
ATOM 5111 C C . PHE A 1 668 ? -25.081 9.021 16.766 1.00 66.62 668 PHE A C 1
ATOM 5113 O O . PHE A 1 668 ? -25.604 7.910 16.798 1.00 66.62 668 PHE A O 1
ATOM 5120 N N . TYR A 1 669 ? -24.707 9.588 15.612 1.00 56.38 669 TYR A N 1
ATOM 5121 C CA . TYR A 1 669 ? -24.926 8.940 14.312 1.00 56.38 669 TYR A CA 1
ATOM 5122 C C . TYR A 1 669 ? -24.189 7.597 14.246 1.00 56.38 669 TYR A C 1
ATOM 5124 O O . TYR A 1 669 ? -22.963 7.554 14.363 1.00 56.38 669 TYR A O 1
ATOM 5132 N N . ILE A 1 670 ? -24.944 6.523 14.025 1.00 56.28 670 ILE A N 1
ATOM 5133 C CA . ILE A 1 670 ? -24.431 5.193 13.707 1.00 56.28 670 ILE A CA 1
ATOM 5134 C C . ILE A 1 670 ? -24.704 4.983 12.221 1.00 56.28 670 ILE A C 1
ATOM 5136 O O . ILE A 1 670 ? -25.858 4.937 11.797 1.00 56.28 670 ILE A O 1
ATOM 5140 N N . GLN A 1 671 ? -23.651 4.866 11.416 1.00 54.38 671 GLN A N 1
ATOM 5141 C CA . GLN A 1 671 ? -23.806 4.441 10.029 1.00 54.38 671 GLN A CA 1
ATOM 5142 C C . GLN A 1 671 ? -24.276 2.980 10.039 1.00 54.38 671 GLN A C 1
ATOM 5144 O O . GLN A 1 671 ? -23.628 2.132 10.655 1.00 54.38 671 GLN A O 1
ATOM 5149 N N . GLY A 1 672 ? -25.421 2.690 9.413 1.00 50.47 672 GLY A N 1
ATOM 5150 C CA . GLY A 1 672 ? -26.033 1.359 9.446 1.00 50.47 672 GLY A CA 1
ATOM 5151 C C . GLY A 1 672 ? -25.042 0.260 9.043 1.00 50.47 672 GLY A C 1
ATOM 5152 O O . GLY A 1 672 ? -24.497 0.297 7.943 1.00 50.47 672 GLY A O 1
ATOM 5153 N N . GLY A 1 673 ? -24.794 -0.692 9.950 1.00 53.62 673 GLY A N 1
ATOM 5154 C CA . GLY A 1 673 ? -23.905 -1.846 9.744 1.00 53.62 673 GLY A CA 1
ATOM 5155 C C . GLY A 1 673 ? -22.454 -1.694 10.233 1.00 53.62 673 GLY A C 1
ATOM 5156 O O . GLY A 1 673 ? -21.748 -2.701 10.307 1.00 53.62 673 GLY A O 1
ATOM 5157 N N . SER A 1 674 ? -22.002 -0.488 10.607 1.00 64.50 674 SER A N 1
ATOM 5158 C CA . SER A 1 674 ? -20.641 -0.259 11.127 1.00 64.50 674 SER A CA 1
ATOM 5159 C C . SER A 1 674 ? -20.550 -0.471 12.645 1.00 64.50 674 SER A C 1
ATOM 5161 O O . SER A 1 674 ? -21.353 0.068 13.410 1.00 64.50 674 SER A O 1
ATOM 5163 N N . ASP A 1 675 ? -19.536 -1.215 13.102 1.00 75.06 675 ASP A N 1
ATOM 5164 C CA . ASP A 1 675 ? -19.216 -1.350 14.535 1.00 75.06 675 ASP A CA 1
ATOM 5165 C C . ASP A 1 675 ? -18.484 -0.129 15.098 1.00 75.06 675 ASP A C 1
ATOM 5167 O O . ASP A 1 675 ? -18.385 0.036 16.315 1.00 75.06 675 ASP A O 1
ATOM 5171 N N . LEU A 1 676 ? -18.008 0.756 14.224 1.00 79.94 676 LEU A N 1
ATOM 5172 C CA . LEU A 1 676 ? -17.319 1.979 14.591 1.00 79.94 676 LEU A CA 1
ATOM 5173 C C . LEU A 1 676 ? -18.330 3.088 14.899 1.00 79.94 676 LEU A C 1
ATOM 5175 O O . LEU A 1 676 ? -19.046 3.562 14.019 1.00 79.94 676 LEU A O 1
ATOM 5179 N N . HIS A 1 677 ? -18.383 3.517 16.157 1.00 81.56 677 HIS A N 1
ATOM 5180 C CA . HIS A 1 677 ? -19.321 4.537 16.627 1.00 81.56 677 HIS A CA 1
ATOM 5181 C C . HIS A 1 677 ? -18.762 5.254 17.856 1.00 81.56 677 HIS A C 1
ATOM 5183 O O . HIS A 1 677 ? -17.814 4.777 18.479 1.00 81.56 677 HIS A O 1
ATOM 5189 N N . ALA A 1 678 ? -19.344 6.399 18.217 1.00 85.75 678 ALA A N 1
ATOM 5190 C CA . ALA A 1 678 ? -18.986 7.076 19.457 1.00 85.75 678 ALA A CA 1
ATOM 5191 C C . ALA A 1 678 ? -19.476 6.281 20.673 1.00 85.75 678 ALA A C 1
ATOM 5193 O O . ALA A 1 678 ? -20.647 5.901 20.779 1.00 85.75 678 ALA A O 1
ATOM 5194 N N . THR A 1 679 ? -18.560 6.065 21.607 1.00 89.69 679 THR A N 1
ATOM 5195 C CA . THR A 1 679 ? -18.754 5.262 22.811 1.00 89.69 679 THR A CA 1
ATOM 5196 C C . THR A 1 679 ? -18.521 6.117 24.047 1.00 89.69 679 THR A C 1
ATOM 5198 O O . THR A 1 679 ? -17.599 6.932 24.081 1.00 89.69 679 THR A O 1
ATOM 5201 N N . LYS A 1 680 ? -19.369 5.943 25.066 1.00 92.12 680 LYS A N 1
ATOM 5202 C CA . LYS A 1 680 ? -19.150 6.536 26.400 1.00 92.12 680 LYS A CA 1
ATOM 5203 C C . LYS A 1 680 ? -18.281 5.652 27.287 1.00 92.12 680 LYS A C 1
ATOM 5205 O O . LYS A 1 680 ? -17.668 6.136 28.231 1.00 92.12 680 LYS A O 1
ATOM 5210 N N . SER A 1 681 ? -18.278 4.352 27.012 1.00 94.31 681 SER A N 1
ATOM 5211 C CA . SER A 1 681 ? -17.485 3.388 27.752 1.00 94.31 681 SER A CA 1
ATOM 5212 C C . SER A 1 681 ? -17.223 2.125 26.950 1.00 94.31 681 SER A C 1
ATOM 5214 O O . SER A 1 681 ? -17.943 1.805 25.998 1.00 94.31 681 SER A O 1
ATOM 5216 N N . VAL A 1 682 ? -16.180 1.408 27.353 1.00 95.38 682 VAL A N 1
ATOM 5217 C CA . VAL A 1 682 ? -15.772 0.129 26.765 1.00 95.38 682 VAL A CA 1
ATOM 5218 C C . VAL A 1 682 ? -15.445 -0.885 27.854 1.00 95.38 682 VAL A C 1
ATOM 5220 O O . VAL A 1 682 ? -15.113 -0.502 28.970 1.00 95.38 682 VAL A O 1
ATOM 5223 N N . GLU A 1 683 ? -15.498 -2.174 27.541 1.00 94.75 683 GLU A N 1
ATOM 5224 C CA . GLU A 1 683 ? -15.041 -3.246 28.433 1.00 94.75 683 GLU A CA 1
ATOM 5225 C C . GLU A 1 683 ? -13.747 -3.866 27.907 1.00 94.75 683 GLU A C 1
ATOM 5227 O O . GLU A 1 683 ? -13.599 -4.090 26.702 1.00 94.75 683 GLU A O 1
ATOM 5232 N N . ILE A 1 684 ? -12.829 -4.201 28.811 1.00 93.31 684 ILE A N 1
ATOM 5233 C CA . ILE A 1 684 ? -11.598 -4.944 28.525 1.00 93.31 684 ILE A CA 1
ATOM 5234 C C . ILE A 1 684 ? -11.521 -6.206 29.390 1.00 93.31 684 ILE A C 1
ATOM 5236 O O . ILE A 1 684 ? -11.974 -6.216 30.537 1.00 93.31 684 ILE A O 1
ATOM 5240 N N . CYS A 1 685 ? -10.888 -7.256 28.861 1.00 90.44 685 CYS A N 1
ATOM 5241 C CA . CYS A 1 685 ? -10.521 -8.440 29.635 1.00 90.44 685 CYS A CA 1
ATOM 5242 C C . CYS A 1 685 ? -9.059 -8.337 30.071 1.00 90.44 685 CYS A C 1
ATOM 5244 O O . CYS A 1 685 ? -8.146 -8.299 29.244 1.00 90.44 685 CYS A O 1
ATOM 5246 N N . CYS A 1 686 ? -8.824 -8.334 31.377 1.00 87.12 686 CYS A N 1
ATOM 5247 C CA . CYS A 1 686 ? -7.498 -8.250 31.968 1.00 87.12 686 CYS A CA 1
ATOM 5248 C C . CYS A 1 686 ? -7.104 -9.607 32.555 1.00 87.12 686 CYS A C 1
ATOM 5250 O O . CYS A 1 686 ? -7.904 -10.219 33.254 1.00 87.12 686 CYS A O 1
ATOM 5252 N N . ARG A 1 687 ? -5.874 -10.074 32.303 1.00 84.25 687 ARG A N 1
ATOM 5253 C CA . ARG A 1 687 ? -5.279 -11.226 32.999 1.00 84.25 687 ARG A CA 1
ATOM 5254 C C . ARG A 1 687 ? -4.165 -10.733 33.917 1.00 84.25 687 ARG A C 1
ATOM 5256 O O . ARG A 1 687 ? -3.274 -10.032 33.443 1.00 84.25 687 ARG A O 1
ATOM 5263 N N . SER A 1 688 ? -4.178 -11.130 35.187 1.00 82.31 688 SER A N 1
ATOM 5264 C CA . SER A 1 688 ? -3.165 -10.829 36.204 1.00 82.31 688 SER A CA 1
ATOM 5265 C C . SER A 1 688 ? -1.808 -11.433 35.826 1.00 82.31 688 SER A C 1
ATOM 5267 O O . SER A 1 688 ? -1.436 -12.524 36.246 1.00 82.31 688 SER A O 1
ATOM 5269 N N . ALA A 1 689 ? -1.083 -10.736 34.955 1.00 77.19 689 ALA A N 1
ATOM 5270 C CA . ALA A 1 689 ? 0.204 -11.162 34.430 1.00 77.19 689 ALA A CA 1
ATOM 5271 C C . ALA A 1 689 ? 1.095 -9.942 34.201 1.00 77.19 689 ALA A C 1
ATOM 5273 O O . ALA A 1 689 ? 1.005 -9.300 33.157 1.00 77.19 689 ALA A O 1
ATOM 5274 N N . GLY A 1 690 ? 1.965 -9.618 35.154 1.00 77.31 690 GLY A N 1
ATOM 5275 C CA . GLY A 1 690 ? 2.816 -8.425 35.123 1.00 77.31 690 GLY A CA 1
ATOM 5276 C C . GLY A 1 690 ? 2.155 -7.199 35.762 1.00 77.31 690 GLY A C 1
ATOM 5277 O O . GLY A 1 690 ? 0.944 -7.161 35.959 1.00 77.31 690 GLY A O 1
ATOM 5278 N N . LEU A 1 691 ? 2.972 -6.184 36.051 1.00 79.44 691 LEU A N 1
ATOM 5279 C CA . LEU A 1 691 ? 2.668 -5.097 36.989 1.00 79.44 691 LEU A CA 1
ATOM 5280 C C . LEU A 1 691 ? 1.292 -4.428 36.801 1.00 79.44 691 LEU A C 1
ATOM 5282 O O . LEU A 1 691 ? 0.459 -4.479 37.700 1.00 79.44 691 LEU A O 1
ATOM 5286 N N . VAL A 1 692 ? 1.033 -3.839 35.627 1.00 84.25 692 VAL A N 1
ATOM 5287 C CA . VAL A 1 692 ? -0.199 -3.064 35.373 1.00 84.25 692 VAL A CA 1
ATOM 5288 C C . VAL A 1 692 ? -1.449 -3.938 35.454 1.00 84.25 692 VAL A C 1
ATOM 5290 O O . VAL A 1 692 ? -2.449 -3.533 36.036 1.00 84.25 692 VAL A O 1
ATOM 5293 N N . SER A 1 693 ? -1.413 -5.145 34.884 1.00 86.19 693 SER A N 1
ATOM 5294 C CA . SER A 1 693 ? -2.604 -6.003 34.881 1.00 86.19 693 SER A CA 1
ATOM 5295 C C . SER A 1 693 ? -2.887 -6.606 36.243 1.00 86.19 693 SER A C 1
ATOM 5297 O O . SER A 1 693 ? -4.051 -6.714 36.611 1.00 86.19 693 SER A O 1
ATOM 5299 N N . SER A 1 694 ? -1.846 -6.968 36.997 1.00 85.31 694 SER A N 1
ATOM 5300 C CA . SER A 1 694 ? -2.009 -7.426 38.375 1.00 85.31 694 SER A CA 1
ATOM 5301 C C . SER A 1 694 ? -2.577 -6.320 39.262 1.00 85.31 694 SER A C 1
ATOM 5303 O O . SER A 1 694 ? -3.528 -6.588 39.986 1.00 85.31 694 SER A O 1
ATOM 5305 N N . TYR A 1 695 ? -2.097 -5.078 39.125 1.00 86.19 695 TYR A N 1
ATOM 5306 C CA . TYR A 1 695 ? -2.668 -3.923 39.825 1.00 86.19 695 TYR A CA 1
ATOM 5307 C C . TYR A 1 695 ? -4.158 -3.736 39.510 1.00 86.19 695 TYR A C 1
ATOM 5309 O O . TYR A 1 695 ? -4.969 -3.644 40.427 1.00 86.19 695 TYR A O 1
ATOM 5317 N N . ILE A 1 696 ? -4.528 -3.740 38.224 1.00 87.69 696 ILE A N 1
ATOM 5318 C CA . ILE A 1 696 ? -5.921 -3.571 37.785 1.00 87.69 696 ILE A CA 1
ATOM 5319 C C . ILE A 1 696 ? -6.818 -4.704 38.307 1.00 87.69 696 ILE A C 1
ATOM 5321 O O . ILE A 1 696 ? -7.928 -4.436 38.755 1.00 87.69 696 ILE A O 1
ATOM 5325 N N . CYS A 1 697 ? -6.351 -5.958 38.273 1.00 85.94 697 CYS A N 1
ATOM 5326 C CA . CYS A 1 697 ? -7.133 -7.108 38.747 1.00 85.94 697 CYS A CA 1
ATOM 5327 C C . CYS A 1 697 ? -7.357 -7.111 40.268 1.00 85.94 697 CYS A C 1
ATOM 5329 O O . CYS A 1 697 ? -8.250 -7.811 40.731 1.00 85.94 697 CYS A O 1
ATOM 5331 N N . GLN A 1 698 ? -6.545 -6.380 41.037 1.00 85.31 698 GLN A N 1
ATOM 5332 C CA . GLN A 1 698 ? -6.649 -6.291 42.498 1.00 85.31 698 GLN A CA 1
ATOM 5333 C C . GLN A 1 698 ? -7.583 -5.169 42.974 1.00 85.31 698 GLN A C 1
ATOM 5335 O O . GLN A 1 698 ? -7.858 -5.087 44.166 1.00 85.31 698 GLN A O 1
ATOM 5340 N N . GLN A 1 699 ? -8.051 -4.290 42.081 1.00 86.38 699 GLN A N 1
ATOM 5341 C CA . GLN A 1 699 ? -8.938 -3.195 42.472 1.00 86.38 699 GLN A CA 1
ATOM 5342 C C . GLN A 1 699 ? -10.372 -3.698 42.665 1.00 86.38 699 GLN A C 1
ATOM 5344 O O . GLN A 1 699 ? -10.942 -4.325 41.773 1.00 86.38 699 GLN A O 1
ATOM 5349 N N . GLU A 1 700 ? -10.971 -3.369 43.808 1.00 86.12 700 GLU A N 1
ATOM 5350 C CA . GLU A 1 700 ? -12.369 -3.701 44.131 1.00 86.12 700 GLU A CA 1
ATOM 5351 C C . GLU A 1 700 ? -13.324 -2.512 43.933 1.00 86.12 700 GLU A C 1
ATOM 5353 O O . GLU A 1 700 ? -14.535 -2.694 43.822 1.00 86.12 700 GLU A O 1
ATOM 5358 N N . SER A 1 701 ? -12.794 -1.288 43.858 1.00 89.88 701 SER A N 1
ATOM 5359 C CA . SER A 1 701 ? -13.559 -0.048 43.707 1.00 89.88 701 SER A CA 1
ATOM 5360 C C . SER A 1 701 ? -13.165 0.716 42.436 1.00 89.88 701 SER A C 1
ATOM 5362 O O . SER A 1 701 ? -12.094 0.471 41.876 1.00 89.88 701 SER A O 1
ATOM 5364 N N . PRO A 1 702 ? -14.018 1.634 41.938 1.00 94.44 702 PRO A N 1
ATOM 5365 C CA . PRO A 1 702 ? -13.675 2.475 40.799 1.00 94.44 702 PRO A CA 1
ATOM 5366 C C . PRO A 1 702 ? -12.433 3.336 41.053 1.00 94.44 702 PRO A C 1
ATOM 5368 O O . PRO A 1 702 ? -12.316 3.970 42.101 1.00 94.44 702 PRO A O 1
ATOM 5371 N N . PHE A 1 703 ? -11.539 3.423 40.069 1.00 92.94 703 PHE A N 1
ATOM 5372 C CA . PHE A 1 703 ? -10.295 4.193 40.170 1.00 92.94 703 PHE A CA 1
ATOM 5373 C C . PHE A 1 703 ? -10.003 4.971 38.883 1.00 92.94 703 PHE A C 1
ATOM 5375 O O . PHE A 1 703 ? -10.492 4.643 37.798 1.00 92.94 703 PHE A O 1
ATOM 5382 N N . ARG A 1 704 ? -9.220 6.050 38.995 1.00 93.88 704 ARG A N 1
ATOM 5383 C CA . ARG A 1 704 ? -8.898 6.919 37.854 1.00 93.88 704 ARG A CA 1
ATOM 5384 C C . ARG A 1 704 ? -7.791 6.318 37.004 1.00 93.88 704 ARG A C 1
ATOM 5386 O O . ARG A 1 704 ? -6.765 5.871 37.510 1.00 93.88 704 ARG A O 1
ATOM 5393 N N . VAL A 1 705 ? -7.994 6.380 35.696 1.00 94.69 705 VAL A N 1
ATOM 5394 C CA . VAL A 1 705 ? -7.008 6.004 34.686 1.00 94.69 705 VAL A CA 1
ATOM 5395 C C . VAL A 1 705 ? -6.986 7.056 33.585 1.00 94.69 705 VAL A C 1
ATOM 5397 O O . VAL A 1 705 ? -7.823 7.958 33.521 1.00 94.69 705 VAL A O 1
ATOM 5400 N N . SER A 1 706 ? -6.021 6.939 32.687 1.00 93.69 706 SER A N 1
ATOM 5401 C CA . SER A 1 706 ? -6.074 7.648 31.414 1.00 93.69 706 SER A CA 1
ATOM 5402 C C . SER A 1 706 ? -5.912 6.646 30.286 1.00 93.69 706 SER A C 1
ATOM 5404 O O . SER A 1 706 ? -5.163 5.677 30.417 1.00 93.69 706 SER A O 1
ATOM 5406 N N . VAL A 1 707 ? -6.657 6.849 29.207 1.00 94.06 707 VAL A N 1
ATOM 5407 C CA . VAL A 1 707 ? -6.714 5.921 28.086 1.00 94.06 707 VAL A CA 1
ATOM 5408 C C . VAL A 1 707 ? -6.243 6.577 26.802 1.00 94.06 707 VAL A C 1
ATOM 5410 O O . VAL A 1 707 ? -6.330 7.793 26.618 1.00 94.06 707 VAL A O 1
ATOM 5413 N N . ALA A 1 708 ? -5.731 5.761 25.899 1.00 91.69 708 ALA A N 1
ATOM 5414 C CA . ALA A 1 708 ? -5.448 6.165 24.541 1.00 91.69 708 ALA A CA 1
ATOM 5415 C C . ALA A 1 708 ? -5.718 5.022 23.578 1.00 91.69 708 ALA A C 1
ATOM 5417 O O . ALA A 1 708 ? -5.568 3.865 23.952 1.00 91.69 708 ALA A O 1
ATOM 5418 N N . LEU A 1 709 ? -6.094 5.315 22.341 1.00 88.12 709 LEU A N 1
ATOM 5419 C CA . LEU A 1 709 ? -6.115 4.272 21.328 1.00 88.12 709 LEU A CA 1
ATOM 5420 C C . LEU A 1 709 ? -4.671 3.899 20.947 1.00 88.12 709 LEU A C 1
ATOM 5422 O O . LEU A 1 709 ? -3.728 4.692 21.020 1.00 88.12 709 LEU A O 1
ATOM 5426 N N . SER A 1 710 ? -4.478 2.621 20.649 1.00 82.44 710 SER A N 1
ATOM 5427 C CA . SER A 1 710 ? -3.187 2.071 20.262 1.00 82.44 710 SER A CA 1
ATOM 5428 C C . SER A 1 710 ? -2.924 2.406 18.790 1.00 82.44 710 SER A C 1
ATOM 5430 O O . SER A 1 710 ? -3.785 2.128 17.952 1.00 82.44 710 SER A O 1
ATOM 5432 N N . PRO A 1 711 ? -1.745 2.945 18.423 1.00 71.62 711 PRO A N 1
ATOM 5433 C CA . PRO A 1 711 ? -1.429 3.324 17.045 1.00 71.62 711 PRO A CA 1
ATOM 5434 C C . PRO A 1 711 ? -1.028 2.097 16.206 1.00 71.62 711 PRO A C 1
ATOM 5436 O O . PRO A 1 711 ? 0.039 2.069 15.593 1.00 71.62 711 PRO A O 1
ATOM 5439 N N . HIS A 1 712 ? -1.833 1.038 16.228 1.00 71.56 712 HIS A N 1
ATOM 5440 C CA . HIS A 1 712 ? -1.594 -0.225 15.532 1.00 71.56 712 HIS A CA 1
ATOM 5441 C C . HIS A 1 712 ? -2.781 -0.567 14.623 1.00 71.56 712 HIS A C 1
ATOM 5443 O O . HIS A 1 712 ? -3.868 -0.016 14.799 1.00 71.56 712 HIS A O 1
ATOM 5449 N N . PRO A 1 713 ? -2.582 -1.469 13.648 1.00 67.94 713 PRO A N 1
ATOM 5450 C CA . PRO A 1 713 ? -3.677 -2.083 12.907 1.00 67.94 713 PRO A CA 1
ATOM 5451 C C . PRO A 1 713 ? -4.792 -2.561 13.834 1.00 67.94 713 PRO A C 1
ATOM 5453 O O . PRO A 1 713 ? -4.535 -3.338 14.755 1.00 67.94 713 PRO A O 1
ATOM 5456 N N . HIS A 1 714 ? -6.017 -2.099 13.597 1.00 74.62 714 HIS A N 1
ATOM 5457 C CA . HIS A 1 714 ? -7.155 -2.502 14.417 1.00 74.62 714 HIS A CA 1
ATOM 5458 C C . HIS A 1 714 ? -7.587 -3.916 14.053 1.00 74.62 714 HIS A C 1
ATOM 5460 O O . HIS A 1 714 ? -7.674 -4.271 12.877 1.00 74.62 714 HIS A O 1
ATOM 5466 N N . PHE A 1 715 ? -7.882 -4.726 15.065 1.00 85.56 715 PHE A N 1
ATOM 5467 C CA . PHE A 1 715 ? -8.418 -6.067 14.872 1.00 85.56 715 PHE A CA 1
ATOM 5468 C C . PHE A 1 715 ? -9.931 -5.977 14.625 1.00 85.56 715 PHE A C 1
ATOM 5470 O O . PHE A 1 715 ? -10.742 -6.342 15.471 1.00 85.56 715 PHE A O 1
ATOM 5477 N N . ARG A 1 716 ? -10.318 -5.421 13.472 1.00 82.50 716 ARG A N 1
ATOM 5478 C CA . ARG A 1 716 ? -11.723 -5.224 13.092 1.00 82.50 716 ARG A CA 1
ATOM 5479 C C . ARG A 1 716 ? -12.240 -6.396 12.280 1.00 82.50 716 ARG A C 1
ATOM 5481 O O . ARG A 1 716 ? -11.627 -6.824 11.303 1.00 82.50 716 ARG A O 1
ATOM 5488 N N . ILE A 1 717 ? -13.387 -6.908 12.701 1.00 87.00 717 ILE A N 1
ATOM 5489 C CA . ILE A 1 717 ? -14.047 -8.041 12.064 1.00 87.00 717 ILE A CA 1
ATOM 5490 C C . ILE A 1 717 ? -14.917 -7.514 10.927 1.00 87.00 717 ILE A C 1
ATOM 5492 O O . ILE A 1 717 ? -15.822 -6.709 11.148 1.00 87.00 717 ILE A O 1
ATOM 5496 N N . LYS A 1 718 ? -14.659 -7.989 9.707 1.00 84.50 718 LYS A N 1
ATOM 5497 C CA . LYS A 1 718 ? -15.499 -7.680 8.550 1.00 84.50 718 LYS A CA 1
ATOM 5498 C C . LYS A 1 718 ? -16.730 -8.574 8.567 1.00 84.50 718 LYS A C 1
ATOM 5500 O O . LYS A 1 718 ? -16.626 -9.796 8.661 1.00 84.50 718 LYS A O 1
ATOM 5505 N N . GLU A 1 719 ? -17.900 -7.959 8.453 1.00 83.62 719 GLU A N 1
ATOM 5506 C CA . GLU A 1 719 ? -19.143 -8.705 8.296 1.00 83.62 719 GLU A CA 1
ATOM 5507 C C . GLU A 1 719 ? -19.149 -9.452 6.959 1.00 83.62 719 GLU A C 1
ATOM 5509 O O . GLU A 1 719 ? -18.722 -8.935 5.920 1.00 83.62 719 GLU A O 1
ATOM 5514 N N . ASN A 1 720 ? -19.637 -10.687 6.986 1.00 84.88 720 ASN A N 1
ATOM 5515 C CA . ASN A 1 720 ? -19.767 -11.490 5.794 1.00 84.88 720 ASN A CA 1
ATOM 5516 C C . ASN A 1 720 ? -20.961 -10.983 4.976 1.00 84.88 720 ASN A C 1
ATOM 5518 O O . ASN A 1 720 ? -22.067 -10.834 5.484 1.00 84.88 720 ASN A O 1
ATOM 5522 N N . LYS A 1 721 ? -20.730 -10.715 3.691 1.00 82.69 721 LYS A N 1
ATOM 5523 C CA . LYS A 1 721 ? -21.754 -10.211 2.764 1.00 82.69 721 LYS A CA 1
ATOM 5524 C C . LYS A 1 721 ? -22.390 -11.313 1.911 1.00 82.69 721 LYS A C 1
ATOM 5526 O O . LYS A 1 721 ? -23.216 -11.014 1.057 1.00 82.69 721 LYS A O 1
ATOM 5531 N N . ASN A 1 722 ? -21.976 -12.570 2.083 1.00 83.69 722 ASN A N 1
ATOM 5532 C CA . ASN A 1 722 ? -22.388 -13.694 1.248 1.00 83.69 722 ASN A CA 1
ATOM 5533 C C . ASN A 1 722 ? -22.860 -14.876 2.116 1.00 83.69 722 ASN A C 1
ATOM 5535 O O . ASN A 1 722 ? -22.136 -15.350 2.993 1.00 83.69 722 ASN A O 1
ATOM 5539 N N . ALA A 1 723 ? -24.070 -15.364 1.830 1.00 82.75 723 ALA A N 1
ATOM 5540 C CA . ALA A 1 723 ? -24.730 -16.441 2.567 1.00 82.75 723 ALA A CA 1
ATOM 5541 C C . ALA A 1 723 ? -23.979 -17.787 2.537 1.00 82.75 723 ALA A C 1
ATOM 5543 O O . ALA A 1 723 ? -24.139 -18.591 3.454 1.00 82.75 723 ALA A O 1
ATOM 5544 N N . ASP A 1 724 ? -23.120 -18.010 1.543 1.00 85.31 724 ASP A N 1
ATOM 5545 C CA . ASP A 1 724 ? -22.393 -19.271 1.367 1.00 85.31 724 ASP A CA 1
ATOM 5546 C C . ASP A 1 724 ? -20.965 -19.223 1.925 1.00 85.31 724 ASP A C 1
ATOM 5548 O O . ASP A 1 724 ? -20.272 -20.240 1.982 1.00 85.31 724 ASP A O 1
ATOM 5552 N N . LYS A 1 725 ? -20.493 -18.044 2.351 1.00 88.38 725 LYS A N 1
ATOM 5553 C CA . LYS A 1 725 ? -19.129 -17.886 2.868 1.00 88.38 725 LYS A CA 1
ATOM 5554 C C . LYS A 1 725 ? -19.030 -18.228 4.353 1.00 88.38 725 LYS A C 1
ATOM 5556 O O . LYS A 1 725 ? -19.972 -18.041 5.129 1.00 88.38 725 LYS A O 1
ATOM 5561 N N . ILE A 1 726 ? -17.847 -18.704 4.737 1.00 90.94 726 ILE A N 1
ATOM 5562 C CA . ILE A 1 726 ? -17.482 -19.014 6.120 1.00 90.94 726 ILE A CA 1
ATOM 5563 C C . ILE A 1 726 ? -16.587 -17.899 6.678 1.00 90.94 726 ILE A C 1
ATOM 5565 O O . ILE A 1 726 ? -15.822 -17.279 5.944 1.00 90.94 726 ILE A O 1
ATOM 5569 N N . THR A 1 727 ? -16.677 -17.625 7.977 1.00 93.88 727 THR A N 1
ATOM 5570 C CA . THR A 1 727 ? -15.716 -16.798 8.723 1.00 93.88 727 THR A CA 1
ATOM 5571 C C . THR A 1 727 ? -15.351 -17.499 10.026 1.00 93.88 727 THR A C 1
ATOM 5573 O O . THR A 1 727 ? -16.228 -17.999 10.731 1.00 93.88 727 THR A O 1
ATOM 5576 N N . TYR A 1 728 ? -14.062 -17.551 10.352 1.00 94.31 728 TYR A N 1
ATOM 5577 C CA . TYR A 1 728 ? -13.570 -18.234 11.545 1.00 94.31 728 TYR A CA 1
ATOM 5578 C C . TYR A 1 728 ? -13.206 -17.241 12.648 1.00 94.31 728 TYR A C 1
ATOM 5580 O O . TYR A 1 728 ? -12.430 -16.311 12.436 1.00 94.31 728 TYR A O 1
ATOM 5588 N N . PHE A 1 729 ? -13.719 -17.485 13.851 1.00 96.25 729 PHE A N 1
ATOM 5589 C CA . PHE A 1 729 ? -13.312 -16.817 15.084 1.00 96.25 729 PHE A CA 1
ATOM 5590 C C . PHE A 1 729 ? -12.567 -17.825 15.947 1.00 96.25 729 PHE A C 1
ATOM 5592 O O . PHE A 1 729 ? -13.129 -18.843 16.334 1.00 96.25 729 PHE A O 1
ATOM 5599 N N . VAL A 1 730 ? -11.299 -17.570 16.245 1.00 96.19 730 VAL A N 1
ATOM 5600 C CA . VAL A 1 730 ? -10.435 -18.485 16.991 1.00 96.19 730 VAL A CA 1
ATOM 5601 C C . VAL A 1 730 ? -9.927 -17.775 18.238 1.00 96.19 730 VAL A C 1
ATOM 5603 O O . VAL A 1 730 ? -9.208 -16.784 18.160 1.00 96.19 730 VAL A O 1
ATOM 5606 N N . ALA A 1 731 ? -10.295 -18.270 19.412 1.00 95.56 731 ALA A N 1
ATOM 5607 C CA . ALA A 1 731 ? -10.062 -17.571 20.667 1.00 95.56 731 ALA A CA 1
ATOM 5608 C C . ALA A 1 731 ? -9.371 -18.440 21.715 1.00 95.56 731 ALA A C 1
ATOM 5610 O O . ALA A 1 731 ? -9.587 -19.651 21.775 1.00 95.56 731 ALA A O 1
ATOM 5611 N N . GLN A 1 732 ? -8.618 -17.805 22.612 1.00 92.06 732 GLN A N 1
ATOM 5612 C CA . GLN A 1 732 ? -8.162 -18.417 23.858 1.00 92.06 732 GLN A CA 1
ATOM 5613 C C . GLN A 1 732 ? -8.708 -17.653 25.066 1.00 92.06 732 GLN A C 1
ATOM 5615 O O . GLN A 1 732 ? -8.328 -16.505 25.300 1.00 92.06 732 GLN A O 1
ATOM 5620 N N . ASN A 1 733 ? -9.544 -18.320 25.865 1.00 87.88 733 ASN A N 1
ATOM 5621 C CA . ASN A 1 733 ? -10.179 -17.783 27.073 1.00 87.88 733 ASN A CA 1
ATOM 5622 C C . ASN A 1 733 ? -10.671 -16.324 26.904 1.00 87.88 733 ASN A C 1
ATOM 5624 O O . ASN A 1 733 ? -11.561 -16.081 26.092 1.00 87.88 733 ASN A O 1
ATOM 5628 N N . GLY A 1 734 ? -10.065 -15.351 27.598 1.00 86.50 734 GLY A N 1
ATOM 5629 C CA . GLY A 1 734 ? -10.447 -13.934 27.540 1.00 86.50 734 GLY A CA 1
ATOM 5630 C C . GLY A 1 734 ? -10.388 -13.294 26.145 1.00 86.50 734 GLY A C 1
ATOM 5631 O O . GLY A 1 734 ? -11.120 -12.345 25.880 1.00 86.50 734 GLY A O 1
ATOM 5632 N N . GLY A 1 735 ? -9.601 -13.848 25.215 1.00 90.00 735 GLY A N 1
ATOM 5633 C CA . GLY A 1 735 ? -9.589 -13.396 23.819 1.00 90.00 735 GLY A CA 1
ATOM 5634 C C . GLY A 1 735 ? -10.940 -13.563 23.110 1.00 90.00 735 GLY A C 1
ATOM 5635 O O . GLY A 1 735 ? -11.208 -12.878 22.128 1.00 90.00 735 GLY A O 1
ATOM 5636 N N . ALA A 1 736 ? -11.829 -14.423 23.625 1.00 93.31 736 ALA A N 1
ATOM 5637 C CA . ALA A 1 736 ? -13.166 -14.611 23.066 1.00 93.31 736 ALA A CA 1
ATOM 5638 C C . ALA A 1 736 ? -14.065 -13.374 23.232 1.00 93.31 736 ALA A C 1
ATOM 5640 O O . ALA A 1 736 ? -14.993 -13.190 22.446 1.00 93.31 736 ALA A O 1
ATOM 5641 N N . GLY A 1 737 ? -13.762 -12.506 24.206 1.00 92.38 737 GLY A N 1
ATOM 5642 C CA . GLY A 1 737 ? -14.547 -11.309 24.502 1.00 92.38 737 GLY A CA 1
ATOM 5643 C C . GLY A 1 737 ? -14.715 -10.388 23.297 1.00 92.38 737 GLY A C 1
ATOM 5644 O O . GLY A 1 737 ? -15.803 -9.872 23.083 1.00 92.38 737 GLY A O 1
ATOM 5645 N N . VAL A 1 738 ? -13.683 -10.248 22.457 1.00 93.38 738 VAL A N 1
ATOM 5646 C CA . VAL A 1 738 ? -13.745 -9.433 21.231 1.00 93.38 738 VAL A CA 1
ATOM 5647 C C . VAL A 1 738 ? -14.846 -9.920 20.282 1.00 93.38 738 VAL A C 1
ATOM 5649 O O . VAL A 1 738 ? -15.618 -9.117 19.759 1.00 93.38 738 VAL A O 1
ATOM 5652 N N . PHE A 1 739 ? -14.954 -11.238 20.096 1.00 95.50 739 PHE A N 1
ATOM 5653 C CA . PHE A 1 739 ? -15.964 -11.838 19.225 1.00 95.50 739 PHE A CA 1
ATOM 5654 C C . PHE A 1 739 ? -17.366 -11.691 19.808 1.00 95.50 739 PHE A C 1
ATOM 5656 O O . PHE A 1 739 ? -18.296 -11.379 19.072 1.00 95.50 739 PHE A O 1
ATOM 5663 N N . PHE A 1 740 ? -17.528 -11.855 21.123 1.00 94.44 740 PHE A N 1
ATOM 5664 C CA . PHE A 1 740 ? -18.828 -11.659 21.768 1.00 94.44 740 PHE A CA 1
ATOM 5665 C C . PHE A 1 740 ? -19.273 -10.198 21.761 1.00 94.44 740 PHE A C 1
ATOM 5667 O O . PHE A 1 740 ? -20.447 -9.929 21.521 1.00 94.44 740 PHE A O 1
ATOM 5674 N N . GLY A 1 741 ? -18.355 -9.244 21.935 1.00 91.38 741 GLY A N 1
ATOM 5675 C CA . GLY A 1 741 ? -18.652 -7.824 21.757 1.00 91.38 741 GLY A CA 1
ATOM 5676 C C . GLY A 1 741 ? -19.185 -7.513 20.375 1.00 91.38 741 GLY A C 1
ATOM 5677 O O . GLY A 1 741 ? -20.219 -6.857 20.251 1.00 91.38 741 GLY A O 1
ATOM 5678 N N . TRP A 1 742 ? -18.509 -8.032 19.351 1.00 92.31 742 TRP A N 1
ATOM 5679 C CA . TRP A 1 742 ? -18.932 -7.896 17.963 1.00 92.31 742 TRP A CA 1
ATOM 5680 C C . TRP A 1 742 ? -20.307 -8.537 17.719 1.00 92.31 742 TRP A C 1
ATOM 5682 O O . TRP A 1 742 ? -21.226 -7.874 17.242 1.00 92.31 742 TRP A O 1
ATOM 5692 N N . LEU A 1 743 ? -20.489 -9.794 18.137 1.00 92.81 743 LEU A N 1
ATOM 5693 C CA . LEU A 1 743 ? -21.751 -10.532 18.009 1.00 92.81 743 LEU A CA 1
ATOM 5694 C C . LEU A 1 743 ? -22.913 -9.847 18.744 1.00 92.81 743 LEU A C 1
ATOM 5696 O O . LEU A 1 743 ? -24.032 -9.833 18.237 1.00 92.81 743 LEU A O 1
ATOM 5700 N N . SER A 1 744 ? -22.663 -9.230 19.903 1.00 89.81 744 SER A N 1
ATOM 5701 C CA . SER A 1 744 ? -23.704 -8.568 20.705 1.00 89.81 744 SER A CA 1
ATOM 5702 C C . SER A 1 744 ? -24.386 -7.398 19.988 1.00 89.81 744 SER A C 1
ATOM 5704 O O . SER A 1 744 ? -25.499 -7.025 20.352 1.00 89.81 744 SER A O 1
ATOM 5706 N N . ARG A 1 745 ? -23.743 -6.837 18.955 1.00 86.81 745 ARG A N 1
ATOM 5707 C CA . ARG A 1 745 ? -24.276 -5.739 18.136 1.00 86.81 745 ARG A CA 1
ATOM 5708 C C . ARG A 1 745 ? -25.052 -6.209 16.906 1.00 86.81 745 ARG A C 1
ATOM 5710 O O . ARG A 1 745 ? -25.581 -5.380 16.171 1.00 86.81 745 ARG A O 1
ATOM 5717 N N . ARG A 1 746 ? -25.105 -7.518 16.656 1.00 88.31 746 ARG A N 1
ATOM 5718 C CA . ARG A 1 746 ? -25.745 -8.100 15.474 1.00 88.31 746 ARG A CA 1
ATOM 5719 C C . ARG A 1 746 ? -27.116 -8.631 15.837 1.00 88.31 746 ARG A C 1
ATOM 5721 O O . ARG A 1 746 ? -27.254 -9.357 16.818 1.00 88.31 746 ARG A O 1
ATOM 5728 N N . GLU A 1 747 ? -28.125 -8.302 15.037 1.00 88.94 747 GLU A N 1
ATOM 5729 C CA . GLU A 1 747 ? -29.442 -8.939 15.161 1.00 88.94 747 GLU A CA 1
ATOM 5730 C C . GLU A 1 747 ? -29.506 -10.262 14.410 1.00 88.94 747 GLU A C 1
ATOM 5732 O O . GLU A 1 747 ? -30.042 -11.241 14.919 1.00 88.94 747 GLU A O 1
ATOM 5737 N N . THR A 1 748 ? -28.888 -10.314 13.232 1.00 89.19 748 THR A N 1
ATOM 5738 C CA . THR A 1 748 ? -28.780 -11.506 12.386 1.00 89.19 748 THR A CA 1
ATOM 5739 C C . THR A 1 748 ? -27.340 -11.653 11.892 1.00 89.19 748 THR A C 1
ATOM 5741 O O . THR A 1 748 ? -26.559 -10.704 11.962 1.00 89.19 748 THR A O 1
ATOM 5744 N N . LEU A 1 749 ? -26.981 -12.846 11.413 1.00 89.69 749 LEU A N 1
ATOM 5745 C CA . LEU A 1 749 ? -25.702 -13.111 10.752 1.00 89.69 749 LEU A CA 1
ATOM 5746 C C . LEU A 1 749 ? -25.958 -13.534 9.306 1.00 89.69 749 LEU A C 1
ATOM 5748 O O . LEU A 1 749 ? -26.826 -14.364 9.044 1.00 89.69 749 LEU A O 1
ATOM 5752 N N . PHE A 1 750 ? -25.159 -13.007 8.382 1.00 89.00 750 PHE A N 1
ATOM 5753 C CA . PHE A 1 750 ? -25.127 -13.453 6.992 1.00 89.00 750 PHE A CA 1
ATOM 5754 C C . PHE A 1 750 ? -23.980 -14.450 6.798 1.00 89.00 750 PHE A C 1
ATOM 5756 O O . PHE A 1 750 ? -22.846 -14.194 7.192 1.00 89.00 750 PHE A O 1
ATOM 5763 N N . GLY A 1 751 ? -24.264 -15.604 6.198 1.00 89.88 751 GLY A N 1
ATOM 5764 C CA . GLY A 1 751 ? -23.280 -16.680 6.054 1.00 89.88 751 GLY A CA 1
ATOM 5765 C C . GLY A 1 751 ? -23.090 -17.528 7.310 1.00 89.88 751 GLY A C 1
ATOM 5766 O O . GLY A 1 751 ? -23.948 -17.548 8.195 1.00 89.88 751 GLY A O 1
ATOM 5767 N N . THR A 1 752 ? -21.986 -18.280 7.366 1.00 91.62 752 THR A N 1
ATOM 5768 C CA . THR A 1 752 ? -21.664 -19.164 8.499 1.00 91.62 752 THR A CA 1
ATOM 5769 C C . THR A 1 752 ? -20.440 -18.663 9.255 1.00 91.62 752 THR A C 1
ATOM 5771 O O . THR A 1 752 ? -19.361 -18.513 8.691 1.00 91.62 752 THR A O 1
ATOM 5774 N N . TYR A 1 753 ? -20.575 -18.499 10.563 1.00 94.12 753 TYR A N 1
ATOM 5775 C CA . TYR A 1 753 ? -19.482 -18.188 11.472 1.00 94.12 753 TYR A CA 1
ATOM 5776 C C . TYR A 1 753 ? -19.106 -19.432 12.272 1.00 94.12 753 TYR A C 1
ATOM 5778 O O . TYR A 1 753 ? -19.975 -20.137 12.789 1.00 94.12 753 TYR A O 1
ATOM 5786 N N . VAL A 1 754 ? -17.811 -19.719 12.376 1.00 93.75 754 VAL A N 1
ATOM 5787 C CA . VAL A 1 754 ? -17.290 -20.852 13.147 1.00 93.75 754 VAL A CA 1
ATOM 5788 C C . VAL A 1 754 ? -16.440 -20.320 14.291 1.00 93.75 754 VAL A C 1
ATOM 5790 O O . VAL A 1 754 ? -15.346 -19.805 14.073 1.00 93.75 754 VAL A O 1
ATOM 5793 N N . LEU A 1 755 ? -16.943 -20.461 15.514 1.00 95.25 755 LEU A N 1
ATOM 5794 C CA . LEU A 1 755 ? -16.286 -20.031 16.740 1.00 95.25 755 LEU A CA 1
ATOM 5795 C C . LEU A 1 755 ? -15.537 -21.205 17.381 1.00 95.25 755 LEU A C 1
ATOM 5797 O O . LEU A 1 755 ? -16.147 -22.150 17.876 1.00 95.25 755 LEU A O 1
ATOM 5801 N N . VAL A 1 756 ? -14.210 -21.137 17.375 1.00 95.00 756 VAL A N 1
ATOM 5802 C CA . VAL A 1 756 ? -13.293 -22.122 17.950 1.00 95.00 756 VAL A CA 1
ATOM 5803 C C . VAL A 1 756 ? -12.669 -21.544 19.219 1.00 95.00 756 VAL A C 1
ATOM 5805 O O . VAL A 1 756 ? -11.853 -20.627 19.146 1.00 95.00 756 VAL A O 1
ATOM 5808 N N . ILE A 1 757 ? -13.020 -22.072 20.391 1.00 94.69 757 ILE A N 1
ATOM 5809 C CA . ILE A 1 757 ? -12.538 -21.548 21.680 1.00 94.69 757 ILE A CA 1
ATOM 5810 C C . ILE A 1 757 ? -11.645 -22.577 22.362 1.00 94.69 757 ILE A C 1
ATOM 5812 O O . ILE A 1 757 ? -12.052 -23.709 22.608 1.00 94.69 757 ILE A O 1
ATOM 5816 N N . GLY A 1 758 ? -10.432 -22.163 22.717 1.00 93.06 758 GLY A N 1
ATOM 5817 C CA . GLY A 1 758 ? -9.551 -22.890 23.619 1.00 93.06 758 GLY A CA 1
ATOM 5818 C C . GLY A 1 758 ? -9.745 -22.444 25.065 1.00 93.06 758 GLY A C 1
ATOM 5819 O O . GLY A 1 758 ? -9.513 -21.276 25.389 1.00 93.06 758 GLY A O 1
ATOM 5820 N N . ALA A 1 759 ? -10.099 -23.380 25.942 1.00 90.06 759 ALA A N 1
ATOM 5821 C CA . ALA A 1 759 ? -10.211 -23.148 27.379 1.00 90.06 759 ALA A CA 1
ATOM 5822 C C . ALA A 1 759 ? -9.654 -24.333 28.186 1.00 90.06 759 ALA A C 1
ATOM 5824 O O . ALA A 1 759 ? -9.289 -25.385 27.650 1.00 90.06 759 ALA A O 1
ATOM 5825 N N . ARG A 1 760 ? -9.524 -24.137 29.501 1.00 86.38 760 ARG A N 1
ATOM 5826 C CA . ARG A 1 760 ? -9.171 -25.231 30.409 1.00 86.38 760 ARG A CA 1
ATOM 5827 C C . ARG A 1 760 ? -10.374 -26.151 30.576 1.00 86.38 760 ARG A C 1
ATOM 5829 O O . ARG A 1 760 ? -10.291 -27.281 30.125 1.00 86.38 760 ARG A O 1
ATOM 5836 N N . ASP A 1 761 ? -11.454 -25.588 31.093 1.00 85.69 761 ASP A N 1
ATOM 5837 C CA . ASP A 1 761 ? -12.788 -26.138 31.357 1.00 85.69 761 ASP A CA 1
ATOM 5838 C C . ASP A 1 761 ? -13.792 -24.959 31.249 1.00 85.69 761 ASP A C 1
ATOM 5840 O O . ASP A 1 761 ? -13.357 -23.804 31.102 1.00 85.69 761 ASP A O 1
ATOM 5844 N N . LEU A 1 762 ? -15.113 -25.200 31.281 1.00 83.31 762 LEU A N 1
ATOM 5845 C CA . LEU A 1 762 ? -16.095 -24.101 31.203 1.00 83.31 762 LEU A CA 1
ATOM 5846 C C . LEU A 1 762 ? -16.121 -23.244 32.473 1.00 83.31 762 LEU A C 1
ATOM 5848 O O . LEU A 1 762 ? -16.386 -22.046 32.400 1.00 83.31 762 LEU A O 1
ATOM 5852 N N . GLN A 1 763 ? -15.792 -23.813 33.634 1.00 79.94 763 GLN A N 1
ATOM 5853 C CA . GLN A 1 763 ? -15.759 -23.066 34.893 1.00 79.94 763 GLN A CA 1
ATOM 5854 C C . GLN A 1 763 ? -14.732 -21.920 34.847 1.00 79.94 763 GLN A C 1
ATOM 5856 O O . GLN A 1 763 ? -15.004 -20.811 35.316 1.00 79.94 763 GLN A O 1
ATOM 5861 N N . CYS A 1 764 ? -13.571 -22.170 34.239 1.00 79.06 764 CYS A N 1
ATOM 5862 C CA . CYS A 1 764 ? -12.492 -21.202 34.054 1.00 79.06 764 CYS A CA 1
ATOM 5863 C C . CYS A 1 764 ? -12.681 -20.290 32.825 1.00 79.06 764 CYS A C 1
ATOM 5865 O O . CYS A 1 764 ? -11.848 -19.405 32.589 1.00 79.06 764 CYS A O 1
ATOM 5867 N N . PHE A 1 765 ? -13.724 -20.505 32.015 1.00 86.75 765 PHE A N 1
ATOM 5868 C CA . PHE A 1 765 ? -14.028 -19.669 30.858 1.00 86.75 765 PHE A CA 1
ATOM 5869 C C . PHE A 1 765 ? -14.872 -18.458 31.276 1.00 86.75 765 PHE A C 1
ATOM 5871 O O . PHE A 1 765 ? -16.028 -18.576 31.700 1.00 86.75 765 PHE A O 1
ATOM 5878 N N . ILE A 1 766 ? -14.279 -17.264 31.174 1.00 85.44 766 ILE A N 1
ATOM 5879 C CA . ILE A 1 766 ? -14.872 -16.045 31.743 1.00 85.44 766 ILE A CA 1
ATOM 5880 C C . ILE A 1 766 ? -16.196 -15.664 31.057 1.00 85.44 766 ILE A C 1
ATOM 5882 O O . ILE A 1 766 ? -17.136 -15.304 31.761 1.00 85.44 766 ILE A O 1
ATOM 5886 N N . TYR A 1 767 ? -16.311 -15.909 29.746 1.00 90.31 767 TYR A N 1
ATOM 5887 C CA . TYR A 1 767 ? -17.452 -15.554 28.886 1.00 90.31 767 TYR A CA 1
ATOM 5888 C C . TYR A 1 767 ? -18.454 -16.700 28.651 1.00 90.31 767 TYR A C 1
ATOM 5890 O O . TYR A 1 767 ? -18.986 -16.880 27.553 1.00 90.31 767 TYR A O 1
ATOM 5898 N N . THR A 1 768 ? -18.661 -17.554 29.657 1.00 88.62 768 THR A N 1
ATOM 5899 C CA . THR A 1 768 ? -19.546 -18.722 29.506 1.00 88.62 768 THR A CA 1
ATOM 5900 C C . THR A 1 768 ? -20.985 -18.316 29.186 1.00 88.62 768 THR A C 1
ATOM 5902 O O . THR A 1 768 ? -21.596 -18.946 28.331 1.00 88.62 768 THR A O 1
ATOM 5905 N N . GLN A 1 769 ? -21.525 -17.265 29.811 1.00 88.25 769 GLN A N 1
ATOM 5906 C CA . GLN A 1 769 ? -22.911 -16.858 29.561 1.00 88.25 769 GLN A CA 1
ATOM 5907 C C . GLN A 1 769 ? -23.077 -16.283 28.150 1.00 88.25 769 GLN A C 1
ATOM 5909 O O . GLN A 1 769 ? -23.973 -16.686 27.419 1.00 88.25 769 GLN A O 1
ATOM 5914 N N . GLU A 1 770 ? -22.157 -15.420 27.728 1.00 92.25 770 GLU A N 1
ATOM 5915 C CA . GLU A 1 770 ? -22.150 -14.781 26.414 1.00 92.25 770 GLU A CA 1
ATOM 5916 C C . GLU A 1 770 ? -22.030 -15.804 25.279 1.00 92.25 770 GLU A C 1
ATOM 5918 O O . GLU A 1 770 ? -22.627 -15.631 24.212 1.00 92.25 770 GLU A O 1
ATOM 5923 N N . LEU A 1 771 ? -21.290 -16.894 25.512 1.00 92.25 771 LEU A N 1
ATOM 5924 C CA . LEU A 1 771 ? -21.239 -18.030 24.600 1.00 92.25 771 LEU A CA 1
ATOM 5925 C C . LEU A 1 771 ? -22.616 -18.677 24.433 1.00 92.25 771 LEU A C 1
ATOM 5927 O O . LEU A 1 771 ? -23.053 -18.882 23.300 1.00 92.25 771 LEU A O 1
ATOM 5931 N N . LEU A 1 772 ? -23.284 -18.997 25.543 1.00 90.44 772 LEU A N 1
ATOM 5932 C CA . LEU A 1 772 ? -24.599 -19.640 25.524 1.00 90.44 772 LEU A CA 1
ATOM 5933 C C . LEU A 1 772 ? -25.637 -18.735 24.846 1.00 90.44 772 LEU A C 1
ATOM 5935 O O . LEU A 1 772 ? -26.319 -19.188 23.927 1.00 90.44 772 LEU A O 1
ATOM 5939 N N . ASP A 1 773 ? -25.667 -17.451 25.205 1.00 91.88 773 ASP A N 1
ATOM 5940 C CA . ASP A 1 773 ? -26.578 -16.457 24.629 1.00 91.88 773 ASP A CA 1
ATOM 5941 C C . ASP A 1 773 ? -26.362 -16.298 23.114 1.00 91.88 773 ASP A C 1
ATOM 5943 O O . ASP A 1 773 ? -27.317 -16.250 22.338 1.00 91.88 773 ASP A O 1
ATOM 5947 N N . SER A 1 774 ? -25.103 -16.268 22.660 1.00 93.88 774 SER A N 1
ATOM 5948 C CA . SER A 1 774 ? -24.774 -16.147 21.232 1.00 93.88 774 SER A CA 1
ATOM 5949 C C . SER A 1 774 ? -25.193 -17.385 20.436 1.00 93.88 774 SER A C 1
ATOM 5951 O O . SER A 1 774 ? -25.689 -17.269 19.312 1.00 93.88 774 SER A O 1
ATOM 5953 N N . MET A 1 775 ? -25.005 -18.580 21.004 1.00 91.94 775 MET A N 1
ATOM 5954 C CA . MET A 1 775 ? -25.440 -19.832 20.382 1.00 91.94 775 MET A CA 1
ATOM 5955 C C . MET A 1 775 ? -26.959 -19.888 20.222 1.00 91.94 775 MET A C 1
ATOM 5957 O O . MET A 1 775 ? -27.451 -20.310 19.171 1.00 91.94 775 MET A O 1
ATOM 5961 N N . ASP A 1 776 ? -27.684 -19.445 21.249 1.00 90.62 776 ASP A N 1
ATOM 5962 C CA . ASP A 1 776 ? -29.143 -19.435 21.259 1.00 90.62 776 ASP A CA 1
ATOM 5963 C C . ASP A 1 776 ? -29.687 -18.371 20.289 1.00 90.62 776 ASP A C 1
ATOM 5965 O O . ASP A 1 776 ? -30.621 -18.654 19.536 1.00 90.62 776 ASP A O 1
ATOM 5969 N N . LYS A 1 777 ? -29.044 -17.193 20.211 1.00 93.38 777 LYS A N 1
ATOM 5970 C CA . LYS A 1 777 ? -29.427 -16.102 19.299 1.00 93.38 777 LYS A CA 1
ATOM 5971 C C . LYS A 1 777 ? -29.240 -16.450 17.818 1.00 93.38 777 LYS A C 1
ATOM 5973 O O . LYS A 1 777 ? -30.143 -16.216 17.019 1.00 93.38 777 LYS A O 1
ATOM 5978 N N . PHE A 1 778 ? -28.077 -16.976 17.425 1.00 92.69 778 PHE A N 1
ATOM 5979 C CA . PHE A 1 778 ? -27.710 -17.091 16.001 1.00 92.69 778 PHE A CA 1
ATOM 5980 C C . PHE A 1 778 ? -27.879 -18.487 15.402 1.00 92.69 778 PHE A C 1
ATOM 5982 O O . PHE A 1 778 ? -27.850 -18.657 14.179 1.00 92.69 778 PHE A O 1
ATOM 5989 N N . GLY A 1 779 ? -28.081 -19.501 16.240 1.00 88.12 779 GLY A N 1
ATOM 5990 C CA . GLY A 1 779 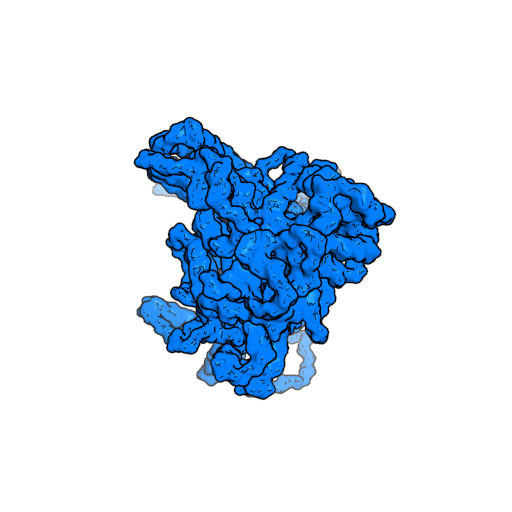? -28.501 -20.819 15.803 1.00 88.12 779 GLY A CA 1
ATOM 5991 C C . GLY A 1 779 ? -27.625 -21.442 14.708 1.00 88.12 779 GLY A C 1
ATOM 5992 O O . GLY A 1 779 ? -26.492 -21.831 14.957 1.00 88.12 779 GLY A O 1
ATOM 5993 N N . ALA A 1 780 ? -28.173 -21.628 13.499 1.00 86.31 780 ALA A N 1
ATOM 5994 C CA . ALA A 1 780 ? -27.477 -22.331 12.410 1.00 86.31 780 ALA A CA 1
ATOM 5995 C C . ALA A 1 780 ? -26.297 -21.534 11.831 1.00 86.31 780 ALA A C 1
ATOM 5997 O O . ALA A 1 780 ? -25.369 -22.132 11.282 1.00 86.31 780 ALA A O 1
ATOM 5998 N N . HIS A 1 781 ? -26.341 -20.208 11.969 1.00 90.94 781 HIS A N 1
ATOM 5999 C CA . HIS A 1 781 ? -25.333 -19.297 11.441 1.00 90.94 781 HIS A CA 1
ATOM 6000 C C . HIS A 1 781 ? -24.079 -19.223 12.316 1.00 90.94 781 HIS A C 1
ATOM 6002 O O . HIS A 1 781 ? -23.050 -18.759 11.835 1.00 90.94 781 HIS A O 1
ATOM 6008 N N . LEU A 1 782 ? -24.129 -19.705 13.565 1.00 93.88 782 LEU A N 1
ATOM 6009 C CA . LEU A 1 782 ? -22.982 -19.762 14.472 1.00 93.88 782 LEU A CA 1
ATOM 6010 C C . LEU A 1 782 ? -22.706 -21.209 14.897 1.00 93.88 782 LEU A C 1
ATOM 6012 O O . LEU A 1 782 ? -23.438 -21.801 15.688 1.00 93.88 782 LEU A O 1
ATOM 6016 N N . ARG A 1 783 ? -21.619 -21.788 14.386 1.00 92.25 783 ARG A N 1
ATOM 6017 C CA . ARG A 1 783 ? -21.146 -23.126 14.763 1.00 92.25 783 ARG A CA 1
ATOM 6018 C C . ARG A 1 783 ? -20.047 -22.996 15.806 1.00 92.25 783 ARG A C 1
ATOM 6020 O O . ARG A 1 783 ? -19.093 -22.258 15.587 1.00 92.25 783 ARG A O 1
ATOM 6027 N N . VAL A 1 784 ? -20.144 -23.742 16.902 1.00 93.44 784 VAL A N 1
ATOM 6028 C CA . VAL A 1 784 ? -19.160 -23.673 17.992 1.00 93.44 784 VAL A CA 1
ATOM 6029 C C . VAL A 1 784 ? -18.346 -24.961 18.085 1.00 93.44 784 VAL A C 1
ATOM 6031 O O . VAL A 1 784 ? -18.901 -26.062 18.080 1.00 93.44 784 VAL A O 1
ATOM 6034 N N . LEU A 1 785 ? -17.027 -24.809 18.201 1.00 92.44 785 LEU A N 1
ATOM 6035 C CA . LEU A 1 785 ? -16.080 -25.855 18.569 1.00 92.44 785 LEU A CA 1
ATOM 6036 C C . LEU A 1 785 ? -15.340 -25.444 19.849 1.00 92.44 785 LEU A C 1
ATOM 6038 O O . LEU A 1 785 ? -14.564 -24.490 19.851 1.00 92.44 785 LEU A O 1
ATOM 6042 N N . LEU A 1 786 ? -15.546 -26.187 20.930 1.00 92.06 786 LEU A N 1
ATOM 6043 C CA . LEU A 1 786 ? -14.839 -25.989 22.190 1.00 92.06 786 LEU A CA 1
ATOM 6044 C C . LEU A 1 786 ? -13.690 -26.983 22.311 1.00 92.06 786 LEU A C 1
ATOM 6046 O O . LEU A 1 786 ? -13.903 -28.190 22.312 1.00 92.06 786 LEU A O 1
ATOM 6050 N N . CYS A 1 787 ? -12.475 -26.473 22.451 1.00 92.44 787 CYS A N 1
ATOM 6051 C CA . CYS A 1 787 ? -11.273 -27.253 22.708 1.00 92.44 787 CYS A CA 1
ATOM 6052 C C . CYS A 1 787 ? -10.922 -27.133 24.195 1.00 92.44 787 CYS A C 1
ATOM 6054 O O . CYS A 1 787 ? -10.348 -26.124 24.622 1.00 92.44 787 CYS A O 1
ATOM 6056 N N . LEU A 1 788 ? -11.300 -28.145 24.979 1.00 90.56 788 LEU A N 1
ATOM 6057 C CA . LEU A 1 788 ? -11.088 -28.183 26.426 1.00 90.56 788 LEU A CA 1
ATOM 6058 C C . LEU A 1 788 ? -9.872 -29.050 26.750 1.00 90.56 788 LEU A C 1
ATOM 6060 O O . LEU A 1 788 ? -9.776 -30.203 26.328 1.00 90.56 788 LEU A O 1
ATOM 6064 N N . SER A 1 789 ? -8.922 -28.480 27.492 1.00 87.19 789 SER A N 1
ATOM 6065 C CA . SER A 1 789 ? -7.699 -29.190 27.904 1.00 87.19 789 SER A CA 1
ATOM 6066 C C . SER A 1 789 ? -7.852 -29.974 29.210 1.00 87.19 789 SER A C 1
ATOM 6068 O O . SER A 1 789 ? -7.013 -30.822 29.507 1.00 87.19 789 SER A O 1
ATOM 6070 N N . ARG A 1 790 ? -8.903 -29.693 29.985 1.00 83.81 790 ARG A N 1
ATOM 6071 C CA . ARG A 1 790 ? -9.384 -30.478 31.121 1.00 83.81 790 ARG A CA 1
ATOM 6072 C C . ARG A 1 790 ? -10.892 -30.605 30.968 1.00 83.81 790 ARG A C 1
ATOM 6074 O O . ARG A 1 790 ? -11.609 -29.620 31.017 1.00 83.81 790 ARG A O 1
ATOM 6081 N N . PHE A 1 791 ? -11.341 -31.814 30.698 1.00 70.06 791 PHE A N 1
ATOM 6082 C CA . PHE A 1 791 ? -12.722 -32.092 30.343 1.00 70.06 791 PHE A CA 1
ATOM 6083 C C . PHE A 1 791 ? -13.443 -32.725 31.536 1.00 70.06 791 PHE A C 1
ATOM 6085 O O . PHE A 1 791 ? -12.931 -33.706 32.078 1.00 70.06 791 PHE A O 1
ATOM 6092 N N . ASP A 1 792 ? -14.601 -32.187 31.933 1.00 73.88 792 ASP A N 1
ATOM 6093 C CA . ASP A 1 792 ? -15.464 -32.776 32.965 1.00 73.88 792 ASP A CA 1
ATOM 6094 C C . ASP A 1 792 ? -16.861 -33.132 32.411 1.00 73.88 792 ASP A C 1
ATOM 6096 O O . ASP A 1 792 ? -17.399 -32.514 31.495 1.00 73.88 792 ASP A O 1
ATOM 6100 N N . SER A 1 793 ? -17.471 -34.151 33.005 1.00 73.62 793 SER A N 1
ATOM 6101 C CA . SER A 1 793 ? -18.854 -34.595 32.820 1.00 73.62 793 SER A CA 1
ATOM 6102 C C . SER A 1 793 ? -19.907 -33.491 33.020 1.00 73.62 793 SER A C 1
ATOM 6104 O O . SER A 1 793 ? -20.946 -33.499 32.352 1.00 73.62 793 SER A O 1
ATOM 6106 N N . GLN A 1 794 ? -19.644 -32.509 33.890 1.00 75.56 794 GLN A N 1
ATOM 6107 C CA . GLN A 1 794 ? -20.533 -31.359 34.098 1.00 75.56 794 GLN A CA 1
ATOM 6108 C C . GLN A 1 794 ? -20.594 -30.444 32.865 1.00 75.56 794 GLN A C 1
ATOM 6110 O O . GLN A 1 794 ? -21.672 -29.950 32.523 1.00 75.56 794 GLN A O 1
ATOM 6115 N N . ASP A 1 795 ? -19.480 -30.293 32.138 1.00 76.88 795 ASP A N 1
ATOM 6116 C CA . ASP A 1 795 ? -19.421 -29.489 30.912 1.00 76.88 795 ASP A CA 1
ATOM 6117 C C . ASP A 1 795 ? -20.326 -30.079 29.818 1.00 76.88 795 ASP A C 1
ATOM 6119 O O . ASP A 1 795 ? -21.047 -29.355 29.132 1.00 76.88 795 ASP A O 1
ATOM 6123 N N . LEU A 1 796 ? -20.343 -31.412 29.683 1.00 73.00 796 LEU A N 1
ATOM 6124 C CA . LEU A 1 796 ? -21.208 -32.113 28.727 1.00 73.00 796 LEU A CA 1
ATOM 6125 C C . LEU A 1 796 ? -22.691 -31.877 28.997 1.00 73.00 796 LEU A C 1
ATOM 6127 O O . LEU A 1 796 ? -23.468 -31.756 28.054 1.00 73.00 796 LEU A O 1
ATOM 6131 N N . THR A 1 797 ? -23.078 -31.803 30.269 1.00 77.38 797 THR A N 1
ATOM 6132 C CA . THR A 1 797 ? -24.475 -31.580 30.655 1.00 77.38 797 THR A CA 1
ATOM 6133 C C . THR A 1 797 ? -24.920 -30.166 30.283 1.00 77.38 797 THR A C 1
ATOM 6135 O O . THR A 1 797 ? -26.001 -29.993 29.726 1.00 77.38 797 THR A O 1
ATOM 6138 N N . LEU A 1 798 ? -24.066 -29.161 30.509 1.00 76.25 798 LEU A N 1
ATOM 6139 C CA . LEU A 1 798 ? -24.325 -27.766 30.123 1.00 76.25 798 LEU A CA 1
ATOM 6140 C C . LEU A 1 798 ? -24.426 -27.576 28.601 1.00 76.25 798 LEU A C 1
ATOM 6142 O O . LEU A 1 798 ? -25.171 -26.718 28.123 1.00 76.25 798 LEU A O 1
ATOM 6146 N N . LEU A 1 799 ? -23.674 -28.371 27.838 1.00 80.81 799 LEU A N 1
ATOM 6147 C CA . LEU A 1 799 ? -23.624 -28.305 26.376 1.00 80.81 799 LEU A CA 1
ATOM 6148 C C . LEU A 1 799 ? -24.620 -29.250 25.684 1.00 80.81 799 LEU A C 1
ATOM 6150 O O . LEU A 1 799 ? -24.795 -29.163 24.465 1.00 80.81 799 LEU A O 1
ATOM 6154 N N . ALA A 1 800 ? -25.278 -30.141 26.429 1.00 75.12 800 ALA A N 1
ATOM 6155 C CA . ALA A 1 800 ? -26.207 -31.123 25.885 1.00 75.12 800 ALA A CA 1
ATOM 6156 C C . ALA A 1 800 ? -27.367 -30.446 25.136 1.00 75.12 800 ALA A C 1
ATOM 6158 O O . ALA A 1 800 ? -27.951 -29.467 25.596 1.00 75.12 800 ALA A O 1
ATOM 6159 N N . GLY A 1 801 ? -27.697 -30.963 23.948 1.00 72.25 801 GLY A N 1
ATOM 6160 C CA . GLY A 1 801 ? -28.759 -30.417 23.094 1.00 72.25 801 GLY A CA 1
ATOM 6161 C C . GLY A 1 801 ? -28.409 -29.109 22.370 1.00 72.25 801 GLY A C 1
ATOM 6162 O O . GLY A 1 801 ? -29.181 -28.667 21.519 1.00 72.25 801 GLY A O 1
ATOM 6163 N N . ARG A 1 802 ? -27.243 -28.505 22.636 1.00 76.38 802 ARG A N 1
ATOM 6164 C CA . ARG A 1 802 ? -26.774 -27.297 21.945 1.00 76.38 802 ARG A CA 1
ATOM 6165 C C . ARG A 1 802 ? -25.915 -27.656 20.725 1.00 76.38 802 ARG A C 1
ATOM 6167 O O . ARG A 1 802 ? -25.254 -28.690 20.687 1.00 76.38 802 ARG A O 1
ATOM 6174 N N . ARG A 1 803 ? -25.880 -26.781 19.709 1.00 76.31 803 ARG A N 1
ATOM 6175 C CA . ARG A 1 803 ? -25.069 -26.944 18.478 1.00 76.31 803 ARG A CA 1
ATOM 6176 C C . ARG A 1 803 ? -23.580 -26.642 18.712 1.00 76.31 803 ARG A C 1
ATOM 6178 O O . ARG A 1 803 ? -23.005 -25.755 18.087 1.00 76.31 803 ARG A O 1
ATOM 6185 N N . CYS A 1 804 ? -22.962 -27.385 19.625 1.00 87.88 804 CYS A N 1
ATOM 6186 C CA . CYS A 1 804 ? -21.553 -27.277 19.984 1.00 87.88 804 CYS A CA 1
ATOM 6187 C C . CYS A 1 804 ? -20.858 -28.628 19.811 1.00 87.88 804 CYS A C 1
ATOM 6189 O O . CYS A 1 804 ? -21.385 -29.666 20.209 1.00 87.88 804 CYS A O 1
ATOM 6191 N N . ARG A 1 805 ? -19.661 -28.620 19.223 1.00 88.50 805 ARG A N 1
ATOM 6192 C CA . ARG A 1 805 ? -18.757 -29.773 19.232 1.00 88.50 805 ARG A CA 1
ATOM 6193 C C . ARG A 1 805 ? -17.697 -29.554 20.297 1.00 88.50 805 ARG A C 1
ATOM 6195 O O . ARG A 1 805 ? -17.139 -28.465 20.383 1.00 88.50 805 ARG A O 1
ATOM 6202 N N . VAL A 1 806 ? -17.386 -30.592 21.065 1.00 88.12 806 VAL A N 1
ATOM 6203 C CA . VAL A 1 806 ? -16.308 -30.543 22.058 1.00 88.12 806 VAL A CA 1
ATOM 6204 C C . VAL A 1 806 ? -15.160 -31.429 21.599 1.00 88.12 806 VAL A C 1
ATOM 6206 O O . VAL A 1 806 ? -15.369 -32.567 21.184 1.00 88.12 806 VAL A O 1
ATOM 6209 N N . TYR A 1 807 ? -13.951 -30.889 21.661 1.00 88.12 807 TYR A N 1
ATOM 6210 C CA . TYR A 1 807 ? -12.701 -31.562 21.357 1.00 88.12 807 TYR A CA 1
ATOM 6211 C C . TYR A 1 807 ? -11.814 -31.566 22.600 1.00 88.12 807 TYR A C 1
ATOM 6213 O O . TYR A 1 807 ? -11.618 -30.531 23.242 1.00 88.12 807 TYR A O 1
ATOM 6221 N N . HIS A 1 808 ? -11.249 -32.724 22.930 1.00 89.12 808 HIS A N 1
ATOM 6222 C CA . HIS A 1 808 ? -10.313 -32.841 24.039 1.00 89.12 808 HIS A CA 1
ATOM 6223 C C . HIS A 1 808 ? -8.890 -32.518 23.569 1.00 89.12 808 HIS A C 1
ATOM 6225 O O . HIS A 1 808 ? -8.275 -33.285 22.829 1.00 89.12 808 HIS A O 1
ATOM 6231 N N . GLY A 1 809 ? -8.364 -31.368 23.992 1.00 88.44 809 GLY A N 1
ATOM 6232 C CA . GLY A 1 809 ? -7.022 -30.913 23.637 1.00 88.44 809 GLY A CA 1
ATOM 6233 C C . GLY A 1 809 ? -6.941 -29.419 23.335 1.00 88.44 809 GLY A C 1
ATOM 6234 O O . GLY A 1 809 ? -7.817 -28.632 23.686 1.00 88.44 809 GLY A O 1
ATOM 6235 N N . ARG A 1 810 ? -5.840 -29.005 22.697 1.00 89.81 810 ARG A N 1
ATOM 6236 C CA . ARG A 1 810 ? -5.591 -27.601 22.330 1.00 89.81 810 ARG A CA 1
ATOM 6237 C C . ARG A 1 810 ? -6.060 -27.311 20.907 1.00 89.81 810 ARG A C 1
ATOM 6239 O O . ARG A 1 810 ? -5.963 -28.169 20.035 1.00 89.81 810 ARG A O 1
ATOM 6246 N N . VAL A 1 811 ? -6.457 -26.063 20.662 1.00 92.62 811 VAL A N 1
ATOM 6247 C CA . VAL A 1 811 ? -6.949 -25.601 19.353 1.00 92.62 811 VAL A CA 1
ATOM 6248 C C . VAL A 1 811 ? -5.998 -25.920 18.189 1.00 92.62 811 VAL A C 1
ATOM 6250 O O . VAL A 1 811 ? -6.487 -26.506 17.231 1.00 92.62 811 VAL A O 1
ATOM 6253 N N . PRO A 1 812 ? -4.673 -25.647 18.229 1.00 88.69 812 PRO A N 1
ATOM 6254 C CA . PRO A 1 812 ? -3.808 -25.947 17.082 1.00 88.69 812 PRO A CA 1
ATOM 6255 C C . PRO A 1 812 ? -3.813 -27.425 16.660 1.00 88.69 812 PRO A C 1
ATOM 6257 O O . PRO A 1 812 ? -3.765 -27.720 15.472 1.00 88.69 812 PRO A O 1
ATOM 6260 N N . ALA A 1 813 ? -3.928 -28.352 17.620 1.00 85.19 813 ALA A N 1
ATOM 6261 C CA . ALA A 1 813 ? -4.019 -29.783 17.332 1.00 85.19 813 ALA A CA 1
ATOM 6262 C C . ALA A 1 813 ? -5.374 -30.156 16.714 1.00 85.19 813 ALA A C 1
ATOM 6264 O O . ALA A 1 813 ? -5.425 -30.954 15.786 1.00 85.19 813 ALA A O 1
ATOM 6265 N N . ALA A 1 814 ? -6.462 -29.543 17.193 1.00 86.19 814 ALA A N 1
ATOM 6266 C CA . ALA A 1 814 ? -7.783 -29.721 16.601 1.00 86.19 814 ALA A CA 1
ATOM 6267 C C . ALA A 1 814 ? -7.812 -29.219 15.148 1.00 86.19 814 ALA A C 1
ATOM 6269 O O . ALA A 1 814 ? -8.311 -29.914 14.270 1.00 86.19 814 ALA A O 1
ATOM 6270 N N . LEU A 1 815 ? -7.229 -28.044 14.879 1.00 85.06 815 LEU A N 1
ATOM 6271 C CA . LEU A 1 815 ? -7.182 -27.447 13.540 1.00 85.06 815 LEU A CA 1
ATOM 6272 C C . LEU A 1 815 ? -6.465 -28.330 12.512 1.00 85.06 815 LEU A C 1
ATOM 6274 O O . LEU A 1 815 ? -6.900 -28.369 11.371 1.00 85.06 815 LEU A O 1
ATOM 6278 N N . ALA A 1 816 ? -5.428 -29.073 12.911 1.00 70.62 816 ALA A N 1
ATOM 6279 C CA . ALA A 1 816 ? -4.702 -29.975 12.011 1.00 70.62 816 ALA A CA 1
ATOM 6280 C C . ALA A 1 816 ? -5.544 -31.166 11.510 1.00 70.62 816 ALA A C 1
ATOM 6282 O O . ALA A 1 816 ? -5.227 -31.758 10.484 1.00 70.62 816 ALA A O 1
ATOM 6283 N N . ILE A 1 817 ? -6.603 -31.527 12.239 1.00 70.12 817 ILE A N 1
ATOM 6284 C CA . ILE A 1 817 ? -7.484 -32.666 11.929 1.00 70.12 817 ILE A CA 1
ATOM 6285 C C . ILE A 1 817 ? -8.768 -32.185 11.234 1.00 70.12 817 ILE A C 1
ATOM 6287 O O . ILE A 1 817 ? -9.469 -32.951 10.573 1.00 70.12 817 ILE A O 1
ATOM 6291 N N . LEU A 1 818 ? -9.099 -30.903 11.379 1.00 68.12 818 LEU A N 1
ATOM 6292 C CA . LEU A 1 818 ? -10.278 -30.302 10.776 1.00 68.12 818 LEU A CA 1
ATOM 6293 C C . LEU A 1 818 ? -9.975 -29.952 9.317 1.00 68.12 818 LEU A C 1
ATOM 6295 O O . LEU A 1 818 ? -8.954 -29.340 9.024 1.00 68.12 818 LEU A O 1
ATOM 6299 N N . GLY A 1 819 ? -10.883 -30.308 8.404 1.00 66.25 819 GLY A N 1
ATOM 6300 C CA . GLY A 1 819 ? -10.830 -29.893 6.998 1.00 66.25 819 GLY A CA 1
ATOM 6301 C C . GLY A 1 819 ? -11.047 -28.386 6.863 1.00 66.25 819 GLY A C 1
ATOM 6302 O O . GLY A 1 819 ? -12.146 -27.940 6.531 1.00 66.25 819 GLY A O 1
ATOM 6303 N N . TRP A 1 820 ? -10.020 -27.611 7.207 1.00 80.25 820 TRP A N 1
ATOM 6304 C CA . TRP A 1 820 ? -10.032 -26.158 7.206 1.00 80.25 820 TRP A CA 1
ATOM 6305 C C . TRP A 1 820 ? -10.226 -25.619 5.791 1.00 80.25 820 TRP A C 1
ATOM 6307 O O . TRP A 1 820 ? -9.652 -26.133 4.835 1.00 80.25 820 TRP A O 1
ATOM 6317 N N . GLN A 1 821 ? -11.022 -24.564 5.652 1.00 80.00 821 GLN A N 1
ATOM 6318 C CA . GLN A 1 821 ? -11.238 -23.899 4.371 1.00 80.00 821 GLN A CA 1
ATOM 6319 C C . GLN A 1 821 ? -10.562 -22.532 4.385 1.00 80.00 821 GLN A C 1
ATOM 6321 O O . GLN A 1 821 ? -10.560 -21.844 5.404 1.00 80.00 821 GLN A O 1
ATOM 6326 N N . ALA A 1 822 ? -9.983 -22.129 3.254 1.00 81.69 822 ALA A N 1
ATOM 6327 C CA . ALA A 1 822 ? -9.422 -20.791 3.110 1.00 81.69 822 ALA A CA 1
ATOM 6328 C C . ALA A 1 822 ? -10.546 -19.747 3.237 1.00 81.69 822 ALA A C 1
ATOM 6330 O O . ALA A 1 822 ? -11.414 -19.649 2.371 1.00 81.69 822 ALA A O 1
ATOM 6331 N N . ALA A 1 823 ? -10.551 -19.009 4.346 1.00 88.00 823 ALA A N 1
ATOM 6332 C CA . ALA A 1 823 ? -11.560 -18.010 4.668 1.00 88.00 823 ALA A CA 1
ATOM 6333 C C . ALA A 1 823 ? -11.006 -16.978 5.668 1.00 88.00 823 ALA A C 1
ATOM 6335 O O . ALA A 1 823 ? -10.044 -17.288 6.385 1.00 88.00 823 ALA A O 1
ATOM 6336 N N . PRO A 1 824 ? -11.633 -15.789 5.779 1.00 91.81 824 PRO A N 1
ATOM 6337 C CA . PRO A 1 824 ? -11.286 -14.805 6.797 1.00 91.81 824 PRO A CA 1
ATOM 6338 C C . PRO A 1 824 ? -11.292 -15.426 8.194 1.00 91.81 824 PRO A C 1
ATOM 6340 O O . PRO A 1 824 ? -12.266 -16.058 8.616 1.00 91.81 824 PRO A O 1
ATOM 6343 N N . THR A 1 825 ? -10.174 -15.273 8.893 1.00 93.62 825 THR A N 1
ATOM 6344 C CA . THR A 1 825 ? -9.883 -15.945 10.155 1.00 93.62 825 THR A CA 1
ATOM 6345 C C . THR A 1 825 ? -9.326 -14.952 11.148 1.00 93.62 825 THR A C 1
ATOM 6347 O O . THR A 1 825 ? -8.255 -14.387 10.957 1.00 93.62 825 THR A O 1
ATOM 6350 N N . TYR A 1 826 ? -10.031 -14.788 12.255 1.00 95.00 826 TYR A N 1
ATOM 6351 C CA . TYR A 1 826 ? -9.680 -13.851 13.304 1.00 95.00 826 TYR A CA 1
ATOM 6352 C C . TYR A 1 826 ? -9.229 -14.624 14.536 1.00 95.00 826 TYR A C 1
ATOM 6354 O O . TYR A 1 826 ? -9.988 -15.422 15.079 1.00 95.00 826 TYR A O 1
ATOM 6362 N N . VAL A 1 827 ? -7.996 -14.395 14.984 1.00 95.31 827 VAL A N 1
ATOM 6363 C CA . VAL A 1 827 ? -7.374 -15.102 16.106 1.00 95.31 827 VAL A CA 1
ATOM 6364 C C . VAL A 1 827 ? -7.083 -14.131 17.245 1.00 95.31 827 VAL A C 1
ATOM 6366 O O . VAL A 1 827 ? -6.344 -13.170 17.050 1.00 95.31 827 VAL A O 1
ATOM 6369 N N . CYS A 1 828 ? -7.605 -14.395 18.444 1.00 93.88 828 CYS A N 1
ATOM 6370 C CA . CYS A 1 828 ? -7.352 -13.579 19.634 1.00 93.88 828 CYS A CA 1
ATOM 6371 C C . CYS A 1 828 ? -6.955 -14.444 20.844 1.00 93.88 828 CYS A C 1
ATOM 6373 O O . CYS A 1 828 ? -7.668 -15.375 21.225 1.00 93.88 828 CYS A O 1
ATOM 6375 N N . GLY A 1 829 ? -5.809 -14.158 21.468 1.00 90.88 829 GLY A N 1
ATOM 6376 C CA . GLY A 1 829 ? -5.300 -14.933 22.608 1.00 90.88 829 GLY A CA 1
ATOM 6377 C C . GLY A 1 829 ? -3.879 -14.547 23.016 1.00 90.88 829 GLY A C 1
ATOM 6378 O O . GLY A 1 829 ? -3.427 -13.447 22.714 1.00 90.88 829 GLY A O 1
ATOM 6379 N N . SER A 1 830 ? -3.143 -15.434 23.698 1.00 88.06 830 SER A N 1
ATOM 6380 C CA . SER A 1 830 ? -1.713 -15.197 23.958 1.00 88.06 830 SER A CA 1
ATOM 6381 C C . SER A 1 830 ? -0.891 -15.213 22.661 1.00 88.06 830 SER A C 1
ATOM 6383 O O . SER A 1 830 ? -1.267 -15.868 21.688 1.00 88.06 830 SER A O 1
ATOM 6385 N N . SER A 1 831 ? 0.284 -14.570 22.650 1.00 87.69 831 SER A N 1
ATOM 6386 C CA . SER A 1 831 ? 1.191 -14.605 21.489 1.00 87.69 831 SER A CA 1
ATOM 6387 C C . SER A 1 831 ? 1.585 -16.033 21.082 1.00 87.69 831 SER A C 1
ATOM 6389 O O . SER A 1 831 ? 1.615 -16.353 19.897 1.00 87.69 831 SER A O 1
ATOM 6391 N N . SER A 1 832 ? 1.818 -16.921 22.056 1.00 87.94 832 SER A N 1
ATOM 6392 C CA . SER A 1 832 ? 2.116 -18.339 21.804 1.00 87.94 832 SER A CA 1
ATOM 6393 C C . SER A 1 832 ? 0.936 -19.100 21.189 1.00 87.94 832 SER A C 1
ATOM 6395 O O . SER A 1 832 ? 1.131 -19.944 20.316 1.00 87.94 832 SER A O 1
ATOM 6397 N N . PHE A 1 833 ? -0.293 -18.788 21.609 1.00 91.00 833 PHE A N 1
ATOM 6398 C CA . PHE A 1 833 ? -1.508 -19.360 21.038 1.00 91.00 833 PHE A CA 1
ATOM 6399 C C . PHE A 1 833 ? -1.719 -18.892 19.598 1.00 91.00 833 PHE A C 1
ATOM 6401 O O . PHE A 1 833 ? -1.886 -19.730 18.713 1.00 91.00 833 PHE A O 1
ATOM 6408 N N . GLY A 1 834 ? -1.654 -17.578 19.359 1.00 92.19 834 GLY A N 1
ATOM 6409 C CA . GLY A 1 834 ? -1.818 -16.994 18.028 1.00 92.19 834 GLY A CA 1
ATOM 6410 C C . GLY A 1 834 ? -0.815 -17.561 17.023 1.00 92.19 834 GLY A C 1
ATOM 6411 O O . GLY A 1 834 ? -1.205 -18.002 15.944 1.00 92.19 834 GLY A O 1
ATOM 6412 N N . LEU A 1 835 ? 0.460 -17.660 17.418 1.00 90.94 835 LEU A N 1
ATOM 6413 C CA . LEU A 1 835 ? 1.505 -18.248 16.579 1.00 90.94 835 LEU A CA 1
ATOM 6414 C C . LEU A 1 835 ? 1.279 -19.745 16.318 1.00 90.94 835 LEU A C 1
ATOM 6416 O O . LEU A 1 835 ? 1.497 -20.220 15.205 1.00 90.94 835 LEU A O 1
ATOM 6420 N N . GLY A 1 836 ? 0.820 -20.493 17.326 1.00 91.56 836 GLY A N 1
ATOM 6421 C CA . GLY A 1 836 ? 0.477 -21.907 17.178 1.00 91.56 836 GLY A CA 1
ATOM 6422 C C . GLY A 1 836 ? -0.661 -22.138 16.180 1.00 91.56 836 GLY A C 1
ATOM 6423 O O . GLY A 1 836 ? -0.576 -23.050 15.362 1.00 91.56 836 GLY A O 1
ATOM 6424 N N . VAL A 1 837 ? -1.692 -21.288 16.208 1.00 92.69 837 VAL A N 1
ATOM 6425 C CA . VAL A 1 837 ? -2.788 -21.311 15.226 1.00 92.69 837 VAL A CA 1
ATOM 6426 C C . VAL A 1 837 ? -2.262 -20.975 13.830 1.00 92.69 837 VAL A C 1
ATOM 6428 O O . VAL A 1 837 ? -2.493 -21.745 12.902 1.00 92.69 837 VAL A O 1
ATOM 6431 N N . ALA A 1 838 ? -1.496 -19.892 13.681 1.00 92.12 838 ALA A N 1
ATOM 6432 C CA . ALA A 1 838 ? -0.949 -19.485 12.386 1.00 92.12 838 ALA A CA 1
ATOM 6433 C C . ALA A 1 838 ? -0.079 -20.579 11.738 1.00 92.12 838 ALA A C 1
ATOM 6435 O O . ALA A 1 838 ? -0.213 -20.851 10.544 1.00 92.12 838 ALA A O 1
ATOM 6436 N N . ARG A 1 839 ? 0.760 -21.266 12.528 1.00 90.38 839 ARG A N 1
ATOM 6437 C CA . ARG A 1 839 ? 1.574 -22.402 12.060 1.00 90.38 839 ARG A CA 1
ATOM 6438 C C . ARG A 1 839 ? 0.714 -23.583 11.602 1.00 90.38 839 ARG A C 1
ATOM 6440 O O . ARG A 1 839 ? 0.988 -24.143 10.544 1.00 90.38 839 ARG A O 1
ATOM 6447 N N . ALA A 1 840 ? -0.329 -23.935 12.357 1.00 89.25 840 ALA A N 1
ATOM 6448 C CA . ALA A 1 840 ? -1.238 -25.024 11.990 1.00 89.25 840 ALA A CA 1
ATOM 6449 C C . ALA A 1 840 ? -1.961 -24.743 10.660 1.00 89.25 840 ALA A C 1
ATOM 6451 O O . ALA A 1 840 ? -2.020 -25.612 9.793 1.00 89.25 840 ALA A O 1
ATOM 6452 N N . LEU A 1 841 ? -2.441 -23.510 10.468 1.00 87.69 841 LEU A N 1
ATOM 6453 C CA . LEU A 1 841 ? -3.118 -23.098 9.234 1.00 87.69 841 LEU A CA 1
ATOM 6454 C C . LEU A 1 841 ? -2.160 -23.022 8.035 1.00 87.69 841 LEU A C 1
ATOM 6456 O O . LEU A 1 841 ? -2.493 -23.487 6.946 1.00 87.69 841 LEU A O 1
ATOM 6460 N N . SER A 1 842 ? -0.949 -22.497 8.243 1.00 82.31 842 SER A N 1
ATOM 6461 C CA . SER A 1 842 ? 0.073 -22.403 7.190 1.00 82.31 842 SER A CA 1
ATOM 6462 C C . SER A 1 842 ? 0.525 -23.784 6.704 1.00 82.31 842 SER A C 1
ATOM 6464 O O . SER A 1 842 ? 0.761 -23.977 5.513 1.00 82.31 842 SER A O 1
ATOM 6466 N N . HIS A 1 843 ? 0.621 -24.767 7.606 1.00 78.12 843 HIS A N 1
ATOM 6467 C CA . HIS A 1 843 ? 0.965 -26.143 7.244 1.00 78.12 843 HIS A CA 1
ATOM 6468 C C . HIS A 1 843 ? -0.069 -26.757 6.288 1.00 78.12 843 HIS A C 1
ATOM 6470 O O . HIS A 1 843 ? 0.307 -27.315 5.261 1.00 78.12 843 HIS A O 1
ATOM 6476 N N . PHE A 1 844 ? -1.363 -26.573 6.570 1.00 71.12 844 PHE A N 1
ATOM 6477 C CA . PHE A 1 844 ? -2.448 -27.056 5.711 1.00 71.12 844 PHE A CA 1
ATOM 6478 C C . PHE A 1 844 ? -2.383 -26.454 4.298 1.00 71.12 844 PHE A C 1
ATOM 6480 O O . PHE A 1 844 ? -2.514 -27.171 3.310 1.00 71.12 844 PHE A O 1
ATOM 6487 N N . GLN A 1 845 ? -2.109 -25.149 4.191 1.00 70.44 845 GLN A N 1
ATOM 6488 C CA . GLN A 1 845 ? -1.961 -24.470 2.898 1.00 70.44 845 GLN A CA 1
ATOM 6489 C C . GLN A 1 845 ? -0.750 -24.969 2.096 1.00 70.44 845 GLN A C 1
ATOM 6491 O O . GLN A 1 845 ? -0.845 -25.100 0.878 1.00 70.44 845 GLN A O 1
ATOM 6496 N N . ARG A 1 846 ? 0.374 -25.275 2.761 1.00 69.62 846 ARG A N 1
ATOM 6497 C CA . ARG A 1 846 ? 1.568 -25.835 2.102 1.00 69.62 846 ARG A CA 1
ATOM 6498 C C . ARG A 1 846 ? 1.309 -27.232 1.544 1.00 69.62 846 ARG A C 1
ATOM 6500 O O . ARG A 1 846 ? 1.754 -27.516 0.444 1.00 69.62 846 ARG A O 1
ATOM 6507 N N . CYS A 1 847 ? 0.547 -28.070 2.247 1.00 65.19 847 CYS A N 1
ATOM 6508 C CA . CYS A 1 847 ? 0.172 -29.398 1.749 1.00 65.19 847 CYS A CA 1
ATOM 6509 C C . CYS A 1 847 ? -0.740 -29.355 0.507 1.00 65.19 847 CYS A C 1
ATOM 6511 O O . CYS A 1 847 ? -0.830 -30.349 -0.206 1.00 65.19 847 CYS A O 1
ATOM 6513 N N . LEU A 1 848 ? -1.411 -28.226 0.243 1.00 62.94 848 LEU A N 1
ATOM 6514 C CA . LEU A 1 848 ? -2.292 -28.037 -0.916 1.00 62.94 848 LEU A CA 1
ATOM 6515 C C . LEU A 1 848 ? -1.584 -27.463 -2.155 1.00 62.94 848 LEU A C 1
ATOM 6517 O O . LEU A 1 848 ? -2.147 -27.532 -3.244 1.00 62.94 848 LEU A O 1
ATOM 6521 N N . LYS A 1 849 ? -0.389 -26.873 -2.011 1.00 59.00 849 LYS A N 1
ATOM 6522 C CA . LYS A 1 849 ? 0.366 -26.266 -3.120 1.00 59.00 849 LYS A CA 1
ATOM 6523 C C . LYS A 1 849 ? 1.545 -27.171 -3.505 1.00 59.00 849 LYS A C 1
ATOM 6525 O O . LYS A 1 849 ? 2.458 -27.332 -2.701 1.00 59.00 849 LYS A O 1
ATOM 6530 N N . SER A 1 850 ? 1.550 -27.719 -4.725 1.00 56.09 850 SER A N 1
ATOM 6531 C CA . SER A 1 850 ? 2.704 -28.428 -5.310 1.00 56.09 850 SER A CA 1
ATOM 6532 C C . SER A 1 850 ? 3.221 -27.737 -6.583 1.00 56.09 850 SER A C 1
ATOM 6534 O O . SER A 1 850 ? 2.456 -27.117 -7.318 1.00 56.09 850 SER A O 1
ATOM 6536 N N . ASP A 1 851 ? 4.536 -27.856 -6.798 1.00 54.97 851 ASP A N 1
ATOM 6537 C CA . ASP A 1 851 ? 5.298 -27.653 -8.048 1.00 54.97 851 ASP A CA 1
ATOM 6538 C C . ASP A 1 851 ? 5.641 -26.237 -8.560 1.00 54.97 851 ASP A C 1
ATOM 6540 O O . ASP A 1 851 ? 6.132 -26.110 -9.681 1.00 54.97 851 ASP A O 1
ATOM 6544 N N . LEU A 1 852 ? 5.495 -25.165 -7.771 1.00 61.66 852 LEU A N 1
ATOM 6545 C CA . LEU A 1 852 ? 5.945 -23.818 -8.182 1.00 61.66 852 LEU A CA 1
ATOM 6546 C C . LEU A 1 852 ? 7.155 -23.318 -7.383 1.00 61.66 852 LEU A C 1
ATOM 6548 O O . LEU A 1 852 ? 7.230 -23.510 -6.170 1.00 61.66 852 LEU A O 1
ATOM 6552 N N . ASP A 1 853 ? 8.062 -22.613 -8.070 1.00 72.62 853 ASP A N 1
ATOM 6553 C CA . ASP A 1 853 ? 9.149 -21.847 -7.449 1.00 72.62 853 ASP A CA 1
ATOM 6554 C C . ASP A 1 853 ? 8.575 -20.864 -6.401 1.00 72.62 853 ASP A C 1
ATOM 6556 O O . ASP A 1 853 ? 7.695 -20.055 -6.734 1.00 72.62 853 ASP A O 1
ATOM 6560 N N . PRO A 1 854 ? 9.048 -20.902 -5.140 1.00 75.94 854 PRO A N 1
ATOM 6561 C CA . PRO A 1 854 ? 8.498 -20.077 -4.070 1.00 75.94 854 PRO A CA 1
ATOM 6562 C C . PRO A 1 854 ? 8.788 -18.577 -4.246 1.00 75.94 854 PRO A C 1
ATOM 6564 O O . PRO A 1 854 ? 7.962 -17.759 -3.838 1.00 75.94 854 PRO A O 1
ATOM 6567 N N . ARG A 1 855 ? 9.911 -18.187 -4.872 1.00 85.38 855 ARG A N 1
ATOM 6568 C CA . ARG A 1 855 ? 10.301 -16.784 -5.118 1.00 85.38 855 ARG A CA 1
ATOM 6569 C C . ARG A 1 855 ? 9.438 -16.120 -6.190 1.00 85.38 855 ARG A C 1
ATOM 6571 O O . ARG A 1 855 ? 9.255 -14.908 -6.129 1.00 85.38 855 ARG A O 1
ATOM 6578 N N . MET A 1 856 ? 8.867 -16.894 -7.115 1.00 84.56 856 MET A N 1
ATOM 6579 C CA . MET A 1 856 ? 8.028 -16.388 -8.216 1.00 84.56 856 MET A CA 1
ATOM 6580 C C . MET A 1 856 ? 6.564 -16.863 -8.164 1.00 84.56 856 MET A C 1
ATOM 6582 O O . MET A 1 856 ? 5.857 -16.821 -9.182 1.00 84.56 856 MET A O 1
ATOM 6586 N N . GLY A 1 857 ? 6.114 -17.325 -6.993 1.00 78.94 857 GLY A N 1
ATOM 6587 C CA . GLY A 1 857 ? 4.725 -17.698 -6.718 1.00 78.94 857 GLY A CA 1
ATOM 6588 C C . GLY A 1 857 ? 3.793 -16.497 -6.510 1.00 78.94 857 GLY A C 1
ATOM 6589 O O . GLY A 1 857 ? 4.233 -15.348 -6.426 1.00 78.94 857 GLY A O 1
ATOM 6590 N N . GLU A 1 858 ? 2.488 -16.765 -6.396 1.00 79.19 858 GLU A N 1
ATOM 6591 C CA . GLU A 1 858 ? 1.465 -15.740 -6.130 1.00 79.19 858 GLU A CA 1
ATOM 6592 C C . GLU A 1 858 ? 1.788 -14.909 -4.887 1.00 79.19 858 GLU A C 1
ATOM 6594 O O . GLU A 1 858 ? 2.265 -15.432 -3.877 1.00 79.19 858 GLU A O 1
ATOM 6599 N N . LEU A 1 859 ? 1.499 -13.614 -4.957 1.00 81.44 859 LEU A N 1
ATOM 6600 C CA . LEU A 1 859 ? 1.749 -12.641 -3.903 1.00 81.44 859 LEU A CA 1
ATOM 6601 C C . LEU A 1 859 ? 0.481 -11.827 -3.651 1.00 81.44 859 LEU A C 1
ATOM 6603 O O . LEU A 1 859 ? -0.251 -11.528 -4.586 1.00 81.44 859 LEU A O 1
ATOM 6607 N N . ASN A 1 860 ? 0.262 -11.427 -2.402 1.00 75.94 860 ASN A N 1
ATOM 6608 C CA . ASN A 1 860 ? -0.747 -10.439 -2.043 1.00 75.94 860 ASN A CA 1
ATOM 6609 C C . ASN A 1 860 ? -0.049 -9.226 -1.410 1.00 75.94 860 ASN A C 1
ATOM 6611 O O . ASN A 1 860 ? 0.479 -9.308 -0.300 1.00 75.94 860 ASN A O 1
ATOM 6615 N N . THR A 1 861 ? -0.017 -8.119 -2.150 1.00 72.75 861 THR A N 1
ATOM 6616 C CA . THR A 1 861 ? 0.478 -6.805 -1.715 1.00 72.75 861 THR A CA 1
ATOM 6617 C C . THR A 1 861 ? -0.612 -5.742 -1.726 1.00 72.75 861 THR A C 1
ATOM 6619 O O . THR A 1 861 ? -0.325 -4.607 -1.361 1.00 72.75 861 THR A O 1
ATOM 6622 N N . SER A 1 862 ? -1.841 -6.071 -2.133 1.00 62.72 862 SER A N 1
ATOM 6623 C CA . SER A 1 862 ? -2.940 -5.117 -2.303 1.00 62.72 862 SER A CA 1
ATOM 6624 C C . SER A 1 862 ? -4.035 -5.281 -1.256 1.00 62.72 862 SER A C 1
ATOM 6626 O O . SER A 1 862 ? -4.905 -4.420 -1.124 1.00 62.72 862 SER A O 1
ATOM 6628 N N . ARG A 1 863 ? -3.973 -6.348 -0.448 1.00 70.56 863 ARG A N 1
ATOM 6629 C CA . ARG A 1 863 ? -4.953 -6.635 0.599 1.00 70.56 863 ARG A CA 1
ATOM 6630 C C . ARG A 1 863 ? -4.283 -7.104 1.878 1.00 70.56 863 ARG A C 1
ATOM 6632 O O . ARG A 1 863 ? -3.213 -7.707 1.877 1.00 70.56 863 ARG A O 1
ATOM 6639 N N . MET A 1 864 ? -4.973 -6.859 2.984 1.00 75.56 864 MET A N 1
ATOM 6640 C CA . MET A 1 864 ? -4.641 -7.490 4.254 1.00 75.56 864 MET A CA 1
ATOM 6641 C C . MET A 1 864 ? -4.734 -9.019 4.137 1.00 75.56 864 MET A C 1
ATOM 6643 O O . MET A 1 864 ? -5.622 -9.509 3.432 1.00 75.56 864 MET A O 1
ATOM 6647 N N . PRO A 1 865 ? -3.859 -9.777 4.821 1.00 82.25 865 PRO A N 1
ATOM 6648 C CA . PRO A 1 865 ? -4.005 -11.223 4.905 1.00 82.25 865 PRO A CA 1
ATOM 6649 C C . PRO A 1 865 ? -5.351 -11.612 5.525 1.00 82.25 865 PRO A C 1
ATOM 6651 O O . PRO A 1 865 ? -5.802 -10.965 6.469 1.00 82.25 865 PRO A O 1
ATOM 6654 N N . ASP A 1 866 ? -5.955 -12.699 5.036 1.00 86.69 866 ASP A N 1
ATOM 6655 C CA . ASP A 1 866 ? -7.215 -13.231 5.580 1.00 86.69 866 ASP A CA 1
ATOM 6656 C C . ASP A 1 866 ? -7.063 -13.747 7.019 1.00 86.69 866 ASP A C 1
ATOM 6658 O O . ASP A 1 866 ? -8.048 -13.870 7.747 1.00 86.69 866 ASP A O 1
ATOM 6662 N N . LEU A 1 867 ? -5.836 -14.075 7.435 1.00 91.38 867 LEU A N 1
ATOM 6663 C CA . LEU A 1 867 ? -5.521 -14.435 8.808 1.00 91.38 867 LEU A CA 1
ATOM 6664 C C . LEU A 1 867 ? -5.128 -13.179 9.592 1.00 91.38 867 LEU A C 1
ATOM 6666 O O . LEU A 1 867 ? -4.073 -12.587 9.383 1.00 91.38 867 LEU A O 1
ATOM 6670 N N . HIS A 1 868 ? -5.958 -12.823 10.561 1.00 91.81 868 HIS A N 1
ATOM 6671 C CA . HIS A 1 868 ? -5.727 -11.727 11.488 1.00 91.81 868 HIS A CA 1
ATOM 6672 C C . HIS A 1 868 ? -5.341 -12.302 12.848 1.00 91.81 868 HIS A C 1
ATOM 6674 O O . HIS A 1 868 ? -6.110 -13.059 13.441 1.00 91.81 868 HIS A O 1
ATOM 6680 N N . VAL A 1 869 ? -4.169 -11.940 13.371 1.00 90.38 869 VAL A N 1
ATOM 6681 C CA . VAL A 1 869 ? -3.697 -12.414 14.680 1.00 90.38 869 VAL A CA 1
ATOM 6682 C C . VAL A 1 869 ? -3.539 -11.240 15.632 1.00 90.38 869 VAL A C 1
ATOM 6684 O O . VAL A 1 869 ? -2.729 -10.345 15.403 1.00 90.38 869 VAL A O 1
ATOM 6687 N N . HIS A 1 870 ? -4.281 -11.278 16.735 1.00 86.81 870 HIS A N 1
ATOM 6688 C CA . HIS A 1 870 ? -4.157 -10.349 17.847 1.00 86.81 870 HIS A CA 1
ATOM 6689 C C . HIS A 1 870 ? -3.633 -11.086 19.085 1.00 86.81 870 HIS A C 1
ATOM 6691 O O . HIS A 1 870 ? -4.329 -11.903 19.697 1.00 86.81 870 HIS A O 1
ATOM 6697 N N . GLY A 1 871 ? -2.369 -10.829 19.426 1.00 82.25 871 GLY A N 1
ATOM 6698 C CA . GLY A 1 871 ? -1.683 -11.449 20.556 1.00 82.25 871 GLY A CA 1
ATOM 6699 C C . GLY A 1 871 ? -1.621 -10.513 21.757 1.00 82.25 871 GLY A C 1
ATOM 6700 O O . GLY A 1 871 ? -1.037 -9.438 21.668 1.00 82.25 871 GLY A O 1
ATOM 6701 N N . ALA A 1 872 ? -2.154 -10.941 22.900 1.00 74.19 872 ALA A N 1
ATOM 6702 C CA . ALA A 1 872 ? -2.055 -10.189 24.143 1.00 74.19 872 ALA A CA 1
ATOM 6703 C C . ALA A 1 872 ? -0.585 -10.013 24.558 1.00 74.19 872 ALA A C 1
ATOM 6705 O O . ALA A 1 872 ? 0.160 -10.994 24.657 1.00 74.19 872 ALA A O 1
ATOM 6706 N N . ALA A 1 873 ? -0.189 -8.777 24.873 1.00 64.62 873 ALA A N 1
ATOM 6707 C CA . ALA A 1 873 ? 1.109 -8.474 25.467 1.00 64.62 873 ALA A CA 1
ATOM 6708 C C . ALA A 1 873 ? 1.190 -9.062 26.883 1.00 64.62 873 ALA A C 1
ATOM 6710 O O . ALA A 1 873 ? 0.856 -8.400 27.865 1.00 64.62 873 ALA A O 1
ATOM 6711 N N . ALA A 1 874 ? 1.619 -10.311 27.014 1.00 60.25 874 ALA A N 1
ATOM 6712 C CA . ALA A 1 874 ? 2.176 -10.841 28.254 1.00 60.25 874 ALA A CA 1
ATOM 6713 C C . ALA A 1 874 ? 3.692 -10.644 28.183 1.00 60.25 874 ALA A C 1
ATOM 6715 O O . ALA A 1 874 ? 4.245 -10.866 27.121 1.00 60.25 874 ALA A O 1
ATOM 6716 N N . LYS A 1 875 ? 4.380 -10.239 29.258 1.00 49.81 875 LYS A N 1
ATOM 6717 C CA . LYS A 1 875 ? 5.854 -10.262 29.272 1.00 49.81 875 LYS A CA 1
ATOM 6718 C C . LYS A 1 875 ? 6.324 -11.727 29.310 1.00 49.81 875 LYS A C 1
ATOM 6720 O O . LYS A 1 875 ? 6.174 -12.337 30.364 1.00 49.81 875 LYS A O 1
ATOM 6725 N N . PRO A 1 876 ? 6.962 -12.286 28.272 1.00 49.28 876 PRO A N 1
ATOM 6726 C CA . PRO A 1 876 ? 8.162 -13.068 28.483 1.00 49.28 876 PRO A CA 1
ATOM 6727 C C . PRO A 1 876 ? 9.325 -12.076 28.536 1.00 49.28 876 PRO A C 1
ATOM 6729 O O . PRO A 1 876 ? 9.430 -11.184 27.689 1.00 49.28 876 PRO A O 1
ATOM 6732 N N . SER A 1 877 ? 10.200 -12.175 29.531 1.00 47.91 877 SER A N 1
ATOM 6733 C CA . SER A 1 877 ? 11.450 -11.431 29.426 1.00 47.91 877 SER A CA 1
ATOM 6734 C C . SER A 1 877 ? 12.284 -12.066 28.300 1.00 47.91 877 SER A C 1
ATOM 6736 O O . SER A 1 877 ? 12.425 -13.288 28.243 1.00 47.91 877 SER A O 1
ATOM 6738 N N . LEU A 1 878 ? 12.848 -11.265 27.385 1.00 50.53 878 LEU A N 1
ATOM 6739 C CA . LEU A 1 878 ? 13.808 -11.773 26.384 1.00 50.53 878 LEU A CA 1
ATOM 6740 C C . LEU A 1 878 ? 14.963 -12.538 27.065 1.00 50.53 878 LEU A C 1
ATOM 6742 O O . LEU A 1 878 ? 15.526 -13.462 26.487 1.00 50.53 878 LEU A O 1
ATOM 6746 N N . THR A 1 879 ? 15.261 -12.201 28.323 1.00 46.78 879 THR A N 1
ATOM 6747 C CA . THR A 1 879 ? 16.191 -12.898 29.218 1.00 46.78 879 THR A CA 1
ATOM 6748 C C . THR A 1 879 ? 15.793 -14.339 29.564 1.00 46.78 879 THR A C 1
ATOM 6750 O O . THR A 1 879 ? 16.679 -15.185 29.624 1.00 46.78 879 THR A O 1
ATOM 6753 N N . GLU A 1 880 ? 14.508 -14.662 29.744 1.00 48.38 880 GLU A N 1
ATOM 6754 C CA . GLU A 1 880 ? 14.053 -16.036 30.037 1.00 48.38 880 GLU A CA 1
ATOM 6755 C C . GLU A 1 880 ? 14.074 -16.932 28.792 1.00 48.38 880 GLU A C 1
ATOM 6757 O O . GLU A 1 880 ? 14.472 -18.091 28.882 1.00 48.38 880 GLU A O 1
ATOM 6762 N N . VAL A 1 881 ? 13.711 -16.403 27.616 1.00 51.62 881 VAL A N 1
ATOM 6763 C CA . VAL A 1 881 ? 13.799 -17.158 26.347 1.00 51.62 881 VAL A CA 1
ATOM 6764 C C . VAL A 1 881 ? 15.262 -17.401 25.960 1.00 51.62 881 VAL A C 1
ATOM 6766 O O . VAL A 1 881 ? 15.638 -18.503 25.566 1.00 51.62 881 VAL A O 1
ATOM 6769 N N . SER A 1 882 ? 16.119 -16.399 26.176 1.00 50.81 882 SER A N 1
ATOM 6770 C CA . SER A 1 882 ? 17.567 -16.456 25.946 1.00 50.81 882 SER A CA 1
ATOM 6771 C C . SER A 1 882 ? 18.294 -17.534 26.770 1.00 50.81 882 SER A C 1
ATOM 6773 O O . SER A 1 882 ? 19.408 -17.921 26.409 1.00 50.81 882 SER A O 1
ATOM 6775 N N . ALA A 1 883 ? 17.679 -18.041 27.847 1.00 50.75 883 ALA A N 1
ATOM 6776 C CA . ALA A 1 883 ? 18.209 -19.144 28.648 1.00 50.75 883 ALA A CA 1
ATOM 6777 C C . ALA A 1 883 ? 17.931 -20.537 28.041 1.00 50.75 883 ALA A C 1
ATOM 6779 O O . ALA A 1 883 ? 18.583 -21.501 28.434 1.00 50.75 883 ALA A O 1
ATOM 6780 N N . GLN A 1 884 ? 16.994 -20.658 27.090 1.00 53.88 884 GLN A N 1
ATOM 6781 C CA . GLN A 1 884 ? 16.560 -21.948 26.533 1.00 53.88 884 GLN A CA 1
ATOM 6782 C C . GLN A 1 884 ? 17.237 -22.322 25.204 1.00 53.88 884 GLN A C 1
ATOM 6784 O O . GLN A 1 884 ? 17.301 -23.506 24.878 1.00 53.88 884 GLN A O 1
ATOM 6789 N N . THR A 1 885 ? 17.779 -21.364 24.441 1.00 62.47 885 THR A N 1
ATOM 6790 C CA . THR A 1 885 ? 18.394 -21.635 23.126 1.00 62.47 885 THR A CA 1
ATOM 6791 C C . THR A 1 885 ? 19.902 -21.358 23.128 1.00 62.47 885 THR A C 1
ATOM 6793 O O . THR A 1 885 ? 20.330 -20.203 23.096 1.00 62.47 885 THR A O 1
ATOM 6796 N N . THR A 1 886 ? 20.723 -22.413 23.122 1.00 72.75 886 THR A N 1
ATOM 6797 C CA . THR A 1 886 ? 22.199 -22.333 23.028 1.00 72.75 886 THR A CA 1
ATOM 6798 C C . THR A 1 886 ? 22.731 -22.384 21.593 1.00 72.75 886 THR A C 1
ATOM 6800 O O . THR A 1 886 ? 23.936 -22.224 21.391 1.00 72.75 886 THR A O 1
ATOM 6803 N N . ARG A 1 887 ? 21.854 -22.588 20.596 1.00 90.56 887 ARG A N 1
ATOM 6804 C CA . ARG A 1 887 ? 22.228 -22.678 19.178 1.00 90.56 887 ARG A CA 1
ATOM 6805 C C . ARG A 1 887 ? 22.949 -21.405 18.736 1.00 90.56 887 ARG A C 1
ATOM 6807 O O . ARG A 1 887 ? 22.431 -20.298 18.899 1.00 90.56 887 ARG A O 1
ATOM 6814 N N . ARG A 1 888 ? 24.138 -21.592 18.171 1.00 90.88 888 ARG A N 1
ATOM 6815 C CA . ARG A 1 888 ? 24.909 -20.571 17.467 1.00 90.88 888 ARG A CA 1
ATOM 6816 C C . ARG A 1 888 ? 24.588 -20.680 15.983 1.00 90.88 888 ARG A C 1
ATOM 6818 O O . ARG A 1 888 ? 24.533 -21.791 15.470 1.00 90.88 888 ARG A O 1
ATOM 6825 N N . ILE A 1 889 ? 24.283 -19.552 15.356 1.00 91.81 889 ILE A N 1
ATOM 6826 C CA . ILE A 1 889 ? 23.917 -19.467 13.940 1.00 91.81 889 ILE A CA 1
ATOM 6827 C C . ILE A 1 889 ? 24.902 -18.511 13.282 1.00 91.81 889 ILE A C 1
ATOM 6829 O O . ILE A 1 889 ? 25.067 -17.377 13.745 1.00 91.81 889 ILE A O 1
ATOM 6833 N N . SER A 1 890 ? 25.563 -18.966 12.223 1.00 89.19 890 SER A N 1
ATOM 6834 C CA . SER A 1 890 ? 26.503 -18.136 11.472 1.00 89.19 890 SER A CA 1
ATOM 6835 C C . SER A 1 890 ? 25.757 -17.171 10.543 1.00 89.19 890 SER A C 1
ATOM 6837 O O . SER A 1 890 ? 24.597 -17.388 10.173 1.00 89.19 890 SER A O 1
ATOM 6839 N N . ARG A 1 891 ? 26.421 -16.088 10.115 1.00 88.31 891 ARG A N 1
ATOM 6840 C CA . ARG A 1 891 ? 25.841 -15.178 9.111 1.00 88.31 891 ARG A CA 1
ATOM 6841 C C . ARG A 1 891 ? 25.594 -15.885 7.776 1.00 88.31 891 ARG A C 1
ATOM 6843 O O . ARG A 1 891 ? 24.624 -15.556 7.099 1.00 88.31 891 ARG A O 1
ATOM 6850 N N . SER A 1 892 ? 26.450 -16.840 7.405 1.00 88.62 892 SER A N 1
ATOM 6851 C CA . SER A 1 892 ? 26.304 -17.593 6.159 1.00 88.62 892 SER A CA 1
ATOM 6852 C C . SER A 1 892 ? 25.136 -18.563 6.194 1.00 88.62 892 SER A C 1
ATOM 6854 O O . SER A 1 892 ? 24.389 -18.626 5.223 1.00 88.62 892 SER A O 1
ATOM 6856 N N . GLU A 1 893 ? 24.917 -19.251 7.314 1.00 92.00 893 GLU A N 1
ATOM 6857 C CA . GLU A 1 893 ? 23.729 -20.082 7.513 1.00 92.00 893 GLU A CA 1
ATOM 6858 C C . GLU A 1 893 ? 22.463 -19.225 7.413 1.00 92.00 893 GLU A C 1
ATOM 6860 O O . GLU A 1 893 ? 21.594 -19.498 6.588 1.00 92.00 893 GLU A O 1
ATOM 6865 N N . MET A 1 894 ? 22.400 -18.119 8.165 1.00 94.06 894 MET A N 1
ATOM 6866 C CA . MET A 1 894 ? 21.256 -17.202 8.135 1.00 94.06 894 MET A CA 1
ATOM 6867 C C . MET A 1 894 ? 20.964 -16.673 6.719 1.00 94.06 894 MET A C 1
ATOM 6869 O O . MET A 1 894 ? 19.803 -16.596 6.330 1.00 94.06 894 MET A O 1
ATOM 6873 N N . ALA A 1 895 ? 21.995 -16.366 5.926 1.00 94.12 895 ALA A N 1
ATOM 6874 C CA . ALA A 1 895 ? 21.872 -15.880 4.549 1.00 94.12 895 ALA A CA 1
ATOM 6875 C C . ALA A 1 895 ? 21.142 -16.844 3.589 1.00 94.12 895 ALA A C 1
ATOM 6877 O O . ALA A 1 895 ? 20.651 -16.413 2.540 1.00 94.12 895 ALA A O 1
ATOM 6878 N N . THR A 1 896 ? 21.062 -18.138 3.916 1.00 94.56 896 THR A N 1
ATOM 6879 C CA . THR A 1 896 ? 20.323 -19.122 3.103 1.00 94.56 896 THR A CA 1
ATOM 6880 C C . THR A 1 896 ? 18.809 -19.068 3.315 1.00 94.56 896 THR A C 1
ATOM 6882 O O . THR A 1 896 ? 18.059 -19.442 2.419 1.00 94.56 896 THR A O 1
ATOM 6885 N N . HIS A 1 897 ? 18.356 -18.491 4.430 1.00 95.56 897 HIS A N 1
ATOM 6886 C CA . HIS A 1 897 ? 16.948 -18.389 4.813 1.00 95.56 897 HIS A CA 1
ATOM 6887 C C . HIS A 1 897 ? 16.346 -17.044 4.374 1.00 95.56 897 HIS A C 1
ATOM 6889 O O . HIS A 1 897 ? 15.979 -16.193 5.196 1.00 95.56 897 HIS A O 1
ATOM 6895 N N . ASN A 1 898 ? 16.311 -16.826 3.053 1.00 95.69 898 ASN A N 1
ATOM 6896 C CA . ASN A 1 898 ? 15.806 -15.599 2.425 1.00 95.69 898 ASN A CA 1
ATOM 6897 C C . ASN A 1 898 ? 14.791 -15.825 1.282 1.00 95.69 898 ASN A C 1
ATOM 6899 O O . ASN A 1 898 ? 14.757 -15.063 0.310 1.00 95.69 898 ASN A O 1
ATOM 6903 N N . THR A 1 899 ? 13.976 -16.877 1.369 1.00 91.81 899 THR A N 1
ATOM 6904 C CA . THR A 1 899 ? 12.944 -17.207 0.367 1.00 91.81 899 THR A CA 1
ATOM 6905 C C . THR A 1 899 ? 11.533 -17.037 0.944 1.00 91.81 899 THR A C 1
ATOM 6907 O O . THR A 1 899 ? 11.340 -17.120 2.158 1.00 91.81 899 THR A O 1
ATOM 6910 N N . PRO A 1 900 ? 10.500 -16.808 0.113 1.00 89.06 900 PRO A N 1
ATOM 6911 C CA . PRO A 1 900 ? 9.119 -16.867 0.584 1.00 89.06 900 PRO A CA 1
ATOM 6912 C C . PRO A 1 900 ? 8.814 -18.219 1.243 1.00 89.06 900 PRO A C 1
ATOM 6914 O O . PRO A 1 900 ? 9.007 -19.278 0.649 1.00 89.06 900 PRO A O 1
ATOM 6917 N N . GLY A 1 901 ? 8.347 -18.181 2.492 1.00 88.06 901 GLY A N 1
ATOM 6918 C CA . GLY A 1 901 ? 8.100 -19.380 3.301 1.00 88.06 901 GLY A CA 1
ATOM 6919 C C . GLY A 1 901 ? 9.312 -19.941 4.061 1.00 88.06 901 GLY A C 1
ATOM 6920 O O . GLY A 1 901 ? 9.126 -20.925 4.786 1.00 88.06 901 GLY A O 1
ATOM 6921 N N . ASP A 1 902 ? 10.489 -19.317 3.935 1.00 92.75 902 ASP A N 1
ATOM 6922 C CA . ASP A 1 902 ? 11.698 -19.571 4.729 1.00 92.75 902 ASP A CA 1
ATOM 6923 C C . ASP A 1 902 ? 12.506 -18.270 4.931 1.00 92.75 902 ASP A C 1
ATOM 6925 O O . ASP A 1 902 ? 13.341 -17.875 4.110 1.00 92.75 902 ASP A O 1
ATOM 6929 N N . ILE A 1 903 ? 12.187 -17.559 6.017 1.00 95.88 903 ILE A N 1
ATOM 6930 C CA . ILE A 1 903 ? 12.651 -16.197 6.302 1.00 95.88 903 ILE A CA 1
ATOM 6931 C C . ILE A 1 903 ? 13.238 -16.139 7.708 1.00 95.88 903 ILE A C 1
ATOM 6933 O O . ILE A 1 903 ? 12.500 -16.168 8.700 1.00 95.88 903 ILE A O 1
ATOM 6937 N N . TRP A 1 904 ? 14.557 -15.979 7.805 1.00 97.31 904 TRP A N 1
ATOM 6938 C CA . TRP A 1 904 ? 15.225 -15.679 9.072 1.00 97.31 904 TRP A CA 1
ATOM 6939 C C . TRP A 1 904 ? 15.720 -14.240 9.104 1.00 97.31 904 TRP A C 1
ATOM 6941 O O . TRP A 1 904 ? 16.105 -13.679 8.081 1.00 97.31 904 TRP A O 1
ATOM 6951 N N . ILE A 1 905 ? 15.730 -13.638 10.290 1.00 96.75 905 ILE A N 1
ATOM 6952 C CA . ILE A 1 905 ? 16.304 -12.307 10.523 1.00 96.75 905 ILE A CA 1
ATOM 6953 C C . ILE A 1 905 ? 17.109 -12.297 11.818 1.00 96.75 905 ILE A C 1
ATOM 6955 O O . ILE A 1 905 ? 16.826 -13.075 12.733 1.00 96.75 905 ILE A O 1
ATOM 6959 N N . SER A 1 906 ? 18.059 -11.370 11.936 1.00 95.00 906 SER A N 1
ATOM 6960 C CA . SER A 1 906 ? 18.650 -11.025 13.235 1.00 95.00 906 SER A CA 1
ATOM 6961 C C . SER A 1 906 ? 18.172 -9.667 13.748 1.00 95.00 906 SER A C 1
ATOM 6963 O O . SER A 1 906 ? 18.031 -8.714 12.980 1.00 95.00 906 SER A O 1
ATOM 6965 N N . LEU A 1 907 ? 17.924 -9.600 15.059 1.00 92.50 907 LEU A N 1
ATOM 6966 C CA . LEU A 1 907 ? 17.700 -8.362 15.812 1.00 92.50 907 LEU A CA 1
ATOM 6967 C C . LEU A 1 907 ? 18.664 -8.348 17.000 1.00 92.50 907 LEU A C 1
ATOM 6969 O O . LEU A 1 907 ? 18.616 -9.239 17.862 1.00 92.50 907 LEU A O 1
ATOM 6973 N N . GLY A 1 908 ? 19.582 -7.382 17.021 1.00 89.81 908 GLY A N 1
ATOM 6974 C CA . GLY A 1 908 ? 20.780 -7.446 17.851 1.00 89.81 908 GLY A CA 1
ATOM 6975 C C . GLY A 1 908 ? 21.541 -8.762 17.636 1.00 89.81 908 GLY A C 1
ATOM 6976 O O . GLY A 1 908 ? 21.873 -9.128 16.512 1.00 89.81 908 GLY A O 1
ATOM 6977 N N . ASN A 1 909 ? 21.776 -9.507 18.720 1.00 89.56 909 ASN A N 1
ATOM 6978 C CA . ASN A 1 909 ? 22.544 -10.762 18.700 1.00 89.56 909 ASN A CA 1
ATOM 6979 C C . ASN A 1 909 ? 21.671 -12.029 18.626 1.00 89.56 909 ASN A C 1
ATOM 6981 O O . ASN A 1 909 ? 22.172 -13.133 18.847 1.00 89.56 909 ASN A O 1
ATOM 6985 N N . PHE A 1 910 ? 20.369 -11.892 18.373 1.00 91.69 910 PHE A N 1
ATOM 6986 C CA . PHE A 1 910 ? 19.426 -13.011 18.334 1.00 91.69 910 PHE A CA 1
ATOM 6987 C C . PHE A 1 910 ? 18.903 -13.233 16.920 1.00 91.69 910 PHE A C 1
ATOM 6989 O O . PHE A 1 910 ? 18.661 -12.268 16.197 1.00 91.69 910 PHE A O 1
ATOM 6996 N N . VAL A 1 911 ? 18.706 -14.500 16.554 1.00 94.50 911 VAL A N 1
ATOM 6997 C CA . VAL A 1 911 ? 18.157 -14.911 15.256 1.00 94.50 911 VAL A CA 1
ATOM 6998 C C . VAL A 1 911 ? 16.746 -15.456 15.453 1.00 94.50 911 VAL A C 1
ATOM 7000 O O . VAL A 1 911 ? 16.488 -16.227 16.386 1.00 94.50 911 VAL A O 1
ATOM 7003 N N . TYR A 1 912 ? 15.840 -15.053 14.567 1.00 95.25 912 TYR A N 1
ATOM 7004 C CA . TYR A 1 912 ? 14.419 -15.377 14.609 1.00 95.25 912 TYR A CA 1
ATOM 7005 C C . TYR A 1 912 ? 13.985 -16.021 13.294 1.00 95.25 912 TYR A C 1
ATOM 7007 O O . TYR A 1 912 ? 14.280 -15.484 12.227 1.00 95.25 912 TYR A O 1
ATOM 7015 N N . ASP A 1 913 ? 13.241 -17.123 13.384 1.00 95.81 913 ASP A N 1
ATOM 7016 C CA . ASP A 1 913 ? 12.512 -17.698 12.252 1.00 95.81 913 ASP A CA 1
ATOM 7017 C C . ASP A 1 913 ? 11.130 -17.044 12.170 1.00 95.81 913 ASP A C 1
ATOM 7019 O O . ASP A 1 913 ? 10.228 -17.329 12.967 1.00 95.81 913 ASP A O 1
ATOM 7023 N N . ILE A 1 914 ? 10.977 -16.150 11.196 1.00 95.50 914 ILE A N 1
ATOM 7024 C CA . ILE A 1 914 ? 9.754 -15.386 10.969 1.00 95.50 914 ILE A CA 1
ATOM 7025 C C . ILE A 1 914 ? 8.955 -15.903 9.768 1.00 95.50 914 ILE A C 1
ATOM 7027 O O . ILE A 1 914 ? 8.060 -15.210 9.288 1.00 95.50 914 ILE A O 1
ATOM 7031 N N . SER A 1 915 ? 9.213 -17.129 9.306 1.00 93.00 915 SER A N 1
ATOM 7032 C CA . SER A 1 915 ? 8.604 -17.711 8.096 1.00 93.00 915 SER A CA 1
ATOM 7033 C C . SER A 1 915 ? 7.074 -17.773 8.123 1.00 93.00 915 SER A C 1
ATOM 7035 O O . SER A 1 915 ? 6.429 -17.834 7.081 1.00 93.00 915 SER A O 1
ATOM 7037 N N . VAL A 1 916 ? 6.471 -17.747 9.314 1.00 91.44 916 VAL A N 1
ATOM 7038 C CA . VAL A 1 916 ? 5.011 -17.721 9.489 1.00 91.44 916 VAL A CA 1
ATOM 7039 C C . VAL A 1 916 ? 4.425 -16.307 9.431 1.00 91.44 916 VAL A C 1
ATOM 7041 O O . VAL A 1 916 ? 3.239 -16.158 9.146 1.00 91.44 916 VAL A O 1
ATOM 7044 N N . LEU A 1 917 ? 5.222 -15.258 9.668 1.00 91.69 917 LEU A N 1
ATOM 7045 C CA . LEU A 1 917 ? 4.729 -13.879 9.712 1.00 91.69 917 LEU A CA 1
ATOM 7046 C C . LEU A 1 917 ? 4.051 -13.414 8.416 1.00 91.69 917 LEU A C 1
ATOM 7048 O O . LEU A 1 917 ? 3.014 -12.767 8.547 1.00 91.69 917 LEU A O 1
ATOM 7052 N N . PRO A 1 918 ? 4.520 -13.743 7.193 1.00 89.56 918 PRO A N 1
ATOM 7053 C CA . PRO A 1 918 ? 3.833 -13.341 5.963 1.00 89.56 918 PRO A CA 1
ATOM 7054 C C . PRO A 1 918 ? 2.341 -13.700 5.922 1.00 89.56 918 PRO A C 1
ATOM 7056 O O . PRO A 1 918 ? 1.563 -12.981 5.304 1.00 89.56 918 PRO A O 1
ATOM 7059 N N . SER A 1 919 ? 1.923 -14.761 6.627 1.00 87.56 919 SER A N 1
ATOM 7060 C CA . SER A 1 919 ? 0.520 -15.191 6.670 1.00 87.56 919 SER A CA 1
ATOM 7061 C C . SER A 1 919 ? -0.419 -14.222 7.397 1.00 87.56 919 SER A C 1
ATOM 7063 O O . SER A 1 919 ? -1.621 -14.288 7.165 1.00 87.56 919 SER A O 1
ATOM 7065 N N . PHE A 1 920 ? 0.090 -13.329 8.257 1.00 89.62 920 PHE A N 1
ATOM 7066 C CA . PHE A 1 920 ? -0.735 -12.385 9.031 1.00 89.62 920 PHE A CA 1
ATOM 7067 C C . PHE A 1 920 ? -0.082 -11.014 9.286 1.00 89.62 920 PHE A C 1
ATOM 7069 O O . PHE A 1 920 ? -0.650 -10.174 9.989 1.00 89.62 920 PHE A O 1
ATOM 7076 N N . HIS A 1 921 ? 1.121 -10.761 8.764 1.00 88.69 921 HIS A N 1
ATOM 7077 C CA . HIS A 1 921 ? 1.838 -9.519 9.021 1.00 88.69 921 HIS A CA 1
ATOM 7078 C C . HIS A 1 921 ? 1.205 -8.348 8.251 1.00 88.69 921 HIS A C 1
ATOM 7080 O O . HIS A 1 921 ? 1.140 -8.375 7.020 1.00 88.69 921 HIS A O 1
ATOM 7086 N N . PRO A 1 922 ? 0.813 -7.267 8.943 1.00 80.75 922 PRO A N 1
ATOM 7087 C CA . PRO A 1 922 ? 0.080 -6.155 8.339 1.00 80.75 922 PRO A CA 1
ATOM 7088 C C . PRO A 1 922 ? 0.895 -5.349 7.314 1.00 80.75 922 PRO A C 1
ATOM 7090 O O . PRO A 1 922 ? 0.331 -4.680 6.458 1.00 80.75 922 PRO A O 1
ATOM 7093 N N . GLY A 1 923 ? 2.228 -5.387 7.398 1.00 78.75 923 GLY A N 1
ATOM 7094 C CA . GLY A 1 923 ? 3.118 -4.738 6.427 1.00 78.75 923 GLY A CA 1
ATOM 7095 C C . GLY A 1 923 ? 3.329 -5.526 5.128 1.00 78.75 923 GLY A C 1
ATOM 7096 O O . GLY A 1 923 ? 4.079 -5.060 4.272 1.00 78.75 923 GLY A O 1
ATOM 7097 N N . GLY A 1 924 ? 2.722 -6.711 4.996 1.00 83.06 924 GLY A N 1
ATOM 7098 C CA . GLY A 1 924 ? 2.876 -7.590 3.837 1.00 83.06 924 GLY A CA 1
ATOM 7099 C C . GLY A 1 924 ? 4.208 -8.345 3.794 1.00 83.06 924 GLY A C 1
ATOM 7100 O O . GLY A 1 924 ? 5.128 -8.095 4.578 1.00 83.06 924 GLY A O 1
ATOM 7101 N N . GLU A 1 925 ? 4.300 -9.291 2.857 1.00 87.31 925 GLU A N 1
ATOM 7102 C CA . GLU A 1 925 ? 5.452 -10.186 2.701 1.00 87.31 925 GLU A CA 1
ATOM 7103 C C . GLU A 1 925 ? 6.707 -9.462 2.180 1.00 87.31 925 GLU A C 1
ATOM 7105 O O . GLU A 1 925 ? 7.792 -9.680 2.718 1.00 87.31 925 GLU A O 1
ATOM 7110 N N . LYS A 1 926 ? 6.578 -8.548 1.201 1.00 87.75 926 LYS A N 1
ATOM 7111 C CA . LYS A 1 926 ? 7.725 -7.826 0.602 1.00 87.75 926 LYS A CA 1
ATOM 7112 C C . LYS A 1 926 ? 8.566 -7.075 1.641 1.00 87.75 926 LYS A C 1
ATOM 7114 O O . LYS A 1 926 ? 9.798 -7.102 1.587 1.00 87.75 926 LYS A O 1
ATOM 7119 N N . THR A 1 927 ? 7.907 -6.450 2.620 1.00 86.06 927 THR A N 1
ATOM 7120 C CA . THR A 1 927 ? 8.569 -5.738 3.727 1.00 86.06 927 THR A CA 1
ATOM 7121 C C . THR A 1 927 ? 9.441 -6.676 4.564 1.00 86.06 927 THR A C 1
ATOM 7123 O O . THR A 1 927 ? 10.542 -6.298 4.959 1.00 86.06 927 THR A O 1
ATOM 7126 N N . LEU A 1 928 ? 8.979 -7.906 4.811 1.00 90.31 928 LEU A N 1
ATOM 7127 C CA . LEU A 1 928 ? 9.739 -8.915 5.554 1.00 90.31 928 LEU A CA 1
ATOM 7128 C C . LEU A 1 928 ? 10.888 -9.478 4.705 1.00 90.31 928 LEU A C 1
ATOM 7130 O O . LEU A 1 928 ? 12.019 -9.565 5.182 1.00 90.31 928 LEU A O 1
ATOM 7134 N N . LEU A 1 929 ? 10.625 -9.774 3.425 1.00 91.88 929 LEU A N 1
ATOM 7135 C CA . LEU A 1 929 ? 11.630 -10.268 2.477 1.00 91.88 929 LEU A CA 1
ATOM 7136 C C . LEU A 1 929 ? 12.790 -9.291 2.270 1.00 91.88 929 LEU A C 1
ATOM 7138 O O . LEU A 1 929 ? 13.921 -9.717 2.063 1.00 91.88 929 LEU A O 1
ATOM 7142 N N . CYS A 1 930 ? 12.545 -7.985 2.399 1.00 89.44 930 CYS A N 1
ATOM 7143 C CA . CYS A 1 930 ? 13.569 -6.949 2.258 1.00 89.44 930 CYS A CA 1
ATOM 7144 C C . CYS A 1 930 ? 14.803 -7.177 3.149 1.00 89.44 930 CYS A C 1
ATOM 7146 O O . CYS A 1 930 ? 15.911 -6.798 2.765 1.00 89.44 930 CYS A O 1
ATOM 7148 N N . ARG A 1 931 ? 14.617 -7.771 4.335 1.00 92.56 931 ARG A N 1
ATOM 7149 C CA . ARG A 1 931 ? 15.682 -8.057 5.312 1.00 92.56 931 ARG A CA 1
ATOM 7150 C C . ARG A 1 931 ? 15.861 -9.553 5.582 1.00 92.56 931 ARG A C 1
ATOM 7152 O O . ARG A 1 931 ? 16.554 -9.916 6.527 1.00 92.56 931 ARG A O 1
ATOM 7159 N N . ALA A 1 932 ? 15.267 -10.415 4.762 1.00 95.88 932 ALA A N 1
ATOM 7160 C CA . ALA A 1 932 ? 15.390 -11.855 4.921 1.00 95.88 932 ALA A CA 1
ATOM 7161 C C . ALA A 1 932 ? 16.851 -12.308 4.760 1.00 95.88 932 ALA A C 1
ATOM 7163 O O . ALA A 1 932 ? 17.564 -11.838 3.873 1.00 95.88 932 ALA A O 1
ATOM 7164 N N . GLY A 1 933 ? 17.307 -13.181 5.651 1.00 96.50 933 GLY A N 1
ATOM 7165 C CA . GLY A 1 933 ? 18.695 -13.620 5.756 1.00 96.50 933 GLY A CA 1
ATOM 7166 C C . GLY A 1 933 ? 19.677 -12.554 6.260 1.00 96.50 933 GLY A C 1
ATOM 7167 O O . GLY A 1 933 ? 20.885 -12.735 6.115 1.00 96.50 933 GLY A O 1
ATOM 7168 N N . LEU A 1 934 ? 19.201 -11.433 6.823 1.00 94.81 934 LEU A N 1
ATOM 7169 C CA . LEU A 1 934 ? 20.023 -10.279 7.216 1.00 94.81 934 LEU A CA 1
ATOM 7170 C C . LEU A 1 934 ? 19.672 -9.744 8.618 1.00 94.81 934 LEU A C 1
ATOM 7172 O O . LEU A 1 934 ? 18.734 -10.190 9.281 1.00 94.81 934 LEU A O 1
ATOM 7176 N N . ASN A 1 935 ? 20.459 -8.772 9.094 1.00 93.19 935 ASN A N 1
ATOM 7177 C CA . ASN A 1 935 ? 20.087 -7.953 10.250 1.00 93.19 935 ASN A CA 1
ATOM 7178 C C . ASN A 1 935 ? 18.966 -6.977 9.863 1.00 93.19 935 ASN A C 1
ATOM 7180 O O . ASN A 1 935 ? 19.027 -6.346 8.806 1.00 93.19 935 ASN A O 1
ATOM 7184 N N . ALA A 1 936 ? 17.955 -6.866 10.723 1.00 92.25 936 ALA A N 1
ATOM 7185 C CA . ALA A 1 936 ? 16.749 -6.079 10.479 1.00 92.25 936 ALA A CA 1
ATOM 7186 C C . ALA A 1 936 ? 16.531 -4.953 11.509 1.00 92.25 936 ALA A C 1
ATOM 7188 O O . ALA A 1 936 ? 15.426 -4.412 11.588 1.00 92.25 936 ALA A O 1
ATOM 7189 N N . ASP A 1 937 ? 17.546 -4.593 12.308 1.00 88.94 937 ASP A N 1
ATOM 7190 C CA . ASP A 1 937 ? 17.402 -3.637 13.417 1.00 88.94 937 ASP A CA 1
ATOM 7191 C C . ASP A 1 937 ? 16.926 -2.258 12.947 1.00 88.94 937 ASP A C 1
ATOM 7193 O O . ASP A 1 937 ? 16.137 -1.596 13.621 1.00 88.94 937 ASP A O 1
ATOM 7197 N N . ASP A 1 938 ? 17.393 -1.805 11.788 1.00 82.81 938 ASP A N 1
ATOM 7198 C CA . ASP A 1 938 ? 17.064 -0.489 11.250 1.00 82.81 938 ASP A CA 1
ATOM 7199 C C . ASP A 1 938 ? 15.581 -0.362 10.863 1.00 82.81 938 ASP A C 1
ATOM 7201 O O . ASP A 1 938 ? 14.917 0.616 11.228 1.00 82.81 938 ASP A O 1
ATOM 7205 N N . MET A 1 939 ? 15.046 -1.378 10.188 1.00 83.44 939 MET A N 1
ATOM 7206 C CA . MET A 1 939 ? 13.647 -1.464 9.789 1.00 83.44 939 MET A CA 1
ATOM 7207 C C . MET A 1 939 ? 12.754 -1.725 11.004 1.00 83.44 939 MET A C 1
ATOM 7209 O O . MET A 1 939 ? 11.755 -1.031 11.208 1.00 83.44 939 MET A O 1
ATOM 7213 N N . PHE A 1 940 ? 13.142 -2.679 11.857 1.00 87.81 940 PHE A N 1
ATOM 7214 C CA . PHE A 1 940 ? 12.364 -3.066 13.028 1.00 87.81 940 PHE A CA 1
ATOM 7215 C C . PHE A 1 940 ? 12.199 -1.901 14.007 1.00 87.81 940 PHE A C 1
ATOM 7217 O O . PHE A 1 940 ? 11.074 -1.556 14.372 1.00 87.81 940 PHE A O 1
AT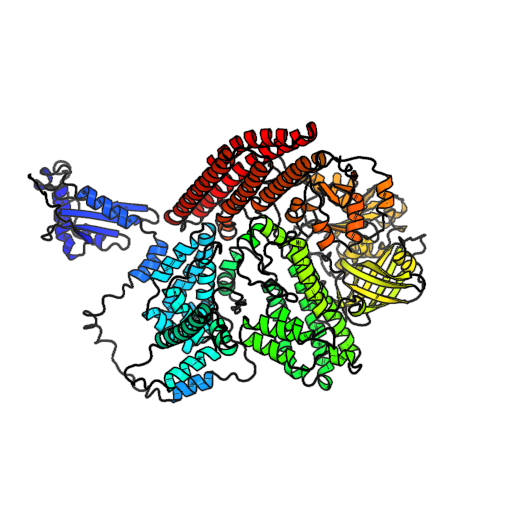OM 7224 N N . ASN A 1 941 ? 13.291 -1.225 14.378 1.00 85.31 941 ASN A N 1
ATOM 7225 C CA . ASN A 1 941 ? 13.235 -0.113 15.330 1.00 85.31 941 ASN A CA 1
ATOM 7226 C C . ASN A 1 941 ? 12.486 1.110 14.773 1.00 85.31 941 ASN A C 1
ATOM 7228 O O . ASN A 1 941 ? 11.922 1.888 15.539 1.00 85.31 941 ASN A O 1
ATOM 7232 N N . SER A 1 942 ? 12.413 1.269 13.448 1.00 79.12 942 SER A N 1
ATOM 7233 C CA . SER A 1 942 ? 11.669 2.372 12.823 1.00 79.12 942 SER A CA 1
ATOM 7234 C C . SER A 1 942 ? 10.144 2.230 12.954 1.00 79.12 942 SER A C 1
ATOM 7236 O O . SER A 1 942 ? 9.428 3.238 12.892 1.00 79.12 942 SER A O 1
ATOM 7238 N N . VAL A 1 943 ? 9.638 1.006 13.154 1.00 80.69 943 VAL A N 1
ATOM 7239 C CA . VAL A 1 943 ? 8.195 0.691 13.151 1.00 80.69 943 VAL A CA 1
ATOM 7240 C C . VAL A 1 943 ? 7.703 0.103 14.480 1.00 80.69 943 VAL A C 1
ATOM 7242 O O . VAL A 1 943 ? 6.578 0.401 14.891 1.00 80.69 943 VAL A O 1
ATOM 7245 N N . HIS A 1 944 ? 8.526 -0.699 15.161 1.00 84.62 944 HIS A N 1
ATOM 7246 C CA . HIS A 1 944 ? 8.113 -1.578 16.263 1.00 84.62 944 HIS A CA 1
ATOM 7247 C C . HIS A 1 944 ? 8.812 -1.327 17.610 1.00 84.62 944 HIS A C 1
ATOM 7249 O O . HIS A 1 944 ? 8.481 -2.025 18.566 1.00 84.62 944 HIS A O 1
ATOM 7255 N N . ALA A 1 945 ? 9.722 -0.347 17.722 1.00 69.50 945 ALA A N 1
ATOM 7256 C CA . ALA A 1 945 ? 10.582 -0.147 18.903 1.00 69.50 945 ALA A CA 1
ATOM 7257 C C . ALA A 1 945 ? 9.851 -0.104 20.265 1.00 69.50 945 ALA A C 1
ATOM 7259 O O . ALA A 1 945 ? 10.429 -0.485 21.278 1.00 69.50 945 ALA A O 1
ATOM 7260 N N . GLU A 1 946 ? 8.581 0.312 20.300 1.00 71.19 946 GLU A N 1
ATOM 7261 C CA . GLU A 1 946 ? 7.791 0.469 21.534 1.00 71.19 946 GLU A CA 1
ATOM 7262 C C . GLU A 1 946 ? 6.588 -0.494 21.622 1.00 71.19 946 GLU A C 1
ATOM 7264 O O . GLU A 1 946 ? 5.718 -0.352 22.481 1.00 71.19 946 GLU A O 1
ATOM 7269 N N . SER A 1 947 ? 6.499 -1.492 20.733 1.00 76.69 947 SER A N 1
ATOM 7270 C CA . SER A 1 947 ? 5.349 -2.402 20.679 1.00 76.69 947 SER A CA 1
ATOM 7271 C C . SER A 1 947 ? 5.577 -3.671 21.503 1.00 76.69 947 SER A C 1
ATOM 7273 O O . SER A 1 947 ? 6.139 -4.664 21.034 1.00 76.69 947 SER A O 1
ATOM 7275 N N . HIS A 1 948 ? 5.092 -3.667 22.748 1.00 75.81 948 HIS A N 1
ATOM 7276 C CA . HIS A 1 948 ? 5.180 -4.828 23.642 1.00 75.81 948 HIS A CA 1
ATOM 7277 C C . HIS A 1 948 ? 4.513 -6.093 23.076 1.00 75.81 948 HIS A C 1
ATOM 7279 O O . HIS A 1 948 ? 5.005 -7.197 23.309 1.00 75.81 948 HIS A O 1
ATOM 7285 N N . GLU A 1 949 ? 3.417 -5.954 22.325 1.00 78.25 949 GLU A N 1
ATOM 7286 C CA . GLU A 1 949 ? 2.720 -7.076 21.676 1.00 78.25 949 GLU A CA 1
ATOM 7287 C C . GLU A 1 949 ? 3.612 -7.757 20.632 1.00 78.25 949 GLU A C 1
ATOM 7289 O O . GLU A 1 949 ? 3.756 -8.982 20.638 1.00 78.25 949 GLU A O 1
ATOM 7294 N N . VAL A 1 950 ? 4.282 -6.960 19.791 1.00 84.62 950 VAL A N 1
ATOM 7295 C CA . VAL A 1 950 ? 5.209 -7.455 18.761 1.00 84.62 950 VAL A CA 1
ATOM 7296 C C . VAL A 1 950 ? 6.416 -8.137 19.398 1.00 84.62 950 VAL A C 1
ATOM 7298 O O . VAL A 1 950 ? 6.787 -9.228 18.976 1.00 84.62 950 VAL A O 1
ATOM 7301 N N . ILE A 1 951 ? 6.990 -7.553 20.454 1.00 83.31 951 ILE A N 1
ATOM 7302 C CA . ILE A 1 951 ? 8.111 -8.162 21.192 1.00 83.31 951 ILE A CA 1
ATOM 7303 C C . ILE A 1 951 ? 7.695 -9.513 21.796 1.00 83.31 951 ILE A C 1
ATOM 7305 O O . ILE A 1 951 ? 8.438 -10.490 21.711 1.00 83.31 951 ILE A O 1
ATOM 7309 N N . SER A 1 952 ? 6.486 -9.593 22.361 1.00 82.56 952 SER A N 1
ATOM 7310 C CA . SER A 1 952 ? 5.948 -10.831 22.947 1.00 82.56 952 SER A CA 1
ATOM 7311 C C . SER A 1 952 ? 5.752 -11.926 21.896 1.00 82.56 952 SER A C 1
ATOM 7313 O O . SER A 1 952 ? 5.974 -13.104 22.177 1.00 82.56 952 SER A O 1
ATOM 7315 N N . LEU A 1 953 ? 5.361 -11.540 20.678 1.00 86.38 953 LEU A N 1
ATOM 7316 C CA . LEU A 1 953 ? 5.234 -12.441 19.540 1.00 86.38 953 LEU A CA 1
ATOM 7317 C C . LEU A 1 953 ? 6.604 -12.900 19.019 1.00 86.38 953 LEU A C 1
ATOM 7319 O O . LEU A 1 953 ? 6.810 -14.102 18.861 1.00 86.38 953 LEU A O 1
ATOM 7323 N N . LEU A 1 954 ? 7.555 -11.980 18.825 1.00 87.75 954 LEU A N 1
ATOM 7324 C CA . LEU A 1 954 ? 8.923 -12.287 18.385 1.00 87.75 954 LEU A CA 1
ATOM 7325 C C . LEU A 1 954 ? 9.660 -13.226 19.335 1.00 87.75 954 LEU A C 1
ATOM 7327 O O . LEU A 1 954 ? 10.367 -14.123 18.882 1.00 87.75 954 LEU A O 1
ATOM 7331 N N . ALA A 1 955 ? 9.451 -13.084 20.644 1.00 85.56 955 ALA A N 1
ATOM 7332 C CA . ALA A 1 955 ? 10.040 -13.980 21.634 1.00 85.56 955 ALA A CA 1
ATOM 7333 C C . ALA A 1 955 ? 9.696 -15.464 21.376 1.00 85.56 955 ALA A C 1
ATOM 7335 O O . ALA A 1 955 ? 10.492 -16.337 21.695 1.00 85.56 955 ALA A O 1
ATOM 7336 N N . GLN A 1 956 ? 8.546 -15.764 20.756 1.00 87.38 956 GLN A N 1
ATOM 7337 C CA . GLN A 1 956 ? 8.124 -17.133 20.411 1.00 87.38 956 GLN A CA 1
ATOM 7338 C C . GLN A 1 956 ? 8.763 -17.677 19.113 1.00 87.38 956 GLN A C 1
ATOM 7340 O O . GLN A 1 956 ? 8.544 -18.836 18.751 1.00 87.38 956 GLN A O 1
ATOM 7345 N N . MET A 1 957 ? 9.507 -16.839 18.388 1.00 91.62 957 MET A N 1
ATOM 7346 C CA . MET A 1 957 ? 10.151 -17.139 17.101 1.00 91.62 957 MET A CA 1
ATOM 7347 C C . MET A 1 957 ? 11.684 -17.182 17.185 1.00 91.62 957 MET A C 1
ATOM 7349 O O . MET A 1 957 ? 12.338 -17.438 16.178 1.00 91.62 957 MET A O 1
ATOM 7353 N N . MET A 1 958 ? 12.273 -16.939 18.360 1.00 92.00 958 MET A N 1
ATOM 7354 C CA . MET A 1 958 ? 13.725 -17.002 18.556 1.00 92.00 958 MET A CA 1
ATOM 7355 C C . MET A 1 958 ? 14.236 -18.438 18.371 1.00 92.00 958 MET A C 1
ATOM 7357 O O . MET A 1 958 ? 13.722 -19.363 18.998 1.00 92.00 958 MET A O 1
ATOM 7361 N N . ILE A 1 959 ? 15.267 -18.613 17.542 1.00 93.81 959 ILE A N 1
ATOM 7362 C CA . ILE A 1 959 ? 15.856 -19.929 17.232 1.00 93.81 959 ILE A CA 1
ATOM 7363 C C . ILE A 1 959 ? 17.314 -20.075 17.683 1.00 93.81 959 ILE A C 1
ATOM 7365 O O . ILE A 1 959 ? 17.834 -21.192 17.724 1.00 93.81 959 ILE A O 1
ATOM 7369 N N . GLY A 1 960 ? 17.987 -18.978 18.033 1.00 92.44 960 GLY A N 1
ATOM 7370 C CA . GLY A 1 960 ? 19.373 -19.013 18.491 1.00 92.44 960 GLY A CA 1
ATOM 7371 C C . GLY A 1 960 ? 20.016 -17.636 18.613 1.00 92.44 960 GLY A C 1
ATOM 7372 O O . GLY A 1 960 ? 19.356 -16.598 18.509 1.00 92.44 960 GLY A O 1
ATOM 7373 N N . ARG A 1 961 ? 21.331 -17.636 18.839 1.00 91.69 961 ARG A N 1
ATOM 7374 C CA . ARG A 1 961 ? 22.171 -16.435 18.877 1.00 91.69 961 ARG A CA 1
ATOM 7375 C C . ARG A 1 961 ? 23.078 -16.386 17.658 1.00 91.69 961 ARG A C 1
ATOM 7377 O O . ARG A 1 961 ? 23.624 -17.414 17.260 1.00 91.69 961 ARG A O 1
ATOM 7384 N N . LEU A 1 962 ? 23.277 -15.188 17.124 1.00 89.56 962 LEU A N 1
ATOM 7385 C CA . LEU A 1 962 ? 24.244 -14.962 16.059 1.00 89.56 962 LEU A CA 1
ATOM 7386 C C . LEU A 1 962 ? 25.659 -15.241 16.599 1.00 89.56 962 LEU A C 1
ATOM 7388 O O . LEU A 1 962 ? 25.973 -14.920 17.753 1.00 89.56 962 LEU A O 1
ATOM 7392 N N . GLU A 1 963 ? 26.494 -15.903 15.803 1.00 85.75 963 GLU A N 1
ATOM 7393 C CA . GLU A 1 963 ? 27.913 -16.070 16.118 1.00 85.75 963 GLU A CA 1
ATOM 7394 C C . GLU A 1 963 ? 28.617 -14.711 16.194 1.00 85.75 963 GLU A C 1
ATOM 7396 O O . GLU A 1 963 ? 28.288 -13.783 15.456 1.00 85.75 963 GLU A O 1
ATOM 7401 N N . ASN A 1 964 ? 29.566 -14.578 17.125 1.00 69.25 964 ASN A N 1
ATOM 7402 C CA . ASN A 1 964 ? 30.354 -13.353 17.240 1.00 69.25 964 ASN A CA 1
ATOM 7403 C C . ASN A 1 964 ? 31.247 -13.208 15.999 1.00 69.25 964 ASN A C 1
ATOM 7405 O O . ASN A 1 964 ? 31.786 -14.205 15.513 1.00 69.25 964 ASN A O 1
ATOM 7409 N N . GLU A 1 965 ? 31.438 -11.971 15.539 1.00 59.50 965 GLU A N 1
ATOM 7410 C CA . GLU A 1 965 ? 32.338 -11.649 14.428 1.00 59.50 965 GLU A CA 1
ATOM 7411 C C . GLU A 1 965 ? 33.730 -12.238 14.698 1.00 59.50 965 GLU A C 1
ATOM 7413 O O . GLU A 1 965 ? 34.397 -11.873 15.671 1.00 59.50 965 GLU A O 1
ATOM 7418 N N . HIS A 1 966 ? 34.172 -13.172 13.853 1.00 56.69 966 HIS A N 1
ATOM 7419 C CA . HIS A 1 966 ? 35.570 -13.587 13.851 1.00 56.69 966 HIS A CA 1
ATOM 7420 C C . HIS A 1 966 ? 36.363 -12.437 13.232 1.00 56.69 966 HIS A C 1
ATOM 7422 O O . HIS A 1 966 ? 36.113 -12.053 12.090 1.00 56.69 966 HIS A O 1
ATOM 7428 N N . SER A 1 967 ? 37.320 -11.881 13.975 1.00 54.03 967 SER A N 1
ATOM 7429 C CA . SER A 1 967 ? 38.048 -10.640 13.666 1.00 54.03 967 SER A CA 1
ATOM 7430 C C . SER A 1 967 ? 38.935 -10.669 12.400 1.00 54.03 967 SER A C 1
ATOM 7432 O O . SER A 1 967 ? 39.820 -9.828 12.270 1.00 54.03 967 SER A O 1
ATOM 7434 N N . GLY A 1 968 ? 38.722 -11.606 11.465 1.00 60.22 968 GLY A N 1
ATOM 7435 C CA . GLY A 1 968 ? 39.548 -11.817 10.271 1.00 60.22 968 GLY A CA 1
ATOM 7436 C C . GLY A 1 968 ? 38.838 -11.876 8.906 1.00 60.22 968 GLY A C 1
ATOM 7437 O O . GLY A 1 968 ? 39.546 -11.789 7.911 1.00 60.22 968 GLY A O 1
ATOM 7438 N N . ASN A 1 969 ? 37.499 -11.995 8.806 1.00 71.06 969 ASN A N 1
ATOM 7439 C CA . ASN A 1 969 ? 36.789 -12.126 7.505 1.00 71.06 969 ASN A CA 1
ATOM 7440 C C . ASN A 1 969 ? 35.642 -11.110 7.292 1.00 71.06 969 ASN A C 1
ATOM 7442 O O . ASN A 1 969 ? 34.603 -11.414 6.706 1.00 71.06 969 ASN A O 1
ATOM 7446 N N . PHE A 1 970 ? 35.819 -9.880 7.775 1.00 75.19 970 PHE A N 1
ATOM 7447 C CA . PHE A 1 970 ? 34.807 -8.820 7.663 1.00 75.19 970 PHE A CA 1
ATOM 7448 C C . PHE A 1 970 ? 34.409 -8.510 6.205 1.00 75.19 970 PHE A C 1
ATOM 7450 O O . PHE A 1 970 ? 33.237 -8.260 5.901 1.00 75.19 970 PHE A O 1
ATOM 7457 N N . ASP A 1 971 ? 35.368 -8.557 5.277 1.00 80.31 971 ASP A N 1
ATOM 7458 C CA . ASP A 1 971 ? 35.111 -8.271 3.865 1.00 80.31 971 ASP A CA 1
ATOM 7459 C C . ASP A 1 971 ? 34.281 -9.363 3.181 1.00 80.31 971 ASP A C 1
ATOM 7461 O O . ASP A 1 971 ? 33.342 -9.033 2.453 1.00 80.31 971 ASP A O 1
ATOM 7465 N N . GLY A 1 972 ? 34.540 -10.645 3.472 1.00 82.56 972 GLY A N 1
ATOM 7466 C CA . GLY A 1 972 ? 33.732 -11.761 2.972 1.00 82.56 972 GLY A CA 1
ATOM 7467 C C . GLY A 1 972 ? 32.288 -11.718 3.483 1.00 82.56 972 GLY A C 1
ATOM 7468 O O . GLY A 1 972 ? 31.348 -11.912 2.710 1.00 82.56 972 GLY A O 1
ATOM 7469 N N . GLU A 1 973 ? 32.081 -11.376 4.759 1.00 82.94 973 GLU A N 1
ATOM 7470 C CA . GLU A 1 973 ? 30.736 -11.171 5.322 1.00 82.94 973 GLU A CA 1
ATOM 7471 C C . GLU A 1 973 ? 30.009 -9.979 4.678 1.00 82.94 973 GLU A C 1
ATOM 7473 O O . GLU A 1 973 ? 28.796 -10.022 4.433 1.00 82.94 973 GLU A O 1
ATOM 7478 N N . THR A 1 974 ? 30.742 -8.911 4.355 1.00 86.94 974 THR A N 1
ATOM 7479 C CA . THR A 1 974 ? 30.162 -7.744 3.679 1.00 86.94 974 THR A CA 1
ATOM 7480 C C . THR A 1 974 ? 29.765 -8.064 2.234 1.00 86.94 974 THR A C 1
ATOM 7482 O O . THR A 1 974 ? 28.707 -7.629 1.773 1.00 86.94 974 THR A O 1
ATOM 7485 N N . ILE A 1 975 ? 30.574 -8.853 1.521 1.00 89.62 975 ILE A N 1
ATOM 7486 C CA . ILE A 1 975 ? 30.249 -9.354 0.178 1.00 89.62 975 ILE A CA 1
ATOM 7487 C C . ILE A 1 975 ? 28.973 -10.201 0.231 1.00 89.62 975 ILE A C 1
ATOM 7489 O O . ILE A 1 975 ? 28.024 -9.925 -0.505 1.00 89.62 975 ILE A O 1
ATOM 7493 N N . LEU A 1 976 ? 28.911 -11.170 1.149 1.00 90.56 976 LEU A N 1
ATOM 7494 C CA . LEU A 1 976 ? 27.752 -12.047 1.301 1.00 90.56 976 LEU A CA 1
ATOM 7495 C C . LEU A 1 976 ? 26.475 -11.267 1.632 1.00 90.56 976 LEU A C 1
ATOM 7497 O O . LEU A 1 976 ? 25.447 -11.469 0.991 1.00 90.56 976 LEU A O 1
ATOM 7501 N N . SER A 1 977 ? 26.526 -10.354 2.604 1.00 90.75 977 SER A N 1
ATOM 7502 C CA . SER A 1 977 ? 25.354 -9.547 2.975 1.00 90.75 977 SER A CA 1
ATOM 7503 C C . SER A 1 977 ? 24.871 -8.653 1.829 1.00 90.75 977 SER A C 1
ATOM 7505 O O . SER A 1 977 ? 23.664 -8.516 1.630 1.00 90.75 977 SER A O 1
ATOM 7507 N N . THR A 1 978 ? 25.788 -8.105 1.028 1.00 91.88 978 THR A N 1
ATOM 7508 C CA . THR A 1 978 ? 25.448 -7.320 -0.168 1.00 91.88 978 THR A CA 1
ATOM 7509 C C . THR A 1 978 ? 24.808 -8.198 -1.251 1.00 91.88 978 THR A C 1
ATOM 7511 O O . THR A 1 978 ? 23.816 -7.789 -1.852 1.00 91.88 978 THR A O 1
ATOM 7514 N N . LEU A 1 979 ? 25.311 -9.421 -1.460 1.00 93.94 979 LEU A N 1
ATOM 7515 C CA . LEU A 1 979 ? 24.741 -10.394 -2.398 1.00 93.94 979 LEU A CA 1
ATOM 7516 C C . LEU A 1 979 ? 23.327 -10.838 -1.984 1.00 93.94 979 LEU A C 1
ATOM 7518 O O . LEU A 1 979 ? 22.407 -10.799 -2.799 1.00 93.94 979 LEU A O 1
ATOM 7522 N N . VAL A 1 980 ? 23.129 -11.200 -0.712 1.00 95.12 980 VAL A N 1
ATOM 7523 C CA . VAL A 1 980 ? 21.811 -11.568 -0.154 1.00 95.12 980 VAL A CA 1
ATOM 7524 C C . VAL A 1 980 ? 20.830 -10.413 -0.306 1.00 95.12 980 VAL A C 1
ATOM 7526 O O . VAL A 1 980 ? 19.699 -10.601 -0.748 1.00 95.12 980 VAL A O 1
ATOM 7529 N N . GLN A 1 981 ? 21.273 -9.195 0.007 1.00 93.25 981 GLN A N 1
ATOM 7530 C CA . GLN A 1 981 ? 20.440 -8.016 -0.142 1.00 93.25 981 GLN A CA 1
ATOM 7531 C C . GLN A 1 981 ? 20.068 -7.755 -1.609 1.00 93.25 981 GLN A C 1
ATOM 7533 O O . GLN A 1 981 ? 18.913 -7.440 -1.886 1.00 93.25 981 GLN A O 1
ATOM 7538 N N . SER A 1 982 ? 21.007 -7.932 -2.544 1.00 92.88 982 SER A N 1
ATOM 7539 C CA . SER A 1 982 ? 20.752 -7.838 -3.986 1.00 92.88 982 SER A CA 1
ATOM 7540 C C . SER A 1 982 ? 19.709 -8.863 -4.449 1.00 92.88 982 SER A C 1
ATOM 7542 O O . SER A 1 982 ? 18.792 -8.520 -5.192 1.00 92.88 982 SER A O 1
ATOM 7544 N N . GLN A 1 983 ? 19.778 -10.098 -3.941 1.00 94.81 983 GLN A N 1
ATOM 7545 C CA . GLN A 1 983 ? 18.800 -11.150 -4.228 1.00 94.81 983 GLN A CA 1
ATOM 7546 C C . GLN A 1 983 ? 17.401 -10.819 -3.681 1.00 94.81 983 GLN A C 1
ATOM 7548 O O . GLN A 1 983 ? 16.398 -11.047 -4.363 1.00 94.81 983 GLN A O 1
ATOM 7553 N N . ASN A 1 984 ? 17.324 -10.265 -2.466 1.00 93.94 984 ASN A N 1
ATOM 7554 C CA . ASN A 1 984 ? 16.065 -9.811 -1.868 1.00 93.94 984 ASN A CA 1
ATOM 7555 C C . ASN A 1 984 ? 15.447 -8.671 -2.692 1.00 93.94 984 ASN A C 1
ATOM 7557 O O . ASN A 1 984 ? 14.245 -8.681 -2.963 1.00 93.94 984 ASN A O 1
ATOM 7561 N N . ASP A 1 985 ? 16.273 -7.715 -3.125 1.00 91.00 985 ASP A N 1
ATOM 7562 C CA . ASP A 1 985 ? 15.850 -6.578 -3.947 1.00 91.00 985 ASP A CA 1
ATOM 7563 C C . ASP A 1 985 ? 15.357 -7.051 -5.329 1.00 91.00 985 ASP A C 1
ATOM 7565 O O . ASP A 1 985 ? 14.310 -6.594 -5.794 1.00 91.00 985 ASP A O 1
ATOM 7569 N N . LEU A 1 986 ? 16.034 -8.029 -5.949 1.00 92.75 986 LEU A N 1
ATOM 7570 C CA . LEU A 1 986 ? 15.596 -8.660 -7.201 1.00 92.75 986 LEU A CA 1
ATOM 7571 C C . LEU A 1 986 ? 14.257 -9.395 -7.033 1.00 92.75 986 LEU A C 1
ATOM 7573 O O . LEU A 1 986 ? 13.352 -9.199 -7.843 1.00 92.75 986 LEU A O 1
ATOM 7577 N N . THR A 1 987 ? 14.094 -10.170 -5.952 1.00 92.12 987 THR A N 1
ATOM 7578 C CA . THR A 1 987 ? 12.836 -10.880 -5.642 1.00 92.12 987 THR A CA 1
ATOM 7579 C C . THR A 1 987 ? 11.678 -9.883 -5.517 1.00 92.12 987 THR A C 1
ATOM 7581 O O . THR A 1 987 ? 10.650 -10.015 -6.180 1.00 92.12 987 THR A O 1
ATOM 7584 N N . ASN A 1 988 ? 11.852 -8.834 -4.705 1.00 90.38 988 ASN A N 1
ATOM 7585 C CA . ASN A 1 988 ? 10.813 -7.832 -4.459 1.00 90.38 988 ASN A CA 1
ATOM 7586 C C . ASN A 1 988 ? 10.475 -6.987 -5.697 1.00 90.38 988 ASN A C 1
ATOM 7588 O O . ASN A 1 988 ? 9.329 -6.544 -5.822 1.00 90.38 988 ASN A O 1
ATOM 7592 N N . SER A 1 989 ? 11.443 -6.767 -6.594 1.00 88.00 989 SER A N 1
ATOM 7593 C CA . SER A 1 989 ? 11.262 -5.972 -7.817 1.00 88.00 989 SER A CA 1
ATOM 7594 C C . SER A 1 989 ? 10.821 -6.764 -9.046 1.00 88.00 989 SER A C 1
ATOM 7596 O O . SER A 1 989 ? 10.429 -6.151 -10.032 1.00 88.00 989 SER A O 1
ATOM 7598 N N . SER A 1 990 ? 10.829 -8.095 -8.970 1.00 89.38 990 SER A N 1
ATOM 7599 C CA . SER A 1 990 ? 10.420 -8.992 -10.062 1.00 89.38 990 SER A CA 1
ATOM 7600 C C . SER A 1 990 ? 9.101 -9.719 -9.793 1.00 89.38 990 SER A C 1
ATOM 7602 O O . SER A 1 990 ? 8.474 -10.243 -10.714 1.00 89.38 990 SER A O 1
ATOM 7604 N N . ARG A 1 991 ? 8.669 -9.778 -8.528 1.00 87.81 991 ARG A N 1
ATOM 7605 C CA . ARG A 1 991 ? 7.431 -10.442 -8.114 1.00 87.81 991 ARG A CA 1
ATOM 7606 C C . ARG A 1 991 ? 6.297 -9.426 -7.995 1.00 87.81 991 ARG A C 1
ATOM 7608 O O . ARG A 1 991 ? 6.237 -8.661 -7.032 1.00 87.81 991 ARG A O 1
ATOM 7615 N N . PHE A 1 992 ? 5.398 -9.445 -8.974 1.00 84.94 992 PHE A N 1
ATOM 7616 C CA . PHE A 1 992 ? 4.241 -8.551 -9.059 1.00 84.94 992 PHE A CA 1
ATOM 7617 C C . PHE A 1 992 ? 2.955 -9.293 -8.700 1.00 84.94 992 PHE A C 1
ATOM 7619 O O . PHE A 1 992 ? 2.739 -10.415 -9.157 1.00 84.94 992 PHE A O 1
ATOM 7626 N N . GLU A 1 993 ? 2.084 -8.661 -7.917 1.00 82.50 993 GLU A N 1
ATOM 7627 C CA . GLU A 1 993 ? 0.777 -9.232 -7.564 1.00 82.50 993 GLU A CA 1
ATOM 7628 C C . GLU A 1 993 ? -0.169 -9.346 -8.767 1.00 82.50 993 GLU A C 1
ATOM 7630 O O . GLU A 1 993 ? -0.830 -10.366 -8.937 1.00 82.50 993 GLU A O 1
ATOM 7635 N N . GLN A 1 994 ? -0.219 -8.321 -9.623 1.00 81.94 994 GLN A N 1
ATOM 7636 C CA . GLN A 1 994 ? -1.108 -8.265 -10.791 1.00 81.94 994 GLN A CA 1
ATOM 7637 C C . GLN A 1 994 ? -0.364 -8.609 -12.084 1.00 81.94 994 GLN A C 1
ATOM 7639 O O . GLN A 1 994 ? -0.453 -7.903 -13.082 1.00 81.94 994 GLN A O 1
ATOM 7644 N N . ARG A 1 995 ? 0.427 -9.685 -12.063 1.00 85.19 995 ARG A N 1
ATOM 7645 C CA . ARG A 1 995 ? 1.166 -10.137 -13.246 1.00 85.19 995 ARG A CA 1
ATOM 7646 C C . ARG A 1 995 ? 0.201 -10.396 -14.421 1.00 85.19 995 ARG A C 1
ATOM 7648 O O . ARG A 1 995 ? -0.842 -11.014 -14.195 1.00 85.19 995 ARG A O 1
ATOM 7655 N N . PRO A 1 996 ? 0.538 -9.991 -15.660 1.00 88.62 996 PRO A N 1
ATOM 7656 C CA . PRO A 1 996 ? -0.359 -10.200 -16.787 1.00 88.62 996 PRO A CA 1
ATOM 7657 C C . PRO A 1 996 ? -0.601 -11.697 -17.027 1.00 88.62 996 PRO A C 1
ATOM 7659 O O . PRO A 1 996 ? 0.340 -12.474 -17.187 1.00 88.62 996 PRO A O 1
ATOM 7662 N N . THR A 1 997 ? -1.871 -12.106 -17.059 1.00 89.25 997 THR A N 1
ATOM 7663 C CA . THR A 1 997 ? -2.281 -13.498 -17.339 1.00 89.25 997 THR A CA 1
ATOM 7664 C C . THR A 1 997 ? -2.594 -13.752 -18.810 1.00 89.25 997 THR A C 1
ATOM 7666 O O . THR A 1 997 ? -2.755 -14.906 -19.209 1.00 89.25 997 THR A O 1
ATOM 7669 N N . GLY A 1 998 ? -2.636 -12.700 -19.627 1.00 89.38 998 GLY A N 1
ATOM 7670 C CA . GLY A 1 998 ? -3.116 -12.762 -21.006 1.00 89.38 998 GLY A CA 1
ATOM 7671 C C . GLY A 1 998 ? -4.626 -12.560 -21.147 1.00 89.38 998 GLY A C 1
ATOM 7672 O O . GLY A 1 998 ? -5.124 -12.610 -22.260 1.00 89.38 998 GLY A O 1
ATOM 7673 N N . SER A 1 999 ? -5.350 -12.330 -20.045 1.00 91.19 999 SER A N 1
ATOM 7674 C CA . SER A 1 999 ? -6.777 -11.986 -20.082 1.00 91.19 999 SER A CA 1
ATOM 7675 C C . SER A 1 999 ? -6.994 -10.484 -20.273 1.00 91.19 999 SER A C 1
ATOM 7677 O O . SER A 1 999 ? -6.285 -9.667 -19.679 1.00 91.19 999 SER A O 1
ATOM 7679 N N . VAL A 1 1000 ? -8.013 -10.129 -21.057 1.00 86.31 1000 VAL A N 1
ATOM 7680 C CA . VAL A 1 1000 ? -8.423 -8.737 -21.301 1.00 86.31 1000 VAL A CA 1
ATOM 7681 C C . VAL A 1 1000 ? -8.863 -8.066 -20.000 1.00 86.31 1000 VAL A C 1
ATOM 7683 O O . VAL A 1 1000 ? -8.485 -6.933 -19.720 1.00 86.31 1000 VAL A O 1
ATOM 7686 N N . GLU A 1 1001 ? -9.569 -8.787 -19.126 1.00 84.31 1001 GLU A N 1
ATOM 7687 C CA . GLU A 1 1001 ? -10.074 -8.248 -17.859 1.00 84.31 1001 GLU A CA 1
ATOM 7688 C C . GLU A 1 1001 ? -8.962 -7.854 -16.875 1.00 84.31 1001 GLU A C 1
ATOM 7690 O O . GLU A 1 1001 ? -9.203 -7.102 -15.923 1.00 84.31 1001 GLU A O 1
ATOM 7695 N N . GLN A 1 1002 ? -7.754 -8.393 -17.060 1.00 80.00 1002 GLN A N 1
ATOM 7696 C CA . GLN A 1 1002 ? -6.578 -8.047 -16.267 1.00 80.00 1002 GLN A CA 1
ATOM 7697 C C . GLN A 1 1002 ? -5.603 -7.133 -17.003 1.00 80.00 1002 GLN A C 1
ATOM 7699 O O . GLN A 1 1002 ? -4.647 -6.689 -16.367 1.00 80.00 1002 GLN A O 1
ATOM 7704 N N . LEU A 1 1003 ? -5.838 -6.828 -18.284 1.00 78.94 1003 LEU A N 1
ATOM 7705 C CA . LEU A 1 1003 ? -4.953 -5.980 -19.074 1.00 78.94 1003 LEU A CA 1
ATOM 7706 C C . LEU A 1 1003 ? -4.765 -4.635 -18.382 1.00 78.94 1003 LEU A C 1
ATOM 7708 O O . LEU A 1 1003 ? -3.647 -4.322 -18.011 1.00 78.94 1003 LEU A O 1
ATOM 7712 N N . ASP A 1 1004 ? -5.847 -3.934 -18.041 1.00 70.88 1004 ASP A N 1
ATOM 7713 C CA . ASP A 1 1004 ? -5.812 -2.639 -17.336 1.00 70.88 1004 ASP A CA 1
ATOM 7714 C C . ASP A 1 1004 ? -5.126 -2.675 -15.958 1.00 70.88 1004 ASP A C 1
ATOM 7716 O O . ASP A 1 1004 ? -4.771 -1.633 -15.411 1.00 70.88 1004 ASP A O 1
ATOM 7720 N N . ARG A 1 1005 ? -4.937 -3.870 -15.386 1.00 73.62 1005 ARG A N 1
ATOM 7721 C CA . ARG A 1 1005 ? -4.328 -4.089 -14.066 1.00 73.62 1005 ARG A CA 1
ATOM 7722 C C . ARG A 1 1005 ? -2.858 -4.494 -14.147 1.00 73.62 1005 ARG A C 1
ATOM 7724 O O . ARG A 1 1005 ? -2.186 -4.589 -13.124 1.00 73.62 1005 ARG A O 1
ATOM 7731 N N . ALA A 1 1006 ? -2.358 -4.777 -15.345 1.00 79.56 1006 ALA A N 1
ATOM 7732 C CA . ALA A 1 1006 ? -1.000 -5.248 -15.525 1.00 79.56 1006 ALA A CA 1
ATOM 7733 C C . ALA A 1 1006 ? 0.026 -4.141 -15.206 1.00 79.56 1006 ALA A C 1
ATOM 7735 O O . ALA A 1 1006 ? -0.177 -2.981 -15.582 1.00 79.56 1006 ALA A O 1
ATOM 7736 N N . PRO A 1 1007 ? 1.148 -4.476 -14.541 1.00 82.62 1007 PRO A N 1
ATOM 7737 C CA . PRO A 1 1007 ? 2.247 -3.544 -14.345 1.00 82.62 1007 PRO A CA 1
ATOM 7738 C C . PRO A 1 1007 ? 2.875 -3.136 -15.688 1.00 82.62 1007 PRO A C 1
ATOM 7740 O O . PRO A 1 1007 ? 2.909 -3.949 -16.618 1.00 82.62 1007 PRO A O 1
ATOM 7743 N N . PRO A 1 1008 ? 3.447 -1.922 -15.785 1.00 84.94 1008 PRO A N 1
ATOM 7744 C CA . PRO A 1 1008 ? 4.179 -1.516 -16.973 1.00 84.94 1008 PRO A CA 1
ATOM 7745 C C . PRO A 1 1008 ? 5.392 -2.399 -17.251 1.00 84.94 1008 PRO A C 1
ATOM 7747 O O . PRO A 1 1008 ? 6.149 -2.755 -16.342 1.00 84.94 1008 PRO A O 1
ATOM 7750 N N . SER A 1 1009 ? 5.592 -2.742 -18.519 1.00 88.19 1009 SER A N 1
ATOM 7751 C CA . SER A 1 1009 ? 6.720 -3.567 -18.957 1.00 88.19 1009 SER A CA 1
ATOM 7752 C C . SER A 1 1009 ? 8.076 -2.883 -18.729 1.00 88.19 1009 SER A C 1
ATOM 7754 O O . SER A 1 1009 ? 9.074 -3.571 -18.554 1.00 88.19 1009 SER A O 1
ATOM 7756 N N . GLU A 1 1010 ? 8.133 -1.559 -18.552 1.00 81.56 1010 GLU A N 1
ATOM 7757 C CA . GLU A 1 1010 ? 9.352 -0.822 -18.163 1.00 81.56 1010 GLU A CA 1
ATOM 7758 C C . GLU A 1 1010 ? 9.920 -1.288 -16.812 1.00 81.56 1010 GLU A C 1
ATOM 7760 O O . GLU A 1 1010 ? 11.114 -1.113 -16.537 1.00 81.56 1010 GLU A O 1
ATOM 7765 N N . LEU A 1 1011 ? 9.084 -1.857 -15.934 1.00 83.12 1011 LEU A N 1
ATOM 7766 C CA . LEU A 1 1011 ? 9.520 -2.336 -14.617 1.00 83.12 1011 LEU A CA 1
ATOM 7767 C C . LEU A 1 1011 ? 10.439 -3.558 -14.725 1.00 83.12 1011 LEU A C 1
ATOM 7769 O O . LEU A 1 1011 ? 11.341 -3.728 -13.900 1.00 83.12 1011 LEU A O 1
ATOM 7773 N N . VAL A 1 1012 ? 10.270 -4.355 -15.784 1.00 88.56 1012 VAL A N 1
ATOM 7774 C CA . VAL A 1 1012 ? 11.140 -5.490 -16.121 1.00 88.56 1012 VAL A CA 1
ATOM 7775 C C . VAL A 1 1012 ? 12.578 -4.999 -16.307 1.00 88.56 1012 VAL A C 1
ATOM 7777 O O . VAL A 1 1012 ? 13.483 -5.507 -15.645 1.00 88.56 1012 VAL A O 1
ATOM 7780 N N . HIS A 1 1013 ? 12.777 -3.921 -17.072 1.00 86.88 1013 HIS A N 1
ATOM 7781 C CA . HIS A 1 1013 ? 14.079 -3.262 -17.200 1.00 86.88 1013 HIS A CA 1
ATOM 7782 C C . HIS A 1 1013 ? 14.601 -2.716 -15.861 1.00 86.88 1013 HIS A C 1
ATOM 7784 O O . HIS A 1 1013 ? 15.763 -2.933 -15.508 1.00 86.88 1013 HIS A O 1
ATOM 7790 N N . GLY A 1 1014 ? 13.749 -2.030 -15.090 1.00 82.31 1014 GLY A N 1
ATOM 7791 C CA . GLY A 1 1014 ? 14.135 -1.434 -13.808 1.00 82.31 1014 GLY A CA 1
ATOM 7792 C C . GLY A 1 1014 ? 14.729 -2.440 -12.813 1.00 82.31 1014 GLY A C 1
ATOM 7793 O O . GLY A 1 1014 ? 15.753 -2.145 -12.193 1.00 82.31 1014 GLY A O 1
ATOM 7794 N N . SER A 1 1015 ? 14.113 -3.620 -12.692 1.00 84.38 1015 SER A N 1
ATOM 7795 C CA . SER A 1 1015 ? 14.559 -4.692 -11.789 1.00 84.38 1015 SER A CA 1
ATOM 7796 C C . SER A 1 1015 ? 15.944 -5.249 -12.161 1.00 84.38 1015 SER A C 1
ATOM 7798 O O . SER A 1 1015 ? 16.856 -5.252 -11.328 1.00 84.38 1015 SER A O 1
ATOM 7800 N N . LEU A 1 1016 ? 16.142 -5.632 -13.427 1.00 91.12 1016 LEU A N 1
ATOM 7801 C CA . LEU A 1 1016 ? 17.388 -6.227 -13.922 1.00 91.12 1016 LEU A CA 1
ATOM 7802 C C . LEU A 1 1016 ? 18.541 -5.217 -13.963 1.00 91.12 1016 LEU A C 1
ATOM 7804 O O . LEU A 1 1016 ? 19.649 -5.534 -13.531 1.00 91.12 1016 LEU A O 1
ATOM 7808 N N . SER A 1 1017 ? 18.278 -3.976 -14.388 1.00 89.81 1017 SER A N 1
ATOM 7809 C CA . SER A 1 1017 ? 19.285 -2.904 -14.420 1.00 89.81 1017 SER A CA 1
ATOM 7810 C C . SER A 1 1017 ? 19.860 -2.630 -13.028 1.00 89.81 1017 SER A C 1
ATOM 7812 O O . SER A 1 1017 ? 21.073 -2.486 -12.856 1.00 89.81 1017 SER A O 1
ATOM 7814 N N . GLN A 1 1018 ? 18.999 -2.572 -12.006 1.00 86.69 1018 GLN A N 1
ATOM 7815 C CA . GLN A 1 1018 ? 19.439 -2.326 -10.635 1.00 86.69 1018 GLN A CA 1
ATOM 7816 C C . GLN A 1 1018 ? 20.245 -3.503 -10.076 1.00 86.69 1018 GLN A C 1
ATOM 7818 O O . GLN A 1 1018 ? 21.266 -3.281 -9.423 1.00 86.69 1018 GLN A O 1
ATOM 7823 N N . PHE A 1 1019 ? 19.827 -4.737 -10.365 1.00 92.56 1019 PHE A N 1
ATOM 7824 C CA . PHE A 1 1019 ? 20.586 -5.933 -10.010 1.00 92.56 1019 PHE A CA 1
ATOM 7825 C C . PHE A 1 1019 ? 21.986 -5.925 -10.646 1.00 92.56 1019 PHE A C 1
ATOM 7827 O O . PHE A 1 1019 ? 22.979 -6.051 -9.929 1.00 92.56 1019 PHE A O 1
ATOM 7834 N N . CYS A 1 1020 ? 22.081 -5.667 -11.955 1.00 94.44 1020 CYS A N 1
ATOM 7835 C CA . CYS A 1 1020 ? 23.353 -5.621 -12.680 1.00 94.44 1020 CYS A CA 1
ATOM 7836 C C . CYS A 1 1020 ? 24.306 -4.553 -12.122 1.00 94.44 1020 CYS A C 1
ATOM 7838 O O . CYS A 1 1020 ? 25.496 -4.810 -11.975 1.00 94.44 1020 CYS A O 1
ATOM 7840 N N . LYS A 1 1021 ? 23.797 -3.381 -11.714 1.00 91.69 1021 LYS A N 1
ATOM 7841 C CA . LYS A 1 1021 ? 24.616 -2.346 -11.051 1.00 91.69 1021 LYS A CA 1
ATOM 7842 C C . LYS A 1 1021 ? 25.229 -2.835 -9.742 1.00 91.69 1021 LYS A C 1
ATOM 7844 O O . LYS A 1 1021 ? 26.406 -2.592 -9.489 1.00 91.69 1021 LYS A O 1
ATOM 7849 N N . VAL A 1 1022 ? 24.444 -3.514 -8.904 1.00 91.31 1022 VAL A N 1
ATOM 7850 C CA . VAL A 1 1022 ? 24.948 -4.072 -7.638 1.00 91.31 1022 VAL A CA 1
ATOM 7851 C C . VAL A 1 1022 ? 25.940 -5.206 -7.904 1.00 91.31 1022 VAL A C 1
ATOM 7853 O O . VAL A 1 1022 ? 26.959 -5.288 -7.221 1.00 91.31 1022 VAL A O 1
ATOM 7856 N N . TRP A 1 1023 ? 25.695 -6.028 -8.926 1.00 95.50 1023 TRP A N 1
ATOM 7857 C CA . TRP A 1 1023 ? 26.621 -7.073 -9.362 1.00 95.50 1023 TRP A CA 1
ATOM 7858 C C . TRP A 1 1023 ? 27.974 -6.502 -9.811 1.00 95.50 1023 TRP A C 1
ATOM 7860 O O . TRP A 1 1023 ? 29.021 -6.976 -9.376 1.00 95.50 1023 TRP A O 1
ATOM 7870 N N . THR A 1 1024 ? 27.968 -5.426 -10.602 1.00 94.56 1024 THR A N 1
ATOM 7871 C CA . THR A 1 1024 ? 29.184 -4.705 -11.008 1.00 94.56 1024 THR A CA 1
ATOM 7872 C C . THR A 1 1024 ? 29.957 -4.165 -9.804 1.00 94.56 1024 THR A C 1
ATOM 7874 O O . THR A 1 1024 ? 31.165 -4.367 -9.716 1.00 94.56 1024 THR A O 1
ATOM 7877 N N . LEU A 1 1025 ? 29.272 -3.570 -8.820 1.00 92.00 1025 LEU A N 1
ATOM 7878 C CA . LEU A 1 1025 ? 29.913 -3.108 -7.579 1.00 92.00 1025 LEU A CA 1
ATOM 7879 C C . LEU A 1 1025 ? 30.546 -4.259 -6.778 1.00 92.00 1025 LEU A C 1
ATOM 7881 O O . LEU A 1 1025 ? 31.591 -4.080 -6.152 1.00 92.00 1025 LEU A O 1
ATOM 7885 N N . LEU A 1 1026 ? 29.926 -5.443 -6.781 1.00 92.19 1026 LEU A N 1
ATOM 7886 C CA . LEU A 1 1026 ? 30.480 -6.640 -6.144 1.00 92.19 1026 LEU A CA 1
ATOM 7887 C C . LEU A 1 1026 ? 31.736 -7.140 -6.871 1.00 92.19 1026 LEU A C 1
ATOM 7889 O O . LEU A 1 1026 ? 32.722 -7.462 -6.207 1.00 92.19 1026 LEU A O 1
ATOM 7893 N N . LEU A 1 1027 ? 31.734 -7.146 -8.208 1.00 92.88 1027 LEU A N 1
ATOM 7894 C CA . LEU A 1 1027 ? 32.907 -7.473 -9.026 1.00 92.88 1027 LEU A CA 1
ATOM 7895 C C . LEU A 1 1027 ? 34.076 -6.521 -8.747 1.00 92.88 1027 LEU A C 1
ATOM 7897 O O . LEU A 1 1027 ? 35.195 -6.976 -8.504 1.00 92.88 1027 LEU A O 1
ATOM 7901 N N . GLU A 1 1028 ? 33.811 -5.213 -8.724 1.00 90.94 1028 GLU A N 1
ATOM 7902 C CA . GLU A 1 1028 ? 34.805 -4.185 -8.399 1.00 90.94 1028 GLU A CA 1
ATOM 7903 C C . GLU A 1 1028 ? 35.373 -4.384 -6.991 1.00 90.94 1028 GLU A C 1
ATOM 7905 O O . GLU A 1 1028 ? 36.589 -4.376 -6.803 1.00 90.94 1028 GLU A O 1
ATOM 7910 N N . ARG A 1 1029 ? 34.510 -4.642 -6.001 1.00 89.12 1029 ARG A N 1
ATOM 7911 C CA . ARG A 1 1029 ? 34.929 -4.880 -4.613 1.00 89.12 1029 ARG A CA 1
ATOM 7912 C C . ARG A 1 1029 ? 35.783 -6.139 -4.452 1.00 89.12 1029 ARG A C 1
ATOM 7914 O O . ARG A 1 1029 ? 36.652 -6.171 -3.586 1.00 89.12 1029 ARG A O 1
ATOM 7921 N N . CYS A 1 1030 ? 35.555 -7.153 -5.283 1.00 88.50 1030 CYS A N 1
ATOM 7922 C CA . CYS A 1 1030 ? 36.367 -8.368 -5.321 1.00 88.50 1030 CYS A CA 1
ATOM 7923 C C . CYS A 1 1030 ? 37.641 -8.217 -6.176 1.00 88.50 1030 CYS A C 1
ATOM 7925 O O . CYS A 1 1030 ? 38.366 -9.195 -6.341 1.00 88.50 1030 CYS A O 1
ATOM 7927 N N . ASN A 1 1031 ? 37.929 -7.036 -6.743 1.00 88.69 1031 ASN A N 1
ATOM 7928 C CA . ASN A 1 1031 ? 39.024 -6.818 -7.698 1.00 88.69 1031 ASN A CA 1
ATOM 7929 C C . ASN A 1 1031 ? 38.992 -7.808 -8.887 1.00 88.69 1031 ASN A C 1
ATOM 7931 O O . ASN A 1 1031 ? 40.028 -8.357 -9.293 1.00 88.69 1031 ASN A O 1
ATOM 7935 N N . ALA A 1 1032 ? 37.796 -8.081 -9.420 1.00 88.75 1032 ALA A N 1
ATOM 7936 C CA . ALA A 1 1032 ? 37.606 -8.887 -10.625 1.00 88.75 1032 ALA A CA 1
ATOM 7937 C C . ALA A 1 1032 ? 38.037 -8.124 -11.897 1.00 88.75 1032 ALA A C 1
ATOM 7939 O O . ALA A 1 1032 ? 38.223 -6.906 -11.887 1.00 88.75 1032 ALA A O 1
ATOM 7940 N N . SER A 1 1033 ? 38.219 -8.841 -13.010 1.00 89.25 1033 SER A N 1
ATOM 7941 C CA . SER A 1 1033 ? 38.616 -8.231 -14.289 1.00 89.25 1033 SER A CA 1
ATOM 7942 C C . SER A 1 1033 ? 37.574 -7.232 -14.809 1.00 89.25 1033 SER A C 1
ATOM 7944 O O . SER A 1 1033 ? 36.397 -7.568 -14.928 1.00 89.25 1033 SER A O 1
ATOM 7946 N N . ARG A 1 1034 ? 38.022 -6.040 -15.231 1.00 90.38 1034 ARG A N 1
ATOM 7947 C CA . ARG A 1 1034 ? 37.177 -4.997 -15.849 1.00 90.38 1034 ARG A CA 1
ATOM 7948 C C . ARG A 1 1034 ? 36.419 -5.482 -17.094 1.00 90.38 1034 ARG A C 1
ATOM 7950 O O . ARG A 1 1034 ? 35.329 -5.009 -17.378 1.00 90.38 1034 ARG A O 1
ATOM 7957 N N . HIS A 1 1035 ? 36.943 -6.479 -17.806 1.00 93.69 1035 HIS A N 1
ATOM 7958 C CA . HIS A 1 1035 ? 36.228 -7.067 -18.941 1.00 93.69 1035 HIS A CA 1
ATOM 7959 C C . HIS A 1 1035 ? 34.857 -7.650 -18.540 1.00 93.69 1035 HIS A C 1
ATOM 7961 O O . HIS A 1 1035 ? 33.915 -7.585 -19.322 1.00 93.69 1035 HIS A O 1
ATOM 7967 N N . LEU A 1 1036 ? 34.719 -8.175 -17.317 1.00 92.69 1036 LEU A N 1
ATOM 7968 C CA . LEU A 1 1036 ? 33.456 -8.734 -16.828 1.00 92.69 1036 LEU A CA 1
ATOM 7969 C C . LEU A 1 1036 ? 32.417 -7.652 -16.530 1.00 92.69 1036 LEU A C 1
ATOM 7971 O O . LEU A 1 1036 ? 31.237 -7.853 -16.802 1.00 92.69 1036 LEU A O 1
ATOM 7975 N N . THR A 1 1037 ? 32.843 -6.501 -16.004 1.00 92.12 1037 THR A N 1
ATOM 7976 C CA . THR A 1 1037 ? 31.938 -5.365 -15.777 1.00 92.12 1037 THR A CA 1
ATOM 7977 C C . THR A 1 1037 ? 31.440 -4.792 -17.101 1.00 92.12 1037 THR A C 1
ATOM 7979 O O . THR A 1 1037 ? 30.256 -4.487 -17.226 1.00 92.12 1037 THR A O 1
ATOM 7982 N N . ASP A 1 1038 ? 32.321 -4.717 -18.104 1.00 93.31 1038 ASP A N 1
ATOM 7983 C CA . ASP A 1 1038 ? 31.969 -4.268 -19.454 1.00 93.31 1038 ASP A CA 1
ATOM 7984 C C . ASP A 1 1038 ? 31.009 -5.261 -20.141 1.00 93.31 1038 ASP A C 1
ATOM 7986 O O . ASP A 1 1038 ? 30.064 -4.846 -20.809 1.00 93.31 1038 ASP A O 1
ATOM 7990 N N . LEU A 1 1039 ? 31.198 -6.571 -19.928 1.00 94.62 1039 LEU A N 1
ATOM 7991 C CA . LEU A 1 1039 ? 30.316 -7.615 -20.458 1.00 94.62 1039 LEU A CA 1
ATOM 7992 C C . LEU A 1 1039 ? 28.898 -7.529 -19.872 1.00 94.62 1039 LEU A C 1
ATOM 7994 O O . LEU A 1 1039 ? 27.927 -7.573 -20.621 1.00 94.62 1039 LEU A O 1
ATOM 7998 N N . VAL A 1 1040 ? 28.766 -7.360 -18.550 1.00 94.88 1040 VAL A N 1
ATOM 7999 C CA . VAL A 1 1040 ? 27.454 -7.186 -17.895 1.00 94.88 1040 VAL A CA 1
ATOM 8000 C C . VAL A 1 1040 ? 26.734 -5.944 -18.426 1.00 94.88 1040 VAL A C 1
ATOM 8002 O O . VAL A 1 1040 ? 25.537 -6.009 -18.698 1.00 94.88 1040 VAL A O 1
ATOM 8005 N N . ALA A 1 1041 ? 27.449 -4.827 -18.599 1.00 93.38 1041 ALA A N 1
ATOM 8006 C CA . ALA A 1 1041 ? 26.875 -3.609 -19.169 1.00 93.38 1041 ALA A CA 1
ATOM 8007 C C . ALA A 1 1041 ? 26.398 -3.826 -20.616 1.00 93.38 1041 ALA A C 1
ATOM 8009 O O . ALA A 1 1041 ? 25.265 -3.487 -20.940 1.00 93.38 1041 ALA A O 1
ATOM 8010 N N . SER A 1 1042 ? 27.222 -4.468 -21.451 1.00 95.06 1042 SER A N 1
ATOM 8011 C CA . SER A 1 1042 ? 26.887 -4.767 -22.848 1.00 95.06 1042 SER A CA 1
ATOM 8012 C C . SER A 1 1042 ? 25.642 -5.650 -22.990 1.00 95.06 1042 SER A C 1
ATOM 8014 O O . SER A 1 1042 ? 24.800 -5.388 -23.847 1.00 95.06 1042 SER A O 1
ATOM 8016 N N . GLU A 1 1043 ? 25.505 -6.698 -22.171 1.00 95.38 1043 GLU A N 1
ATOM 8017 C CA . GLU A 1 1043 ? 24.318 -7.566 -22.215 1.00 95.38 1043 GLU A CA 1
ATOM 8018 C C . GLU A 1 1043 ? 23.059 -6.850 -21.718 1.00 95.38 1043 GLU A C 1
ATOM 8020 O O . GLU A 1 1043 ? 21.974 -7.044 -22.267 1.00 95.38 1043 GLU A O 1
ATOM 8025 N N . MET A 1 1044 ? 23.196 -5.974 -20.719 1.00 94.50 1044 MET A N 1
ATOM 8026 C CA . MET A 1 1044 ? 22.085 -5.165 -20.220 1.00 94.50 1044 MET A CA 1
ATOM 8027 C C . MET A 1 1044 ? 21.569 -4.179 -21.283 1.00 94.50 1044 MET A C 1
ATOM 8029 O O . MET A 1 1044 ? 20.356 -4.075 -21.472 1.00 94.50 1044 MET A O 1
ATOM 8033 N N . ASP A 1 1045 ? 22.470 -3.513 -22.013 1.00 94.06 1045 ASP A N 1
ATOM 8034 C CA . ASP A 1 1045 ? 22.119 -2.617 -23.126 1.00 94.06 1045 ASP A CA 1
ATOM 8035 C C . ASP A 1 1045 ? 21.431 -3.390 -24.270 1.00 94.06 1045 ASP A C 1
ATOM 8037 O O . ASP A 1 1045 ? 20.449 -2.934 -24.862 1.00 94.06 1045 ASP A O 1
ATOM 8041 N N . SER A 1 1046 ? 21.924 -4.600 -24.567 1.00 95.19 1046 SER A N 1
ATOM 8042 C CA . SER A 1 1046 ? 21.342 -5.502 -25.569 1.00 95.19 1046 SER A CA 1
ATOM 8043 C C . SER A 1 1046 ? 19.911 -5.916 -25.204 1.00 95.19 1046 SER A C 1
ATOM 8045 O O . SER A 1 1046 ? 19.011 -5.859 -26.045 1.00 95.19 1046 SER A O 1
ATOM 8047 N N . PHE A 1 1047 ? 19.680 -6.276 -23.940 1.00 94.69 1047 PHE A N 1
ATOM 8048 C CA . PHE A 1 1047 ? 18.351 -6.582 -23.412 1.00 94.69 1047 PHE A CA 1
ATOM 8049 C C . PHE A 1 1047 ? 17.396 -5.376 -23.503 1.00 94.69 1047 PHE A C 1
ATOM 8051 O O . PHE A 1 1047 ? 16.251 -5.540 -23.927 1.00 94.69 1047 PHE A O 1
ATOM 8058 N N . GLU A 1 1048 ? 17.849 -4.164 -23.152 1.00 92.25 1048 GLU A N 1
ATOM 8059 C CA . GLU A 1 1048 ? 17.018 -2.949 -23.224 1.00 92.25 1048 GLU A CA 1
ATOM 8060 C C . GLU A 1 1048 ? 16.523 -2.699 -24.653 1.00 92.25 1048 GLU A C 1
ATOM 8062 O O . GLU A 1 1048 ? 15.345 -2.401 -24.868 1.00 92.25 1048 GLU A O 1
ATOM 8067 N N . LYS A 1 1049 ? 17.395 -2.912 -25.643 1.00 94.69 1049 LYS A N 1
ATOM 8068 C CA . LYS A 1 1049 ? 17.035 -2.791 -27.054 1.00 94.69 1049 LYS A CA 1
ATOM 8069 C C . LYS A 1 1049 ? 15.971 -3.811 -27.477 1.00 94.69 1049 LYS A C 1
ATOM 8071 O O . LYS A 1 1049 ? 14.997 -3.424 -28.121 1.00 94.69 1049 LYS A O 1
ATOM 8076 N N . ARG A 1 1050 ? 16.120 -5.089 -27.100 1.00 95.38 1050 ARG A N 1
ATOM 8077 C CA . ARG A 1 1050 ? 15.138 -6.143 -27.433 1.00 95.38 1050 ARG A CA 1
ATOM 8078 C C . ARG A 1 1050 ? 13.774 -5.874 -26.800 1.00 95.38 1050 ARG A C 1
ATOM 8080 O O . ARG A 1 1050 ? 12.749 -6.016 -27.466 1.00 95.38 1050 ARG A O 1
ATOM 8087 N N . LEU A 1 1051 ? 13.752 -5.423 -25.544 1.00 94.06 1051 LEU A N 1
ATOM 8088 C CA . LEU A 1 1051 ? 12.513 -5.029 -24.872 1.00 94.06 1051 LEU A CA 1
ATOM 8089 C C . LEU A 1 1051 ? 11.812 -3.881 -25.617 1.00 94.06 1051 LEU A C 1
ATOM 8091 O O . LEU A 1 1051 ? 10.615 -3.982 -25.882 1.00 94.06 1051 LEU A O 1
ATOM 8095 N N . ALA A 1 1052 ? 12.549 -2.834 -26.000 1.00 92.06 1052 ALA A N 1
ATOM 8096 C CA . ALA A 1 1052 ? 11.999 -1.698 -26.740 1.00 92.06 1052 ALA A CA 1
ATOM 8097 C C . ALA A 1 1052 ? 11.431 -2.111 -28.111 1.00 92.06 1052 ALA A C 1
ATOM 8099 O O . ALA A 1 1052 ? 10.312 -1.729 -28.457 1.00 92.06 1052 ALA A O 1
ATOM 8100 N N . GLU A 1 1053 ? 12.154 -2.949 -28.863 1.00 94.12 1053 GLU A N 1
ATOM 8101 C CA . GLU A 1 1053 ? 11.691 -3.500 -30.146 1.00 94.12 1053 GLU A CA 1
ATOM 8102 C C . GLU A 1 1053 ? 10.393 -4.312 -29.972 1.00 94.12 1053 GLU A C 1
ATOM 8104 O O . GLU A 1 1053 ? 9.452 -4.189 -30.764 1.00 94.12 1053 GLU A O 1
ATOM 8109 N N . ARG A 1 1054 ? 10.297 -5.110 -28.899 1.00 93.50 1054 ARG A N 1
ATOM 8110 C CA . ARG A 1 1054 ? 9.102 -5.906 -28.590 1.00 93.50 1054 ARG A CA 1
ATOM 8111 C C . ARG A 1 1054 ? 7.903 -5.036 -28.218 1.00 93.50 1054 ARG A C 1
ATOM 8113 O O . ARG A 1 1054 ? 6.798 -5.283 -28.703 1.00 93.50 1054 ARG A O 1
ATOM 8120 N N . GLN A 1 1055 ? 8.115 -4.028 -27.380 1.00 92.31 1055 GLN A N 1
ATOM 8121 C CA . GLN A 1 1055 ? 7.098 -3.051 -26.988 1.00 92.31 1055 GLN A CA 1
ATOM 8122 C C . GLN A 1 1055 ? 6.544 -2.292 -28.199 1.00 92.31 1055 GLN A C 1
ATOM 8124 O O . GLN A 1 1055 ? 5.327 -2.190 -28.369 1.00 92.31 1055 GLN A O 1
ATOM 8129 N N . GLU A 1 1056 ? 7.431 -1.814 -29.073 1.00 91.00 1056 GLU A N 1
ATOM 8130 C CA . GLU A 1 1056 ? 7.062 -1.098 -30.292 1.00 91.00 1056 GLU A CA 1
ATOM 8131 C C . GLU A 1 1056 ? 6.269 -1.993 -31.257 1.00 91.00 1056 GLU A C 1
ATOM 8133 O O . GLU A 1 1056 ? 5.253 -1.563 -31.809 1.00 91.00 1056 GLU A O 1
ATOM 8138 N N . TYR A 1 1057 ? 6.676 -3.257 -31.416 1.00 90.56 1057 TYR A N 1
ATOM 8139 C CA . TYR A 1 1057 ? 5.936 -4.232 -32.217 1.00 90.56 1057 TYR A CA 1
ATOM 8140 C C . TYR A 1 1057 ? 4.511 -4.447 -31.694 1.00 90.56 1057 TYR A C 1
ATOM 8142 O O . TYR A 1 1057 ? 3.561 -4.394 -32.481 1.00 90.56 1057 TYR A O 1
ATOM 8150 N N . LEU A 1 1058 ? 4.351 -4.667 -30.382 1.00 90.44 1058 LEU A N 1
ATOM 8151 C CA . LEU A 1 1058 ? 3.034 -4.856 -29.766 1.00 90.44 1058 LEU A CA 1
ATOM 8152 C C . LEU A 1 1058 ? 2.151 -3.625 -29.972 1.00 90.44 1058 LEU A C 1
ATOM 8154 O O . LEU A 1 1058 ? 0.985 -3.755 -30.345 1.00 90.44 1058 LEU A O 1
ATOM 8158 N N . TYR A 1 1059 ? 2.726 -2.436 -29.805 1.00 86.56 1059 TYR A N 1
ATOM 8159 C CA . TYR A 1 1059 ? 1.995 -1.189 -29.960 1.00 86.56 1059 TYR A CA 1
ATOM 8160 C C . TYR A 1 1059 ? 1.539 -0.927 -31.400 1.00 86.56 1059 TYR A C 1
ATOM 8162 O O . TYR A 1 1059 ? 0.391 -0.561 -31.640 1.00 86.56 1059 TYR A O 1
ATOM 8170 N N . LYS A 1 1060 ? 2.413 -1.153 -32.383 1.00 83.06 1060 LYS A N 1
ATOM 8171 C CA . LYS A 1 1060 ? 2.080 -0.909 -33.792 1.00 83.06 1060 LYS A CA 1
ATOM 8172 C C . LYS A 1 1060 ? 1.165 -1.977 -34.390 1.00 83.06 1060 LYS A C 1
ATOM 8174 O O . LYS A 1 1060 ? 0.366 -1.650 -35.262 1.00 83.06 1060 LYS A O 1
ATOM 8179 N N . SER A 1 1061 ? 1.283 -3.227 -33.942 1.00 83.69 1061 SER A N 1
ATOM 8180 C CA . SER A 1 1061 ? 0.651 -4.369 -34.620 1.00 83.69 1061 SER A CA 1
ATOM 8181 C C . SER A 1 1061 ? -0.650 -4.834 -33.968 1.00 83.69 1061 SER A C 1
ATOM 8183 O O . SER A 1 1061 ? -1.560 -5.239 -34.682 1.00 83.69 1061 SER A O 1
ATOM 8185 N N . VAL A 1 1062 ? -0.746 -4.807 -32.631 1.00 86.56 1062 VAL A N 1
ATOM 8186 C CA . VAL A 1 1062 ? -1.861 -5.440 -31.896 1.00 86.56 1062 VAL A CA 1
ATOM 8187 C C . VAL A 1 1062 ? -2.421 -4.601 -30.744 1.00 86.56 1062 VAL A C 1
ATOM 8189 O O . VAL A 1 1062 ? -3.297 -5.070 -30.039 1.00 86.56 1062 VAL A O 1
ATOM 8192 N N . PHE A 1 1063 ? -1.980 -3.355 -30.539 1.00 82.62 1063 PHE A N 1
ATOM 8193 C CA . PHE A 1 1063 ? -2.457 -2.499 -29.435 1.00 82.62 1063 PHE A CA 1
ATOM 8194 C C . PHE A 1 1063 ? -3.979 -2.359 -29.344 1.00 82.62 1063 PHE A C 1
ATOM 8196 O O . PHE A 1 1063 ? -4.529 -2.248 -28.249 1.00 82.62 1063 PHE A O 1
ATOM 8203 N N . TRP A 1 1064 ? -4.638 -2.323 -30.501 1.00 83.19 1064 TRP A N 1
ATOM 8204 C CA . TRP A 1 1064 ? -6.089 -2.179 -30.619 1.00 83.19 1064 TRP A CA 1
ATOM 8205 C C . TRP A 1 1064 ? -6.832 -3.504 -30.402 1.00 83.19 1064 TRP A C 1
ATOM 8207 O O . TRP A 1 1064 ? -8.016 -3.487 -30.096 1.00 83.19 1064 TRP A O 1
ATOM 8217 N N . ASP A 1 1065 ? -6.134 -4.637 -30.500 1.00 86.94 1065 ASP A N 1
ATOM 8218 C CA . ASP A 1 1065 ? -6.642 -5.960 -30.145 1.00 86.94 1065 ASP A CA 1
ATOM 8219 C C . ASP A 1 1065 ? -6.252 -6.264 -28.691 1.00 86.94 1065 ASP A C 1
ATOM 8221 O O . ASP A 1 1065 ? -5.117 -6.632 -28.377 1.00 86.94 1065 ASP A O 1
ATOM 8225 N N . GLU A 1 1066 ? -7.198 -6.068 -27.776 1.00 86.25 1066 GLU A N 1
ATOM 8226 C CA . GLU A 1 1066 ? -6.966 -6.233 -26.338 1.00 86.25 1066 GLU A CA 1
ATOM 8227 C C . GLU A 1 1066 ? -6.491 -7.633 -25.958 1.00 86.25 1066 GLU A C 1
ATOM 8229 O O . GLU A 1 1066 ? -5.655 -7.771 -25.063 1.00 86.25 1066 GLU A O 1
ATOM 8234 N N . GLU A 1 1067 ? -6.980 -8.665 -26.643 1.00 91.81 1067 GLU A N 1
ATOM 8235 C CA . GLU A 1 1067 ? -6.629 -10.050 -26.351 1.00 91.81 1067 GLU A CA 1
ATOM 8236 C C . GLU A 1 1067 ? -5.179 -10.327 -26.762 1.00 91.81 1067 GLU A C 1
ATOM 8238 O O . GLU A 1 1067 ? -4.370 -10.796 -25.954 1.00 91.81 1067 GLU A O 1
ATOM 8243 N N . GLN A 1 1068 ? -4.805 -9.957 -27.989 1.00 90.12 1068 GLN A N 1
ATOM 8244 C CA . GLN A 1 1068 ? -3.433 -10.134 -28.471 1.00 90.12 1068 GLN A CA 1
ATOM 8245 C C . GLN A 1 1068 ? -2.436 -9.244 -27.721 1.00 90.12 1068 GLN A C 1
ATOM 8247 O O . GLN A 1 1068 ? -1.324 -9.682 -27.409 1.00 90.12 1068 GLN A O 1
ATOM 8252 N N . CYS A 1 1069 ? -2.832 -8.020 -27.365 1.00 88.50 1069 CYS A N 1
ATOM 8253 C CA . CYS A 1 1069 ? -2.029 -7.137 -26.527 1.00 88.50 1069 CYS A CA 1
ATOM 8254 C C . CYS A 1 1069 ? -1.787 -7.749 -25.137 1.00 88.50 1069 CYS A C 1
ATOM 8256 O O . CYS A 1 1069 ? -0.652 -7.745 -24.653 1.00 88.50 1069 CYS A O 1
ATOM 8258 N N . ALA A 1 1070 ? -2.819 -8.318 -24.504 1.00 91.06 1070 ALA A N 1
ATOM 8259 C CA . ALA A 1 1070 ? -2.690 -8.966 -23.201 1.00 91.06 1070 ALA A CA 1
ATOM 8260 C C . ALA A 1 1070 ? -1.761 -10.186 -23.249 1.00 91.06 1070 ALA A C 1
ATOM 8262 O O . ALA A 1 1070 ? -0.918 -10.354 -22.360 1.00 91.06 1070 ALA A O 1
ATOM 8263 N N . LEU A 1 1071 ? -1.867 -11.017 -24.290 1.00 94.50 1071 LEU A N 1
ATOM 8264 C CA . LEU A 1 1071 ? -0.972 -12.157 -24.510 1.00 94.50 1071 LEU A CA 1
ATOM 8265 C C . LEU A 1 1071 ? 0.479 -11.714 -24.736 1.00 94.50 1071 LEU A C 1
ATOM 8267 O O . LEU A 1 1071 ? 1.400 -12.280 -24.143 1.00 94.50 1071 LEU A O 1
ATOM 8271 N N . GLY A 1 1072 ? 0.685 -10.675 -25.547 1.00 94.06 1072 GLY A N 1
ATOM 8272 C CA . GLY A 1 1072 ? 2.001 -10.099 -25.807 1.00 94.06 1072 GLY A CA 1
ATOM 8273 C C . GLY A 1 1072 ? 2.666 -9.546 -24.548 1.00 94.06 1072 GLY A C 1
ATOM 8274 O O . GLY A 1 1072 ? 3.834 -9.840 -24.286 1.00 94.06 1072 GLY A O 1
ATOM 8275 N N . LEU A 1 1073 ? 1.911 -8.808 -23.730 1.00 92.12 1073 LEU A N 1
ATOM 8276 C CA . LEU A 1 1073 ? 2.395 -8.285 -22.455 1.00 92.12 1073 LEU A CA 1
ATOM 8277 C C . LEU A 1 1073 ? 2.728 -9.417 -21.474 1.00 92.12 1073 LEU A C 1
ATOM 8279 O O . LEU A 1 1073 ? 3.769 -9.377 -20.823 1.00 92.12 1073 LEU A O 1
ATOM 8283 N N . ARG A 1 1074 ? 1.896 -10.465 -21.391 1.00 94.56 1074 ARG A N 1
ATOM 8284 C CA . ARG A 1 1074 ? 2.207 -11.652 -20.580 1.00 94.56 1074 ARG A CA 1
ATOM 8285 C C . ARG A 1 1074 ? 3.530 -12.298 -20.991 1.00 94.56 1074 ARG A C 1
ATOM 8287 O O . ARG A 1 1074 ? 4.317 -12.631 -20.107 1.00 94.56 1074 ARG A O 1
ATOM 8294 N N . ALA A 1 1075 ? 3.781 -12.453 -22.292 1.00 94.94 1075 ALA A N 1
ATOM 8295 C CA . ALA A 1 1075 ? 5.005 -13.081 -22.790 1.00 94.94 1075 ALA A CA 1
ATOM 8296 C C . ALA A 1 1075 ? 6.271 -12.370 -22.275 1.00 94.94 1075 ALA A C 1
ATOM 8298 O O . ALA A 1 1075 ? 7.165 -13.034 -21.756 1.00 94.94 1075 ALA A O 1
ATOM 8299 N N . ILE A 1 1076 ? 6.287 -11.028 -22.295 1.00 94.75 1076 ILE A N 1
ATOM 8300 C CA . ILE A 1 1076 ? 7.379 -10.205 -21.738 1.00 94.75 1076 ILE A CA 1
ATOM 8301 C C . ILE A 1 1076 ? 7.643 -10.581 -20.267 1.00 94.75 1076 ILE A C 1
ATOM 8303 O O . ILE A 1 1076 ? 8.766 -10.888 -19.863 1.00 94.75 1076 ILE A O 1
ATOM 8307 N N . PHE A 1 1077 ? 6.604 -10.604 -19.430 1.00 92.94 1077 PHE A N 1
ATOM 8308 C CA . PHE A 1 1077 ? 6.786 -10.929 -18.014 1.00 92.94 1077 PHE A CA 1
ATOM 8309 C C . PHE A 1 1077 ? 7.188 -12.399 -17.796 1.00 92.94 1077 PHE A C 1
ATOM 8311 O O . PHE A 1 1077 ? 7.966 -12.685 -16.878 1.00 92.94 1077 PHE A O 1
ATOM 8318 N N . ASP A 1 1078 ? 6.669 -13.339 -18.593 1.00 92.50 1078 ASP A N 1
ATOM 8319 C CA . ASP A 1 1078 ? 6.990 -14.779 -18.547 1.00 92.50 1078 ASP A CA 1
ATOM 8320 C C . ASP A 1 1078 ? 8.464 -15.060 -18.842 1.00 92.50 1078 ASP A C 1
ATOM 8322 O O . ASP A 1 1078 ? 9.116 -15.753 -18.056 1.00 92.50 1078 ASP A O 1
ATOM 8326 N N . GLU A 1 1079 ? 9.034 -14.423 -19.856 1.00 93.06 1079 GLU A N 1
ATOM 8327 C CA . GLU A 1 1079 ? 10.466 -14.522 -20.148 1.00 93.06 1079 GLU A CA 1
ATOM 8328 C C . GLU A 1 1079 ? 11.327 -13.909 -19.037 1.00 93.06 1079 GLU A C 1
ATOM 8330 O O . GLU A 1 1079 ? 12.281 -14.540 -18.570 1.00 93.06 1079 GLU A O 1
ATOM 8335 N N . GLN A 1 1080 ? 10.938 -12.738 -18.519 1.00 92.50 1080 GLN A N 1
ATOM 8336 C CA . GLN A 1 1080 ? 11.621 -12.108 -17.386 1.00 92.50 1080 GLN A CA 1
ATOM 8337 C C . GLN A 1 1080 ? 11.648 -13.007 -16.147 1.00 92.50 1080 GLN A C 1
ATOM 8339 O O . GLN A 1 1080 ? 12.694 -13.158 -15.514 1.00 92.50 1080 GLN A O 1
ATOM 8344 N N . LYS A 1 1081 ? 10.522 -13.645 -15.813 1.00 91.88 1081 LYS A N 1
ATOM 8345 C CA . LYS A 1 1081 ? 10.444 -14.576 -14.678 1.00 91.88 1081 LYS A CA 1
ATOM 8346 C C . LYS A 1 1081 ? 11.399 -15.742 -14.844 1.00 91.88 1081 LYS A C 1
ATOM 8348 O O . LYS A 1 1081 ? 12.097 -16.077 -13.893 1.00 91.88 1081 LYS A O 1
ATOM 8353 N N . ASN A 1 1082 ? 11.429 -16.346 -16.028 1.00 91.94 1082 ASN A N 1
ATOM 8354 C CA . ASN A 1 1082 ? 12.301 -17.483 -16.300 1.00 91.94 1082 ASN A CA 1
ATOM 8355 C C . ASN A 1 1082 ? 13.780 -17.096 -16.153 1.00 91.94 1082 ASN A C 1
ATOM 8357 O O . ASN A 1 1082 ? 14.551 -17.849 -15.561 1.00 91.94 1082 ASN A O 1
ATOM 8361 N N . GLY A 1 1083 ? 14.166 -15.906 -16.625 1.00 93.75 1083 GLY A N 1
ATOM 8362 C CA . GLY A 1 1083 ? 15.508 -15.363 -16.415 1.00 93.75 1083 GLY A CA 1
ATOM 8363 C C . GLY A 1 1083 ? 15.835 -15.142 -14.935 1.00 93.75 1083 GLY A C 1
ATOM 8364 O O . GLY A 1 1083 ? 16.871 -15.595 -14.454 1.00 93.75 1083 GLY A O 1
ATOM 8365 N N . VAL A 1 1084 ? 14.931 -14.512 -14.181 1.00 94.62 1084 VAL A N 1
ATOM 8366 C CA . VAL A 1 1084 ? 15.128 -14.225 -12.749 1.00 94.62 1084 VAL A CA 1
ATOM 8367 C C . VAL A 1 1084 ? 15.251 -15.494 -11.901 1.00 94.62 1084 VAL A C 1
ATOM 8369 O O . VAL A 1 1084 ? 16.094 -15.527 -11.006 1.00 94.62 1084 VAL A O 1
ATOM 8372 N N . VAL A 1 1085 ? 14.486 -16.551 -12.195 1.00 94.12 1085 VAL A N 1
ATOM 8373 C CA . VAL A 1 1085 ? 14.629 -17.856 -11.516 1.00 94.12 1085 VAL A CA 1
ATOM 8374 C C . VAL A 1 1085 ? 16.045 -18.408 -11.701 1.00 94.12 1085 VAL A C 1
ATOM 8376 O O . VAL A 1 1085 ? 16.713 -18.710 -10.716 1.00 94.12 1085 VAL A O 1
ATOM 8379 N N . LYS A 1 1086 ? 16.564 -18.418 -12.937 1.00 95.25 1086 LYS A N 1
ATOM 8380 C CA . LYS A 1 1086 ? 17.941 -18.868 -13.211 1.00 95.25 1086 LYS A CA 1
ATOM 8381 C C . LYS A 1 1086 ? 18.990 -18.016 -12.479 1.00 95.25 1086 LYS A C 1
ATOM 8383 O O . LYS A 1 1086 ? 19.988 -18.546 -11.999 1.00 95.25 1086 LYS A O 1
ATOM 8388 N N . ILE A 1 1087 ? 18.780 -16.699 -12.369 1.00 96.06 1087 ILE A N 1
ATOM 8389 C CA . ILE A 1 1087 ? 19.666 -15.811 -11.592 1.00 96.06 1087 ILE A CA 1
ATOM 8390 C C . ILE A 1 1087 ? 19.634 -16.186 -10.104 1.00 96.06 1087 ILE A C 1
ATOM 8392 O O . ILE A 1 1087 ? 20.680 -16.215 -9.452 1.00 96.06 1087 ILE A O 1
ATOM 8396 N N . HIS A 1 1088 ? 18.456 -16.487 -9.553 1.00 95.62 1088 HIS A N 1
ATOM 8397 C CA . HIS A 1 1088 ? 18.334 -16.941 -8.171 1.00 95.62 1088 HIS A CA 1
ATOM 8398 C C . HIS A 1 1088 ? 19.079 -18.254 -7.922 1.00 95.62 1088 HIS A C 1
ATOM 8400 O O . HIS A 1 1088 ? 19.800 -18.315 -6.927 1.00 95.62 1088 HIS A O 1
ATOM 8406 N N . ASP A 1 1089 ? 18.992 -19.227 -8.833 1.00 95.00 1089 ASP A N 1
ATOM 8407 C CA . ASP A 1 1089 ? 19.715 -20.502 -8.729 1.00 95.00 1089 ASP A CA 1
ATOM 8408 C C . ASP A 1 1089 ? 21.234 -20.290 -8.622 1.00 95.00 1089 ASP A C 1
ATOM 8410 O O . ASP A 1 1089 ? 21.890 -20.862 -7.747 1.00 95.00 1089 ASP A O 1
ATOM 8414 N N . VAL A 1 1090 ? 21.794 -19.397 -9.451 1.00 96.00 1090 VAL A N 1
ATOM 8415 C CA . VAL A 1 1090 ? 23.224 -19.038 -9.410 1.00 96.00 1090 VAL A CA 1
ATOM 8416 C C . VAL A 1 1090 ? 23.608 -18.451 -8.047 1.00 96.00 1090 VAL A C 1
ATOM 8418 O O . VAL A 1 1090 ? 24.626 -18.831 -7.464 1.00 96.00 1090 VAL A O 1
ATOM 8421 N N . ILE A 1 1091 ? 22.798 -17.535 -7.510 1.00 95.62 1091 ILE A N 1
ATOM 8422 C CA . ILE A 1 1091 ? 23.068 -16.900 -6.211 1.00 95.62 1091 ILE A CA 1
ATOM 8423 C C . ILE A 1 1091 ? 22.939 -17.910 -5.066 1.00 95.62 1091 ILE A C 1
ATOM 8425 O O . ILE A 1 1091 ? 23.768 -17.912 -4.153 1.00 95.62 1091 ILE A O 1
ATOM 8429 N N . ASP A 1 1092 ? 21.920 -18.767 -5.093 1.00 94.38 1092 ASP A N 1
ATOM 8430 C CA . ASP A 1 1092 ? 21.701 -19.781 -4.063 1.00 94.38 1092 ASP A CA 1
ATOM 8431 C C . ASP A 1 1092 ? 22.861 -20.798 -4.045 1.00 94.38 1092 ASP A C 1
ATOM 8433 O O . ASP A 1 1092 ? 23.376 -21.109 -2.966 1.00 94.38 1092 ASP A O 1
ATOM 8437 N N . GLU A 1 1093 ? 23.398 -21.196 -5.206 1.00 93.31 1093 GLU A N 1
ATOM 8438 C CA . GLU A 1 1093 ? 24.621 -22.009 -5.294 1.00 93.31 1093 GLU A CA 1
ATOM 8439 C C . GLU A 1 1093 ? 25.840 -21.304 -4.663 1.00 93.31 1093 GLU A C 1
ATOM 8441 O O . GLU A 1 1093 ? 26.611 -21.916 -3.912 1.00 93.31 1093 GLU A O 1
ATOM 8446 N N . MET A 1 1094 ? 26.018 -20.003 -4.927 1.00 92.69 1094 MET A N 1
ATOM 8447 C CA . MET A 1 1094 ? 27.106 -19.208 -4.340 1.00 92.69 1094 MET A CA 1
ATOM 8448 C C . MET A 1 1094 ? 26.996 -19.121 -2.814 1.00 92.69 1094 MET A C 1
ATOM 8450 O O . MET A 1 1094 ? 27.993 -19.308 -2.112 1.00 92.69 1094 MET A O 1
ATOM 8454 N N . LYS A 1 1095 ? 25.794 -18.876 -2.279 1.00 91.88 1095 LYS A N 1
ATOM 8455 C CA . LYS A 1 1095 ? 25.565 -18.821 -0.827 1.00 91.88 1095 LYS A CA 1
ATOM 8456 C C . LYS A 1 1095 ? 25.828 -20.165 -0.160 1.00 91.88 1095 LYS A C 1
ATOM 8458 O O . LYS A 1 1095 ? 26.485 -20.188 0.877 1.00 91.88 1095 LYS A O 1
ATOM 8463 N N . MET A 1 1096 ? 25.391 -21.274 -0.764 1.00 89.25 1096 MET A N 1
ATOM 8464 C CA . MET A 1 1096 ? 25.659 -22.617 -0.237 1.00 89.25 1096 MET A CA 1
ATOM 8465 C C . MET A 1 1096 ? 27.160 -22.904 -0.146 1.00 89.25 1096 MET A C 1
ATOM 8467 O O . MET A 1 1096 ? 27.627 -23.410 0.875 1.00 89.25 1096 MET A O 1
ATOM 8471 N N . LYS A 1 1097 ? 27.944 -22.492 -1.151 1.00 86.69 1097 LYS A N 1
ATOM 8472 C CA . LYS A 1 1097 ? 29.415 -22.556 -1.086 1.00 86.69 1097 LYS A CA 1
ATOM 8473 C C . LYS A 1 1097 ? 29.973 -21.704 0.059 1.00 86.69 1097 LYS A C 1
ATOM 8475 O O . LYS A 1 1097 ? 30.841 -22.172 0.796 1.00 86.69 1097 LYS A O 1
ATOM 8480 N N . GLY A 1 1098 ? 29.422 -20.505 0.259 1.00 79.44 1098 GLY A N 1
ATOM 8481 C CA . GLY A 1 1098 ? 29.738 -19.623 1.387 1.00 79.44 1098 GLY A CA 1
ATOM 8482 C C . GLY A 1 1098 ? 29.465 -20.243 2.764 1.00 79.44 1098 GLY A C 1
ATOM 8483 O O . GLY A 1 1098 ? 30.277 -20.077 3.674 1.00 79.44 1098 GLY A O 1
ATOM 8484 N N . VAL A 1 1099 ? 28.371 -21.001 2.912 1.00 78.94 1099 VAL A N 1
ATOM 8485 C CA . VAL A 1 1099 ? 28.061 -21.768 4.135 1.00 78.94 1099 VAL A CA 1
ATOM 8486 C C . VAL A 1 1099 ? 29.115 -22.835 4.393 1.00 78.94 1099 VAL A C 1
ATOM 8488 O O . VAL A 1 1099 ? 29.601 -22.956 5.513 1.00 78.94 1099 VAL A O 1
ATOM 8491 N N . THR A 1 1100 ? 29.481 -23.595 3.361 1.00 76.12 1100 THR A N 1
ATOM 8492 C CA . THR A 1 1100 ? 30.376 -24.748 3.518 1.00 76.12 1100 THR A CA 1
ATOM 8493 C C . THR A 1 1100 ? 31.842 -24.382 3.746 1.00 76.12 1100 THR A C 1
ATOM 8495 O O . THR A 1 1100 ? 32.547 -25.152 4.390 1.00 76.12 1100 THR A O 1
ATOM 8498 N N . LEU A 1 1101 ? 32.312 -23.248 3.211 1.00 76.00 1101 LEU A N 1
ATOM 8499 C CA . LEU A 1 1101 ? 33.751 -22.980 3.064 1.00 76.00 1101 LEU A CA 1
ATOM 8500 C C . LEU A 1 1101 ? 34.258 -21.712 3.770 1.00 76.00 1101 LEU A C 1
ATOM 8502 O O . LEU A 1 1101 ? 35.465 -21.524 3.808 1.00 76.00 1101 LEU A O 1
ATOM 8506 N N . GLN A 1 1102 ? 33.388 -20.852 4.327 1.00 72.31 1102 GLN A N 1
ATOM 8507 C CA . GLN A 1 1102 ? 33.785 -19.560 4.930 1.00 72.31 1102 GLN A CA 1
ATOM 8508 C C . GLN A 1 1102 ? 34.766 -18.757 4.050 1.00 72.31 1102 GLN A C 1
ATOM 8510 O O . GLN A 1 1102 ? 35.861 -18.387 4.466 1.00 72.31 1102 GLN A O 1
ATOM 8515 N N . LEU A 1 1103 ? 34.338 -18.498 2.816 1.00 79.25 1103 LEU A N 1
ATOM 8516 C CA . LEU A 1 1103 ? 35.176 -17.996 1.728 1.00 79.25 1103 LEU A CA 1
ATOM 8517 C C . LEU A 1 1103 ? 35.921 -16.693 2.064 1.00 79.25 1103 LEU A C 1
ATOM 8519 O O . LEU A 1 1103 ? 35.353 -15.746 2.620 1.00 79.25 1103 LEU A O 1
ATOM 8523 N N . THR A 1 1104 ? 37.178 -16.637 1.641 1.00 82.62 1104 THR A N 1
ATOM 8524 C CA . THR A 1 1104 ? 38.016 -15.436 1.553 1.00 82.62 1104 THR A CA 1
ATOM 8525 C C . THR A 1 1104 ? 37.593 -14.541 0.380 1.00 82.62 1104 THR A C 1
ATOM 8527 O O . THR A 1 1104 ? 36.818 -14.942 -0.491 1.00 82.62 1104 THR A O 1
ATOM 8530 N N . VAL A 1 1105 ? 38.116 -13.311 0.320 1.00 82.25 1105 VAL A N 1
ATOM 8531 C CA . VAL A 1 1105 ? 37.825 -12.368 -0.779 1.00 82.25 1105 VAL A CA 1
ATOM 8532 C C . VAL A 1 1105 ? 38.261 -12.919 -2.148 1.00 82.25 1105 VAL A C 1
ATOM 8534 O O . VAL A 1 1105 ? 37.521 -12.775 -3.119 1.00 82.25 1105 VAL A O 1
ATOM 8537 N N . ASP A 1 1106 ? 39.405 -13.604 -2.235 1.00 84.88 1106 ASP A N 1
ATOM 8538 C CA . ASP A 1 1106 ? 39.902 -14.192 -3.493 1.00 84.88 1106 ASP A CA 1
ATOM 8539 C C . ASP A 1 1106 ? 39.054 -15.388 -3.965 1.00 84.88 1106 ASP A C 1
ATOM 8541 O O . ASP A 1 1106 ? 38.839 -15.601 -5.165 1.00 84.88 1106 ASP A O 1
ATOM 8545 N N . GLU A 1 1107 ? 38.510 -16.162 -3.027 1.00 88.25 1107 GLU A N 1
ATOM 8546 C CA . GLU A 1 1107 ? 37.573 -17.239 -3.350 1.00 88.25 1107 GLU A CA 1
ATOM 8547 C C . GLU A 1 1107 ? 36.222 -16.677 -3.809 1.00 88.25 1107 GLU A C 1
ATOM 8549 O O . GLU A 1 1107 ? 35.658 -17.166 -4.791 1.00 88.25 1107 GLU A O 1
ATOM 8554 N N . TRP A 1 1108 ? 35.735 -15.600 -3.175 1.00 89.56 1108 TRP A N 1
ATOM 8555 C CA . TRP A 1 1108 ? 34.573 -14.851 -3.661 1.00 89.56 1108 TRP A CA 1
ATOM 8556 C C . TRP A 1 1108 ? 34.798 -14.320 -5.075 1.00 89.56 1108 TRP A C 1
ATOM 8558 O O . TRP A 1 1108 ? 33.935 -14.522 -5.928 1.00 89.56 1108 TRP A O 1
ATOM 8568 N N . LYS A 1 1109 ? 35.962 -13.720 -5.357 1.00 90.31 1109 LYS A N 1
ATOM 8569 C CA . LYS A 1 1109 ? 36.340 -13.272 -6.704 1.00 90.31 1109 LYS A CA 1
ATOM 8570 C C . LYS A 1 1109 ? 36.185 -14.399 -7.724 1.00 90.31 1109 LYS A C 1
ATOM 8572 O O . LYS A 1 1109 ? 35.469 -14.231 -8.706 1.00 90.31 1109 LYS A O 1
ATOM 8577 N N . THR A 1 1110 ? 36.780 -15.562 -7.462 1.00 91.19 1110 THR A N 1
ATOM 8578 C CA . THR A 1 1110 ? 36.715 -16.721 -8.370 1.00 91.19 1110 THR A CA 1
ATOM 8579 C C . THR A 1 1110 ? 35.270 -17.183 -8.610 1.00 91.19 1110 THR A C 1
ATOM 8581 O O . THR A 1 1110 ? 34.894 -17.533 -9.733 1.00 91.19 1110 THR A O 1
ATOM 8584 N N . LEU A 1 1111 ? 34.425 -17.167 -7.571 1.00 91.94 1111 LEU A N 1
ATOM 8585 C CA . LEU A 1 1111 ? 33.003 -17.484 -7.718 1.00 91.94 1111 LEU A CA 1
ATOM 8586 C C . LEU A 1 1111 ? 32.261 -16.453 -8.568 1.00 91.94 1111 LEU A C 1
ATOM 8588 O O . LEU A 1 1111 ? 31.495 -16.858 -9.440 1.00 91.94 1111 LEU A O 1
ATOM 8592 N N . PHE A 1 1112 ? 32.493 -15.157 -8.347 1.00 93.44 1112 PHE A N 1
ATOM 8593 C CA . PHE A 1 1112 ? 31.883 -14.090 -9.139 1.00 93.44 1112 PHE A CA 1
ATOM 8594 C C . PHE A 1 1112 ? 32.323 -14.136 -10.603 1.00 93.44 1112 PHE A C 1
ATOM 8596 O O . PHE A 1 1112 ? 31.482 -13.958 -11.481 1.00 93.44 1112 PHE A O 1
ATOM 8603 N N . GLU A 1 1113 ? 33.593 -14.424 -10.895 1.00 91.81 1113 GLU A N 1
ATOM 8604 C CA . GLU A 1 1113 ? 34.090 -14.543 -12.273 1.00 91.81 1113 GLU A CA 1
ATOM 8605 C C . GLU A 1 1113 ? 33.357 -15.656 -13.042 1.00 91.81 1113 GLU A C 1
ATOM 8607 O O . GLU A 1 1113 ? 32.884 -15.428 -14.157 1.00 91.81 1113 GLU A O 1
ATOM 8612 N N . ARG A 1 1114 ? 33.159 -16.831 -12.422 1.00 92.81 1114 ARG A N 1
ATOM 8613 C CA . ARG A 1 1114 ? 32.379 -17.929 -13.023 1.00 92.81 1114 ARG A CA 1
ATOM 8614 C C . ARG A 1 1114 ? 30.886 -17.604 -13.112 1.00 92.81 1114 ARG A C 1
ATOM 8616 O O . ARG A 1 1114 ? 30.265 -17.838 -14.146 1.00 92.81 1114 ARG A O 1
ATOM 8623 N N . ALA A 1 1115 ? 30.304 -17.080 -12.035 1.00 95.12 1115 ALA A N 1
ATOM 8624 C CA . ALA A 1 1115 ? 28.881 -16.756 -11.977 1.00 95.12 1115 ALA A CA 1
ATOM 8625 C C . ALA A 1 1115 ? 28.500 -15.663 -12.985 1.00 95.12 1115 ALA A C 1
ATOM 8627 O O . ALA A 1 1115 ? 27.420 -15.721 -13.563 1.00 95.12 1115 ALA A O 1
ATOM 8628 N N . THR A 1 1116 ? 29.403 -14.715 -13.259 1.00 95.81 1116 THR A N 1
ATOM 8629 C CA . THR A 1 1116 ? 29.166 -13.644 -14.237 1.00 95.81 1116 THR A CA 1
ATOM 8630 C C . THR A 1 1116 ? 28.973 -14.199 -15.644 1.00 95.81 1116 THR A C 1
ATOM 8632 O O . THR A 1 1116 ? 28.085 -13.727 -16.337 1.00 95.81 1116 THR A O 1
ATOM 8635 N N . GLN A 1 1117 ? 29.705 -15.245 -16.045 1.00 93.31 1117 GLN A N 1
ATOM 8636 C CA . GLN A 1 1117 ? 29.504 -15.888 -17.354 1.00 93.31 1117 GLN A CA 1
ATOM 8637 C C . GLN A 1 1117 ? 28.109 -16.516 -17.484 1.00 93.31 1117 GLN A C 1
ATOM 8639 O O . GLN A 1 1117 ? 27.471 -16.422 -18.531 1.00 93.31 1117 GLN A O 1
ATOM 8644 N N . SER A 1 1118 ? 27.626 -17.147 -16.409 1.00 95.50 1118 SER A N 1
ATOM 8645 C CA . SER A 1 1118 ? 26.269 -17.709 -16.369 1.00 95.50 1118 SER A CA 1
ATOM 8646 C C . SER A 1 1118 ? 25.219 -16.599 -16.386 1.00 95.50 1118 SER A C 1
ATOM 8648 O O . SER A 1 1118 ? 24.257 -16.679 -17.141 1.00 95.50 1118 SER A O 1
ATOM 8650 N N . LEU A 1 1119 ? 25.434 -15.533 -15.609 1.00 95.31 1119 LEU A N 1
ATOM 8651 C CA . LEU A 1 1119 ? 24.554 -14.368 -15.566 1.00 95.31 1119 LEU A CA 1
ATOM 8652 C C . LEU A 1 1119 ? 24.418 -13.702 -16.940 1.00 95.31 1119 LEU A C 1
ATOM 8654 O O . LEU A 1 1119 ? 23.305 -13.414 -17.365 1.00 95.31 1119 LEU A O 1
ATOM 8658 N N . THR A 1 1120 ? 25.526 -13.474 -17.644 1.00 94.44 1120 THR A N 1
ATOM 8659 C CA . THR A 1 1120 ? 25.520 -12.821 -18.962 1.00 94.44 1120 THR A CA 1
ATOM 8660 C C . THR A 1 1120 ? 24.827 -13.678 -20.014 1.00 94.44 1120 THR A C 1
ATOM 8662 O O . THR A 1 1120 ? 24.078 -13.146 -20.822 1.00 94.44 1120 THR A O 1
ATOM 8665 N N . ALA A 1 1121 ? 24.993 -15.005 -19.959 1.00 94.75 1121 ALA A N 1
ATOM 8666 C CA . ALA A 1 1121 ? 24.246 -15.919 -20.823 1.00 94.75 1121 ALA A CA 1
ATOM 8667 C C . ALA A 1 1121 ? 22.736 -15.860 -20.540 1.00 94.75 1121 ALA A C 1
ATOM 8669 O O . ALA A 1 1121 ? 21.939 -15.783 -21.467 1.00 94.75 1121 ALA A O 1
ATOM 8670 N N . ILE A 1 1122 ? 22.342 -15.821 -19.260 1.00 95.56 1122 ILE A N 1
ATOM 8671 C CA . ILE A 1 1122 ? 20.934 -15.662 -18.879 1.00 95.56 1122 ILE A CA 1
ATOM 8672 C C . ILE A 1 1122 ? 20.377 -14.336 -19.409 1.00 95.56 1122 ILE A C 1
ATOM 8674 O O . ILE A 1 1122 ? 19.296 -14.344 -19.979 1.00 95.56 1122 ILE A O 1
ATOM 8678 N N . LEU A 1 1123 ? 21.093 -13.216 -19.255 1.00 92.88 1123 LEU A N 1
ATOM 8679 C CA . LEU A 1 1123 ? 20.664 -11.907 -19.774 1.00 92.88 1123 LEU A CA 1
ATOM 8680 C C . LEU A 1 1123 ? 20.532 -11.899 -21.306 1.00 92.88 1123 LEU A C 1
ATOM 8682 O O . LEU A 1 1123 ? 19.612 -11.273 -21.832 1.00 92.88 1123 LEU A O 1
ATOM 8686 N N . GLY A 1 1124 ? 21.412 -12.616 -22.008 1.00 90.94 1124 GLY A N 1
ATOM 8687 C CA . GLY A 1 1124 ? 21.348 -12.795 -23.459 1.00 90.94 1124 GLY A CA 1
ATOM 8688 C C . GLY A 1 1124 ? 20.113 -13.569 -23.941 1.00 90.94 1124 GLY A C 1
ATOM 8689 O O . GLY A 1 1124 ? 19.656 -13.324 -25.052 1.00 90.94 1124 GLY A O 1
ATOM 8690 N N . ASP A 1 1125 ? 19.546 -14.440 -23.098 1.00 90.62 1125 ASP A N 1
ATOM 8691 C CA . ASP A 1 1125 ? 18.384 -15.287 -23.414 1.00 90.62 1125 ASP A CA 1
ATOM 8692 C C . ASP A 1 1125 ? 17.015 -14.638 -23.091 1.00 90.62 1125 ASP A C 1
ATOM 8694 O O . ASP A 1 1125 ? 15.979 -15.218 -23.419 1.00 90.62 1125 ASP A O 1
ATOM 8698 N N . ILE A 1 1126 ? 16.968 -13.500 -22.381 1.00 87.19 1126 ILE A N 1
ATOM 8699 C CA . ILE A 1 1126 ? 15.703 -12.825 -22.016 1.00 87.19 1126 ILE A CA 1
ATOM 8700 C C . ILE A 1 1126 ? 15.297 -11.848 -23.134 1.00 87.19 1126 ILE A C 1
ATOM 8702 O O . ILE A 1 1126 ? 16.092 -10.952 -23.433 1.00 87.19 1126 ILE A O 1
ATOM 8706 N N . MET A 1 1127 ? 14.045 -11.932 -23.625 1.00 84.12 1127 MET A N 1
ATOM 8707 C CA . MET A 1 1127 ? 13.510 -11.217 -24.812 1.00 84.12 1127 MET A CA 1
ATOM 8708 C C . MET A 1 1127 ? 14.187 -11.602 -26.123 1.00 84.12 1127 MET A C 1
ATOM 8710 O O . MET A 1 1127 ? 13.508 -11.518 -27.171 1.00 84.12 1127 MET A O 1
#

Radius of gyration: 36.66 Å; chains: 1; bounding box: 74×84×123 Å

pLDDT: mean 76.72, std 17.72, range [23.97, 97.31]

Secondary structure (DSSP, 8-state):
----------PPPEEEEPPGGGHHHHHHHHHHHHSHHHHTTSTT--TTT--S-SS-HHHHHHHHH-TTEEEEEEE-TT--EEEEEEEEEETTEEEEEEEEE-GGGTTSSHHHHHHHHHHHHHTS-HHHHHHHHHHHSS----TTSSSSSSSSSS-----------THHHHHHHHHT---TTPPPPPB-HHHHHHH-S-HHHHHHHHHHHHHHHHHHHHHHTT-HHHHHHHHHTT--HHHHHHHHHHHHH-HHHHHHHHHHHHHHHHHHT-STTS--PPPHHHHHHHHHHHHHH-HHHHHHHHHHHHHS---TTS---HHHHHHHHHHHHHHHHHHHHHTT-PPPHHHHHHHHHHT-SSS----PPB-TT-HHHHHHHHHHHHTTT---HHHHHHHHHHHHHHHHHHHHHHHHHTHHHHHHHHHHHHHHHHHHHHHHHHHHHH----HHHHHHHS--------TT---SSGGGSHHHHHHHHHH--S-SSS-SHHHHHHHHHHTTS-HHHHHHHHHHHTSPPHHHHHHTT-S-HHHHHHHHHHHHHHHHHHHHHHHHHGGGHHHHHTT--B-TT--BS-S-HHHHHHHHHHHHHHHHH-S-GGGGPEEEEEEEEE--TTT-SEEEEEEEEEEEEEE-TT-EEEEEEEETTTEEEEEEEEEEEEEEPTTS---TT-S-EEEEEEEEEEE--SHHHHHHHT--S-EEEEEEE-SS---PPPPP--TT-EEEEEEEGGGGHHHHHHHHT-SS-SSEEEEEEEES-STT-TTHHHHHHHHHHHGGGEEEEEEESS--HHHHHHHTTSSEEEEES-HHHHHHHS---S--EEEEEEHHHHHHHHHHHHHHHHHH--S--GGGS----SS--SEEEEEE-----HHHHTTT---EE-HHHHHH-EETTEEEEEETTEEEE-TTGGGT-TTHHHHHHTTTTEE-HHHHHHHHTT-HHHHHHHGGGEEEEEPPPPTT-HHHHHHHHHHHHHHHHHHHHH--TT---S-HHHHTTSPPTHHHHHHHHHHHHHHHHHHHHTT--HHHHHHHHHHHHHHHHHHHHHHHHHHHHTTT-HHHHHHHHHHHHHHHHHHHHHHHHHHHHHHHHHHHH---HHHHHHHHHHHHHHHHHHHHT--

Organism: NCBI:txid1081108

Foldseek 3Di:
DDDDDPPPPDFDKDKDWDDLVCLVVLLVQLCLCAADPNVVLAPNYPNVPDPDSSADSVRSVCQCPPPQKTKMFMATPVRHTFWIWMWGDDDLDIDIGSTGGRRNCPPVCPSVVVVVVNVVVNLQDDPVCVLVCVLVVPPPPPVPPPVPPVPPDPDDDPDDDDDPDCVVVVVLVVVPPPPPFDDQDFADLVVLLPPQPQPLLSSLSVLLLVLLVLCLLCLQLVNNLVSLVVNLVSQDLVSLLSQLVSCSVDVSSLVSLLLSLLVSLQSNCPPVPDPDDDRDSSLLSNQLSLLSNDPVSVVVLVVVVVPDPQDPVNPDSSSVSSSVSLVVLVVVVVVCVVVVHDDDPVSVLVNVSSCSHADDEQDRHHDPVRPSSCSSSPRLPVSLPQPALQVLLVVLCVVFDPVPLSCLLVCLQVCVVNVVVLLVNLQRVQLSLLSSLQVLLFFFHLLQSPLSSDGQDQAADDPQAQFPGRCLHLVNLSLLLLLDWDDDDDDPVNVCRSQVSCSNYDPSSSVSSVSSNPGHHLVVCVVVVNHDLSSVQSSLQSLQSSLLSLLSVLLLVLSNVLNVLLVSQADSNRPHPPPFVSCVSLVNSVSNSCRRRNPDCVSNWFKWKKFWDDDDPDVAQKTKIKTFTSYWHFDAFQFKKWKWDQDPVPGIDIFIFTFLAFAADPPWDDDPPDRTTTGRMTMTMAGCFDDPRVVSSPDPGMDMIIMHTDSDNGLDDDADPAQAAEAEEAEEQRQCSSVLNVLVPDQEGRHAYEYEYEDQELSNRPCNVSVVVSQVRHPPRYAYEYAHCHDDPVRCVVCPPTRYHYHHHGPLVVLLVDPDDPAQYRYTEALLNLVSNLVSVVVVVVVVDDDDDQLQDAFDRRGFASYAGDHGLRDDDLVVLQVVAADEDELLNQLLQQTQLRFWEDEPFWIFGCNSCQNGPSNHDLLRSLQGSHYCNSVCCSNPVPPSRVVSNRSSGTRHTYDDDPPPAPLVSVLSSLLSNLLSSLSSLLHDNLDQPLDLVSSSVHRRLVSLLSSLVSSLVSLLVSLVSLVADPVLNVLSVVLSVVLVVVSSVLSVCLVSPCSVPSNSSSVSSNLLSVLSVVLSVQLVVLSSVVSVCCVVPVDHSNRSNVSSVVSSVSNSVSSNRRD

InterPro domains:
  IPR000182 GNAT domain [PF00583] (57-122)
  IPR000182 GNAT domain [PS51186] (13-203)
  IPR001199 Cytochrome b5-like heme/steroid binding domain [PF00173] (891-962)
  IPR001199 Cytochrome b5-like heme/steroid binding domain [PS50255] (886-963)
  IPR001199 Cytochrome b5-like heme/steroid binding domain [SM01117] (889-963)
  IPR016181 Acyl-CoA N-acyltransferase [SSF55729] (12-120)
  IPR036400 Cytochrome b5-like heme/steroid binding domain superfamily [G3DSA:3.10.120.10] (880-967)
  IPR036400 Cytochrome b5-like heme/steroid binding domain superfamily [SSF55856] (885-965)
  IPR037217 Tryptophan/Indoleamine 2,3-dioxygenase-like [SSF140959] (453-596)
  IPR039261 Ferredoxin-NADP reductase (FNR), nucleotide-binding domain [SSF52343] (750-842)
  IPR051872 Cytochrome b5/Flavoprotein Reductase [PTHR46237] (874-966)

Sequence (1127 aa):
MTAKSATQTAKSLSFRTATLTHVAAVRALVVSAFRGDASRAGWTTEADLFTDERISEAGVEAKIQRPDSEVIIVLDEIETLLGCAEIVSQGAVVQIGMVAVSPTRQGGGIGKALITHLQDVGNRPPELGEVLRSLKMAHWPSAAQTFGAIAHAALRPTESCSKGSSDDIARVSRMTKSSEGFLAPVVRFRHLQTSISNSSARQCLIAVAEVVHHLGRATQLGQHRTLIEALDDTLSHETLEAIASASIADNEICSAFSVYFTTLEQAYAWPRKDVVSTPKSLHDHKLVVQMIYHDKLFMILIDSTETSKISENDCCEAGCLALREANLLLKTASDAKHGRAPLPDEKQDLVNLLYRTCVQDWFLQGNYSDSESHRQFGRLHEIIHTAGTQRSVQELFQQSATAMLQRLPAMLRNVTTAEGDIAYLFEKLQIGVSLAREELFEMVVDEVVWGQTFAKYSKPVGLSTVGAGGADCPMFRILDAVCGKAEDGRGDTLHTELDMRTRHFPPTIRGLIHKIVAAPSVRSYIASGSAGPRLSGAFRVFQQLLYELYEMHRKKAMRIVLSLRAGQLYTSSGTQSAKSPERHISNTLSKAMAVRFGRDPAMRRIPATAVPMQLKNSPSESAIIRLDFDAPMVVAAGDGILVTVHSDELGYQTRTYSVTRTCAVPDFYIQGGSDLHATKSVEICCRSAGLVSSYICQQESPFRVSVALSPHPHFRIKENKNADKITYFVAQNGGAGVFFGWLSRRETLFGTYVLVIGARDLQCFIYTQELLDSMDKFGAHLRVLLCLSRFDSQDLTLLAGRRCRVYHGRVPAALAILGWQAAPTYVCGSSSFGLGVARALSHFQRCLKSDLDPRMGELNTSRMPDLHVHGAAAKPSLTEVSAQTTRRISRSEMATHNTPGDIWISLGNFVYDISVLPSFHPGGEKTLLCRAGLNADDMFNSVHAESHEVISLLAQMMIGRLENEHSGNFDGETILSTLVQSQNDLTNSSRFEQRPTGSVEQLDRAPPSELVHGSLSQFCKVWTLLLERCNASRHLTDLVASEMDSFEKRLAERQEYLYKSVFWDEEQCALGLRAIFDEQKNGVVKIHDVIDEMKMKGVTLQLTVDEWKTLFERATQSLTAILGDIM